Protein AF-A0A238BNJ1-F1 (afdb_monomer_lite)

Foldseek 3Di:
DDLPVQPVCVSQVALAQEEEEEAAPLPPDPVSVVVVCVVPPDDDSQDHHHDYDYDPPPAAQDDDDDDDDDDDDPQADDAWDVVSVCRRPHDHQEYEYEDQDDLPDPCLVVSLLVLLVVLVVVCVRNDPDNYYYAYEHEDADDPDPDVSVVVSLVVSCVSNVHDSVRYHYDDPDDPPLVVVLVVLVVVLVVLLVDDDDLLCLQVSLLVNLVSLLSNLSSCLVVVNNVSNVVSVVVSCVRNVPDQLGQPPHSLLSLLSSLQSLLVSLLSSLVSQVVSVVVPDDAALVGHSLVSLVSSLVSLVVSQVSLVVLVPDPPLVDDDQDPPHLQDAPGTHRRSNRRNQHQDPVRDGHDPVSSVNNVSNSSVPRHRDLVSSLVSLVVSLVGCVVNVVVVVNLVSLQVNLVSCLVVVVLVSNLVSLLVSLQVCLQVVNLVCNLVSLLSNLQSCLLQVVPQSNVQSLQQLCPCVSPVVSVVQNVLSVVQLVCVLQLARRARSDPPPPDDPVSRVVSRVNSNVVLPAQAEEEAEQVRGPGPDDDDDDDPDPDPDADQKDWDWRHDPPTSYIYIYIYGLVNQQDPDPRHPCPDPPPPNARNDPDDDDDDDDFQKDKDWDLDQEDAAFDWGKTKIKIWHADQAFFFKKKKKKAWPDDPPCQPQKFWQDPVRDTHRIDMDMDGDPDTDGDGDMDIDITIMHGQAFDWTWMWMWMWTDDPPDIDIDIDTRIHGYDYQKDKDKFKAAVVRHGDQAPVVDDGIDMDMDIGGNDPWDWDDWDWDWDWDWDADPVRDIWTWGFIFIFTFTFDDDDDDDPDGRGHGYGNDTDTRPDDQKDKDKAWPDPDDDAFDKIKIKIKIAGNDQAKDWDKAAADDDPQKAWDDDRIDTDIHHRDMDMDITIIHGD

InterPro domains:
  IPR021773 Trafficking protein particle complex subunit 11 [PF11817] (202-461)

Structure (mmCIF, N/CA/C/O backbone):
data_AF-A0A238BNJ1-F1
#
_entry.id   AF-A0A238BNJ1-F1
#
loop_
_atom_site.group_PDB
_atom_site.id
_atom_site.type_symbol
_atom_site.label_atom_id
_atom_site.label_alt_id
_atom_site.label_comp_id
_atom_site.label_asym_id
_atom_site.label_entity_id
_atom_site.label_seq_id
_atom_site.pdbx_PDB_ins_code
_atom_site.Cartn_x
_atom_site.Cartn_y
_atom_site.Cartn_z
_atom_site.occupancy
_atom_site.B_iso_or_equiv
_atom_site.auth_seq_id
_atom_site.auth_comp_id
_atom_site.auth_asym_id
_atom_site.auth_atom_id
_atom_site.pdbx_PDB_model_num
ATOM 1 N N . MET A 1 1 ? 0.649 -11.875 25.381 1.00 30.00 1 MET A N 1
ATOM 2 C CA . MET A 1 1 ? -0.726 -11.994 25.890 1.00 30.00 1 MET A CA 1
ATOM 3 C C . MET A 1 1 ? -1.647 -12.290 24.721 1.00 30.00 1 MET A C 1
ATOM 5 O O . MET A 1 1 ? -1.929 -11.384 23.934 1.00 30.00 1 MET A O 1
ATOM 9 N N . ASP A 1 2 ? -1.996 -13.563 24.559 1.00 27.64 2 ASP A N 1
ATOM 10 C CA . ASP A 1 2 ? -2.770 -14.106 23.437 1.00 27.64 2 ASP A CA 1
ATOM 11 C C . ASP A 1 2 ? -4.283 -14.035 23.713 1.00 27.64 2 ASP A C 1
ATOM 13 O O . ASP A 1 2 ? -4.724 -13.479 24.722 1.00 27.64 2 ASP A O 1
ATOM 17 N N . SER A 1 3 ? -5.108 -14.564 22.802 1.00 28.84 3 SER A N 1
ATOM 18 C CA . SER A 1 3 ? -6.561 -14.736 22.997 1.00 28.84 3 SER A CA 1
ATOM 19 C C . SER A 1 3 ? -6.929 -15.484 24.279 1.00 28.84 3 SER A C 1
ATOM 21 O O . SER A 1 3 ? -8.071 -15.385 24.721 1.00 28.84 3 SER A O 1
ATOM 23 N N . ASP A 1 4 ? -5.961 -16.179 24.867 1.00 35.66 4 ASP A N 1
ATOM 24 C CA . ASP A 1 4 ? -6.136 -17.134 25.954 1.00 35.66 4 ASP A CA 1
ATOM 25 C C . ASP A 1 4 ? -6.047 -16.479 27.347 1.00 35.66 4 ASP A C 1
ATOM 27 O O . ASP A 1 4 ? -6.434 -17.089 28.339 1.00 35.66 4 ASP A O 1
ATOM 31 N N . ASP A 1 5 ? -5.632 -15.206 27.440 1.00 44.94 5 ASP A N 1
ATOM 32 C CA . ASP A 1 5 ? -5.598 -14.444 28.709 1.00 44.94 5 ASP A CA 1
ATOM 33 C C . ASP A 1 5 ? -6.963 -13.861 29.111 1.00 44.94 5 ASP A C 1
ATOM 35 O O . ASP A 1 5 ? -7.119 -13.164 30.116 1.00 44.94 5 ASP A O 1
ATOM 39 N N . ILE A 1 6 ? -7.975 -14.110 28.291 1.00 45.34 6 ILE A N 1
ATOM 40 C CA . ILE A 1 6 ? -9.358 -13.789 28.580 1.00 45.34 6 ILE A CA 1
ATOM 41 C C . ILE A 1 6 ? -9.998 -15.136 28.988 1.00 45.34 6 ILE A C 1
ATOM 43 O O . ILE A 1 6 ? -9.874 -16.106 28.249 1.00 45.34 6 ILE A O 1
ATOM 47 N N . PRO A 1 7 ? -10.650 -15.269 30.160 1.00 48.81 7 PRO A N 1
ATOM 48 C CA . PRO A 1 7 ? -11.364 -16.497 30.520 1.00 48.81 7 PRO A CA 1
ATOM 49 C C . PRO A 1 7 ? -12.311 -16.932 29.399 1.00 48.81 7 PRO A C 1
ATOM 51 O O . PRO A 1 7 ? -12.913 -16.077 28.767 1.00 48.81 7 PRO A O 1
ATOM 54 N N . GLU A 1 8 ? -12.516 -18.225 29.154 1.00 47.09 8 GLU A N 1
ATOM 55 C CA . GLU A 1 8 ? -13.351 -18.701 28.032 1.00 47.09 8 GLU A CA 1
ATOM 56 C C . GLU A 1 8 ? -14.793 -18.145 28.078 1.00 47.09 8 GLU A C 1
ATOM 58 O O . GLU A 1 8 ? -15.398 -17.864 27.051 1.00 47.09 8 GLU A O 1
ATOM 63 N N . VAL A 1 9 ? -15.301 -17.853 29.283 1.00 48.78 9 VAL A N 1
ATOM 64 C CA . VAL A 1 9 ? -16.575 -17.149 29.555 1.00 48.78 9 VAL A CA 1
ATOM 65 C C . VAL A 1 9 ? -16.575 -15.688 29.040 1.00 48.78 9 VAL A C 1
ATOM 67 O O . VAL A 1 9 ? -17.630 -15.105 28.798 1.00 48.78 9 VAL A O 1
ATOM 70 N N . LEU A 1 10 ? -15.392 -15.087 28.904 1.00 46.81 10 LEU A N 1
ATOM 71 C CA . LEU A 1 10 ? -15.093 -13.760 28.350 1.00 46.81 10 LEU A CA 1
ATOM 72 C C . LEU A 1 10 ? -14.572 -13.806 26.886 1.00 46.81 10 LEU A C 1
ATOM 74 O O . LEU A 1 10 ? -14.737 -12.806 26.184 1.00 46.81 10 LEU A O 1
ATOM 78 N N . VAL A 1 11 ? -13.943 -14.910 26.432 1.00 40.19 11 VAL A N 1
ATOM 79 C CA . VAL A 1 11 ? -13.449 -15.146 25.043 1.00 40.19 11 VAL A CA 1
ATOM 80 C C . VAL A 1 11 ? -14.581 -15.556 24.125 1.00 40.19 11 VAL A C 1
ATOM 82 O O . VAL A 1 11 ? -14.759 -14.965 23.055 1.00 40.19 11 VAL A O 1
ATOM 85 N N . ALA A 1 12 ? -15.400 -16.518 24.564 1.00 43.16 12 ALA A N 1
ATOM 86 C CA . ALA A 1 12 ? -16.763 -16.601 24.084 1.00 43.16 12 ALA A CA 1
ATOM 87 C C . ALA A 1 12 ? -17.345 -15.223 24.365 1.00 43.16 12 ALA A C 1
ATOM 89 O O . ALA A 1 12 ? -17.290 -14.737 25.490 1.00 43.16 12 ALA A O 1
ATOM 90 N N . SER A 1 13 ? -17.817 -14.541 23.331 1.00 39.59 13 SER A N 1
ATOM 91 C CA . SER A 1 13 ? -18.052 -13.094 23.323 1.00 39.59 13 SER A CA 1
ATOM 92 C C . SER A 1 13 ? -19.169 -12.624 24.281 1.00 39.59 13 SER A C 1
ATOM 94 O O . SER A 1 13 ? -19.743 -11.552 24.075 1.00 39.59 13 SER A O 1
ATOM 96 N N . ARG A 1 14 ? -19.564 -13.447 25.268 1.00 44.62 14 ARG A N 1
ATOM 97 C CA . ARG A 1 14 ? -20.784 -13.350 26.057 1.00 44.62 14 ARG A CA 1
ATOM 98 C C . ARG A 1 14 ? -20.706 -14.036 27.456 1.00 44.62 14 ARG A C 1
ATOM 100 O O . ARG A 1 14 ? -21.090 -15.190 27.597 1.00 44.62 14 ARG A O 1
ATOM 107 N N . GLN A 1 15 ? -20.354 -13.299 28.519 1.00 46.91 15 GLN A N 1
ATOM 108 C CA . GLN A 1 15 ? -20.574 -13.686 29.937 1.00 46.91 15 GLN A CA 1
ATOM 109 C C . GLN A 1 15 ? -22.048 -13.611 30.396 1.00 46.91 15 GLN A C 1
ATOM 111 O O . GLN A 1 15 ? -22.489 -12.570 30.869 1.00 46.91 15 GLN A O 1
ATOM 116 N N . ASN A 1 16 ? -22.854 -14.663 30.263 1.00 54.81 16 ASN A N 1
ATOM 117 C CA . ASN A 1 16 ? -24.308 -14.505 30.413 1.00 54.81 16 ASN A CA 1
ATOM 118 C C . ASN A 1 16 ? -24.803 -14.235 31.855 1.00 54.81 16 ASN A C 1
ATOM 120 O O . ASN A 1 16 ? -24.974 -15.183 32.596 1.00 54.81 16 ASN A O 1
ATOM 124 N N . GLN A 1 17 ? -25.133 -13.001 32.262 1.00 59.91 17 GLN A N 1
ATOM 125 C CA . GLN A 1 17 ? -25.796 -12.743 33.554 1.00 59.91 17 GLN A CA 1
ATOM 126 C C . GLN A 1 17 ? -27.138 -13.474 33.632 1.00 59.91 17 GLN A C 1
ATOM 128 O O . GLN A 1 17 ? -28.005 -13.263 32.783 1.00 59.91 17 GLN A O 1
ATOM 133 N N . LEU A 1 18 ? -27.328 -14.309 34.651 1.00 71.12 18 LEU A N 1
ATOM 134 C CA . LEU A 1 18 ? -28.558 -15.073 34.804 1.00 71.12 18 LEU A CA 1
ATOM 135 C C . LEU A 1 18 ? -29.703 -14.169 35.273 1.00 71.12 18 LEU A C 1
ATOM 137 O O . LEU A 1 18 ? -29.643 -13.569 36.353 1.00 71.12 18 LEU A O 1
ATOM 141 N N . ILE A 1 19 ? -30.753 -14.083 34.458 1.00 77.38 19 ILE A N 1
ATOM 142 C CA . ILE A 1 19 ? -32.007 -13.411 34.791 1.00 77.38 19 ILE A CA 1
ATOM 143 C C . ILE A 1 19 ? -33.136 -14.409 34.615 1.00 77.38 19 ILE A C 1
ATOM 145 O O . ILE A 1 19 ? -33.314 -15.003 33.551 1.00 77.38 19 ILE A O 1
ATOM 149 N N . PHE A 1 20 ? -33.942 -14.550 35.656 1.00 84.75 20 PHE A N 1
ATOM 150 C CA . PHE A 1 20 ? -35.149 -15.351 35.565 1.00 84.75 20 PHE A CA 1
ATOM 151 C C . PHE A 1 20 ? -36.344 -14.487 35.203 1.00 84.75 20 PHE A C 1
ATOM 153 O O . PHE A 1 20 ? -36.556 -13.423 35.786 1.00 84.75 20 PHE A O 1
ATOM 160 N N . LEU A 1 21 ? -37.122 -14.962 34.236 1.00 85.12 21 LEU A N 1
ATOM 161 C CA . LEU A 1 21 ? -38.371 -14.350 33.811 1.00 85.12 21 LEU A CA 1
ATOM 162 C C . LEU A 1 21 ? -39.532 -15.220 34.295 1.00 85.12 21 LEU A C 1
ATOM 164 O O . LEU A 1 21 ? -39.517 -16.440 34.131 1.00 85.12 21 LEU A O 1
ATOM 168 N N . THR A 1 22 ? -40.546 -14.594 34.879 1.00 86.69 22 THR A N 1
ATOM 169 C CA . THR A 1 22 ? -41.775 -15.265 35.314 1.00 86.69 22 THR A CA 1
ATOM 170 C C . THR A 1 22 ? -42.993 -14.376 35.061 1.00 86.69 22 THR A C 1
ATOM 172 O O . THR A 1 22 ? -42.856 -13.165 34.896 1.00 86.69 22 THR A O 1
ATOM 175 N N . GLY A 1 23 ? -44.186 -14.969 34.989 1.00 83.56 23 GLY A N 1
ATOM 176 C CA . GLY A 1 23 ? -45.446 -14.251 34.748 1.00 83.56 23 GLY A CA 1
ATOM 177 C C . GLY A 1 23 ? -45.818 -14.021 33.276 1.00 83.56 23 GLY A C 1
ATOM 178 O O . GLY A 1 23 ? -46.834 -13.388 33.011 1.00 83.56 23 GLY A O 1
ATOM 179 N N . LEU A 1 24 ? -45.048 -14.555 32.320 1.00 83.94 24 LEU A N 1
ATOM 180 C CA . LEU A 1 24 ? -45.369 -14.518 30.886 1.00 83.94 24 LEU A CA 1
ATOM 181 C C . LEU A 1 24 ? -46.006 -15.838 30.427 1.00 83.94 24 LEU A C 1
ATOM 183 O O . LEU A 1 24 ? -45.387 -16.893 30.534 1.00 83.94 24 LEU A O 1
ATOM 187 N N . ASP A 1 25 ? -47.201 -15.771 29.840 1.00 82.44 25 ASP A N 1
ATOM 188 C CA . ASP A 1 25 ? -47.822 -16.891 29.111 1.00 82.44 25 ASP A CA 1
ATOM 189 C C . ASP A 1 25 ? -47.384 -16.894 27.639 1.00 82.44 25 ASP A C 1
ATOM 191 O O . ASP A 1 25 ? -48.041 -16.326 26.766 1.00 82.44 25 ASP A O 1
ATOM 195 N N . VAL A 1 26 ? -46.237 -17.518 27.374 1.00 81.06 26 VAL A N 1
ATOM 196 C CA . VAL A 1 26 ? -45.624 -17.595 26.037 1.00 81.06 26 VAL A CA 1
ATOM 197 C C . VAL A 1 26 ? -46.416 -18.498 25.077 1.00 81.06 26 VAL A C 1
ATOM 199 O O . VAL A 1 26 ? -46.276 -18.358 23.865 1.00 81.06 26 VAL A O 1
ATOM 202 N N . ILE A 1 27 ? -47.244 -19.416 25.590 1.00 80.50 27 ILE A N 1
ATOM 203 C CA . ILE A 1 27 ? -47.954 -20.414 24.775 1.00 80.50 27 ILE A CA 1
ATOM 204 C C . ILE A 1 27 ? -49.224 -19.805 24.182 1.00 80.50 27 ILE A C 1
ATOM 206 O O . ILE A 1 27 ? -49.471 -19.946 22.984 1.00 80.50 27 ILE A O 1
ATOM 210 N N . ASN A 1 28 ? -50.013 -19.101 24.999 1.00 78.38 28 ASN A N 1
ATOM 211 C CA . ASN A 1 28 ? -51.334 -18.628 24.577 1.00 78.38 28 ASN A CA 1
ATOM 212 C C . ASN A 1 28 ? -51.369 -17.137 24.215 1.00 78.38 28 ASN A C 1
ATOM 214 O O . ASN A 1 28 ? -52.238 -16.721 23.448 1.00 78.38 28 ASN A O 1
ATOM 218 N N . ASN A 1 29 ? -50.443 -16.315 24.729 1.00 78.06 29 ASN A N 1
ATOM 219 C CA . ASN A 1 29 ? -50.466 -14.870 24.509 1.00 78.06 29 ASN A CA 1
ATOM 220 C C . ASN A 1 29 ? -49.339 -14.411 23.565 1.00 78.06 29 ASN A C 1
ATOM 222 O O . ASN A 1 29 ? -48.156 -14.415 23.906 1.00 78.06 29 ASN A O 1
ATOM 226 N N . ARG A 1 30 ? -49.715 -13.936 22.368 1.00 71.94 30 ARG A N 1
ATOM 227 C CA . ARG A 1 30 ? -48.767 -13.452 21.348 1.00 71.94 30 ARG A CA 1
ATOM 228 C C . ARG A 1 30 ? -47.950 -12.243 21.803 1.00 71.94 30 ARG A C 1
ATOM 230 O O . ARG A 1 30 ? -46.804 -12.127 21.380 1.00 71.94 30 ARG A O 1
ATOM 237 N N . SER A 1 31 ? -48.487 -11.354 22.644 1.00 66.50 31 SER A N 1
ATOM 238 C CA . SER A 1 31 ? -47.714 -10.218 23.166 1.00 66.50 31 SER A CA 1
ATOM 239 C C . SER A 1 31 ? -46.674 -10.685 24.184 1.00 66.50 31 SER A C 1
ATOM 241 O O . SER A 1 31 ? -45.546 -10.209 24.156 1.00 66.50 31 SER A O 1
ATOM 243 N N . HIS A 1 32 ? -46.998 -11.678 25.015 1.00 79.44 32 HIS A N 1
ATOM 244 C CA . HIS A 1 32 ? -46.046 -12.319 25.925 1.00 79.44 32 HIS A CA 1
ATOM 245 C C . HIS A 1 32 ? -44.985 -13.114 25.185 1.00 79.44 32 HIS A C 1
ATOM 247 O O . HIS A 1 32 ? -43.811 -13.022 25.533 1.00 79.44 32 HIS A O 1
ATOM 253 N N . ALA A 1 33 ? -45.371 -13.833 24.131 1.00 72.88 33 ALA A N 1
ATOM 254 C CA . ALA A 1 33 ? -44.431 -14.478 23.231 1.00 72.88 33 ALA A CA 1
ATOM 255 C C . ALA A 1 33 ? -43.531 -13.447 22.541 1.00 72.88 33 ALA A C 1
ATOM 257 O O . ALA A 1 33 ? -42.330 -13.667 22.455 1.00 72.88 33 ALA A O 1
ATOM 258 N N . ALA A 1 34 ? -44.068 -12.290 22.134 1.00 63.72 34 ALA A N 1
ATOM 259 C CA . ALA A 1 34 ? -43.290 -11.188 21.576 1.00 63.72 34 ALA A CA 1
ATOM 260 C C . ALA A 1 34 ? -42.325 -10.577 22.607 1.00 63.72 34 ALA A C 1
ATOM 262 O O . ALA A 1 34 ? -41.153 -10.403 22.296 1.00 63.72 34 ALA A O 1
ATOM 263 N N . VAL A 1 35 ? -42.768 -10.321 23.842 1.00 66.81 35 VAL A N 1
ATOM 264 C CA . VAL A 1 35 ? -41.931 -9.827 24.950 1.00 66.81 35 VAL A CA 1
ATOM 265 C C . VAL A 1 35 ? -40.832 -10.837 25.276 1.00 66.81 35 VAL A C 1
ATOM 267 O O . VAL A 1 35 ? -39.659 -10.474 25.286 1.00 66.81 35 VAL A O 1
ATOM 270 N N . PHE A 1 36 ? -41.183 -12.111 25.458 1.00 74.62 36 PHE A N 1
ATOM 271 C CA . PHE A 1 36 ? -40.223 -13.185 25.692 1.00 74.62 36 PHE A CA 1
ATOM 272 C C . PHE A 1 36 ? -39.252 -13.307 24.519 1.00 74.62 36 PHE A C 1
ATOM 274 O O . PHE A 1 36 ? -38.053 -13.278 24.747 1.00 74.62 36 PHE A O 1
ATOM 281 N N . SER A 1 37 ? -39.732 -13.311 23.272 1.00 62.00 37 SER A N 1
ATOM 282 C CA . SER A 1 37 ? -38.894 -13.327 22.066 1.00 62.00 37 SER A CA 1
ATOM 283 C C . SER A 1 37 ? -38.015 -12.080 21.916 1.00 62.00 37 SER A C 1
ATOM 285 O O . SER A 1 37 ? -36.895 -12.180 21.436 1.00 62.00 37 SER A O 1
ATOM 287 N N . ALA A 1 38 ? -38.436 -10.906 22.388 1.00 59.03 38 ALA A N 1
ATOM 288 C CA . ALA A 1 38 ? -37.589 -9.713 22.430 1.00 59.03 38 ALA A CA 1
ATOM 289 C C . ALA A 1 38 ? -36.451 -9.857 23.463 1.00 59.03 38 ALA A C 1
ATOM 291 O O . ALA A 1 38 ? -35.378 -9.252 23.328 1.00 59.03 38 ALA A O 1
ATOM 292 N N . PHE A 1 39 ? -36.657 -10.689 24.486 1.00 65.06 39 PHE A N 1
ATOM 293 C CA . PHE A 1 39 ? -35.609 -11.128 25.401 1.00 65.06 39 PHE A CA 1
ATOM 294 C C . PHE A 1 39 ? -34.806 -12.340 24.866 1.00 65.06 39 PHE A C 1
ATOM 296 O O . PHE A 1 39 ? -33.608 -12.383 25.144 1.00 65.06 39 PHE A O 1
ATOM 303 N N . THR A 1 40 ? -35.389 -13.254 24.064 1.00 61.75 40 THR A N 1
ATOM 304 C CA . THR A 1 40 ? -34.815 -14.587 23.739 1.00 61.75 40 THR A CA 1
ATOM 305 C C . THR A 1 40 ? -34.550 -14.933 22.260 1.00 61.75 40 THR A C 1
ATOM 307 O O . THR A 1 40 ? -33.692 -15.775 22.007 1.00 61.75 40 THR A O 1
ATOM 310 N N . VAL A 1 41 ? -35.216 -14.333 21.264 1.00 50.88 41 VAL A N 1
ATOM 311 C CA . VAL A 1 41 ? -35.030 -14.665 19.833 1.00 50.88 41 VAL A CA 1
ATOM 312 C C . VAL A 1 41 ? -33.737 -14.063 19.274 1.00 50.88 41 VAL A C 1
ATOM 314 O O . VAL A 1 41 ? -33.458 -12.872 19.425 1.00 50.88 41 VAL A O 1
ATOM 317 N N . ASN A 1 42 ? -32.972 -14.930 18.597 1.00 44.31 42 ASN A N 1
ATOM 318 C CA . ASN A 1 42 ? -31.686 -14.704 17.934 1.00 44.31 42 ASN A CA 1
ATOM 319 C C . ASN A 1 42 ? -31.508 -13.300 17.331 1.00 44.31 42 ASN A C 1
ATOM 321 O O . ASN A 1 42 ? -32.060 -12.971 16.282 1.00 44.31 42 ASN A O 1
ATOM 325 N N . ARG A 1 43 ? -30.626 -12.517 17.958 1.00 44.78 43 ARG A N 1
ATOM 326 C CA . ARG A 1 43 ? -29.911 -11.392 17.348 1.00 44.78 43 ARG A CA 1
ATOM 327 C C . ARG A 1 43 ? -28.422 -11.558 17.679 1.00 44.78 43 ARG A C 1
ATOM 329 O O . ARG A 1 43 ? -28.056 -11.819 18.831 1.00 44.78 43 ARG A O 1
ATOM 336 N N . GLU A 1 44 ? -27.599 -11.518 16.634 1.00 44.53 44 GLU A N 1
ATOM 337 C CA . GLU A 1 44 ? -26.167 -11.856 16.588 1.00 44.53 44 GLU A CA 1
ATOM 338 C C . GLU A 1 44 ? -25.294 -11.117 17.621 1.00 44.53 44 GLU A C 1
ATOM 340 O O . GLU A 1 44 ? -25.792 -10.268 18.350 1.00 44.53 44 GLU A O 1
ATOM 345 N N . LEU A 1 45 ? -24.010 -11.514 17.703 1.00 39.88 45 LEU A N 1
ATOM 346 C CA . LEU A 1 45 ? -22.818 -11.171 18.530 1.00 39.88 45 LEU A CA 1
ATOM 347 C C . LEU A 1 45 ? -22.724 -9.861 19.375 1.00 39.88 45 LEU A C 1
ATOM 349 O O . LEU A 1 45 ? -21.710 -9.650 20.033 1.00 39.88 45 LEU A O 1
ATOM 353 N N . ASP A 1 46 ? -23.759 -9.031 19.455 1.00 36.12 46 ASP A N 1
ATOM 354 C CA . ASP A 1 46 ? -23.689 -7.607 19.790 1.00 36.12 46 ASP A CA 1
ATOM 355 C C . ASP A 1 46 ? -24.561 -7.150 20.993 1.00 36.12 46 ASP A C 1
ATOM 357 O O . ASP A 1 46 ? -24.607 -5.962 21.312 1.00 36.12 46 ASP A O 1
ATOM 361 N N . ARG A 1 47 ? -25.209 -8.061 21.742 1.00 43.28 47 ARG A N 1
ATOM 362 C CA . ARG A 1 47 ? -25.930 -7.736 23.003 1.00 43.28 47 ARG A CA 1
ATOM 363 C C . ARG A 1 47 ? -25.063 -8.002 24.253 1.00 43.28 47 ARG A C 1
ATOM 365 O O . ARG A 1 47 ? -24.222 -8.904 24.212 1.00 43.28 47 ARG A O 1
ATOM 372 N N . PRO A 1 48 ? -25.251 -7.274 25.383 1.00 42.94 48 PRO A N 1
ATOM 373 C CA . PRO A 1 48 ? -24.763 -7.714 26.685 1.00 42.94 48 PRO A CA 1
ATOM 374 C C . PRO A 1 48 ? -25.222 -9.149 26.969 1.00 42.94 48 PRO A C 1
ATOM 376 O O . PRO A 1 48 ? -26.377 -9.492 26.709 1.00 42.94 48 PRO A O 1
ATOM 379 N N . PRO A 1 49 ? -24.321 -9.989 27.469 1.00 50.50 49 PRO A N 1
ATOM 380 C CA . PRO A 1 49 ? -24.602 -11.392 27.673 1.00 50.50 49 PRO A CA 1
ATOM 381 C C . PRO A 1 49 ? -25.509 -11.566 28.883 1.00 50.50 49 PRO A C 1
ATOM 383 O O . PRO A 1 49 ? -25.102 -11.355 30.020 1.00 50.50 49 PRO A O 1
ATOM 386 N N . ILE A 1 50 ? -26.769 -11.895 28.630 1.00 59.84 50 ILE A N 1
ATOM 387 C CA . ILE A 1 50 ? -27.787 -12.111 29.653 1.00 59.84 50 ILE A CA 1
ATOM 388 C C . ILE A 1 50 ? -28.471 -13.432 29.314 1.00 59.84 50 ILE A C 1
ATOM 390 O O . ILE A 1 50 ? -28.982 -13.597 28.207 1.00 59.84 50 ILE A O 1
ATOM 394 N N . ASN A 1 51 ? -28.449 -14.374 30.252 1.00 66.56 51 ASN A N 1
ATOM 395 C CA . ASN A 1 51 ? -29.150 -15.643 30.142 1.00 66.56 51 ASN A CA 1
ATOM 396 C C . ASN A 1 51 ? -30.564 -15.448 30.691 1.00 66.56 51 ASN A C 1
ATOM 398 O O . ASN A 1 51 ? -30.755 -15.423 31.907 1.00 66.56 51 ASN A O 1
ATOM 402 N N . PHE A 1 52 ? -31.539 -15.263 29.803 1.00 75.12 52 PHE A N 1
ATOM 403 C CA . PHE A 1 52 ? -32.944 -15.208 30.187 1.00 75.12 52 PHE A CA 1
ATOM 404 C C . PHE A 1 52 ? -33.508 -16.622 30.258 1.00 75.12 52 PHE A C 1
ATOM 406 O O . PHE A 1 52 ? -33.673 -17.281 29.233 1.00 75.12 52 PHE A O 1
ATOM 413 N N . VAL A 1 53 ? -33.839 -17.072 31.465 1.00 77.88 53 VAL A N 1
ATOM 414 C CA . VAL A 1 53 ? -34.444 -18.389 31.690 1.00 77.88 53 VAL A CA 1
ATOM 415 C C . VAL A 1 53 ? -35.864 -18.197 32.206 1.00 77.88 53 VAL A C 1
ATOM 417 O O . VAL A 1 53 ? -36.097 -17.413 33.126 1.00 77.88 53 VAL A O 1
ATOM 420 N N . MET A 1 54 ? -36.830 -18.892 31.604 1.00 80.00 54 MET A N 1
ATOM 421 C CA . MET A 1 54 ? -38.197 -18.922 32.122 1.00 80.00 54 MET A CA 1
ATOM 422 C C . MET A 1 54 ? -38.241 -19.822 33.368 1.00 80.00 54 MET A C 1
ATOM 424 O O . MET A 1 54 ? -37.688 -20.923 33.359 1.00 80.00 54 MET A O 1
ATOM 428 N N . LEU A 1 55 ? -38.836 -19.335 34.457 1.00 79.81 55 LEU A N 1
ATOM 429 C CA . LEU A 1 55 ? -39.009 -20.103 35.694 1.00 79.81 55 LEU A CA 1
ATOM 430 C C . LEU A 1 55 ? -40.171 -21.095 35.543 1.00 79.81 55 LEU A C 1
ATOM 432 O O . LEU A 1 55 ? -41.329 -20.688 35.531 1.00 79.81 55 LEU A O 1
ATOM 436 N N . ASN A 1 56 ? -39.861 -22.396 35.511 1.00 67.12 56 ASN A N 1
ATOM 437 C CA . ASN A 1 56 ? -40.848 -23.469 35.297 1.00 67.12 56 ASN A CA 1
ATOM 438 C C . ASN A 1 56 ? -41.193 -24.257 36.584 1.00 67.12 56 ASN A C 1
ATOM 440 O O . ASN A 1 56 ? -41.814 -25.312 36.513 1.00 67.12 56 ASN A O 1
ATOM 444 N N . GLY A 1 57 ? -40.761 -23.785 37.762 1.00 60.47 57 GLY A N 1
ATOM 445 C CA . GLY A 1 57 ? -41.057 -24.409 39.065 1.00 60.47 57 GLY A CA 1
ATOM 446 C C . GLY A 1 57 ? -40.166 -25.593 39.478 1.00 60.47 57 GLY A C 1
ATOM 447 O O . GLY A 1 57 ? -40.321 -26.100 40.581 1.00 60.47 57 GLY A O 1
ATOM 448 N N . THR A 1 58 ? -39.209 -26.017 38.645 1.00 54.72 58 THR A N 1
ATOM 449 C CA . THR A 1 58 ? -38.304 -27.161 38.905 1.00 54.72 58 THR A CA 1
ATOM 450 C C . THR A 1 58 ? -36.908 -26.775 39.420 1.00 54.72 58 THR A C 1
ATOM 452 O O . THR A 1 58 ? -36.082 -27.650 39.665 1.00 54.72 58 THR A O 1
ATOM 455 N N . GLN A 1 59 ? -36.611 -25.481 39.573 1.00 61.53 59 GLN A N 1
ATOM 456 C CA . GLN A 1 59 ? -35.281 -24.972 39.939 1.00 61.53 59 GLN A CA 1
ATOM 457 C C . GLN A 1 59 ? -35.163 -24.767 41.460 1.00 61.53 59 GLN A C 1
ATOM 459 O O . GLN A 1 59 ? -35.920 -23.991 42.038 1.00 61.53 59 GLN A O 1
ATOM 464 N N . THR A 1 60 ? -34.199 -25.428 42.108 1.00 56.91 60 THR A N 1
ATOM 465 C CA . THR A 1 60 ? -33.885 -25.256 43.540 1.00 56.91 60 THR A CA 1
ATOM 466 C C . THR A 1 60 ? -32.761 -24.234 43.740 1.00 56.91 60 THR A C 1
ATOM 468 O O . THR A 1 60 ? -31.673 -24.402 43.187 1.00 56.91 60 THR A O 1
ATOM 471 N N . PHE A 1 61 ? -32.988 -23.195 44.549 1.00 61.12 61 PHE A N 1
ATOM 472 C CA . PHE A 1 61 ? -31.959 -22.213 44.914 1.00 61.12 61 PHE A CA 1
ATOM 473 C C . PHE A 1 61 ? -31.011 -22.817 45.970 1.00 61.12 61 PHE A C 1
ATOM 475 O O . PHE A 1 61 ? -31.458 -23.307 47.001 1.00 61.12 61 PHE A O 1
ATOM 482 N N . CYS A 1 62 ? -29.703 -22.824 45.700 1.00 51.41 62 CYS A N 1
ATOM 483 C CA . CYS A 1 62 ? -28.692 -23.523 46.510 1.00 51.41 62 CYS A CA 1
ATOM 484 C C . CYS A 1 62 ? -28.633 -23.009 47.969 1.00 51.41 62 CYS A C 1
ATOM 486 O O . CYS A 1 62 ? -28.625 -21.799 48.188 1.00 51.41 62 CYS A O 1
ATOM 488 N N . GLU A 1 63 ? -28.552 -23.890 48.973 1.00 45.97 63 GLU A N 1
ATOM 489 C CA . GLU A 1 63 ? -28.474 -23.510 50.395 1.00 45.97 63 GLU A CA 1
ATOM 490 C C . GLU A 1 63 ? -27.163 -22.759 50.717 1.00 45.97 63 GLU A C 1
ATOM 492 O O . GLU A 1 63 ? -26.053 -23.231 50.463 1.00 45.97 63 GLU A O 1
ATOM 497 N N . SER A 1 64 ? -27.263 -21.551 51.279 1.00 43.06 64 SER A N 1
ATOM 498 C CA . SER A 1 64 ? -26.103 -20.716 51.614 1.00 43.06 64 SER A CA 1
ATOM 499 C C . SER A 1 64 ? -25.347 -21.236 52.847 1.00 43.06 64 SER A C 1
ATOM 501 O O . SER A 1 64 ? -25.867 -21.154 53.959 1.00 43.06 64 SER A O 1
ATOM 503 N N . LYS A 1 65 ? -24.087 -21.671 52.691 1.00 41.88 65 LYS A N 1
ATOM 504 C CA . LYS A 1 65 ? -23.153 -21.861 53.822 1.00 41.88 65 LYS A CA 1
ATOM 505 C C . LYS A 1 65 ? -22.824 -20.498 54.468 1.00 41.88 65 LYS A C 1
ATOM 507 O O . LYS A 1 65 ? -22.508 -19.541 53.759 1.00 41.88 65 LYS A O 1
ATOM 512 N N . LEU A 1 66 ? -22.918 -20.407 55.800 1.00 34.53 66 LEU A N 1
ATOM 513 C CA . LEU A 1 66 ? -22.668 -19.204 56.617 1.00 34.53 66 LEU A CA 1
ATOM 514 C C . LEU A 1 66 ? -21.293 -18.564 56.316 1.00 34.53 66 LEU A C 1
ATOM 516 O O . LEU A 1 66 ? -20.276 -19.248 56.344 1.00 34.53 66 LEU A O 1
ATOM 520 N N . ARG A 1 67 ? -21.253 -17.247 56.051 1.00 38.28 67 ARG A N 1
ATOM 521 C CA . ARG A 1 67 ? -20.016 -16.454 55.867 1.00 38.28 67 ARG A CA 1
ATOM 522 C C . ARG A 1 67 ? -19.740 -15.582 57.098 1.00 38.28 67 ARG A C 1
ATOM 524 O O . ARG A 1 67 ? -20.556 -14.722 57.429 1.00 38.28 67 ARG A O 1
ATOM 531 N N . GLU A 1 68 ? -18.575 -15.754 57.720 1.00 34.09 68 GLU A N 1
ATOM 532 C CA . GLU A 1 68 ? -18.042 -14.856 58.754 1.00 34.09 68 GLU A CA 1
ATOM 533 C C . GLU A 1 68 ? -17.657 -13.482 58.169 1.00 34.09 68 GLU A C 1
ATOM 535 O O . GLU A 1 68 ? -17.144 -13.370 57.053 1.00 34.09 68 GLU A O 1
ATOM 540 N N . LYS A 1 69 ? -17.936 -12.407 58.917 1.00 36.31 69 LYS A N 1
ATOM 541 C CA . LYS A 1 69 ? -17.694 -11.013 58.512 1.00 36.31 69 LYS A CA 1
ATOM 542 C C . LYS A 1 69 ? -16.263 -10.579 58.857 1.00 36.31 69 LYS A C 1
ATOM 544 O O . LYS A 1 69 ? -15.988 -10.276 60.014 1.00 36.31 69 LYS A O 1
ATOM 549 N N . THR A 1 70 ? -15.386 -10.422 57.865 1.00 34.03 70 THR A N 1
ATOM 550 C CA . THR A 1 70 ? -14.108 -9.695 58.018 1.00 34.03 70 THR A CA 1
ATOM 551 C C . THR A 1 70 ? -14.243 -8.227 57.585 1.00 34.03 70 THR A C 1
ATOM 553 O O . THR A 1 70 ? -14.749 -7.929 56.502 1.00 34.03 70 THR A O 1
ATOM 556 N N . LYS A 1 71 ? -13.805 -7.304 58.458 1.00 34.50 71 LYS A N 1
ATOM 557 C CA . LYS A 1 71 ? -13.772 -5.840 58.254 1.00 34.50 71 LYS A CA 1
ATOM 558 C C . LYS A 1 71 ? -12.822 -5.463 57.104 1.00 34.50 71 LYS A C 1
ATOM 560 O O . LYS A 1 71 ? -11.728 -6.009 57.010 1.00 34.50 71 LYS A O 1
ATOM 565 N N . SER A 1 72 ? -13.235 -4.532 56.241 1.00 32.66 72 SER A N 1
ATOM 566 C CA . SER A 1 72 ? -12.522 -4.135 55.018 1.00 32.66 72 SER A CA 1
ATOM 567 C C . SER A 1 72 ? -11.596 -2.930 55.229 1.00 32.66 72 SER A C 1
ATOM 569 O O . SER A 1 72 ? -12.071 -1.808 55.394 1.00 32.66 72 SER A O 1
ATOM 571 N N . SER A 1 73 ? -10.288 -3.168 55.150 1.00 36.69 73 SER A N 1
ATOM 572 C CA . SER A 1 73 ? -9.302 -2.198 54.657 1.00 36.69 73 SER A CA 1
ATOM 573 C C . SER A 1 73 ? -9.147 -2.442 53.148 1.00 36.69 73 SER A C 1
ATOM 575 O O . SER A 1 73 ? -9.142 -3.600 52.722 1.00 36.69 73 SER A O 1
ATOM 577 N N . PHE A 1 74 ? -9.134 -1.388 52.330 1.00 41.00 74 PHE A N 1
ATOM 578 C CA . PHE A 1 74 ? -9.081 -1.486 50.868 1.00 41.00 74 PHE A CA 1
ATOM 579 C C . PHE A 1 74 ? -7.735 -2.070 50.408 1.00 41.00 74 PHE A C 1
ATOM 581 O O . PHE A 1 74 ? -6.733 -1.370 50.344 1.00 41.00 74 PHE A O 1
ATOM 588 N N . SER A 1 75 ? -7.731 -3.364 50.084 1.00 39.75 75 SER A N 1
ATOM 589 C CA . SER A 1 75 ? -6.664 -4.040 49.330 1.00 39.75 75 SER A CA 1
ATOM 590 C C . SER A 1 75 ? -7.198 -5.109 48.367 1.00 39.75 75 SER A C 1
ATOM 592 O O . SER A 1 75 ? -6.452 -5.984 47.939 1.00 39.75 75 SER A O 1
ATOM 594 N N . ARG A 1 76 ? -8.495 -5.073 48.026 1.00 49.47 76 ARG A N 1
ATOM 595 C CA . ARG A 1 76 ? -9.194 -6.076 47.201 1.00 49.47 76 ARG A CA 1
ATOM 596 C C . ARG A 1 76 ? -9.563 -5.429 45.856 1.00 49.47 76 ARG A C 1
ATOM 598 O O . ARG A 1 76 ? -10.247 -4.415 45.891 1.00 49.47 76 ARG A O 1
ATOM 605 N N . GLY A 1 77 ? -9.093 -5.973 44.726 1.00 47.12 77 GLY A N 1
ATOM 606 C CA . GLY A 1 77 ? -9.335 -5.460 43.359 1.00 47.12 77 GLY A CA 1
ATOM 607 C C . GLY A 1 77 ? -10.815 -5.358 42.916 1.00 47.12 77 GLY A C 1
ATOM 608 O O . GLY A 1 77 ? -11.732 -5.442 43.731 1.00 47.12 77 GLY A O 1
ATOM 609 N N . PHE A 1 78 ? -11.066 -5.159 41.611 1.00 53.97 78 PHE A N 1
ATOM 610 C CA . PHE A 1 78 ? -12.366 -4.708 41.076 1.00 53.97 78 PHE A CA 1
ATOM 611 C C . PHE A 1 78 ? -13.434 -5.804 40.755 1.00 53.97 78 PHE A C 1
ATOM 613 O O . PHE A 1 78 ? -14.477 -5.810 41.412 1.00 53.97 78 PHE A O 1
ATOM 620 N N . ILE A 1 79 ? -13.250 -6.751 39.794 1.00 55.12 79 ILE A N 1
ATOM 621 C CA . ILE A 1 79 ? -14.222 -7.878 39.503 1.00 55.12 79 ILE A CA 1
ATOM 622 C C . ILE A 1 79 ? -13.696 -9.361 39.562 1.00 55.12 79 ILE A C 1
ATOM 624 O O . ILE A 1 79 ? -13.071 -9.786 38.599 1.00 55.12 79 ILE A O 1
ATOM 628 N N . ARG A 1 80 ? -14.014 -10.183 40.596 1.00 55.75 80 ARG A N 1
ATOM 629 C CA . ARG A 1 80 ? -13.514 -11.584 40.814 1.00 55.75 80 ARG A CA 1
ATOM 630 C C . ARG A 1 80 ? -13.749 -12.549 39.620 1.00 55.75 80 ARG A C 1
ATOM 632 O O . ARG A 1 80 ? -14.806 -12.473 39.010 1.00 55.75 80 ARG A O 1
ATOM 639 N N . VAL A 1 81 ? -12.870 -13.530 39.347 1.00 53.88 81 VAL A N 1
ATOM 640 C CA . VAL A 1 81 ? -13.037 -14.505 38.228 1.00 53.88 81 VAL A CA 1
ATOM 641 C C . VAL A 1 81 ? -14.147 -15.537 38.464 1.00 53.88 81 VAL A C 1
ATOM 643 O O . VAL A 1 81 ? -15.027 -15.687 37.615 1.00 53.88 81 VAL A O 1
ATOM 646 N N . ASP A 1 82 ? -14.190 -16.212 39.619 1.00 54.47 82 ASP A N 1
ATOM 647 C CA . ASP A 1 82 ? -15.214 -17.249 39.883 1.00 54.47 82 ASP A CA 1
ATOM 648 C C . ASP A 1 82 ? -16.605 -16.655 40.134 1.00 54.47 82 ASP A C 1
ATOM 650 O O . ASP A 1 82 ? -17.629 -17.345 40.075 1.00 54.47 82 ASP A O 1
ATOM 654 N N . TRP A 1 83 ? -16.654 -15.337 40.362 1.00 60.09 83 TRP A N 1
ATOM 655 C CA . TRP A 1 83 ? -17.881 -14.546 40.350 1.00 60.09 83 TRP A CA 1
ATOM 656 C C . TRP A 1 83 ? -18.678 -14.828 39.075 1.00 60.09 83 TRP A C 1
ATOM 658 O O . TRP A 1 83 ? -19.878 -15.083 39.140 1.00 60.09 83 TRP A O 1
ATOM 668 N N . PHE A 1 84 ? -18.016 -14.887 37.920 1.00 60.09 84 PHE A N 1
ATOM 669 C CA . PHE A 1 84 ? -18.717 -15.062 36.659 1.00 60.09 84 PHE A CA 1
ATOM 670 C C . PHE A 1 84 ? -19.429 -16.412 36.579 1.00 60.09 84 PHE A C 1
ATOM 672 O O . PHE A 1 84 ? -20.624 -16.430 36.318 1.00 60.09 84 PHE A O 1
ATOM 679 N N . LYS A 1 85 ? -18.781 -17.537 36.904 1.00 61.53 85 LYS A N 1
ATOM 680 C CA . LYS A 1 85 ? -19.424 -18.865 36.833 1.00 61.53 85 LYS A CA 1
ATOM 681 C C . LYS A 1 85 ? -20.674 -18.962 37.723 1.00 61.53 85 LYS A C 1
ATOM 683 O O . LYS A 1 85 ? -21.711 -19.452 37.273 1.00 61.53 85 LYS A O 1
ATOM 688 N N . LYS A 1 86 ? -20.602 -18.422 38.945 1.00 63.56 86 LYS A N 1
ATOM 689 C CA . LYS A 1 86 ? -21.720 -18.393 39.903 1.00 63.56 86 LYS A CA 1
ATOM 690 C C . LYS A 1 86 ? -22.905 -17.547 39.413 1.00 63.56 86 LYS A C 1
ATOM 692 O O . LYS A 1 86 ? -24.046 -17.997 39.485 1.00 63.56 86 LYS A O 1
ATOM 697 N N . TYR A 1 87 ? -22.649 -16.334 38.920 1.00 64.19 87 TYR A N 1
ATOM 698 C CA . TYR A 1 87 ? -23.698 -15.400 38.472 1.00 64.19 87 TYR A CA 1
ATOM 699 C C . TYR A 1 87 ? -24.149 -15.621 37.017 1.00 64.19 87 TYR A C 1
ATOM 701 O O . TYR A 1 87 ? -25.086 -14.961 36.558 1.00 64.19 87 TYR A O 1
ATOM 709 N N . VAL A 1 88 ? -23.507 -16.552 36.301 1.00 64.25 88 VAL A N 1
ATOM 710 C CA . VAL A 1 88 ? -23.873 -16.937 34.932 1.00 64.25 88 VAL A CA 1
ATOM 711 C C . VAL A 1 88 ? -24.818 -18.142 34.886 1.00 64.25 88 VAL A C 1
ATOM 713 O O . VAL A 1 88 ? -25.721 -18.170 34.049 1.00 64.25 88 VAL A O 1
ATOM 716 N N . ASN A 1 89 ? -24.659 -19.110 35.798 1.00 65.88 89 ASN A N 1
ATOM 717 C CA . ASN A 1 89 ? -25.378 -20.390 35.719 1.00 65.88 89 ASN A CA 1
ATOM 718 C C . ASN A 1 89 ? -26.244 -20.735 36.937 1.00 65.88 89 ASN A C 1
ATOM 720 O O . ASN A 1 89 ? -27.211 -21.474 36.785 1.00 65.88 89 ASN A O 1
ATOM 724 N N . GLU A 1 90 ? -25.917 -20.235 38.132 1.00 68.50 90 GLU A N 1
ATOM 725 C CA . GLU A 1 90 ? -26.486 -20.773 39.378 1.00 68.50 90 GLU A CA 1
ATOM 726 C C . GLU A 1 90 ? -27.332 -19.756 40.150 1.00 68.50 90 GLU A C 1
ATOM 728 O O . GLU A 1 90 ? -28.416 -20.092 40.623 1.00 68.50 90 GLU A O 1
ATOM 733 N N . LEU A 1 91 ? -26.860 -18.512 40.291 1.00 71.75 91 LEU A N 1
ATOM 734 C CA . LEU A 1 91 ? -27.534 -17.494 41.097 1.00 71.75 91 LEU A CA 1
ATOM 735 C C . LEU A 1 91 ? -28.059 -16.350 40.216 1.00 71.75 91 LEU A C 1
ATOM 737 O O . LEU A 1 91 ? -27.248 -15.578 39.690 1.00 71.75 91 LEU A O 1
ATOM 741 N N . PRO A 1 92 ? -29.387 -16.184 40.060 1.00 75.75 92 PRO A N 1
ATOM 742 C CA . PRO A 1 92 ? -29.920 -15.087 39.270 1.00 75.75 92 PRO A CA 1
ATOM 743 C C . PRO A 1 92 ? -29.619 -13.751 39.949 1.00 75.75 92 PRO A C 1
ATOM 745 O O . PRO A 1 92 ? -29.820 -13.572 41.154 1.00 75.75 92 PRO A O 1
ATOM 748 N N . SER A 1 93 ? -29.161 -12.789 39.152 1.00 69.94 93 SER A N 1
ATOM 749 C CA . SER A 1 93 ? -28.931 -11.416 39.620 1.00 69.94 93 SER A CA 1
ATOM 750 C C . SER A 1 93 ? -30.256 -10.693 39.861 1.00 69.94 93 SER A C 1
ATOM 752 O O . SER A 1 93 ? -30.394 -9.891 40.790 1.00 69.94 93 SER A O 1
ATOM 754 N N . VAL A 1 94 ? -31.244 -11.001 39.016 1.00 78.38 94 VAL A N 1
ATOM 755 C CA . VAL A 1 94 ? -32.593 -10.444 39.067 1.00 78.38 94 VAL A CA 1
ATOM 756 C C . VAL A 1 94 ? -33.609 -11.523 38.706 1.00 78.38 94 VAL A C 1
ATOM 758 O O . VAL A 1 94 ? -33.404 -12.289 37.763 1.00 78.38 94 VAL A O 1
ATOM 761 N N . ILE A 1 95 ? -34.723 -11.544 39.430 1.00 85.44 95 ILE A N 1
ATOM 762 C CA . ILE A 1 95 ? -35.946 -12.233 39.021 1.00 85.44 95 ILE A CA 1
ATOM 763 C C . ILE A 1 95 ? -36.947 -11.161 38.606 1.00 85.44 95 ILE A C 1
ATOM 765 O O . ILE A 1 95 ? -37.271 -10.263 39.384 1.00 85.44 95 ILE A O 1
ATOM 769 N N . VAL A 1 96 ? -37.404 -11.237 37.362 1.00 86.69 96 VAL A N 1
ATOM 770 C CA . VAL A 1 96 ? -38.350 -10.292 36.776 1.00 86.69 96 VAL A CA 1
ATOM 771 C C . VAL A 1 96 ? -39.721 -10.950 36.713 1.00 86.69 96 VAL A C 1
ATOM 773 O O . VAL A 1 96 ? -39.925 -11.908 35.966 1.00 86.69 96 VAL A O 1
ATOM 776 N N . LEU A 1 97 ? -40.656 -10.418 37.495 1.00 88.69 97 LEU A N 1
ATOM 777 C CA . LEU A 1 97 ? -42.068 -10.761 37.422 1.00 88.69 97 LEU A CA 1
ATOM 778 C C . LEU A 1 97 ? -42.749 -9.819 36.428 1.00 88.69 97 LEU A C 1
ATOM 780 O O . LEU A 1 97 ? -42.880 -8.623 36.692 1.00 88.69 97 LEU A O 1
ATOM 784 N N . PHE A 1 98 ? -43.187 -10.355 35.294 1.00 86.88 98 PHE A N 1
ATOM 785 C CA . PHE A 1 98 ? -44.054 -9.634 34.372 1.00 86.88 98 PHE A CA 1
ATOM 786 C C . PHE A 1 98 ? -45.504 -9.740 34.828 1.00 86.88 98 PHE A C 1
ATOM 788 O O . PHE A 1 98 ? -45.976 -10.821 35.180 1.00 86.88 98 PHE A O 1
ATOM 795 N N . ALA A 1 99 ? -46.205 -8.610 34.810 1.00 86.31 99 ALA A N 1
ATOM 796 C CA . ALA A 1 99 ? -47.624 -8.543 35.118 1.00 86.31 99 ALA A CA 1
ATOM 797 C C . ALA A 1 99 ? -48.367 -7.738 34.043 1.00 86.31 99 ALA A C 1
ATOM 799 O O . ALA A 1 99 ? -48.034 -6.578 33.780 1.00 86.31 99 ALA A O 1
ATOM 800 N N . ASP A 1 100 ? -49.404 -8.348 33.464 1.00 81.25 100 ASP A N 1
ATOM 801 C CA . ASP A 1 100 ? -50.388 -7.682 32.604 1.00 81.25 100 ASP A CA 1
ATOM 802 C C . ASP A 1 100 ? -51.292 -6.785 33.454 1.00 81.25 100 ASP A C 1
ATOM 804 O O . ASP A 1 100 ? -52.400 -7.162 33.861 1.00 81.25 100 ASP A O 1
ATOM 808 N N . LEU A 1 101 ? -50.794 -5.596 33.780 1.00 82.75 101 LEU A N 1
ATOM 809 C CA . LEU A 1 101 ? -51.459 -4.688 34.700 1.00 82.75 101 LEU A CA 1
ATOM 810 C C . LEU A 1 101 ? -51.281 -3.234 34.243 1.00 82.75 101 LEU A C 1
ATOM 812 O O . LEU A 1 101 ? -50.262 -2.581 34.477 1.00 82.75 101 LEU A O 1
ATOM 816 N N . SER A 1 102 ? -52.326 -2.733 33.584 1.00 79.75 102 SER A N 1
ATOM 817 C CA . SER A 1 102 ? -52.442 -1.328 33.187 1.00 79.75 102 SER A CA 1
ATOM 818 C C . SER A 1 102 ? -52.927 -0.473 34.360 1.00 79.75 102 SER A C 1
ATOM 820 O O . SER A 1 102 ? -53.670 -0.945 35.226 1.00 79.75 102 SER A O 1
ATOM 822 N N . TRP A 1 103 ? -52.498 0.792 34.406 1.00 80.19 103 TRP A N 1
ATOM 823 C CA . TRP A 1 103 ? -52.813 1.706 35.512 1.00 80.19 103 TRP A CA 1
ATOM 824 C C . TRP A 1 103 ? -54.302 2.002 35.670 1.00 80.19 103 TRP A C 1
ATOM 826 O O . TRP A 1 103 ? -54.687 2.500 36.715 1.00 80.19 103 TRP A O 1
ATOM 836 N N . ASP A 1 104 ? -55.131 1.673 34.691 1.00 74.06 104 ASP A N 1
ATOM 837 C CA . ASP A 1 104 ? -56.582 1.854 34.611 1.00 74.06 104 ASP A CA 1
ATOM 838 C C . ASP A 1 104 ? -57.360 0.523 34.673 1.00 74.06 104 ASP A C 1
ATOM 840 O O . ASP A 1 104 ? -58.580 0.508 34.535 1.00 74.06 104 ASP A O 1
ATOM 844 N N . HIS A 1 105 ? -56.682 -0.602 34.937 1.00 80.12 105 HIS A N 1
ATOM 845 C CA . HIS A 1 105 ? -57.307 -1.927 34.929 1.00 80.12 105 HIS A CA 1
ATOM 846 C C . HIS A 1 105 ? -58.479 -2.025 35.941 1.00 80.12 105 HIS A C 1
ATOM 848 O O . HIS A 1 105 ? -58.287 -1.661 37.110 1.00 80.12 105 HIS A O 1
ATOM 854 N N . PRO A 1 106 ? -59.662 -2.558 35.551 1.00 79.25 106 PRO A N 1
ATOM 855 C CA . PRO A 1 106 ? -60.864 -2.588 36.397 1.00 79.25 106 PRO A CA 1
ATOM 856 C C . PRO A 1 106 ? -60.676 -3.420 37.676 1.00 79.25 106 PRO A C 1
ATOM 858 O O . PRO A 1 106 ? -61.064 -2.991 38.758 1.00 79.25 106 PRO A O 1
ATOM 861 N N . SER A 1 107 ? -59.976 -4.555 37.586 1.00 84.00 107 SER A N 1
ATOM 862 C CA . SER A 1 107 ? -59.642 -5.416 38.737 1.00 84.00 107 SER A CA 1
ATOM 863 C C . SER A 1 107 ? -58.261 -5.120 39.348 1.00 84.00 107 SER A C 1
ATOM 865 O O . SER A 1 107 ? -57.509 -6.038 39.668 1.00 84.00 107 SER A O 1
ATOM 867 N N . TRP A 1 108 ? -57.869 -3.844 39.472 1.00 84.81 108 TRP A N 1
ATOM 868 C CA . TRP A 1 108 ? -56.524 -3.462 39.945 1.00 84.81 108 TRP A CA 1
ATOM 869 C C . TRP A 1 108 ? -56.149 -4.073 41.302 1.00 84.81 108 TRP A C 1
ATOM 871 O O . TRP A 1 108 ? -55.049 -4.597 41.455 1.00 84.81 108 TRP A O 1
ATOM 881 N N . ASN A 1 109 ? -57.047 -4.004 42.292 1.00 83.56 109 ASN A N 1
ATOM 882 C CA . ASN A 1 109 ? -56.743 -4.468 43.650 1.00 83.56 109 ASN A CA 1
ATOM 883 C C . ASN A 1 109 ? -56.490 -5.985 43.696 1.00 83.56 109 ASN A C 1
ATOM 885 O O . ASN A 1 109 ? -55.571 -6.412 44.383 1.00 83.56 109 ASN A O 1
ATOM 889 N N . GLU A 1 110 ? -57.247 -6.769 42.924 1.00 85.31 110 GLU A N 1
ATOM 890 C CA . GLU A 1 110 ? -57.091 -8.225 42.818 1.00 85.31 110 GLU A CA 1
ATOM 891 C C . GLU A 1 110 ? -55.752 -8.606 42.163 1.00 85.31 110 GLU A C 1
ATOM 893 O O . GLU A 1 110 ? -54.976 -9.389 42.713 1.00 85.31 110 GLU A O 1
ATOM 898 N N . LYS A 1 111 ? -55.406 -7.966 41.039 1.00 83.75 111 LYS A N 1
ATOM 899 C CA . LYS A 1 111 ? -54.110 -8.187 40.375 1.00 83.75 111 LYS A CA 1
ATOM 900 C C . LYS A 1 111 ? -52.917 -7.705 41.205 1.00 83.75 111 LYS A C 1
ATOM 902 O O . LYS A 1 111 ? -51.847 -8.308 41.153 1.00 83.75 111 LYS A O 1
ATOM 907 N N . ALA A 1 112 ? -53.082 -6.641 41.992 1.00 85.38 112 ALA A N 1
ATOM 908 C CA . ALA A 1 112 ? -52.057 -6.191 42.931 1.00 85.38 112 ALA A CA 1
ATOM 909 C C . ALA A 1 112 ? -51.826 -7.217 44.056 1.00 85.38 112 ALA A C 1
ATOM 911 O O . ALA A 1 112 ? -50.675 -7.481 44.400 1.00 85.38 112 ALA A O 1
ATOM 912 N N . THR A 1 113 ? -52.891 -7.835 44.586 1.00 85.81 113 THR A N 1
ATOM 913 C CA . THR A 1 113 ? -52.775 -8.922 45.578 1.00 85.81 113 THR A CA 1
ATOM 914 C C . THR A 1 113 ? -52.169 -10.196 44.982 1.00 85.81 113 THR A C 1
ATOM 916 O O . THR A 1 113 ? -51.372 -10.861 45.636 1.00 85.81 113 THR A O 1
ATOM 919 N N . GLU A 1 114 ? -52.449 -10.501 43.711 1.00 86.25 114 GLU A N 1
ATOM 920 C CA . GLU A 1 114 ? -51.807 -11.607 42.989 1.00 86.25 114 GLU A CA 1
ATOM 921 C C . GLU A 1 114 ? -50.288 -11.391 42.834 1.00 86.25 114 GLU A C 1
ATOM 923 O O . GLU A 1 114 ? -49.497 -12.318 43.028 1.00 86.25 114 GLU A O 1
ATOM 928 N N . CYS A 1 115 ? -49.864 -10.159 42.523 1.00 86.50 115 CYS A N 1
ATOM 929 C CA . CYS A 1 115 ? -48.444 -9.804 42.435 1.00 86.50 115 CYS A CA 1
ATOM 930 C C . CYS A 1 115 ? -47.733 -9.952 43.787 1.00 86.50 115 CYS A C 1
ATOM 932 O O . CYS A 1 115 ? -46.623 -10.483 43.835 1.00 86.50 115 CYS A O 1
ATOM 934 N N . GLU A 1 116 ? -48.371 -9.514 44.876 1.00 90.62 116 GLU A N 1
ATOM 935 C CA . GLU A 1 116 ? -47.838 -9.643 46.238 1.00 90.62 116 GLU A CA 1
ATOM 936 C C . GLU A 1 116 ? -47.628 -11.115 46.615 1.00 90.62 116 GLU A C 1
ATOM 938 O O . GLU A 1 116 ? -46.518 -11.493 46.997 1.00 90.62 116 GLU A O 1
ATOM 943 N N . SER A 1 117 ? -48.633 -11.963 46.379 1.00 87.81 117 SER A N 1
ATOM 944 C CA . SER A 1 117 ? -48.557 -13.398 46.668 1.00 87.81 117 SER A CA 1
ATOM 945 C C . SER A 1 117 ? -47.416 -14.083 45.902 1.00 87.81 117 SER A C 1
ATOM 947 O O . SER A 1 117 ? -46.614 -14.821 46.487 1.00 87.81 117 SER A O 1
ATOM 949 N N . LYS A 1 118 ? -47.265 -13.775 44.604 1.00 86.06 118 LYS A N 1
ATOM 950 C CA . LYS A 1 118 ? -46.168 -14.292 43.764 1.00 86.06 118 LYS A CA 1
ATOM 951 C C . LYS A 1 118 ? -44.795 -13.840 44.265 1.00 86.06 118 LYS A C 1
ATOM 953 O O . LYS A 1 118 ? -43.853 -14.629 44.273 1.00 86.06 118 LYS A O 1
ATOM 958 N N . ILE A 1 119 ? -44.666 -12.593 44.715 1.00 87.19 119 ILE A N 1
ATOM 959 C CA . ILE A 1 119 ? -43.403 -12.064 45.252 1.00 87.19 119 ILE A CA 1
ATOM 960 C C . ILE A 1 119 ? -43.062 -12.685 46.598 1.00 87.19 119 ILE A C 1
ATOM 962 O O . ILE A 1 119 ? -41.900 -13.021 46.823 1.00 87.19 119 ILE A O 1
ATOM 966 N N . SER A 1 120 ? -44.051 -12.860 47.471 1.00 85.69 120 SER A N 1
ATOM 967 C CA . SER A 1 120 ? -43.872 -13.523 48.761 1.00 85.69 120 SER A CA 1
ATOM 968 C C . SER A 1 120 ? -43.340 -14.948 48.564 1.00 85.69 120 SER A C 1
ATOM 970 O O . SER A 1 120 ? -42.301 -15.302 49.120 1.00 85.69 120 SER A O 1
ATOM 972 N N . SER A 1 121 ? -43.936 -15.709 47.637 1.00 85.44 121 SER A N 1
ATOM 973 C CA . SER A 1 121 ? -43.470 -17.052 47.255 1.00 85.44 121 SER A CA 1
ATOM 974 C C . SER A 1 121 ? -42.036 -17.067 46.695 1.00 85.44 121 SER A C 1
ATOM 976 O O . SER A 1 121 ? -41.220 -17.915 47.079 1.00 85.44 121 SER A O 1
ATOM 978 N N . LEU A 1 122 ? -41.686 -16.100 45.837 1.00 84.00 122 LEU A N 1
ATOM 979 C CA . LEU A 1 122 ? -40.324 -15.960 45.312 1.00 84.00 122 LEU A CA 1
ATOM 980 C C . LEU A 1 122 ? -39.317 -15.649 46.427 1.00 84.00 122 LEU A C 1
ATOM 982 O O . LEU A 1 122 ? -38.256 -16.265 46.471 1.00 84.00 122 LEU A O 1
ATOM 986 N N . ARG A 1 123 ? -39.646 -14.751 47.364 1.00 84.31 123 ARG A N 1
ATOM 987 C CA . ARG A 1 123 ? -38.773 -14.421 48.505 1.00 84.31 123 ARG A CA 1
ATOM 988 C C . ARG A 1 123 ? -38.511 -15.630 49.395 1.00 84.31 123 ARG A C 1
ATOM 990 O O . ARG A 1 123 ? -37.364 -15.854 49.774 1.00 84.31 123 ARG A O 1
ATOM 997 N N . THR A 1 124 ? -39.539 -16.427 49.683 1.00 81.44 124 THR A N 1
ATOM 998 C CA . THR A 1 124 ? -39.385 -17.662 50.464 1.00 81.44 124 THR A CA 1
ATOM 999 C C . THR A 1 124 ? -38.474 -18.666 49.757 1.00 81.44 124 THR A C 1
ATOM 1001 O O . THR A 1 124 ? -37.656 -19.305 50.410 1.00 81.44 124 THR A O 1
ATOM 1004 N N . SER A 1 125 ? -38.562 -18.763 48.427 1.00 77.75 125 SER A N 1
ATOM 1005 C CA . SER A 1 125 ? -37.763 -19.705 47.629 1.00 77.75 125 SER A CA 1
ATOM 1006 C C . SER A 1 125 ? -36.287 -19.298 47.499 1.00 77.75 125 SER A C 1
ATOM 1008 O O . SER A 1 125 ? -35.414 -20.157 47.451 1.00 77.75 125 SER A O 1
ATOM 1010 N N . ILE A 1 126 ? -35.993 -17.994 47.450 1.00 74.38 126 ILE A N 1
ATOM 1011 C CA . ILE A 1 126 ? -34.631 -17.442 47.308 1.00 74.38 126 ILE A CA 1
ATOM 1012 C C . ILE A 1 126 ? -33.862 -17.461 48.640 1.00 74.38 126 ILE A C 1
ATOM 1014 O O . ILE A 1 126 ? -32.634 -17.521 48.645 1.00 74.38 126 ILE A O 1
ATOM 1018 N N . GLY A 1 127 ? -34.546 -17.374 49.783 1.00 70.44 127 GLY A N 1
ATOM 1019 C CA . GLY A 1 127 ? -33.892 -17.295 51.092 1.00 70.44 127 GLY A CA 1
ATOM 1020 C C . GLY A 1 127 ? -33.031 -16.031 51.255 1.00 70.44 127 GLY A C 1
ATOM 1021 O O . GLY A 1 127 ? -33.459 -14.930 50.919 1.00 70.44 127 GLY A O 1
ATOM 1022 N N . ASN A 1 128 ? -31.805 -16.177 51.773 1.00 63.38 128 ASN A N 1
ATOM 1023 C CA . ASN A 1 128 ? -30.901 -15.058 52.104 1.00 63.38 128 ASN A CA 1
ATOM 1024 C C . ASN A 1 128 ? -30.007 -14.580 50.938 1.00 63.38 128 ASN A C 1
ATOM 1026 O O . ASN A 1 128 ? -29.049 -13.831 51.156 1.00 63.38 128 ASN A O 1
ATOM 1030 N N . HIS A 1 129 ? -30.264 -15.017 49.704 1.00 65.69 129 HIS A N 1
ATOM 1031 C CA . HIS A 1 129 ? -29.451 -14.612 48.554 1.00 65.69 129 HIS A CA 1
ATOM 1032 C C . HIS A 1 129 ? -29.739 -13.169 48.131 1.00 65.69 129 HIS A C 1
ATOM 1034 O O . HIS A 1 129 ? -30.869 -12.694 48.184 1.00 65.69 129 HIS A O 1
ATOM 1040 N N . ALA A 1 130 ? -28.713 -12.465 47.646 1.00 64.44 130 ALA A N 1
ATOM 1041 C CA . ALA A 1 130 ? -28.814 -11.078 47.179 1.00 64.44 130 ALA A CA 1
ATOM 1042 C C . ALA A 1 130 ? -29.473 -10.943 45.785 1.00 64.44 130 ALA A C 1
ATOM 1044 O O . ALA A 1 130 ? -29.057 -10.114 44.974 1.00 64.44 130 ALA A O 1
ATOM 1045 N N . THR A 1 131 ? -30.482 -11.761 45.486 1.00 75.19 131 THR A N 1
ATOM 1046 C CA . THR A 1 131 ? -31.246 -11.705 44.235 1.00 75.19 131 THR A CA 1
ATOM 1047 C C . THR A 1 131 ? -32.316 -10.627 44.350 1.00 75.19 131 THR A C 1
ATOM 1049 O O . THR A 1 131 ? -33.154 -10.649 45.251 1.00 75.19 131 THR A O 1
ATOM 1052 N N . ARG A 1 132 ? -32.299 -9.655 43.434 1.00 81.00 132 ARG A N 1
ATOM 1053 C CA . ARG A 1 132 ? -33.322 -8.602 43.408 1.00 81.00 132 ARG A CA 1
ATOM 1054 C C . ARG A 1 132 ? -34.570 -9.111 42.700 1.00 81.00 132 ARG A C 1
ATOM 1056 O O . ARG A 1 132 ? -34.469 -9.754 41.661 1.00 81.00 132 ARG A O 1
ATOM 1063 N N . ILE A 1 133 ? -35.737 -8.778 43.233 1.00 85.31 133 ILE A N 1
ATOM 1064 C CA . ILE A 1 133 ? -37.012 -9.022 42.561 1.00 85.31 133 ILE A CA 1
ATOM 1065 C C . ILE A 1 133 ? -37.460 -7.700 41.951 1.00 85.31 133 ILE A C 1
ATOM 1067 O O . ILE A 1 133 ? -37.483 -6.681 42.636 1.00 85.31 133 ILE A O 1
ATOM 1071 N N . CYS A 1 134 ? -37.790 -7.715 40.666 1.00 85.44 134 CYS A N 1
ATOM 1072 C CA . CYS A 1 134 ? -38.338 -6.564 39.966 1.00 85.44 134 CYS A CA 1
ATOM 1073 C C . CYS A 1 134 ? -39.712 -6.917 39.403 1.00 85.44 134 CYS A C 1
ATOM 1075 O O . CYS A 1 134 ? -39.910 -8.019 38.893 1.00 85.44 134 CYS A O 1
ATOM 1077 N N . ILE A 1 135 ? -40.636 -5.961 39.450 1.00 87.06 135 ILE A N 1
ATOM 1078 C CA . ILE A 1 135 ? -41.920 -6.058 38.754 1.00 87.06 135 ILE A CA 1
ATOM 1079 C C . ILE A 1 135 ? -41.810 -5.259 37.462 1.00 87.06 135 ILE A C 1
ATOM 1081 O O . ILE A 1 135 ? -41.417 -4.092 37.489 1.00 87.06 135 ILE A O 1
ATOM 1085 N N . VAL A 1 136 ? -42.188 -5.871 36.343 1.00 85.31 136 VAL A N 1
ATOM 1086 C CA . VAL A 1 136 ? -42.373 -5.180 35.067 1.00 85.31 136 VAL A CA 1
ATOM 1087 C C . VAL A 1 136 ? -43.854 -5.195 34.710 1.00 85.31 136 VAL A C 1
ATOM 1089 O O . VAL A 1 136 ? -44.431 -6.249 34.444 1.00 85.31 136 VAL A O 1
ATOM 1092 N N . LEU A 1 137 ? -44.466 -4.014 34.692 1.00 84.88 137 LEU A N 1
ATOM 1093 C CA . LEU A 1 137 ? -45.836 -3.821 34.234 1.00 84.88 137 LEU A CA 1
ATOM 1094 C C . LEU A 1 137 ? -45.844 -3.714 32.710 1.00 84.88 137 LEU A C 1
ATOM 1096 O O . LEU A 1 137 ? -45.209 -2.816 32.145 1.00 84.88 137 LEU A O 1
ATOM 1100 N N . LEU A 1 138 ? -46.557 -4.628 32.053 1.00 79.31 138 LEU A N 1
ATOM 1101 C CA . LEU A 1 138 ? -46.783 -4.591 30.612 1.00 79.31 138 LEU A CA 1
ATOM 1102 C C . LEU A 1 138 ? -47.968 -3.668 30.320 1.00 79.31 138 LEU A C 1
ATOM 1104 O O . LEU A 1 138 ? -49.081 -3.906 30.791 1.00 79.31 138 LEU A O 1
ATOM 1108 N N . GLN A 1 139 ? -47.720 -2.592 29.569 1.00 76.06 139 GLN A N 1
ATOM 1109 C CA . GLN A 1 139 ? -48.734 -1.582 29.248 1.00 76.06 139 GLN A CA 1
ATOM 1110 C C . GLN A 1 139 ? -48.879 -1.416 27.737 1.00 76.06 139 GLN A C 1
ATOM 1112 O O . GLN A 1 139 ? -47.885 -1.300 27.017 1.00 76.06 139 GLN A O 1
ATOM 1117 N N . GLN A 1 140 ? -50.129 -1.411 27.267 1.00 60.88 140 GLN A N 1
ATOM 1118 C CA . GLN A 1 140 ? -50.477 -1.241 25.850 1.00 60.88 140 GLN A CA 1
ATOM 1119 C C . GLN A 1 140 ? -50.601 0.239 25.440 1.00 60.88 140 GLN A C 1
ATOM 1121 O O . GLN A 1 140 ? -50.471 0.559 24.262 1.00 60.88 140 GLN A O 1
ATOM 1126 N N . THR A 1 141 ? -50.796 1.149 26.398 1.00 56.94 141 THR A N 1
ATOM 1127 C CA . THR A 1 141 ? -51.008 2.593 26.189 1.00 56.94 141 THR A CA 1
ATOM 1128 C C . THR A 1 141 ? -50.096 3.419 27.100 1.00 56.94 141 THR A C 1
ATOM 1130 O O . THR A 1 141 ? -49.706 2.966 28.176 1.00 56.94 141 THR A O 1
ATOM 1133 N N . GLN A 1 142 ? -49.713 4.626 26.657 1.00 50.56 142 GLN A N 1
ATOM 1134 C CA . GLN A 1 142 ? -48.859 5.536 27.434 1.00 50.56 142 GLN A CA 1
ATOM 1135 C C . GLN A 1 142 ? -49.461 5.834 28.818 1.00 50.56 142 GLN A C 1
ATOM 1137 O O . GLN A 1 142 ? -50.672 6.048 28.916 1.00 50.56 142 GLN A O 1
ATOM 1142 N N . PRO A 1 143 ? -48.636 5.965 29.872 1.00 54.50 143 PRO A N 1
ATOM 1143 C CA . PRO A 1 143 ? -49.064 6.670 31.066 1.00 54.50 143 PRO A CA 1
ATOM 1144 C C . PRO A 1 143 ? -49.217 8.150 30.696 1.00 54.50 143 PRO A C 1
ATOM 1146 O O . PRO A 1 143 ? -48.231 8.859 30.516 1.00 54.50 143 PRO A O 1
ATOM 1149 N N . MET A 1 144 ? -50.458 8.610 30.538 1.00 52.03 144 MET A N 1
ATOM 1150 C CA . MET A 1 144 ? -50.767 10.038 30.640 1.00 52.03 144 MET A CA 1
ATOM 1151 C C . MET A 1 144 ? -50.265 10.522 32.008 1.00 52.03 144 MET A C 1
ATOM 1153 O O . MET A 1 144 ? -50.37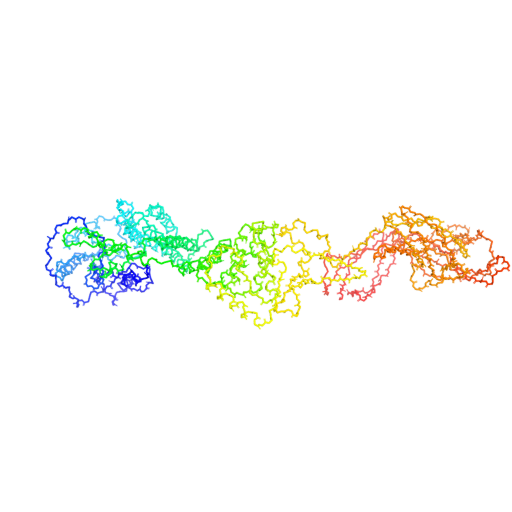6 9.765 32.976 1.00 52.03 144 MET A O 1
ATOM 1157 N N . ASP A 1 145 ? -49.722 11.740 32.105 1.00 48.56 145 ASP A N 1
ATOM 1158 C CA . ASP A 1 145 ? -49.348 12.367 33.383 1.00 48.56 145 ASP A CA 1
ATOM 1159 C C . ASP A 1 145 ? -50.599 12.511 34.261 1.00 48.56 145 ASP A C 1
ATOM 1161 O O . ASP A 1 145 ? -51.326 13.501 34.216 1.00 48.56 145 ASP A O 1
ATOM 1165 N N . ASN A 1 146 ? -50.897 11.456 35.012 1.00 60.16 146 ASN A N 1
ATOM 1166 C CA . ASN A 1 146 ? -52.111 11.298 35.789 1.00 60.16 146 ASN A CA 1
ATOM 1167 C C . ASN A 1 146 ? -51.685 11.019 37.237 1.00 60.16 146 ASN A C 1
ATOM 1169 O O . ASN A 1 146 ? -50.922 10.072 37.464 1.00 60.16 146 ASN A O 1
ATOM 1173 N N . PRO A 1 147 ? -52.176 11.769 38.242 1.00 70.19 147 PRO A N 1
ATOM 1174 C CA . PRO A 1 147 ? -51.827 11.551 39.655 1.00 70.19 147 PRO A CA 1
ATOM 1175 C C . PRO A 1 147 ? -52.134 10.120 40.139 1.00 70.19 147 PRO A C 1
ATOM 1177 O O . PRO A 1 147 ? -51.502 9.617 41.068 1.00 70.19 147 PRO A O 1
ATOM 1180 N N . LEU A 1 148 ? -53.039 9.434 39.436 1.00 74.56 148 LEU A N 1
ATOM 1181 C CA . LEU A 1 148 ? -53.407 8.034 39.626 1.00 74.56 148 LEU A CA 1
ATOM 1182 C C . LEU A 1 148 ? -52.225 7.054 39.464 1.00 74.56 148 LEU A C 1
ATOM 1184 O O . LEU A 1 148 ? -52.177 6.031 40.147 1.00 74.56 148 LEU A O 1
ATOM 1188 N N . VAL A 1 149 ? -51.251 7.360 38.597 1.00 75.56 149 VAL A N 1
ATOM 1189 C CA . VAL A 1 149 ? -50.060 6.521 38.363 1.00 75.56 149 VAL A CA 1
ATOM 1190 C C . VAL A 1 149 ? -49.148 6.526 39.588 1.00 75.56 149 VAL A C 1
ATOM 1192 O O . VAL A 1 149 ? -48.678 5.472 40.020 1.00 75.56 149 VAL A O 1
ATOM 1195 N N . THR A 1 150 ? -48.939 7.696 40.192 1.00 77.69 150 THR A N 1
ATOM 1196 C CA . THR A 1 150 ? -48.088 7.869 41.378 1.00 77.69 150 THR A CA 1
ATOM 1197 C C . THR A 1 150 ? -48.697 7.187 42.602 1.00 77.69 150 THR A C 1
ATOM 1199 O O . THR A 1 150 ? -47.996 6.490 43.342 1.00 77.69 150 THR A O 1
ATOM 1202 N N . GLU A 1 151 ? -50.014 7.316 42.789 1.00 81.50 151 GLU A N 1
ATOM 1203 C CA . GLU A 1 151 ? -50.743 6.658 43.878 1.00 81.50 151 GLU A CA 1
ATOM 1204 C C . GLU A 1 151 ? -50.686 5.128 43.746 1.00 81.50 151 GLU A C 1
ATOM 1206 O O . GLU A 1 151 ? -50.285 4.429 44.682 1.00 81.50 151 GLU A O 1
ATOM 1211 N N . ARG A 1 152 ? -51.010 4.592 42.560 1.00 83.69 152 ARG A N 1
ATOM 1212 C CA . ARG A 1 152 ? -51.000 3.144 42.305 1.00 83.69 152 ARG A CA 1
ATOM 1213 C C . ARG A 1 152 ? -49.591 2.550 42.344 1.00 83.69 152 ARG A C 1
ATOM 1215 O O . ARG A 1 152 ? -49.432 1.439 42.846 1.00 83.69 152 ARG A O 1
ATOM 1222 N N . THR A 1 153 ? -48.573 3.290 41.898 1.00 80.88 153 THR A N 1
ATOM 1223 C CA . THR A 1 153 ? -47.155 2.915 42.053 1.00 80.88 153 THR A CA 1
ATOM 1224 C C . THR A 1 153 ? -46.797 2.769 43.527 1.00 80.88 153 THR A C 1
ATOM 1226 O O . THR A 1 153 ? -46.278 1.733 43.939 1.00 80.88 153 THR A O 1
ATOM 1229 N N . THR A 1 154 ? -47.130 3.775 44.340 1.00 82.56 154 THR A N 1
ATOM 1230 C CA . THR A 1 154 ? -46.822 3.775 45.776 1.00 82.56 154 THR A CA 1
ATOM 1231 C C . THR A 1 154 ? -47.541 2.632 46.491 1.00 82.56 154 THR A C 1
ATOM 1233 O O . THR A 1 154 ? -46.916 1.905 47.263 1.00 82.56 154 THR A O 1
ATOM 1236 N N . LYS A 1 155 ? -48.821 2.407 46.169 1.00 84.44 155 LYS A N 1
ATOM 1237 C CA . LYS A 1 155 ? -49.631 1.317 46.729 1.00 84.44 155 LYS A CA 1
ATOM 1238 C C . LYS A 1 155 ? -49.081 -0.065 46.363 1.00 84.44 155 LYS A C 1
ATOM 1240 O O . LYS A 1 155 ? -48.954 -0.916 47.237 1.00 84.44 155 LYS A O 1
ATOM 1245 N N . LEU A 1 156 ? -48.722 -0.294 45.097 1.00 85.88 156 LEU A N 1
ATOM 1246 C CA . LEU A 1 156 ? -48.172 -1.577 44.643 1.00 85.88 156 LEU A CA 1
ATOM 1247 C C . LEU A 1 156 ? -46.793 -1.853 45.259 1.00 85.88 156 LEU A C 1
ATOM 1249 O O . LEU A 1 156 ? -46.541 -2.962 45.727 1.00 85.88 156 LEU A O 1
ATOM 1253 N N . CYS A 1 157 ? -45.924 -0.840 45.320 1.00 85.31 157 CYS A N 1
ATOM 1254 C CA . CYS A 1 157 ? -44.619 -0.932 45.975 1.00 85.31 157 CYS A CA 1
ATOM 1255 C C . CYS A 1 157 ? -44.736 -1.228 47.476 1.00 85.31 157 CYS A C 1
ATOM 1257 O O . CYS A 1 157 ? -43.979 -2.053 47.984 1.00 85.31 157 CYS A O 1
ATOM 1259 N N . GLN A 1 158 ? -45.688 -0.601 48.176 1.00 85.81 158 GLN A N 1
ATOM 1260 C CA . GLN A 1 158 ? -45.954 -0.877 49.591 1.00 85.81 158 GLN A CA 1
ATOM 1261 C C . GLN A 1 158 ? -46.465 -2.305 49.809 1.00 85.81 158 GLN A C 1
ATOM 1263 O O . GLN A 1 158 ? -45.921 -3.006 50.658 1.00 85.81 158 GLN A O 1
ATOM 1268 N N . LEU A 1 159 ? -47.444 -2.756 49.013 1.00 86.31 159 LEU A N 1
ATOM 1269 C CA . LEU A 1 159 ? -47.985 -4.119 49.092 1.00 86.31 159 LEU A CA 1
ATOM 1270 C C . LEU A 1 159 ? -46.902 -5.173 48.843 1.00 86.31 159 LEU A C 1
ATOM 1272 O O . LEU A 1 159 ? -46.750 -6.103 49.623 1.00 86.31 159 LEU A O 1
ATOM 1276 N N . CYS A 1 160 ? -46.093 -4.988 47.800 1.00 85.69 160 CYS A N 1
ATOM 1277 C CA . CYS A 1 160 ? -45.040 -5.932 47.430 1.00 85.69 160 CYS A CA 1
ATOM 1278 C C . CYS A 1 160 ? -43.745 -5.764 48.249 1.00 85.69 160 CYS A C 1
ATOM 1280 O O . CYS A 1 160 ? -42.778 -6.496 48.027 1.00 85.69 160 CYS A O 1
ATOM 1282 N N . GLN A 1 161 ? -43.688 -4.779 49.158 1.00 84.38 161 GLN A N 1
ATOM 1283 C CA . GLN A 1 161 ? -42.490 -4.376 49.904 1.00 84.38 161 GLN A CA 1
ATOM 1284 C C . GLN A 1 161 ? -41.267 -4.149 48.992 1.00 84.38 161 GLN A C 1
ATOM 1286 O O . GLN A 1 161 ? -40.153 -4.574 49.314 1.00 84.38 161 GLN A O 1
ATOM 1291 N N . LEU A 1 162 ? -41.470 -3.540 47.822 1.00 83.19 162 LEU A N 1
ATOM 1292 C CA . LEU A 1 162 ? -40.418 -3.260 46.844 1.00 83.19 162 LEU A CA 1
ATOM 1293 C C . LEU A 1 162 ? -40.129 -1.753 46.788 1.00 83.19 162 LEU A C 1
ATOM 1295 O O . LEU A 1 162 ? -41.064 -0.952 46.755 1.00 83.19 162 LEU A O 1
ATOM 1299 N N . PRO A 1 163 ? -38.856 -1.326 46.724 1.00 80.69 163 PRO A N 1
ATOM 1300 C CA . PRO A 1 163 ? -38.522 0.062 46.446 1.00 80.69 163 PRO A CA 1
ATOM 1301 C C . PRO A 1 163 ? -39.029 0.461 45.056 1.00 80.69 163 PRO A C 1
ATOM 1303 O O . PRO A 1 163 ? -38.969 -0.329 44.115 1.00 80.69 163 PRO A O 1
ATOM 1306 N N . ALA A 1 164 ? -39.423 1.726 44.888 1.00 74.19 164 ALA A N 1
ATOM 1307 C CA . ALA A 1 164 ? -39.911 2.249 43.605 1.00 74.19 164 ALA A CA 1
ATOM 1308 C C . ALA A 1 164 ? -38.931 2.026 42.430 1.00 74.19 164 ALA A C 1
ATOM 1310 O O . ALA A 1 164 ? -39.352 1.887 41.290 1.00 74.19 164 ALA A O 1
ATOM 1311 N N . LYS A 1 165 ? -37.622 1.906 42.705 1.00 72.75 165 LYS A N 1
ATOM 1312 C CA . LYS A 1 165 ? -36.573 1.586 41.714 1.00 72.75 165 LYS A CA 1
ATOM 1313 C C . LYS A 1 165 ? -36.629 0.149 41.156 1.00 72.75 165 LYS A C 1
ATOM 1315 O O . LYS A 1 165 ? -35.864 -0.159 40.249 1.00 72.75 165 LYS A O 1
ATOM 1320 N N . GLN A 1 166 ? -37.448 -0.733 41.731 1.00 80.38 166 GLN A N 1
ATOM 1321 C CA . GLN A 1 166 ? -37.641 -2.128 41.303 1.00 80.38 166 GLN A CA 1
ATOM 1322 C C . GLN A 1 166 ? -38.988 -2.350 40.598 1.00 80.38 166 GLN A C 1
ATOM 1324 O O . GLN A 1 166 ? -39.292 -3.473 40.198 1.00 80.38 166 GLN A O 1
ATOM 1329 N N . LEU A 1 167 ? -39.781 -1.290 40.424 1.00 82.50 167 LEU A N 1
ATOM 1330 C CA . LEU A 1 167 ? -40.973 -1.296 39.590 1.00 82.50 167 LEU A CA 1
ATOM 1331 C C . LEU A 1 167 ? -40.642 -0.618 38.262 1.00 82.50 167 LEU A C 1
ATOM 1333 O O . LEU A 1 167 ? -40.240 0.544 38.227 1.00 82.50 167 LEU A O 1
ATOM 1337 N N . PHE A 1 168 ? -40.828 -1.341 37.168 1.00 75.88 168 PHE A N 1
ATOM 1338 C CA . PHE A 1 168 ? -40.618 -0.836 35.822 1.00 75.88 168 PHE A CA 1
ATOM 1339 C C . PHE A 1 168 ? -41.928 -0.890 35.056 1.00 75.88 168 PHE A C 1
ATOM 1341 O O . PHE A 1 168 ? -42.670 -1.866 35.124 1.00 75.88 168 PHE A O 1
ATOM 1348 N N . VAL A 1 169 ? -42.190 0.155 34.285 1.00 72.00 169 VAL A N 1
ATOM 1349 C CA . VAL A 1 169 ? -43.229 0.134 33.261 1.00 72.00 169 VAL A CA 1
ATOM 1350 C C . VAL A 1 169 ? -42.517 -0.118 31.947 1.00 72.00 169 VAL A C 1
ATOM 1352 O O . VAL A 1 169 ? -41.644 0.664 31.564 1.00 72.00 169 VAL A O 1
ATOM 1355 N N . LEU A 1 170 ? -42.847 -1.219 31.279 1.00 63.41 170 LEU A N 1
ATOM 1356 C CA . LEU A 1 170 ? -42.345 -1.492 29.941 1.00 63.41 170 LEU A CA 1
ATOM 1357 C C . LEU A 1 170 ? -43.423 -1.061 28.940 1.00 63.41 170 LEU A C 1
ATOM 1359 O O . LEU A 1 170 ? -44.363 -1.825 28.705 1.00 63.41 170 LEU A O 1
ATOM 1363 N N . PRO A 1 171 ? -43.314 0.142 28.342 1.00 59.53 171 PRO A N 1
ATOM 1364 C CA . PRO A 1 171 ? -44.062 0.430 27.134 1.00 59.53 171 PRO A CA 1
ATOM 1365 C C . PRO A 1 171 ? -43.496 -0.482 26.049 1.00 59.53 171 PRO A C 1
ATOM 1367 O O . PRO A 1 171 ? -42.287 -0.515 25.809 1.00 59.53 171 PRO A O 1
ATOM 1370 N N . ILE A 1 172 ? -44.351 -1.265 25.415 1.00 55.50 172 ILE A N 1
ATOM 1371 C CA . ILE A 1 172 ? -43.938 -2.176 24.351 1.00 55.50 172 ILE A CA 1
ATOM 1372 C C . ILE A 1 172 ? -43.485 -1.302 23.145 1.00 55.50 172 ILE A C 1
ATOM 1374 O O . ILE A 1 172 ? -44.337 -0.754 22.454 1.00 55.50 172 ILE A O 1
ATOM 1378 N N . GLY A 1 173 ? -42.163 -1.079 22.931 1.00 55.66 173 GLY A N 1
ATOM 1379 C CA . GLY A 1 173 ? -41.625 -0.217 21.841 1.00 55.66 173 GLY A CA 1
ATOM 1380 C C . GLY A 1 173 ? -40.116 0.181 21.869 1.00 55.66 173 GLY A C 1
ATOM 1381 O O . GLY A 1 173 ? -39.341 -0.290 22.698 1.00 55.66 173 GLY A O 1
ATOM 1382 N N . GLU A 1 174 ? -39.690 1.079 20.958 1.00 48.41 174 GLU A N 1
ATOM 1383 C CA . GLU A 1 174 ? -38.291 1.418 20.553 1.00 48.41 174 GLU A CA 1
ATOM 1384 C C . GLU A 1 174 ? -37.330 2.029 21.615 1.00 48.41 174 GLU A C 1
ATOM 1386 O O . GLU A 1 174 ? -36.135 2.174 21.356 1.00 48.41 174 GLU A O 1
ATOM 1391 N N . ARG A 1 175 ? -37.777 2.394 22.827 1.00 52.81 175 ARG A N 1
ATOM 1392 C CA . ARG A 1 175 ? -36.990 3.233 23.775 1.00 52.81 175 ARG A CA 1
ATOM 1393 C C . ARG A 1 175 ? -36.074 2.487 24.772 1.00 52.81 175 ARG A C 1
ATOM 1395 O O . ARG A 1 175 ? -35.469 3.120 25.637 1.00 52.81 175 ARG A O 1
ATOM 1402 N N . MET A 1 176 ? -35.922 1.164 24.671 1.00 56.59 176 MET A N 1
ATOM 1403 C CA . MET A 1 176 ? -35.097 0.350 25.594 1.00 56.59 176 MET A CA 1
ATOM 1404 C C . MET A 1 176 ? -33.587 0.672 25.521 1.00 56.59 176 MET A C 1
ATOM 1406 O O . MET A 1 176 ? -32.876 0.612 26.526 1.00 56.59 176 MET A O 1
ATOM 1410 N N . PHE A 1 177 ? -33.093 1.049 24.341 1.00 61.50 177 PHE A N 1
ATOM 1411 C CA . PHE A 1 177 ? -31.670 1.273 24.070 1.00 61.50 177 PHE A CA 1
ATOM 1412 C C . PHE A 1 177 ? -31.057 2.444 24.854 1.00 61.50 177 PHE A C 1
ATOM 1414 O O . PHE A 1 177 ? -29.982 2.318 25.447 1.00 61.50 177 PHE A O 1
ATOM 1421 N N . THR A 1 178 ? -31.760 3.578 24.894 1.00 62.94 178 THR A N 1
ATOM 1422 C CA . THR A 1 178 ? -31.260 4.831 25.478 1.00 62.94 178 THR A CA 1
ATOM 1423 C C . THR A 1 178 ? -30.931 4.684 26.967 1.00 62.94 178 THR A C 1
ATOM 1425 O O . THR A 1 178 ? -29.986 5.299 27.463 1.00 62.94 178 THR A O 1
ATOM 1428 N N . SER A 1 179 ? -31.667 3.826 27.681 1.00 65.75 179 SER A N 1
ATOM 1429 C CA . SER A 1 179 ? -31.430 3.549 29.102 1.00 65.75 179 SER A CA 1
ATOM 1430 C C . SER A 1 179 ? -30.132 2.764 29.334 1.00 65.75 179 SER A C 1
ATOM 1432 O O . SER A 1 179 ? -29.341 3.121 30.207 1.00 65.75 179 SER A O 1
ATOM 1434 N N . ILE A 1 180 ? -29.851 1.738 28.523 1.00 70.06 180 ILE A N 1
ATOM 1435 C CA . ILE A 1 180 ? -28.650 0.893 28.666 1.00 70.06 180 ILE A CA 1
ATOM 1436 C C . ILE A 1 180 ? -27.379 1.705 28.389 1.00 70.06 180 ILE A C 1
ATOM 1438 O O . ILE A 1 180 ? -26.434 1.676 29.180 1.00 70.06 180 ILE A O 1
ATOM 1442 N N . LEU A 1 181 ? -27.371 2.487 27.305 1.00 74.38 181 LEU A N 1
ATOM 1443 C CA . LEU A 1 181 ? -26.226 3.321 26.926 1.00 74.38 181 LEU A CA 1
ATOM 1444 C C . LEU A 1 181 ? -25.855 4.335 28.022 1.00 74.38 181 LEU A C 1
ATOM 1446 O O . LEU A 1 181 ? -24.673 4.584 28.262 1.00 74.38 181 LEU A O 1
ATOM 1450 N N . ARG A 1 182 ? -26.854 4.892 28.723 1.00 78.44 182 ARG A N 1
ATOM 1451 C CA . ARG A 1 182 ? -26.643 5.849 29.820 1.00 78.44 182 ARG A CA 1
ATOM 1452 C C . ARG A 1 182 ? -25.842 5.247 30.977 1.00 78.44 182 ARG A C 1
ATOM 1454 O O . ARG A 1 182 ? -24.968 5.923 31.508 1.00 78.44 182 ARG A O 1
ATOM 1461 N N . HIS A 1 183 ? -26.101 3.992 31.344 1.00 75.94 183 HIS A N 1
ATOM 1462 C CA . HIS A 1 183 ? -25.397 3.334 32.450 1.00 75.94 183 HIS A CA 1
ATOM 1463 C C . HIS A 1 183 ? -23.925 3.064 32.114 1.00 75.94 183 HIS A C 1
ATOM 1465 O O . HIS A 1 183 ? -23.058 3.318 32.946 1.00 75.94 183 HIS A O 1
ATOM 1471 N N . TYR A 1 184 ? -23.622 2.631 30.883 1.00 80.56 184 TYR A N 1
ATOM 1472 C CA . TYR A 1 184 ? -22.233 2.468 30.440 1.00 80.56 184 TYR A CA 1
ATOM 1473 C C . TYR A 1 184 ? -21.481 3.801 30.387 1.00 80.56 184 TYR A C 1
ATOM 1475 O O . TYR A 1 184 ? -20.342 3.870 30.843 1.00 80.56 184 TYR A O 1
ATOM 1483 N N . LYS A 1 185 ? -22.124 4.866 29.884 1.00 84.81 185 LYS A N 1
ATOM 1484 C CA . LYS A 1 185 ? -21.544 6.219 29.879 1.00 84.81 185 LYS A CA 1
ATOM 1485 C C . LYS A 1 185 ? -21.242 6.708 31.306 1.00 84.81 185 LYS A C 1
ATOM 1487 O O . LYS A 1 185 ? -20.173 7.266 31.522 1.00 84.81 185 LYS A O 1
ATOM 1492 N N . LEU A 1 186 ? -22.123 6.438 32.276 1.00 83.06 186 LEU A N 1
ATOM 1493 C CA . LEU A 1 186 ? -21.900 6.789 33.685 1.00 83.06 186 LEU A CA 1
ATOM 1494 C C . LEU A 1 186 ? -20.737 6.000 34.310 1.00 83.06 186 LEU A C 1
ATOM 1496 O O . LEU A 1 186 ? -19.870 6.588 34.946 1.00 83.06 186 LEU A O 1
ATOM 1500 N N . ALA A 1 187 ? -20.675 4.682 34.095 1.00 78.00 187 ALA A N 1
ATOM 1501 C CA . ALA A 1 187 ? -19.559 3.865 34.580 1.00 78.00 187 ALA A CA 1
ATOM 1502 C C . ALA A 1 187 ? -18.216 4.327 33.989 1.00 78.00 187 ALA A C 1
ATOM 1504 O O . ALA A 1 187 ? -17.221 4.418 34.702 1.00 78.00 187 ALA A O 1
ATOM 1505 N N . TYR A 1 188 ? -18.200 4.672 32.697 1.00 89.69 188 TYR A N 1
ATOM 1506 C CA . TYR A 1 188 ? -17.016 5.210 32.030 1.00 89.69 188 TYR A CA 1
ATOM 1507 C C . TYR A 1 188 ? -16.579 6.555 32.625 1.00 89.69 188 TYR A C 1
ATOM 1509 O O . TYR A 1 188 ? -15.386 6.777 32.819 1.00 89.69 188 TYR A O 1
ATOM 1517 N N . GLN A 1 189 ? -17.536 7.430 32.943 1.00 89.94 189 GLN A N 1
ATOM 1518 C CA . GLN A 1 189 ? -17.263 8.712 33.588 1.00 89.94 189 GLN A CA 1
ATOM 1519 C C . GLN A 1 189 ? -16.603 8.527 34.963 1.00 89.94 189 GLN A C 1
ATOM 1521 O O . GLN A 1 189 ? -15.618 9.198 35.259 1.00 89.94 189 GLN A O 1
ATOM 1526 N N . HIS A 1 190 ? -17.061 7.559 35.761 1.00 87.06 190 HIS A N 1
ATOM 1527 C CA . HIS A 1 190 ? -16.400 7.247 37.028 1.00 87.06 190 HIS A CA 1
ATOM 1528 C C . HIS A 1 190 ? -14.943 6.813 36.829 1.00 87.06 190 HIS A C 1
ATOM 1530 O O . HIS A 1 190 ? -14.079 7.300 37.545 1.00 87.06 190 HIS A O 1
ATOM 1536 N N . CYS A 1 191 ? -14.632 5.998 35.813 1.00 87.75 191 CYS A N 1
ATOM 1537 C CA . CYS A 1 191 ? -13.239 5.642 35.511 1.00 87.75 191 CYS A CA 1
ATOM 1538 C C . CYS A 1 191 ? -12.369 6.855 35.146 1.00 87.75 191 CYS A C 1
ATOM 1540 O O . CYS A 1 191 ? -11.177 6.843 35.431 1.00 87.75 191 CYS A O 1
ATOM 1542 N N . THR A 1 192 ? -12.932 7.882 34.500 1.00 88.62 192 THR A N 1
ATOM 1543 C CA . THR A 1 192 ? -12.187 9.110 34.168 1.00 88.62 192 THR A CA 1
ATOM 1544 C C . THR A 1 192 ? -11.988 10.047 35.358 1.00 88.62 192 THR A C 1
ATOM 1546 O O . THR A 1 192 ? -11.096 10.886 35.316 1.00 88.62 192 THR A O 1
ATOM 1549 N N . GLU A 1 193 ? -12.817 9.917 36.394 1.00 87.31 193 GLU A N 1
ATOM 1550 C CA . GLU A 1 193 ? -12.773 10.731 37.616 1.00 87.31 193 GLU A CA 1
ATOM 1551 C C . GLU A 1 193 ? -12.003 10.041 38.758 1.00 87.31 193 GLU A C 1
ATOM 1553 O O . GLU A 1 193 ? -11.713 10.678 39.768 1.00 87.31 193 GLU A O 1
ATOM 1558 N N . CYS A 1 194 ? -11.669 8.752 38.618 1.00 82.50 194 CYS A N 1
ATOM 1559 C CA . CYS A 1 194 ? -10.879 8.009 39.600 1.00 82.50 194 CYS A CA 1
ATOM 1560 C C . CYS A 1 194 ? -9.466 8.593 39.764 1.00 82.50 194 CYS A C 1
ATOM 1562 O O . CYS A 1 194 ? -8.804 8.944 38.785 1.00 82.50 194 CYS A O 1
ATOM 1564 N N . GLU A 1 195 ? -8.976 8.618 41.006 1.00 80.94 195 GLU A N 1
ATOM 1565 C CA . GLU A 1 195 ? -7.575 8.927 41.296 1.00 80.94 195 GLU A CA 1
ATOM 1566 C C . GLU A 1 195 ? -6.653 7.881 40.659 1.00 80.94 195 GLU A C 1
ATOM 1568 O O . GLU A 1 195 ? -6.911 6.677 40.704 1.00 80.94 195 GLU A O 1
ATOM 1573 N N . ILE A 1 196 ? -5.572 8.350 40.035 1.00 79.25 196 ILE A N 1
ATOM 1574 C CA . ILE A 1 196 ? -4.647 7.489 39.301 1.00 79.25 196 ILE A CA 1
ATOM 1575 C C . ILE A 1 196 ? -3.578 6.970 40.260 1.00 79.25 196 ILE A C 1
ATOM 1577 O O . ILE A 1 196 ? -2.682 7.711 40.661 1.00 79.25 196 ILE A O 1
ATOM 1581 N N . ILE A 1 197 ? -3.644 5.677 40.571 1.00 83.38 197 ILE A N 1
ATOM 1582 C CA . ILE A 1 197 ? -2.613 4.958 41.321 1.00 83.38 197 ILE A CA 1
ATOM 1583 C C . ILE A 1 197 ? -1.810 4.107 40.332 1.00 83.38 197 ILE A C 1
ATOM 1585 O O . ILE A 1 197 ? -2.369 3.268 39.624 1.00 83.38 197 ILE A O 1
ATOM 1589 N N . ASP A 1 198 ? -0.493 4.314 40.269 1.00 82.81 198 ASP A N 1
ATOM 1590 C CA . ASP A 1 198 ? 0.375 3.712 39.243 1.00 82.81 198 ASP A CA 1
ATOM 1591 C C . ASP A 1 198 ? 0.319 2.172 39.223 1.00 82.81 198 ASP A C 1
ATOM 1593 O O . ASP A 1 198 ? 0.236 1.549 38.165 1.00 82.81 198 ASP A O 1
ATOM 1597 N N . SER A 1 199 ? 0.240 1.551 40.403 1.00 79.75 199 SER A N 1
ATOM 1598 C CA . SER A 1 199 ? 0.097 0.101 40.579 1.00 79.75 199 SER A CA 1
ATOM 1599 C C . SER A 1 199 ? -1.180 -0.497 39.984 1.00 79.75 199 SER A C 1
ATOM 1601 O O . SER A 1 199 ? -1.199 -1.687 39.666 1.00 79.75 199 SER A O 1
ATOM 1603 N N . GLU A 1 200 ? -2.236 0.304 39.863 1.00 83.12 200 GLU A N 1
ATOM 1604 C CA . GLU A 1 200 ? -3.585 -0.104 39.446 1.00 83.12 200 GLU A CA 1
ATOM 1605 C C . GLU A 1 200 ? -3.925 0.400 38.037 1.00 83.12 200 GLU A C 1
ATOM 1607 O O . GLU A 1 200 ? -4.941 0.027 37.450 1.00 83.12 200 GLU A O 1
ATOM 1612 N N . LEU A 1 201 ? -3.053 1.222 37.449 1.00 86.56 201 LEU A N 1
ATOM 1613 C CA . LEU A 1 201 ? -3.280 1.881 36.169 1.00 86.56 201 LEU A CA 1
ATOM 1614 C C . LEU A 1 201 ? -3.523 0.887 35.020 1.00 86.56 201 LEU A C 1
ATOM 1616 O O . LEU A 1 201 ? -4.315 1.159 34.114 1.00 86.56 201 LEU A O 1
ATOM 1620 N N . PHE A 1 202 ? -2.870 -0.278 35.061 1.00 86.00 202 PHE A N 1
ATOM 1621 C CA . PHE A 1 202 ? -3.100 -1.366 34.106 1.00 86.00 202 PHE A CA 1
ATOM 1622 C C . PHE A 1 202 ? -4.548 -1.889 34.173 1.00 86.00 202 PHE A C 1
ATOM 1624 O O . PHE A 1 202 ? -5.206 -2.026 33.138 1.00 86.00 202 PHE A O 1
ATOM 1631 N N . GLU A 1 203 ? -5.071 -2.098 35.383 1.00 86.00 203 GLU A N 1
ATOM 1632 C CA . GLU A 1 203 ? -6.442 -2.562 35.620 1.00 86.00 203 GLU A CA 1
ATOM 1633 C C . GLU A 1 203 ? -7.466 -1.491 35.223 1.00 86.00 203 GLU A C 1
ATOM 1635 O O . GLU A 1 203 ? -8.399 -1.771 34.464 1.00 86.00 203 GLU A O 1
ATOM 1640 N N . LEU A 1 204 ? -7.240 -0.235 35.625 1.00 87.31 204 LEU A N 1
ATOM 1641 C CA . LEU A 1 204 ? -8.099 0.895 35.263 1.00 87.31 204 LEU A CA 1
ATOM 1642 C C . LEU A 1 204 ? -8.239 1.039 33.739 1.00 87.31 204 LEU A C 1
ATOM 1644 O O . LEU A 1 204 ? -9.349 1.202 33.228 1.00 87.31 204 LEU A O 1
ATOM 1648 N N . ARG A 1 205 ? -7.134 0.925 32.988 1.00 88.81 205 ARG A N 1
ATOM 1649 C CA . ARG A 1 205 ? -7.145 0.950 31.514 1.00 88.81 205 ARG A CA 1
ATOM 1650 C C . ARG A 1 205 ? -7.909 -0.225 30.914 1.00 88.81 205 ARG A C 1
ATOM 1652 O O . ARG A 1 205 ? -8.622 -0.047 29.922 1.00 88.81 205 ARG A O 1
ATOM 1659 N N . ALA A 1 206 ? -7.774 -1.421 31.484 1.00 83.31 206 ALA A N 1
ATOM 1660 C CA . ALA A 1 206 ? -8.510 -2.594 31.024 1.00 83.31 206 ALA A CA 1
ATOM 1661 C C . ALA A 1 206 ? -10.028 -2.391 31.178 1.00 83.31 206 ALA A C 1
ATOM 1663 O O . ALA A 1 206 ? -10.781 -2.626 30.226 1.00 83.31 206 ALA A O 1
ATOM 1664 N N . VAL A 1 207 ? -10.470 -1.884 32.334 1.00 83.88 207 VAL A N 1
ATOM 1665 C CA . VAL A 1 207 ? -11.882 -1.586 32.622 1.00 83.88 207 VAL A CA 1
ATOM 1666 C C . VAL A 1 207 ? -12.401 -0.440 31.746 1.00 83.88 207 VAL A C 1
ATOM 1668 O O . VAL A 1 207 ? -13.433 -0.583 31.086 1.00 83.88 207 VAL A O 1
ATOM 1671 N N . ALA A 1 208 ? -11.673 0.676 31.664 1.00 87.69 208 ALA A N 1
ATOM 1672 C CA . ALA A 1 208 ? -12.067 1.828 30.853 1.00 87.69 208 ALA A CA 1
ATOM 1673 C C . ALA A 1 208 ? -12.152 1.485 29.356 1.00 87.69 208 ALA A C 1
ATOM 1675 O O . ALA A 1 208 ? -13.088 1.911 28.674 1.00 87.69 208 ALA A O 1
ATOM 1676 N N . GLY A 1 209 ? -11.213 0.681 28.846 1.00 85.31 209 GLY A N 1
ATOM 1677 C CA . GLY A 1 209 ? -11.232 0.183 27.470 1.00 85.31 209 GLY A CA 1
ATOM 1678 C C . GLY A 1 209 ? -12.448 -0.705 27.181 1.00 85.31 209 GLY A C 1
ATOM 1679 O O . GLY A 1 209 ? -13.098 -0.547 26.148 1.00 85.31 209 GLY A O 1
ATOM 1680 N N . LEU A 1 210 ? -12.821 -1.590 28.115 1.00 84.31 210 LEU A N 1
ATOM 1681 C CA . LEU A 1 210 ? -14.027 -2.421 28.001 1.00 84.31 210 LEU A CA 1
ATOM 1682 C C . LEU A 1 210 ? -15.305 -1.570 27.942 1.00 84.31 210 LEU A C 1
ATOM 1684 O O . LEU A 1 210 ? -16.174 -1.799 27.096 1.00 84.31 210 LEU A O 1
ATOM 1688 N N . LEU A 1 211 ? -15.419 -0.576 28.825 1.00 81.62 211 LEU A N 1
ATOM 1689 C CA . LEU A 1 211 ? -16.561 0.337 28.855 1.00 81.62 211 LEU A CA 1
ATOM 1690 C C . LEU A 1 211 ? -16.648 1.157 27.563 1.00 81.62 211 LEU A C 1
ATOM 1692 O O . LEU A 1 211 ? -17.721 1.246 26.966 1.00 81.62 211 LEU A O 1
ATOM 1696 N N . ASN A 1 212 ? -15.519 1.689 27.085 1.00 90.62 212 ASN A N 1
ATOM 1697 C CA . ASN A 1 212 ? -15.448 2.407 25.816 1.00 90.62 212 ASN A CA 1
ATOM 1698 C C . ASN A 1 212 ? -15.895 1.530 24.636 1.00 90.62 212 ASN A C 1
ATOM 1700 O O . ASN A 1 212 ? -16.740 1.949 23.844 1.00 90.62 212 ASN A O 1
ATOM 1704 N N . TYR A 1 213 ? -15.395 0.293 24.559 1.00 87.31 213 TYR A N 1
ATOM 1705 C CA . TYR A 1 213 ? -15.814 -0.680 23.551 1.00 87.31 213 TYR A CA 1
ATOM 1706 C C . TYR A 1 213 ? -17.334 -0.882 23.558 1.00 87.31 213 TYR A C 1
ATOM 1708 O O . TYR A 1 213 ? -17.966 -0.808 22.504 1.00 87.31 213 TYR A O 1
ATOM 1716 N N . LYS A 1 214 ? -17.941 -1.073 24.740 1.00 82.44 214 LYS A N 1
ATOM 1717 C CA . LYS A 1 214 ? -19.393 -1.266 24.870 1.00 82.44 214 LYS A CA 1
ATOM 1718 C C . LYS A 1 214 ? -20.194 -0.038 24.452 1.00 82.44 214 LYS A C 1
ATOM 1720 O O . LYS A 1 214 ? -21.198 -0.197 23.763 1.00 82.44 214 LYS A O 1
ATOM 1725 N N . ILE A 1 215 ? -19.750 1.168 24.807 1.00 82.69 215 ILE A N 1
ATOM 1726 C CA . ILE A 1 215 ? -20.407 2.411 24.375 1.00 82.69 215 ILE A CA 1
ATOM 1727 C C . ILE A 1 215 ? -20.361 2.524 22.845 1.00 82.69 215 ILE A C 1
ATOM 1729 O O . ILE A 1 215 ? -21.394 2.756 22.224 1.00 82.69 215 ILE A O 1
ATOM 1733 N N . CYS A 1 216 ? -19.197 2.309 22.227 1.00 86.69 216 CYS A N 1
ATOM 1734 C CA . CYS A 1 216 ? -19.034 2.388 20.774 1.00 86.69 216 CYS A CA 1
ATOM 1735 C C . CYS A 1 216 ? -19.840 1.311 20.028 1.00 86.69 216 CYS A C 1
ATOM 1737 O O . CYS A 1 216 ? -20.511 1.632 19.050 1.00 86.69 216 CYS A O 1
ATOM 1739 N N . GLN A 1 217 ? -19.818 0.060 20.502 1.00 85.00 217 GLN A N 1
ATOM 1740 C CA . GLN A 1 217 ? -20.598 -1.058 19.951 1.00 85.00 217 GLN A CA 1
ATOM 1741 C C . GLN A 1 217 ? -22.095 -0.729 19.940 1.00 85.00 217 GLN A C 1
ATOM 1743 O O . GLN A 1 217 ? -22.755 -0.814 18.906 1.00 85.00 217 GLN A O 1
ATOM 1748 N N . LEU A 1 218 ? -22.615 -0.285 21.086 1.00 79.56 218 LEU A N 1
ATOM 1749 C CA . LEU A 1 218 ? -24.012 0.104 21.246 1.00 79.56 218 LEU A CA 1
ATOM 1750 C C . LEU A 1 218 ? -24.401 1.257 20.316 1.00 79.56 218 LEU A C 1
ATOM 1752 O O . LEU A 1 218 ? -25.455 1.193 19.682 1.00 79.56 218 LEU A O 1
ATOM 1756 N N . SER A 1 219 ? -23.551 2.277 20.196 1.00 84.94 219 SER A N 1
ATOM 1757 C CA . SER A 1 219 ? -23.773 3.398 19.279 1.00 84.94 219 SER A CA 1
ATOM 1758 C C . SER A 1 219 ? -23.820 2.952 17.812 1.00 84.94 219 SER A C 1
ATOM 1760 O O . SER A 1 219 ? -24.717 3.370 17.083 1.00 84.94 219 SER A O 1
ATOM 1762 N N . PHE A 1 220 ? -22.915 2.070 17.372 1.00 82.81 220 PHE A N 1
ATOM 1763 C CA . PHE A 1 220 ? -22.921 1.558 15.997 1.00 82.81 220 PHE A CA 1
ATOM 1764 C C . PHE A 1 220 ? -24.169 0.729 15.673 1.00 82.81 220 PHE A C 1
ATOM 1766 O O . PHE A 1 220 ? -24.773 0.941 14.624 1.00 82.81 220 PHE A O 1
ATOM 1773 N N . LEU A 1 221 ? -24.602 -0.143 16.588 1.00 80.06 221 LEU A N 1
ATOM 1774 C CA . LEU A 1 221 ? -25.816 -0.957 16.429 1.00 80.06 221 LEU A CA 1
ATOM 1775 C C . LEU A 1 221 ? -27.085 -0.143 16.180 1.00 80.06 221 LEU A C 1
ATOM 1777 O O . LEU A 1 221 ? -28.013 -0.621 15.536 1.00 80.06 221 LEU A O 1
ATOM 1781 N N . HIS A 1 222 ? -27.128 1.081 16.697 1.00 78.31 222 HIS A N 1
ATOM 1782 C CA . HIS A 1 222 ? -28.291 1.960 16.595 1.00 78.31 222 HIS A CA 1
ATOM 1783 C C . HIS A 1 222 ? -28.074 3.054 15.552 1.00 78.31 222 HIS A C 1
ATOM 1785 O O . HIS A 1 222 ? -28.685 4.115 15.623 1.00 78.31 222 HIS A O 1
ATOM 1791 N N . SER A 1 223 ? -27.184 2.800 14.586 1.00 79.88 223 SER A N 1
ATOM 1792 C CA . SER A 1 223 ? -26.850 3.720 13.494 1.00 79.88 223 SER A CA 1
ATOM 1793 C C . SER A 1 223 ? -26.345 5.098 13.958 1.00 79.88 223 SER A C 1
ATOM 1795 O O . SER A 1 223 ? -26.294 6.045 13.177 1.00 79.88 223 SER A O 1
ATOM 1797 N N . ALA A 1 224 ? -25.894 5.224 15.211 1.00 85.06 224 ALA A N 1
ATOM 1798 C CA . ALA A 1 224 ? -25.351 6.449 15.794 1.00 85.06 224 ALA A CA 1
ATOM 1799 C C . ALA A 1 224 ? -23.819 6.509 15.636 1.00 85.06 224 ALA A C 1
ATOM 1801 O O . ALA A 1 224 ? -23.066 6.661 16.601 1.00 85.06 224 ALA A O 1
ATOM 1802 N N . ALA A 1 225 ? -23.332 6.384 14.397 1.00 88.31 225 ALA A N 1
ATOM 1803 C CA . ALA A 1 225 ? -21.898 6.298 14.101 1.00 88.31 225 ALA A CA 1
ATOM 1804 C C . ALA A 1 225 ? -21.094 7.522 14.585 1.00 88.31 225 ALA A C 1
ATOM 1806 O O . ALA A 1 225 ? -19.981 7.374 15.090 1.00 88.31 225 ALA A O 1
ATOM 1807 N N . LEU A 1 226 ? -21.666 8.729 14.499 1.00 90.19 226 LEU A N 1
ATOM 1808 C CA . LEU A 1 226 ? -21.020 9.954 14.984 1.00 90.19 226 LEU A CA 1
ATOM 1809 C C . LEU A 1 226 ? -20.799 9.935 16.503 1.00 90.19 226 LEU A C 1
ATOM 1811 O O . LEU A 1 226 ? -19.764 10.411 16.970 1.00 90.19 226 LEU A O 1
ATOM 1815 N N . GLU A 1 227 ? -21.720 9.344 17.274 1.00 90.62 227 GLU A N 1
ATOM 1816 C CA . GLU A 1 227 ? -21.533 9.175 18.718 1.00 90.62 227 GLU A CA 1
ATOM 1817 C C . GLU A 1 227 ? -20.403 8.194 19.027 1.00 90.62 227 GLU A C 1
ATOM 1819 O O . GLU A 1 227 ? -19.603 8.461 19.923 1.00 90.62 227 GLU A O 1
ATOM 1824 N N . ALA A 1 228 ? -20.306 7.088 18.281 1.00 91.75 228 ALA A N 1
ATOM 1825 C CA . ALA A 1 228 ? -19.217 6.124 18.438 1.00 91.75 228 ALA A CA 1
ATOM 1826 C C . ALA A 1 228 ? -17.850 6.772 18.149 1.00 91.75 228 ALA A C 1
ATOM 1828 O O . ALA A 1 228 ? -16.911 6.640 18.934 1.00 91.75 228 ALA A O 1
ATOM 1829 N N . LEU A 1 229 ? -17.749 7.541 17.060 1.00 94.25 229 LEU A N 1
ATOM 1830 C CA . LEU A 1 229 ? -16.528 8.264 16.693 1.00 94.25 229 LEU A CA 1
ATOM 1831 C C . LEU A 1 229 ? -16.159 9.337 17.728 1.00 94.25 229 LEU A C 1
ATOM 1833 O O . LEU A 1 229 ? -14.990 9.461 18.101 1.00 94.25 229 LEU A O 1
ATOM 1837 N N . ALA A 1 230 ? -17.140 10.102 18.217 1.00 95.50 230 ALA A N 1
ATOM 1838 C CA . ALA A 1 230 ? -16.923 11.105 19.257 1.00 95.50 230 ALA A CA 1
ATOM 1839 C C . ALA A 1 230 ? -16.467 10.462 20.575 1.00 95.50 230 ALA A C 1
ATOM 1841 O O . ALA A 1 230 ? -15.538 10.962 21.211 1.00 95.50 230 ALA A O 1
ATOM 1842 N N . GLN A 1 231 ? -17.072 9.335 20.957 1.00 95.06 231 GLN A N 1
ATOM 1843 C CA . GLN A 1 231 ? -16.675 8.575 22.137 1.00 95.06 231 GLN A CA 1
ATOM 1844 C C . GLN A 1 231 ? -15.234 8.063 22.015 1.00 95.06 231 GLN A C 1
ATOM 1846 O O . GLN A 1 231 ? -14.442 8.269 22.932 1.00 95.06 231 GLN A O 1
ATOM 1851 N N . GLN A 1 232 ? -14.853 7.491 20.870 1.00 96.00 232 GLN A N 1
ATOM 1852 C CA . GLN A 1 232 ? -13.488 7.007 20.649 1.00 96.00 232 GLN A CA 1
ATOM 1853 C C . GLN A 1 232 ? -12.443 8.129 20.722 1.00 96.00 232 GLN A C 1
ATOM 1855 O O . GLN A 1 232 ? -11.354 7.937 21.270 1.00 96.00 232 GLN A O 1
ATOM 1860 N N . ARG A 1 233 ? -12.768 9.321 20.202 1.00 95.75 233 ARG A N 1
ATOM 1861 C CA . ARG A 1 233 ? -11.902 10.504 20.332 1.00 95.75 233 ARG A CA 1
ATOM 1862 C C . ARG A 1 233 ? -11.728 10.899 21.796 1.00 95.75 233 ARG A C 1
ATOM 1864 O O . ARG A 1 233 ? -10.593 11.050 22.232 1.00 95.75 233 ARG A O 1
ATOM 1871 N N . ARG A 1 234 ? -12.820 10.978 22.570 1.00 95.75 234 ARG A N 1
ATOM 1872 C CA . ARG A 1 234 ? -12.756 11.261 24.018 1.00 95.75 234 ARG A CA 1
ATOM 1873 C C . ARG A 1 234 ? -11.926 10.225 24.768 1.00 95.75 234 ARG A C 1
ATOM 1875 O O . ARG A 1 234 ? -11.139 10.600 25.627 1.00 95.75 234 ARG A O 1
ATOM 1882 N N . HIS A 1 235 ? -12.070 8.945 24.433 1.00 96.00 235 HIS A N 1
ATOM 1883 C CA . HIS A 1 235 ? -11.285 7.881 25.052 1.00 96.00 235 HIS A CA 1
ATOM 1884 C C . HIS A 1 235 ? -9.792 7.999 24.760 1.00 96.00 235 HIS A C 1
ATOM 1886 O O . HIS A 1 235 ? -8.971 7.869 25.668 1.00 96.00 235 HIS A O 1
ATOM 1892 N N . SER A 1 236 ? -9.445 8.336 23.519 1.00 95.06 236 SER A N 1
ATOM 1893 C CA . SER A 1 236 ? -8.059 8.612 23.141 1.00 95.06 236 SER A CA 1
ATOM 1894 C C . SER A 1 236 ? -7.514 9.806 23.934 1.00 95.06 236 SER A C 1
ATOM 1896 O O . SER A 1 236 ? -6.449 9.706 24.536 1.00 95.06 236 SER A O 1
ATOM 1898 N N . THR A 1 237 ? -8.275 10.903 24.027 1.00 94.69 237 THR A N 1
ATOM 1899 C CA . THR A 1 237 ? -7.889 12.083 24.818 1.00 94.69 237 THR A CA 1
ATOM 1900 C C . THR A 1 237 ? -7.680 11.754 26.299 1.00 94.69 237 THR A C 1
ATOM 1902 O O . THR A 1 237 ? -6.682 12.172 26.875 1.00 94.69 237 THR A O 1
ATOM 1905 N N . ALA A 1 238 ? -8.591 10.987 26.898 1.00 93.19 238 ALA A N 1
ATOM 1906 C CA . ALA A 1 238 ? -8.580 10.698 28.328 1.00 93.19 238 ALA A CA 1
ATOM 1907 C C . ALA A 1 238 ? -7.526 9.663 28.740 1.00 93.19 238 ALA A C 1
ATOM 1909 O O . ALA A 1 238 ? -6.934 9.819 29.797 1.00 93.19 238 ALA A O 1
ATOM 1910 N N . PHE A 1 239 ? -7.289 8.618 27.936 1.00 93.94 239 PHE A N 1
ATOM 1911 C CA . PHE A 1 239 ? -6.446 7.489 28.351 1.00 93.94 239 PHE A CA 1
ATOM 1912 C C . PHE A 1 239 ? -5.202 7.260 27.492 1.00 93.94 239 PHE A C 1
ATOM 1914 O O . PHE A 1 239 ? -4.202 6.783 28.024 1.00 93.94 239 PHE A O 1
ATOM 1921 N N . PHE A 1 240 ? -5.203 7.591 26.193 1.00 95.06 240 PHE A N 1
ATOM 1922 C CA . PHE A 1 240 ? -4.022 7.327 25.355 1.00 95.06 240 PHE A CA 1
ATOM 1923 C C . PHE A 1 240 ? -2.892 8.320 25.634 1.00 95.06 240 PHE A C 1
ATOM 1925 O O . PHE A 1 240 ? -1.722 7.960 25.498 1.00 95.06 240 PHE A O 1
ATOM 1932 N N . TYR A 1 241 ? -3.219 9.558 26.002 1.00 90.19 241 TYR A N 1
ATOM 1933 C CA . TYR A 1 241 ? -2.217 10.575 26.333 1.00 90.19 241 TYR A CA 1
ATOM 1934 C C . TYR A 1 241 ? -1.760 10.532 27.795 1.00 90.19 241 TYR A C 1
ATOM 1936 O O . TYR A 1 241 ? -0.825 11.246 28.145 1.00 90.19 241 TYR A O 1
ATOM 1944 N N . LEU A 1 242 ? -2.364 9.684 28.639 1.00 90.25 242 LEU A N 1
ATOM 1945 C CA . LEU A 1 242 ? -1.843 9.444 29.985 1.00 90.25 242 LEU A CA 1
ATOM 1946 C C . LEU A 1 242 ? -0.460 8.778 29.911 1.00 90.25 242 LEU A C 1
ATOM 1948 O O . LEU A 1 242 ? -0.236 7.941 29.030 1.00 90.25 242 LEU A O 1
ATOM 1952 N N . PRO A 1 243 ? 0.464 9.096 30.835 1.00 90.62 243 PRO A N 1
ATOM 1953 C CA . PRO A 1 243 ? 1.769 8.446 30.884 1.00 90.62 243 PRO A CA 1
ATOM 1954 C C . PRO A 1 243 ? 1.604 6.933 31.107 1.00 90.62 243 PRO A C 1
ATOM 1956 O O . PRO A 1 243 ? 0.674 6.524 31.801 1.00 90.62 243 PRO A O 1
ATOM 1959 N N . PRO A 1 244 ? 2.472 6.077 30.535 1.00 90.81 244 PRO A N 1
ATOM 1960 C CA . PRO A 1 244 ? 2.351 4.620 30.649 1.00 90.81 244 PRO A CA 1
ATOM 1961 C C . PRO A 1 244 ? 2.361 4.110 32.097 1.00 90.81 244 PRO A C 1
ATOM 1963 O O . PRO A 1 244 ? 1.731 3.090 32.363 1.00 90.81 244 PRO A O 1
ATOM 1966 N N . GLY A 1 245 ? 2.974 4.860 33.011 1.00 89.62 245 GLY A N 1
ATOM 1967 C CA . GLY A 1 245 ? 3.216 4.467 34.395 1.00 89.62 245 GLY A CA 1
ATOM 1968 C C . GLY A 1 245 ? 4.636 3.938 34.589 1.00 89.62 245 GLY A C 1
ATOM 1969 O O . GLY A 1 245 ? 5.396 3.845 33.620 1.00 89.62 245 GLY A O 1
ATOM 1970 N N . SER A 1 246 ? 5.011 3.625 35.828 1.00 90.50 246 SER A N 1
ATOM 1971 C CA . SER A 1 246 ? 6.317 3.036 36.163 1.00 90.50 246 SER A CA 1
ATOM 1972 C C . SER A 1 246 ? 6.229 1.599 36.677 1.00 90.50 246 SER A C 1
ATOM 1974 O O . SER A 1 246 ? 7.257 0.927 36.755 1.00 90.50 246 SER A O 1
ATOM 1976 N N . TYR A 1 247 ? 5.028 1.104 36.975 1.00 87.06 247 TYR A N 1
ATOM 1977 C CA . TYR A 1 247 ? 4.787 -0.236 37.499 1.00 87.06 247 TYR A CA 1
ATOM 1978 C C . TYR A 1 247 ? 4.369 -1.257 36.415 1.00 87.06 247 TYR A C 1
ATOM 1980 O O . TYR A 1 247 ? 3.449 -0.979 35.639 1.00 87.06 247 TYR A O 1
ATOM 1988 N N . PRO A 1 248 ? 4.940 -2.486 36.387 1.00 83.44 248 PRO A N 1
ATOM 1989 C CA . PRO A 1 248 ? 5.908 -3.063 37.334 1.00 83.44 248 PRO A CA 1
ATOM 1990 C C . PRO A 1 248 ? 7.348 -2.596 37.099 1.00 83.44 248 PRO A C 1
ATOM 1992 O O . PRO A 1 248 ? 8.129 -2.513 38.039 1.00 83.44 248 PRO A O 1
ATOM 1995 N N . SER A 1 249 ? 7.678 -2.239 35.861 1.00 89.69 249 SER A N 1
ATOM 1996 C CA . SER A 1 249 ? 8.878 -1.494 35.494 1.00 89.69 249 SER A CA 1
ATOM 1997 C C . SER A 1 249 ? 8.503 -0.482 34.414 1.00 89.69 249 SER A C 1
ATOM 1999 O O . SER A 1 249 ? 7.554 -0.703 33.659 1.00 89.69 249 SER A O 1
ATOM 2001 N N . ALA A 1 250 ? 9.245 0.622 34.303 1.00 90.94 250 ALA A N 1
ATOM 2002 C CA . ALA A 1 250 ? 8.942 1.662 33.315 1.00 90.94 250 ALA A CA 1
ATOM 2003 C C . ALA A 1 250 ? 8.960 1.128 31.867 1.00 90.94 250 ALA A C 1
ATOM 2005 O O . ALA A 1 250 ? 8.158 1.557 31.036 1.00 90.94 250 ALA A O 1
ATOM 2006 N N . ALA A 1 251 ? 9.838 0.162 31.571 1.00 91.19 251 ALA A N 1
ATOM 2007 C CA . ALA A 1 251 ? 9.918 -0.473 30.258 1.00 91.19 251 ALA A CA 1
ATOM 2008 C C . ALA A 1 251 ? 8.682 -1.339 29.965 1.00 91.19 251 ALA A C 1
ATOM 2010 O O . ALA A 1 251 ? 8.024 -1.139 28.942 1.00 91.19 251 ALA A O 1
ATOM 2011 N N . ILE A 1 252 ? 8.318 -2.244 30.882 1.00 91.38 252 ILE A N 1
ATOM 2012 C CA . ILE A 1 252 ? 7.152 -3.124 30.716 1.00 91.38 252 ILE A CA 1
ATOM 2013 C C . ILE A 1 252 ? 5.851 -2.321 30.694 1.00 91.38 252 ILE A C 1
ATOM 2015 O O . ILE A 1 252 ? 5.022 -2.544 29.814 1.00 91.38 252 ILE A O 1
ATOM 2019 N N . ALA A 1 253 ? 5.699 -1.330 31.575 1.00 91.88 253 ALA A N 1
ATOM 2020 C CA . ALA A 1 253 ? 4.532 -0.450 31.589 1.00 91.88 253 ALA A CA 1
ATOM 2021 C C . ALA A 1 253 ? 4.358 0.290 30.249 1.00 91.88 253 ALA A C 1
ATOM 2023 O O . ALA A 1 253 ? 3.242 0.425 29.741 1.00 91.88 253 ALA A O 1
ATOM 2024 N N . SER A 1 254 ? 5.463 0.735 29.636 1.00 94.81 254 SER A N 1
ATOM 2025 C CA . SER A 1 254 ? 5.455 1.361 28.309 1.00 94.81 254 SER A CA 1
ATOM 2026 C C . SER A 1 254 ? 5.011 0.388 27.210 1.00 94.81 254 SER A C 1
ATOM 2028 O O . SER A 1 254 ? 4.118 0.716 26.421 1.00 94.81 254 SER A O 1
ATOM 2030 N N . ILE A 1 255 ? 5.568 -0.829 27.194 1.00 94.38 255 ILE A N 1
ATOM 2031 C CA . ILE A 1 255 ? 5.214 -1.884 26.232 1.00 94.38 255 ILE A CA 1
ATOM 2032 C C . ILE A 1 255 ? 3.735 -2.268 26.367 1.00 94.38 255 ILE A C 1
ATOM 2034 O O . ILE A 1 255 ? 2.994 -2.238 25.383 1.00 94.38 255 ILE A O 1
ATOM 2038 N N . GLU A 1 256 ? 3.270 -2.572 27.579 1.00 92.62 256 GLU A N 1
ATOM 2039 C CA . GLU A 1 256 ? 1.874 -2.925 27.857 1.00 92.62 256 GLU A CA 1
ATOM 2040 C C . GLU A 1 256 ? 0.914 -1.800 27.448 1.00 92.62 256 GLU A C 1
ATOM 2042 O O . GLU A 1 256 ? -0.144 -2.063 26.870 1.00 92.62 256 GLU A O 1
ATOM 2047 N N . HIS A 1 257 ? 1.285 -0.538 27.683 1.00 94.81 257 HIS A N 1
ATOM 2048 C CA . HIS A 1 257 ? 0.482 0.608 27.269 1.00 94.81 257 HIS A CA 1
ATOM 2049 C C . HIS A 1 257 ? 0.370 0.716 25.741 1.00 94.81 257 HIS A C 1
ATOM 2051 O O . HIS A 1 257 ? -0.727 0.947 25.226 1.00 94.81 257 HIS A O 1
ATOM 2057 N N . LEU A 1 258 ? 1.468 0.518 25.003 1.00 96.38 258 LEU A N 1
ATOM 2058 C CA . LEU A 1 258 ? 1.460 0.493 23.535 1.00 96.38 258 LEU A CA 1
ATOM 2059 C C . LEU A 1 258 ? 0.589 -0.652 23.002 1.00 96.38 258 LEU A C 1
ATOM 2061 O O . LEU A 1 258 ? -0.282 -0.422 22.159 1.00 96.38 258 LEU A O 1
ATOM 2065 N N . LEU A 1 259 ? 0.752 -1.862 23.543 1.00 94.44 259 LEU A N 1
ATOM 2066 C CA . LEU A 1 259 ? -0.061 -3.025 23.176 1.00 94.44 259 LEU A CA 1
ATOM 2067 C C . LEU A 1 259 ? -1.549 -2.790 23.467 1.00 94.44 259 LEU A C 1
ATOM 2069 O O . LEU A 1 259 ? -2.404 -3.108 22.636 1.00 94.44 259 LEU A O 1
ATOM 2073 N N . TRP A 1 260 ? -1.873 -2.176 24.607 1.00 94.44 260 TRP A N 1
ATOM 2074 C CA . TRP A 1 260 ? -3.245 -1.823 24.963 1.00 94.44 260 TRP A CA 1
ATOM 2075 C C . TRP A 1 260 ? -3.846 -0.804 23.985 1.00 94.44 260 TRP A C 1
ATOM 2077 O O . TRP A 1 260 ? -4.949 -1.039 23.485 1.00 94.44 260 TRP A O 1
ATOM 2087 N N . LYS A 1 261 ? -3.125 0.270 23.623 1.00 96.69 261 LYS A N 1
ATOM 2088 C CA . LYS A 1 261 ? -3.579 1.234 22.598 1.00 96.69 261 LYS A CA 1
ATOM 2089 C C . LYS A 1 261 ? -3.832 0.551 21.258 1.00 96.69 261 LYS A C 1
ATOM 2091 O O . LYS A 1 261 ? -4.881 0.757 20.644 1.00 96.69 261 LYS A O 1
ATOM 2096 N N . GLY A 1 262 ? -2.893 -0.294 20.824 1.00 95.06 262 GLY A N 1
ATOM 2097 C CA . GLY A 1 262 ? -3.014 -1.081 19.599 1.00 95.06 262 GLY A CA 1
ATOM 2098 C C . GLY A 1 262 ? -4.271 -1.953 19.601 1.00 95.06 262 GLY A C 1
ATOM 2099 O O . GLY A 1 262 ? -5.053 -1.932 18.644 1.00 95.06 262 GLY A O 1
ATOM 2100 N N . LYS A 1 263 ? -4.523 -2.648 20.716 1.00 92.81 263 LYS A N 1
ATOM 2101 C CA . LYS A 1 263 ? -5.714 -3.481 20.923 1.00 92.81 263 LYS A CA 1
ATOM 2102 C C . LYS A 1 263 ? -7.007 -2.662 20.879 1.00 92.81 263 LYS A C 1
ATOM 2104 O O . LYS A 1 263 ? -7.932 -3.053 20.171 1.00 92.81 263 LYS A O 1
ATOM 2109 N N . GLN A 1 264 ? -7.072 -1.517 21.563 1.00 94.19 264 GLN A N 1
ATOM 2110 C CA . GLN A 1 264 ? -8.249 -0.636 21.547 1.00 94.19 264 GLN A CA 1
ATOM 2111 C C . GLN A 1 264 ? -8.572 -0.133 20.130 1.00 94.19 264 GLN A C 1
ATOM 2113 O O . GLN A 1 264 ? -9.723 -0.203 19.697 1.00 94.19 264 GLN A O 1
ATOM 2118 N N . CYS A 1 265 ? -7.560 0.311 19.375 1.00 96.81 265 CYS A N 1
ATOM 2119 C CA . CYS A 1 265 ? -7.729 0.735 17.983 1.00 96.81 265 CYS A CA 1
ATOM 2120 C C . CYS A 1 265 ? -8.220 -0.405 17.080 1.00 96.81 265 CYS A C 1
ATOM 2122 O O . CYS A 1 265 ? -9.146 -0.209 16.295 1.00 96.81 265 CYS A O 1
ATOM 2124 N N . SER A 1 266 ? -7.641 -1.604 17.212 1.00 94.69 266 SER A N 1
ATOM 2125 C CA . SER A 1 266 ? -8.037 -2.779 16.426 1.00 94.69 266 SER A CA 1
ATOM 2126 C C . SER A 1 266 ? -9.483 -3.199 16.716 1.00 94.69 266 SER A C 1
ATOM 2128 O O . SER A 1 266 ? -10.248 -3.447 15.785 1.00 94.69 266 SER A O 1
ATOM 2130 N N . LEU A 1 267 ? -9.892 -3.220 17.989 1.00 91.50 267 LEU A N 1
ATOM 2131 C CA . LEU A 1 267 ? -11.265 -3.548 18.381 1.00 91.50 267 LEU A CA 1
ATOM 2132 C C . LEU A 1 267 ? -12.276 -2.525 17.852 1.00 91.50 267 LEU A C 1
ATOM 2134 O O . LEU A 1 267 ? -13.327 -2.914 17.340 1.00 91.50 267 LEU A O 1
ATOM 2138 N N . PHE A 1 268 ? -11.956 -1.231 17.936 1.00 95.50 268 PHE A N 1
ATOM 2139 C CA . PHE A 1 268 ? -12.809 -0.181 17.383 1.00 95.50 268 PHE A CA 1
ATOM 2140 C C . PHE A 1 268 ? -12.923 -0.283 15.856 1.00 95.50 268 PHE A C 1
ATOM 2142 O O . PHE A 1 268 ? -14.020 -0.151 15.316 1.00 95.50 268 PHE A O 1
ATOM 2149 N N . ALA A 1 269 ? -11.818 -0.571 15.159 1.00 95.44 269 ALA A N 1
ATOM 2150 C CA . ALA A 1 269 ? -11.829 -0.776 13.714 1.00 95.44 269 ALA A CA 1
ATOM 2151 C C . ALA A 1 269 ? -12.771 -1.917 13.304 1.00 95.44 269 ALA A C 1
ATOM 2153 O O . ALA A 1 269 ? -13.565 -1.744 12.384 1.00 95.44 269 ALA A O 1
ATOM 2154 N N . ASN A 1 270 ? -12.740 -3.039 14.031 1.00 91.25 270 ASN A N 1
ATOM 2155 C CA . ASN A 1 270 ? -13.620 -4.181 13.780 1.00 91.25 270 ASN A CA 1
ATOM 2156 C C . ASN A 1 270 ? -15.101 -3.831 14.005 1.00 91.25 270 ASN A C 1
ATOM 2158 O O . ASN A 1 270 ? -15.955 -4.252 13.227 1.00 91.25 270 ASN A O 1
ATOM 2162 N N . LEU A 1 271 ? -15.422 -3.047 15.045 1.00 89.38 271 LEU A N 1
ATOM 2163 C CA . LEU A 1 271 ? -16.788 -2.549 15.263 1.00 89.38 271 LEU A CA 1
ATOM 2164 C C . LEU A 1 271 ? -17.247 -1.647 14.113 1.00 89.38 271 LEU A C 1
ATOM 2166 O O . LEU A 1 271 ? -18.360 -1.796 13.614 1.00 89.38 271 LEU A O 1
ATOM 2170 N N . PHE A 1 272 ? -16.379 -0.737 13.671 1.00 94.44 272 PHE A N 1
ATOM 2171 C CA . PHE A 1 272 ? -16.688 0.166 12.569 1.00 94.44 272 PHE A CA 1
ATOM 2172 C C . PHE A 1 272 ? -16.861 -0.611 11.252 1.00 94.44 272 PHE A C 1
ATOM 2174 O O . PHE A 1 272 ? -17.795 -0.357 10.500 1.00 94.44 272 PHE A O 1
ATOM 2181 N N . GLU A 1 273 ? -16.027 -1.615 10.984 1.00 92.31 273 GLU A N 1
ATOM 2182 C CA . GLU A 1 273 ? -16.174 -2.468 9.803 1.00 92.31 273 GLU A CA 1
ATOM 2183 C C . GLU A 1 273 ? -17.490 -3.254 9.810 1.00 92.31 273 GLU A C 1
ATOM 2185 O O . GLU A 1 273 ? -18.187 -3.274 8.795 1.00 92.31 273 GLU A O 1
ATOM 2190 N N . ARG A 1 274 ? -17.889 -3.820 10.957 1.00 90.00 274 ARG A N 1
ATOM 2191 C CA . ARG A 1 274 ? -19.209 -4.457 11.116 1.00 90.00 274 ARG A CA 1
ATOM 2192 C C . ARG A 1 274 ? -20.350 -3.484 10.847 1.00 90.00 274 ARG A C 1
ATOM 2194 O O . ARG A 1 274 ? -21.286 -3.844 10.143 1.00 90.00 274 ARG A O 1
ATOM 2201 N N . ALA A 1 275 ? -20.253 -2.250 11.339 1.00 88.75 275 ALA A N 1
ATOM 2202 C CA . ALA A 1 275 ? -21.254 -1.222 11.066 1.00 88.75 275 ALA A CA 1
ATOM 2203 C C . ALA A 1 275 ? -21.348 -0.898 9.565 1.00 88.75 275 ALA A C 1
ATOM 2205 O O . ALA A 1 275 ? -22.447 -0.762 9.033 1.00 88.75 275 ALA A O 1
ATOM 2206 N N . VAL A 1 276 ? -20.207 -0.827 8.866 1.00 91.12 276 VAL A N 1
ATOM 2207 C CA . VAL A 1 276 ? -20.162 -0.618 7.409 1.00 91.12 276 VAL A CA 1
ATOM 2208 C C . VAL A 1 276 ? -20.793 -1.788 6.655 1.00 91.12 276 VAL A C 1
ATOM 2210 O O . VAL A 1 276 ? -21.577 -1.567 5.736 1.00 91.12 276 VAL A O 1
ATOM 2213 N N . MET A 1 277 ? -20.508 -3.030 7.057 1.00 87.75 277 MET A N 1
ATOM 2214 C CA . MET A 1 277 ? -21.183 -4.211 6.498 1.00 87.75 277 MET A CA 1
ATOM 2215 C C . MET A 1 277 ? -22.693 -4.202 6.780 1.00 87.75 277 MET A C 1
ATOM 2217 O O . MET A 1 277 ? -23.470 -4.638 5.939 1.00 87.75 277 MET A O 1
ATOM 2221 N N . GLY A 1 278 ? -23.106 -3.648 7.923 1.00 82.69 278 GLY A N 1
ATOM 2222 C CA . GLY A 1 278 ? -24.503 -3.442 8.312 1.00 82.69 278 GLY A CA 1
ATOM 2223 C C . GLY A 1 278 ? -25.213 -2.265 7.630 1.00 82.69 278 GLY A C 1
ATOM 2224 O O . GLY A 1 278 ? -26.336 -1.949 8.013 1.00 82.69 278 GLY A O 1
ATOM 2225 N N . GLY A 1 279 ? -24.593 -1.608 6.642 1.00 85.25 279 GLY A N 1
ATOM 2226 C CA . GLY A 1 279 ? -25.217 -0.548 5.838 1.00 85.25 279 GLY A CA 1
ATOM 2227 C C . GLY A 1 279 ? -24.757 0.880 6.151 1.00 85.25 279 GLY A C 1
ATOM 2228 O O . GLY A 1 279 ? -25.220 1.819 5.505 1.00 85.25 279 GLY A O 1
ATOM 2229 N N . LEU A 1 280 ? -23.829 1.079 7.096 1.00 89.06 280 LEU A N 1
ATOM 2230 C CA . LEU A 1 280 ? -23.231 2.394 7.336 1.00 89.06 280 LEU A CA 1
ATOM 2231 C C . LEU A 1 280 ? -22.326 2.807 6.162 1.00 89.06 280 LEU A C 1
ATOM 2233 O O . LEU A 1 280 ? -21.389 2.099 5.795 1.00 89.06 280 LEU A O 1
ATOM 2237 N N . VAL A 1 281 ? -22.544 4.004 5.615 1.00 87.56 281 VAL A N 1
ATOM 2238 C CA . VAL A 1 281 ? -21.691 4.557 4.554 1.00 87.56 281 VAL A CA 1
ATOM 2239 C C . VAL A 1 281 ? -20.457 5.216 5.173 1.00 87.56 281 VAL A C 1
ATOM 2241 O O . VAL A 1 281 ? -20.550 6.269 5.801 1.00 87.56 281 VAL A O 1
ATOM 2244 N N . ALA A 1 282 ? -19.290 4.600 4.988 1.00 88.31 282 ALA A N 1
ATOM 2245 C CA . ALA A 1 282 ? -18.003 5.196 5.343 1.00 88.31 282 ALA A CA 1
ATOM 2246 C C . ALA A 1 282 ? -17.430 6.036 4.189 1.00 88.31 282 ALA A C 1
ATOM 2248 O O . ALA A 1 282 ? -17.700 5.778 3.015 1.00 88.31 282 ALA A O 1
ATOM 2249 N N . VAL A 1 283 ? -16.603 7.026 4.532 1.00 87.75 283 VAL A N 1
ATOM 2250 C CA . VAL A 1 283 ? -15.972 7.959 3.582 1.00 87.75 283 VAL A CA 1
ATOM 2251 C C . VAL A 1 283 ? -14.450 7.875 3.665 1.00 87.75 283 VAL A C 1
ATOM 2253 O O . VAL A 1 283 ? -13.898 7.376 4.644 1.00 87.75 283 VAL A O 1
ATOM 2256 N N . SER A 1 284 ? -13.747 8.409 2.665 1.00 85.94 284 SER A N 1
ATOM 2257 C CA . SER A 1 284 ? -12.277 8.368 2.579 1.00 85.94 284 SER A CA 1
ATOM 2258 C C . SER A 1 284 ? -11.547 8.989 3.778 1.00 85.94 284 SER A C 1
ATOM 2260 O O . SER A 1 284 ? -10.420 8.607 4.069 1.00 85.94 284 SER A O 1
ATOM 2262 N N . THR A 1 285 ? -12.180 9.909 4.509 1.00 86.25 285 THR A N 1
ATOM 2263 C CA . THR A 1 285 ? -11.612 10.543 5.712 1.00 86.25 285 THR A CA 1
ATOM 2264 C C . THR A 1 285 ? -12.010 9.854 7.019 1.00 86.25 285 THR A C 1
ATOM 2266 O O . THR A 1 285 ? -11.427 10.138 8.065 1.00 86.25 285 THR A O 1
ATOM 2269 N N . GLN A 1 286 ? -13.008 8.965 6.991 1.00 89.69 286 GLN A N 1
ATOM 2270 C CA . GLN A 1 286 ? -13.556 8.285 8.164 1.00 89.69 286 GLN A CA 1
ATOM 2271 C C . GLN A 1 286 ? -13.982 6.868 7.782 1.00 89.69 286 GLN A C 1
ATOM 2273 O O . GLN A 1 286 ? -15.116 6.624 7.367 1.00 89.69 286 GLN A O 1
ATOM 2278 N N . HIS A 1 287 ? -13.050 5.933 7.936 1.00 93.25 287 HIS A N 1
ATOM 2279 C CA . HIS A 1 287 ? -13.260 4.522 7.639 1.00 93.25 287 HIS A CA 1
ATOM 2280 C C . HIS A 1 287 ? -12.415 3.622 8.563 1.00 93.25 287 HIS A C 1
ATOM 2282 O O . HIS A 1 287 ? -11.452 4.103 9.173 1.00 93.25 287 HIS A O 1
ATOM 2288 N N . PRO A 1 288 ? -12.704 2.305 8.643 1.00 95.62 288 PRO A N 1
ATOM 2289 C CA . PRO A 1 288 ? -12.005 1.379 9.545 1.00 95.62 288 PRO A CA 1
ATOM 2290 C C . PRO A 1 288 ? -10.479 1.346 9.367 1.00 95.62 288 PRO A C 1
ATOM 2292 O O . PRO A 1 288 ? -9.742 1.304 10.349 1.00 95.62 288 PRO A O 1
ATOM 2295 N N . GLY A 1 289 ? -9.997 1.441 8.121 1.00 95.44 289 GLY A N 1
ATOM 2296 C CA . GLY A 1 289 ? -8.561 1.474 7.791 1.00 95.44 289 GLY A CA 1
ATOM 2297 C C . GLY A 1 289 ? -7.717 2.487 8.582 1.00 95.44 289 GLY A C 1
ATOM 2298 O O . GLY A 1 289 ? -6.589 2.162 8.938 1.00 95.44 289 GLY A O 1
ATOM 2299 N N . MET A 1 290 ? -8.268 3.653 8.947 1.00 95.12 290 MET A N 1
ATOM 2300 C CA . MET A 1 290 ? -7.567 4.652 9.775 1.00 95.12 290 MET A CA 1
ATOM 2301 C C . MET A 1 290 ? -7.207 4.098 11.164 1.00 95.12 290 MET A C 1
ATOM 2303 O O . MET A 1 290 ? -6.121 4.337 11.690 1.00 95.12 290 MET A O 1
ATOM 2307 N N . TYR A 1 291 ? -8.114 3.318 11.752 1.00 97.00 291 TYR A N 1
ATOM 2308 C CA . TYR A 1 291 ? -7.939 2.720 13.074 1.00 97.00 291 TYR A CA 1
ATOM 2309 C C . TYR A 1 291 ? -7.093 1.444 13.020 1.00 97.00 291 TYR A C 1
ATOM 2311 O O . TYR A 1 291 ? -6.332 1.185 13.948 1.00 97.00 291 TYR A O 1
ATOM 2319 N N . LEU A 1 292 ? -7.152 0.687 11.917 1.00 97.88 292 LEU A N 1
ATOM 2320 C CA . LEU A 1 292 ? -6.233 -0.433 11.669 1.00 97.88 292 LEU A CA 1
ATOM 2321 C C . LEU A 1 292 ? -4.787 0.048 11.512 1.00 97.88 292 LEU A C 1
ATOM 2323 O O . LEU A 1 292 ? -3.883 -0.546 12.095 1.00 97.88 292 LEU A O 1
ATOM 2327 N N . GLN A 1 293 ? -4.573 1.154 10.794 1.00 97.12 293 GLN A N 1
ATOM 2328 C CA . GLN A 1 293 ? -3.264 1.798 10.701 1.00 97.12 293 GLN A CA 1
ATOM 2329 C C . GLN A 1 293 ? -2.762 2.229 12.084 1.00 97.12 293 GLN A C 1
ATOM 2331 O O . GLN A 1 293 ? -1.625 1.930 12.439 1.00 97.12 293 GLN A O 1
ATOM 2336 N N . ALA A 1 294 ? -3.600 2.910 12.873 1.00 96.94 294 ALA A N 1
ATOM 2337 C CA . ALA A 1 294 ? -3.232 3.319 14.227 1.00 96.94 294 ALA A CA 1
ATOM 2338 C C . ALA A 1 294 ? -2.905 2.110 15.121 1.00 96.94 294 ALA A C 1
ATOM 2340 O O . ALA A 1 294 ? -1.949 2.153 15.892 1.00 96.94 294 ALA A O 1
ATOM 2341 N N . ALA A 1 295 ? -3.657 1.012 14.990 1.00 97.62 295 ALA A N 1
ATOM 2342 C CA . ALA A 1 295 ? -3.364 -0.230 15.693 1.00 97.62 295 ALA A CA 1
ATOM 2343 C C . ALA A 1 295 ? -1.979 -0.772 15.314 1.00 97.62 295 ALA A C 1
ATOM 2345 O O . ALA A 1 295 ? -1.154 -0.993 16.199 1.00 97.62 295 ALA A O 1
ATOM 2346 N N . ALA A 1 296 ? -1.704 -0.923 14.015 1.00 97.88 296 ALA A N 1
ATOM 2347 C CA . ALA A 1 296 ? -0.409 -1.384 13.519 1.00 97.88 296 ALA A CA 1
ATOM 2348 C C . ALA A 1 296 ? 0.745 -0.487 13.996 1.00 97.88 296 ALA A C 1
ATOM 2350 O O . ALA A 1 296 ? 1.771 -0.996 14.432 1.00 97.88 296 ALA A O 1
ATOM 2351 N N . TYR A 1 297 ? 0.561 0.836 13.989 1.00 97.56 297 TYR A N 1
ATOM 2352 C CA . TYR A 1 297 ? 1.553 1.796 14.479 1.00 97.56 297 TYR A CA 1
ATOM 2353 C C . TYR A 1 297 ? 1.942 1.556 15.947 1.00 97.56 297 TYR A C 1
ATOM 2355 O O . TYR A 1 297 ? 3.125 1.596 16.289 1.00 97.56 297 TYR A O 1
ATOM 2363 N N . TYR A 1 298 ? 0.972 1.282 16.823 1.00 97.69 298 TYR A N 1
ATOM 2364 C CA . TYR A 1 298 ? 1.264 0.996 18.230 1.00 97.69 298 TYR A CA 1
ATOM 2365 C C . TYR A 1 298 ? 1.894 -0.383 18.443 1.00 97.69 298 TYR A C 1
ATOM 2367 O O . TYR A 1 298 ? 2.820 -0.493 19.241 1.00 97.69 298 TYR A O 1
ATOM 2375 N N . TYR A 1 299 ? 1.456 -1.414 17.712 1.00 97.00 299 TYR A N 1
ATOM 2376 C CA . TYR A 1 299 ? 2.097 -2.733 17.779 1.00 97.00 299 TYR A CA 1
ATOM 2377 C C . TYR A 1 299 ? 3.549 -2.698 17.279 1.00 97.00 299 TYR A C 1
ATOM 2379 O O . TYR A 1 299 ? 4.409 -3.331 17.880 1.00 97.00 299 TYR A O 1
ATOM 2387 N N . ARG A 1 300 ? 3.853 -1.904 16.245 1.00 97.00 300 ARG A N 1
ATOM 2388 C CA . ARG A 1 300 ? 5.231 -1.707 15.766 1.00 97.00 300 ARG A CA 1
ATOM 2389 C C . ARG A 1 300 ? 6.130 -1.051 16.807 1.00 97.00 300 ARG A C 1
ATOM 2391 O O . ARG A 1 300 ? 7.194 -1.581 17.093 1.00 97.00 300 ARG A O 1
ATOM 2398 N N . GLN A 1 301 ? 5.677 0.037 17.428 1.00 96.75 301 GLN A N 1
ATOM 2399 C CA . GLN A 1 301 ? 6.421 0.657 18.533 1.00 96.75 301 GLN A CA 1
ATOM 2400 C C . GLN A 1 301 ? 6.589 -0.296 19.720 1.00 96.75 301 GLN A C 1
ATOM 2402 O O . GLN A 1 301 ? 7.627 -0.278 20.373 1.00 96.75 301 GLN A O 1
ATOM 2407 N N . ALA A 1 302 ? 5.587 -1.136 20.010 1.00 96.06 302 ALA A N 1
ATOM 2408 C CA . ALA A 1 302 ? 5.721 -2.159 21.041 1.00 96.06 302 ALA A CA 1
ATOM 2409 C C . ALA A 1 302 ? 6.810 -3.176 20.667 1.00 96.06 302 ALA A C 1
ATOM 2411 O O . ALA A 1 302 ? 7.648 -3.483 21.504 1.00 96.06 302 ALA A O 1
ATOM 2412 N N . ASN A 1 303 ? 6.854 -3.640 19.413 1.00 95.50 303 ASN A N 1
ATOM 2413 C CA . ASN A 1 303 ? 7.905 -4.538 18.927 1.00 95.50 303 ASN A CA 1
ATOM 2414 C C . ASN A 1 303 ? 9.299 -3.895 19.020 1.00 95.50 303 ASN A C 1
ATOM 2416 O O . ASN A 1 303 ? 10.234 -4.555 19.461 1.00 95.50 303 ASN A O 1
ATOM 2420 N N . GLU A 1 304 ? 9.436 -2.614 18.666 1.00 94.12 304 GLU A N 1
ATOM 2421 C CA . GLU A 1 304 ? 10.689 -1.856 18.815 1.00 94.12 304 GLU A CA 1
ATOM 2422 C C . GLU A 1 304 ? 11.115 -1.744 20.289 1.00 94.12 304 GLU A C 1
ATOM 2424 O O . GLU A 1 304 ? 12.275 -1.987 20.620 1.00 94.12 304 GLU A O 1
ATOM 2429 N N . ALA A 1 305 ? 10.176 -1.444 21.192 1.00 93.44 305 ALA A N 1
ATOM 2430 C CA . ALA A 1 305 ? 10.439 -1.370 22.628 1.00 93.44 305 ALA A CA 1
ATOM 2431 C C . ALA A 1 305 ? 10.800 -2.738 23.238 1.00 93.44 305 ALA A C 1
ATOM 2433 O O . ALA A 1 305 ? 11.700 -2.814 24.072 1.00 93.44 305 ALA A O 1
ATOM 2434 N N . ILE A 1 306 ? 10.151 -3.822 22.798 1.00 93.31 306 ILE A N 1
ATOM 2435 C CA . ILE A 1 306 ? 10.478 -5.197 23.209 1.00 93.31 306 ILE A CA 1
ATOM 2436 C C . ILE A 1 306 ? 11.869 -5.589 22.696 1.00 93.31 306 ILE A C 1
ATOM 2438 O O . ILE A 1 306 ? 12.668 -6.141 23.446 1.00 93.31 306 ILE A O 1
ATOM 2442 N N . ALA A 1 307 ? 12.194 -5.273 21.440 1.00 90.88 307 ALA A N 1
ATOM 2443 C CA . ALA A 1 307 ? 13.519 -5.536 20.886 1.00 90.88 307 ALA A CA 1
ATOM 2444 C C . ALA A 1 307 ? 14.614 -4.787 21.665 1.00 90.88 307 ALA A C 1
ATOM 2446 O O . ALA A 1 307 ? 15.647 -5.373 21.979 1.00 90.88 307 ALA A O 1
ATOM 2447 N N . ALA A 1 308 ? 14.371 -3.526 22.042 1.00 90.06 308 ALA A N 1
ATOM 2448 C CA . ALA A 1 308 ? 15.288 -2.753 22.879 1.00 90.06 308 ALA A CA 1
ATOM 2449 C C . ALA A 1 308 ? 15.456 -3.353 24.289 1.00 90.06 308 ALA A C 1
ATOM 2451 O O . ALA A 1 308 ? 16.567 -3.359 24.819 1.00 90.06 308 ALA A O 1
ATOM 2452 N N . LEU A 1 309 ? 14.381 -3.890 24.879 1.00 87.75 309 LEU A N 1
ATOM 2453 C CA . LEU A 1 309 ? 14.424 -4.576 26.173 1.00 87.75 309 LEU A CA 1
ATOM 2454 C C . LEU A 1 309 ? 15.253 -5.869 26.107 1.00 87.75 309 LEU A C 1
ATOM 2456 O O . LEU A 1 309 ? 16.083 -6.102 26.982 1.00 87.75 309 LEU A O 1
ATOM 2460 N N . ASN A 1 310 ? 15.096 -6.661 25.043 1.00 83.75 310 ASN A N 1
ATOM 2461 C CA . ASN A 1 310 ? 15.791 -7.942 24.866 1.00 83.75 310 ASN A CA 1
ATOM 2462 C C . ASN A 1 310 ? 17.312 -7.806 24.665 1.00 83.75 310 ASN A C 1
ATOM 2464 O O . ASN A 1 310 ? 18.049 -8.758 24.906 1.00 83.75 310 ASN A O 1
ATOM 2468 N N . VAL A 1 311 ? 17.795 -6.635 24.237 1.00 78.19 311 VAL A N 1
ATOM 2469 C CA . VAL A 1 311 ? 19.235 -6.338 24.100 1.00 78.19 311 VAL A CA 1
ATOM 2470 C C . VAL A 1 311 ? 19.864 -5.935 25.449 1.00 78.19 311 VAL A C 1
ATOM 2472 O O . VAL A 1 311 ? 21.089 -5.901 25.578 1.00 78.19 311 VAL A O 1
ATOM 2475 N N . SER A 1 312 ? 19.057 -5.661 26.482 1.00 71.25 312 SER A N 1
ATOM 2476 C CA . SER A 1 312 ? 19.552 -5.278 27.807 1.00 71.25 312 SER A CA 1
ATOM 2477 C C . SER A 1 312 ? 20.233 -6.459 28.525 1.00 71.25 312 SER A C 1
ATOM 2479 O O . SER A 1 312 ? 19.629 -7.525 28.663 1.00 71.25 312 SER A O 1
ATOM 2481 N N . PRO A 1 313 ? 21.455 -6.290 29.075 1.00 57.09 313 PRO A N 1
ATOM 2482 C CA . PRO A 1 313 ? 22.222 -7.365 29.721 1.00 57.09 313 PRO A CA 1
ATOM 2483 C C . PRO A 1 313 ? 21.605 -7.905 31.026 1.00 57.09 313 PRO A C 1
ATOM 2485 O O . PRO A 1 313 ? 22.145 -8.838 31.612 1.00 57.09 313 PRO A O 1
ATOM 2488 N N . GLN A 1 314 ? 20.488 -7.338 31.491 1.00 56.94 314 GLN A N 1
ATOM 2489 C CA . GLN A 1 314 ? 19.811 -7.728 32.735 1.00 56.94 314 GLN A CA 1
ATOM 2490 C C . GLN A 1 314 ? 19.106 -9.097 32.655 1.00 56.94 314 GLN A C 1
ATOM 2492 O O . GLN A 1 314 ? 18.876 -9.715 33.692 1.00 56.94 314 GLN A O 1
ATOM 2497 N N . LEU A 1 315 ? 18.799 -9.592 31.450 1.00 54.91 315 LEU A N 1
ATOM 2498 C CA . LEU A 1 315 ? 18.072 -10.856 31.234 1.00 54.91 315 LEU A CA 1
ATOM 2499 C C . LEU A 1 315 ? 18.984 -12.091 31.140 1.00 54.91 315 LEU A C 1
ATOM 2501 O O . LEU A 1 315 ? 18.520 -13.224 31.290 1.00 54.91 315 LEU A O 1
ATOM 2505 N N . SER A 1 316 ? 20.285 -11.886 30.925 1.00 47.28 316 SER A N 1
ATOM 2506 C CA . SER A 1 316 ? 21.285 -12.939 30.728 1.00 47.28 316 SER A CA 1
ATOM 2507 C C . SER A 1 316 ? 21.626 -13.648 32.047 1.00 47.28 316 SER A C 1
ATOM 2509 O O . SER A 1 316 ? 22.675 -13.406 32.638 1.00 47.28 316 SER A O 1
ATOM 2511 N N . GLY A 1 317 ? 20.729 -14.512 32.529 1.00 53.00 317 GLY A N 1
ATOM 2512 C CA . GLY A 1 317 ? 20.944 -15.349 33.719 1.00 53.00 317 GLY A CA 1
ATOM 2513 C C . GLY A 1 317 ? 19.767 -15.447 34.695 1.00 53.00 317 GLY A C 1
ATOM 2514 O O . GLY A 1 317 ? 19.906 -16.094 35.731 1.00 53.00 317 GLY A O 1
ATOM 2515 N N . SER A 1 318 ? 18.619 -14.829 34.396 1.00 61.88 318 SER A N 1
ATOM 2516 C CA . SER A 1 318 ? 17.436 -14.915 35.261 1.00 61.88 318 SER A CA 1
ATOM 2517 C C . SER A 1 318 ? 16.705 -16.247 35.062 1.00 61.88 318 SER A C 1
ATOM 2519 O O . SER A 1 318 ? 16.302 -16.587 33.950 1.00 61.88 318 SER A O 1
ATOM 2521 N N . ILE A 1 319 ? 16.559 -17.029 36.134 1.00 64.69 319 ILE A N 1
ATOM 2522 C CA . ILE A 1 319 ? 15.883 -18.333 36.109 1.00 64.69 319 ILE A CA 1
ATOM 2523 C C . ILE A 1 319 ? 14.369 -18.101 36.163 1.00 64.69 319 ILE A C 1
ATOM 2525 O O . ILE A 1 319 ? 13.885 -17.417 37.063 1.00 64.69 319 ILE A O 1
ATOM 2529 N N . TYR A 1 320 ? 13.623 -18.690 35.222 1.00 73.12 320 TYR A N 1
ATOM 2530 C CA . TYR A 1 320 ? 12.158 -18.646 35.233 1.00 73.12 320 TYR A CA 1
ATOM 2531 C C . TYR A 1 320 ? 11.623 -19.320 36.502 1.00 73.12 320 TYR A C 1
ATOM 2533 O O . TYR A 1 320 ? 11.876 -20.503 36.744 1.00 73.12 320 TYR A O 1
ATOM 2541 N N . SER A 1 321 ? 10.899 -18.561 37.320 1.00 68.25 321 SER A N 1
ATOM 2542 C CA . SER A 1 321 ? 10.365 -19.031 38.597 1.00 68.25 321 SER A CA 1
ATOM 2543 C C . SER A 1 321 ? 9.279 -20.092 38.379 1.00 68.25 321 SER A C 1
ATOM 2545 O O . SER A 1 321 ? 8.408 -19.939 37.524 1.00 68.25 321 SER A O 1
ATOM 2547 N N . ASN A 1 322 ? 9.315 -21.167 39.168 1.00 70.38 322 ASN A N 1
ATOM 2548 C CA . ASN A 1 322 ? 8.286 -22.207 39.193 1.00 70.38 322 ASN A CA 1
ATOM 2549 C C . ASN A 1 322 ? 7.790 -22.362 40.644 1.00 70.38 322 ASN A C 1
ATOM 2551 O O . ASN A 1 322 ? 8.624 -22.642 41.510 1.00 70.38 322 ASN A O 1
ATOM 2555 N N . PRO A 1 323 ? 6.489 -22.194 40.955 1.00 72.44 323 PRO A N 1
ATOM 2556 C CA . PRO A 1 323 ? 5.351 -21.987 40.052 1.00 72.44 323 PRO A CA 1
ATOM 2557 C C . PRO A 1 323 ? 5.339 -20.612 39.369 1.00 72.44 323 PRO A C 1
ATOM 2559 O O . PRO A 1 323 ? 5.882 -19.641 39.890 1.00 72.44 323 PRO A O 1
ATOM 2562 N N . ASP A 1 324 ? 4.714 -20.551 38.193 1.00 79.19 324 ASP A N 1
ATOM 2563 C CA . ASP A 1 324 ? 4.628 -19.342 37.374 1.00 79.19 324 ASP A CA 1
ATOM 2564 C C . ASP A 1 324 ? 3.765 -18.252 38.048 1.00 79.19 324 ASP A C 1
ATOM 2566 O O . ASP A 1 324 ? 2.557 -18.453 38.210 1.00 79.19 324 ASP A O 1
ATOM 2570 N N . PRO A 1 325 ? 4.334 -17.083 38.403 1.00 78.31 325 PRO A N 1
ATOM 2571 C CA . PRO A 1 325 ? 3.620 -16.016 39.114 1.00 78.31 325 PRO A CA 1
ATOM 2572 C C . PRO A 1 325 ? 2.532 -15.335 38.267 1.00 78.31 325 PRO A C 1
ATOM 2574 O O . PRO A 1 325 ? 1.728 -14.561 38.790 1.00 78.31 325 PRO A O 1
ATOM 2577 N N . LEU A 1 326 ? 2.499 -15.592 36.955 1.00 80.81 326 LEU A N 1
ATOM 2578 C CA . LEU A 1 326 ? 1.475 -15.070 36.050 1.00 80.81 326 LEU A CA 1
ATOM 2579 C C . LEU A 1 326 ? 0.198 -15.921 36.037 1.00 80.81 326 LEU A C 1
ATOM 2581 O O . LEU A 1 326 ? -0.813 -15.477 35.494 1.00 80.81 326 LEU A O 1
ATOM 2585 N N . ILE A 1 327 ? 0.213 -17.115 36.636 1.00 79.00 327 ILE A N 1
ATOM 2586 C CA . ILE A 1 327 ? -0.977 -17.957 36.764 1.00 79.00 327 ILE A CA 1
ATOM 2587 C C . ILE A 1 327 ? -1.726 -17.555 38.042 1.00 79.00 327 ILE A C 1
ATOM 2589 O O . ILE A 1 327 ? -1.136 -17.567 39.125 1.00 79.00 327 ILE A O 1
ATOM 2593 N N . PRO A 1 328 ? -3.024 -17.213 37.962 1.00 69.25 328 PRO A N 1
ATOM 2594 C CA . PRO A 1 328 ? -3.796 -16.870 39.146 1.00 69.25 328 PRO A CA 1
ATOM 2595 C C . PRO A 1 328 ? -3.917 -18.061 40.102 1.00 69.25 328 PRO A C 1
ATOM 2597 O O . PRO A 1 328 ? -4.432 -19.116 39.738 1.00 69.25 328 PRO A O 1
ATOM 2600 N N . THR A 1 329 ? -3.479 -17.871 41.347 1.00 66.75 329 THR A N 1
ATOM 2601 C CA . THR A 1 329 ? -3.590 -18.858 42.438 1.00 66.75 329 THR A CA 1
ATOM 2602 C C . THR A 1 329 ? -4.855 -18.674 43.285 1.00 66.75 329 THR A C 1
ATOM 2604 O O . THR A 1 329 ? -5.186 -19.536 44.097 1.00 66.75 329 THR A O 1
ATOM 2607 N N . ALA A 1 330 ? -5.583 -17.570 43.082 1.00 66.88 330 ALA A N 1
ATOM 2608 C CA . ALA A 1 330 ? -6.830 -17.233 43.761 1.00 66.88 330 ALA A CA 1
ATOM 2609 C C . ALA A 1 330 ? -7.789 -16.469 42.826 1.00 66.88 330 ALA A C 1
ATOM 2611 O O . ALA A 1 330 ? -7.466 -16.149 41.683 1.00 66.88 330 ALA A O 1
ATOM 2612 N N . ASP A 1 331 ? -8.979 -16.146 43.334 1.00 66.56 331 ASP A N 1
ATOM 2613 C CA . ASP A 1 331 ? -9.949 -15.270 42.680 1.00 66.56 331 ASP A CA 1
ATOM 2614 C C . ASP A 1 331 ? -9.364 -13.872 42.365 1.00 66.56 331 ASP A C 1
ATOM 2616 O O . ASP A 1 331 ? -9.318 -13.006 43.243 1.00 66.56 331 ASP A O 1
ATOM 2620 N N . ILE A 1 332 ? -8.973 -13.622 41.110 1.00 72.44 332 ILE A N 1
ATOM 2621 C CA . ILE A 1 332 ? -8.459 -12.314 40.651 1.00 72.44 332 ILE A CA 1
ATOM 2622 C C . ILE A 1 332 ? -9.558 -11.415 40.098 1.00 72.44 332 ILE A C 1
ATOM 2624 O O . ILE A 1 332 ? -10.611 -11.886 39.676 1.00 72.44 332 ILE A O 1
ATOM 2628 N N . PHE A 1 333 ? -9.314 -10.111 40.084 1.00 71.94 333 PHE A N 1
ATOM 2629 C CA . PHE A 1 333 ? -10.245 -9.134 39.554 1.00 71.94 333 PHE A CA 1
ATOM 2630 C C . PHE A 1 333 ? -9.989 -8.820 38.045 1.00 71.94 333 PHE A C 1
ATOM 2632 O O . PHE A 1 333 ? -8.878 -9.021 37.559 1.00 71.94 333 PHE A O 1
ATOM 2639 N N . TYR A 1 334 ? -10.985 -8.398 37.240 1.00 75.06 334 TYR A N 1
ATOM 2640 C CA . TYR A 1 334 ? -10.782 -8.174 35.787 1.00 75.06 334 TYR A CA 1
ATOM 2641 C C . TYR A 1 334 ? -9.762 -7.066 35.504 1.00 75.06 334 TYR A C 1
ATOM 2643 O O . TYR A 1 334 ? -10.000 -5.907 35.826 1.00 75.06 334 TYR A O 1
ATOM 2651 N N . GLY A 1 335 ? -8.677 -7.418 34.810 1.00 73.19 335 GLY A N 1
ATOM 2652 C CA . GLY A 1 335 ? -7.559 -6.512 34.550 1.00 73.19 335 GLY A CA 1
ATOM 2653 C C . GLY A 1 335 ? -6.564 -6.427 35.710 1.00 73.19 335 GLY A C 1
ATOM 2654 O O . GLY A 1 335 ? -5.513 -5.816 35.545 1.00 73.19 335 GLY A O 1
ATOM 2655 N N . GLN A 1 336 ? -6.852 -7.058 36.850 1.00 80.25 336 GLN A N 1
ATOM 2656 C CA . GLN A 1 336 ? -5.917 -7.163 37.959 1.00 80.25 336 GLN A CA 1
ATOM 2657 C C . GLN A 1 336 ? -4.756 -8.086 37.586 1.00 80.25 336 GLN A C 1
ATOM 2659 O O . GLN A 1 336 ? -4.934 -9.131 36.956 1.00 80.25 336 GLN A O 1
ATOM 2664 N N . ARG A 1 337 ? -3.552 -7.712 38.015 1.00 82.06 337 ARG A N 1
ATOM 2665 C CA . ARG A 1 337 ? -2.355 -8.534 37.827 1.00 82.06 337 ARG A CA 1
ATOM 2666 C C . ARG A 1 337 ? -2.444 -9.812 38.684 1.00 82.06 337 ARG A C 1
ATOM 2668 O O . ARG A 1 337 ? -2.676 -9.685 39.889 1.00 82.06 337 ARG A O 1
ATOM 2675 N N . PRO A 1 338 ? -2.223 -11.013 38.112 1.00 81.25 338 PRO A N 1
ATOM 2676 C CA . PRO A 1 338 ? -2.405 -12.293 38.807 1.00 81.25 338 PRO A CA 1
ATOM 2677 C C . PRO A 1 338 ? -1.633 -12.450 40.120 1.00 81.25 338 PRO A C 1
ATOM 2679 O O . PRO A 1 338 ? -2.150 -13.020 41.074 1.00 81.25 338 PRO A O 1
ATOM 2682 N N . TRP A 1 339 ? -0.429 -11.885 40.197 1.00 81.12 339 TRP A N 1
ATOM 2683 C CA . TRP A 1 339 ? 0.421 -11.944 41.386 1.00 81.12 339 TRP A CA 1
ATOM 2684 C C . TRP A 1 339 ? 0.029 -10.954 42.485 1.00 81.12 339 TRP A C 1
ATOM 2686 O O . TRP A 1 339 ? 0.650 -10.986 43.538 1.00 81.12 339 TRP A O 1
ATOM 2696 N N . ARG A 1 340 ? -0.965 -10.074 42.280 1.00 76.50 340 ARG A N 1
ATOM 2697 C CA . ARG A 1 340 ? -1.410 -9.040 43.239 1.00 76.50 340 ARG A CA 1
ATOM 2698 C C . ARG A 1 340 ? -2.751 -9.348 43.919 1.00 76.50 340 ARG A C 1
ATOM 2700 O O . ARG A 1 340 ? -3.533 -8.448 44.226 1.00 76.50 340 ARG A O 1
ATOM 2707 N N . THR A 1 341 ? -3.030 -10.621 44.186 1.00 68.62 341 THR A N 1
ATOM 2708 C CA . THR A 1 341 ? -4.177 -11.038 45.008 1.00 68.62 341 THR A CA 1
ATOM 2709 C C . THR A 1 341 ? -3.955 -10.678 46.477 1.00 68.62 341 THR A C 1
ATOM 2711 O O . THR A 1 341 ? -2.871 -10.914 47.004 1.00 68.62 341 THR A O 1
ATOM 2714 N N . SER A 1 342 ? -4.971 -10.153 47.171 1.00 58.97 342 SER A N 1
ATOM 2715 C CA . SER A 1 342 ? -4.870 -9.900 48.615 1.00 58.97 342 SER A CA 1
ATOM 2716 C C . SER A 1 342 ? -4.623 -11.218 49.352 1.00 58.97 342 SER A C 1
ATOM 2718 O O . SER A 1 342 ? -5.453 -12.125 49.285 1.00 58.97 342 SER A O 1
ATOM 2720 N N . THR A 1 343 ? -3.515 -11.319 50.085 1.00 56.09 343 THR A N 1
ATOM 2721 C CA . THR A 1 343 ? -3.308 -12.418 51.040 1.00 56.09 343 THR A CA 1
ATOM 2722 C C . THR A 1 343 ? -4.296 -12.293 52.211 1.00 56.09 343 THR A C 1
ATOM 2724 O O . THR A 1 343 ? -4.844 -11.213 52.454 1.00 56.09 343 THR A O 1
ATOM 2727 N N . GLU A 1 344 ? -4.551 -13.376 52.958 1.00 47.72 344 GLU A N 1
ATOM 2728 C CA . GLU A 1 344 ? -5.514 -13.401 54.084 1.00 47.72 344 GLU A CA 1
ATOM 2729 C C . GLU A 1 344 ? -5.244 -12.324 55.158 1.00 47.72 344 GLU A C 1
ATOM 2731 O O . GLU A 1 344 ? -6.167 -11.890 55.847 1.00 47.72 344 GLU A O 1
ATOM 2736 N N . ASN A 1 345 ? -4.011 -11.807 55.221 1.00 45.97 345 ASN A N 1
ATOM 2737 C CA . ASN A 1 345 ? -3.576 -10.752 56.141 1.00 45.97 345 ASN A CA 1
ATOM 2738 C C . ASN A 1 345 ? -3.729 -9.321 55.586 1.00 45.97 345 ASN A C 1
ATOM 2740 O O . ASN A 1 345 ? -3.372 -8.356 56.259 1.00 45.97 345 ASN A O 1
ATOM 2744 N N . GLY A 1 346 ? -4.246 -9.152 54.364 1.00 50.31 346 GLY A N 1
ATOM 2745 C CA . GLY A 1 346 ? -4.465 -7.846 53.738 1.00 50.31 346 GLY A CA 1
ATOM 2746 C C . GLY A 1 346 ? -3.202 -7.141 53.228 1.00 50.31 346 GLY A C 1
ATOM 2747 O O . GLY A 1 346 ? -3.333 -6.029 52.714 1.00 50.31 346 GLY A O 1
ATOM 2748 N N . SER A 1 347 ? -2.016 -7.760 53.328 1.00 51.53 347 SER A N 1
ATOM 2749 C CA . SER A 1 347 ? -0.776 -7.229 52.753 1.00 51.53 347 SER A CA 1
ATOM 2750 C C . SER A 1 347 ? -0.726 -7.459 51.242 1.00 51.53 347 SER A C 1
ATOM 2752 O O . SER A 1 347 ? -1.118 -8.523 50.747 1.00 51.53 347 SER A O 1
ATOM 2754 N N . LEU A 1 348 ? -0.220 -6.452 50.524 1.00 61.62 348 LEU A N 1
ATOM 2755 C CA . LEU A 1 348 ? 0.206 -6.585 49.130 1.00 61.62 348 LEU A CA 1
ATOM 2756 C C . LEU A 1 348 ? 1.309 -7.656 49.036 1.00 61.62 348 LEU A C 1
ATOM 2758 O O . LEU A 1 348 ? 1.968 -7.954 50.036 1.00 61.62 348 LEU A O 1
ATOM 2762 N N . SER A 1 349 ? 1.440 -8.263 47.860 1.00 63.59 349 SER A N 1
ATOM 2763 C CA . SER A 1 349 ? 2.341 -9.382 47.564 1.00 63.59 349 SER A CA 1
ATOM 2764 C C . SER A 1 349 ? 3.765 -9.138 48.050 1.00 63.59 349 SER A C 1
ATOM 2766 O O . SER A 1 349 ? 4.243 -8.004 48.079 1.00 63.59 349 SER A O 1
ATOM 2768 N N . ASP A 1 350 ? 4.449 -10.209 48.442 1.00 72.88 350 ASP A N 1
ATOM 2769 C CA . ASP A 1 350 ? 5.832 -10.131 48.888 1.00 72.88 350 ASP A CA 1
ATOM 2770 C C . ASP A 1 350 ? 6.754 -9.613 47.759 1.00 72.88 350 ASP A C 1
ATOM 2772 O O . ASP A 1 350 ? 6.519 -9.910 46.582 1.00 72.88 350 ASP A O 1
ATOM 2776 N N . PRO A 1 351 ? 7.815 -8.845 48.086 1.00 79.38 351 PRO A N 1
ATOM 2777 C CA . PRO A 1 351 ? 8.726 -8.285 47.083 1.00 79.38 351 PRO A CA 1
ATOM 2778 C C . PRO A 1 351 ? 9.363 -9.328 46.152 1.00 79.38 351 PRO A C 1
ATOM 2780 O O . PRO A 1 351 ? 9.697 -9.007 45.011 1.00 79.38 351 PRO A O 1
ATOM 2783 N N . GLU A 1 352 ? 9.518 -10.571 46.616 1.00 81.50 352 GLU A N 1
ATOM 2784 C CA . GLU A 1 352 ? 10.082 -11.666 45.824 1.00 81.50 352 GLU A CA 1
ATOM 2785 C C . GLU A 1 352 ? 9.100 -12.121 44.735 1.00 81.50 352 GLU A C 1
ATOM 2787 O O . GLU A 1 352 ? 9.479 -12.234 43.570 1.00 81.50 352 GLU A O 1
ATOM 2792 N N . THR A 1 353 ? 7.818 -12.294 45.069 1.00 81.81 353 THR A N 1
ATOM 2793 C CA . THR A 1 353 ? 6.755 -12.562 44.088 1.00 81.81 353 THR A CA 1
ATOM 2794 C C . THR A 1 353 ? 6.631 -11.446 43.047 1.00 81.81 353 THR A C 1
ATOM 2796 O O . THR A 1 353 ? 6.467 -11.739 41.862 1.00 81.81 353 THR A O 1
ATOM 2799 N N . GLU A 1 354 ? 6.762 -10.172 43.437 1.00 84.25 354 GLU A N 1
ATOM 2800 C CA . GLU A 1 354 ? 6.744 -9.062 42.470 1.00 84.25 354 GLU A CA 1
ATOM 2801 C C . GLU A 1 354 ? 7.941 -9.093 41.512 1.00 84.25 354 GLU A C 1
ATOM 2803 O O . GLU A 1 354 ? 7.778 -8.894 40.306 1.00 84.25 354 GLU A O 1
ATOM 2808 N N . LYS A 1 355 ? 9.134 -9.395 42.032 1.00 84.50 355 LYS A N 1
ATOM 2809 C CA . LYS A 1 355 ? 10.348 -9.563 41.227 1.00 84.50 355 LYS A CA 1
ATOM 2810 C C . LYS A 1 355 ? 10.226 -10.749 40.266 1.00 84.50 355 LYS A C 1
ATOM 2812 O O . LYS A 1 355 ? 10.544 -10.615 39.086 1.00 84.50 355 LYS A O 1
ATOM 2817 N N . ASN A 1 356 ? 9.723 -11.884 40.746 1.00 84.50 356 ASN A N 1
ATOM 2818 C CA . ASN A 1 356 ? 9.486 -13.078 39.935 1.00 84.50 356 ASN A CA 1
ATOM 2819 C C . ASN A 1 356 ? 8.460 -12.811 38.824 1.00 84.50 356 ASN A C 1
ATOM 2821 O O . ASN A 1 356 ? 8.654 -13.240 37.688 1.00 84.50 356 ASN A O 1
ATOM 2825 N N . ALA A 1 357 ? 7.393 -12.062 39.118 1.00 84.44 357 ALA A N 1
ATOM 2826 C CA . ALA A 1 357 ? 6.405 -11.670 38.119 1.00 84.44 357 ALA A CA 1
ATOM 2827 C C . ALA A 1 357 ? 6.996 -10.763 37.036 1.00 84.44 357 ALA A C 1
ATOM 2829 O O . ALA A 1 357 ? 6.705 -10.959 35.858 1.00 84.44 357 ALA A O 1
ATOM 2830 N N . LEU A 1 358 ? 7.856 -9.809 37.408 1.00 87.12 358 LEU A N 1
ATOM 2831 C CA . LEU A 1 358 ? 8.558 -8.968 36.439 1.00 87.12 358 LEU A CA 1
ATOM 2832 C C . LEU A 1 358 ? 9.436 -9.811 35.499 1.00 87.12 358 LEU A C 1
ATOM 2834 O O . LEU A 1 358 ? 9.320 -9.673 34.285 1.00 87.12 358 LEU A O 1
ATOM 2838 N N . ILE A 1 359 ? 10.224 -10.745 36.044 1.00 84.88 359 ILE A N 1
ATOM 2839 C CA . ILE A 1 359 ? 11.045 -11.681 35.255 1.00 84.88 359 ILE A CA 1
ATOM 2840 C C . ILE A 1 359 ? 10.170 -12.519 34.307 1.00 84.88 359 ILE A C 1
ATOM 2842 O O . ILE A 1 359 ? 10.512 -12.722 33.139 1.00 84.88 359 ILE A O 1
ATOM 2846 N N . ALA A 1 360 ? 9.017 -12.996 34.782 1.00 85.81 360 ALA A N 1
ATOM 2847 C CA . ALA A 1 360 ? 8.081 -13.764 33.967 1.00 85.81 360 ALA A CA 1
ATOM 2848 C C . ALA A 1 360 ? 7.461 -12.921 32.831 1.00 85.81 360 ALA A C 1
ATOM 2850 O O . ALA A 1 360 ? 7.301 -13.414 31.715 1.00 85.81 360 ALA A O 1
ATOM 2851 N N . LEU A 1 361 ? 7.146 -11.641 33.070 1.00 86.94 361 LEU A N 1
ATOM 2852 C CA . LEU A 1 361 ? 6.665 -10.730 32.022 1.00 86.94 361 LEU A CA 1
ATOM 2853 C C . LEU A 1 361 ? 7.745 -10.446 30.980 1.00 86.94 361 LEU A C 1
ATOM 2855 O O . LEU A 1 361 ? 7.463 -10.514 29.785 1.00 86.94 361 LEU A O 1
ATOM 2859 N N . GLU A 1 362 ? 8.964 -10.136 31.421 1.00 86.94 362 GLU A N 1
ATOM 2860 C CA . GLU A 1 362 ? 10.087 -9.830 30.533 1.00 86.94 362 GLU A CA 1
ATOM 2861 C C . GLU A 1 362 ? 10.449 -11.043 29.668 1.00 86.94 362 GLU A C 1
ATOM 2863 O O . GLU A 1 362 ? 10.586 -10.910 28.456 1.00 86.94 362 GLU A O 1
ATOM 2868 N N . SER A 1 363 ? 10.485 -12.246 30.250 1.00 82.62 363 SER A N 1
ATOM 2869 C CA . SER A 1 363 ? 10.757 -13.487 29.507 1.00 82.62 363 SER A CA 1
ATOM 2870 C C . SER A 1 363 ? 9.660 -13.876 28.505 1.00 82.62 363 SER A C 1
ATOM 2872 O O . SER A 1 363 ? 9.959 -14.509 27.494 1.00 82.62 363 SER A O 1
ATOM 2874 N N . ARG A 1 364 ? 8.397 -13.485 28.735 1.00 84.06 364 ARG A N 1
ATOM 2875 C CA . ARG A 1 364 ? 7.288 -13.699 27.782 1.00 84.06 364 ARG A CA 1
ATOM 2876 C C . ARG A 1 364 ? 7.163 -12.608 26.719 1.00 84.06 364 ARG A C 1
ATOM 2878 O O . ARG A 1 364 ? 6.408 -12.784 25.759 1.00 84.06 364 ARG A O 1
ATOM 2885 N N . CYS A 1 365 ? 7.853 -11.479 26.873 1.00 85.25 365 CYS A N 1
ATOM 2886 C CA . CYS A 1 365 ? 7.799 -10.387 25.909 1.00 85.25 365 CYS A CA 1
ATOM 2887 C C . CYS A 1 365 ? 8.583 -10.747 24.643 1.00 85.25 365 CYS A C 1
ATOM 2889 O O . CYS A 1 365 ? 9.807 -10.664 24.589 1.00 85.25 365 CYS A O 1
ATOM 2891 N N . SER A 1 366 ? 7.857 -11.098 23.584 1.00 87.69 366 SER A N 1
ATOM 2892 C CA . SER A 1 366 ? 8.415 -11.308 22.248 1.00 87.69 366 SER A CA 1
ATOM 2893 C C . SER A 1 366 ? 7.750 -10.371 21.232 1.00 87.69 366 SER A C 1
ATOM 2895 O O . SER A 1 366 ? 6.545 -10.111 21.334 1.00 87.69 366 SER A O 1
ATOM 2897 N N . PRO A 1 367 ? 8.508 -9.823 20.261 1.00 92.12 367 PRO A N 1
ATOM 2898 C CA . PRO A 1 367 ? 7.929 -9.028 19.184 1.00 92.12 367 PRO A CA 1
ATOM 2899 C C . PRO A 1 367 ? 6.913 -9.850 18.381 1.00 92.12 367 PRO A C 1
ATOM 2901 O O . PRO A 1 367 ? 7.210 -10.956 17.936 1.00 92.12 367 PRO A O 1
ATOM 2904 N N . ASN A 1 368 ? 5.720 -9.300 18.150 1.00 92.50 368 ASN A N 1
ATOM 2905 C CA . ASN A 1 368 ? 4.665 -9.965 17.386 1.00 92.50 368 ASN A CA 1
ATOM 2906 C C . ASN A 1 368 ? 4.540 -9.338 15.991 1.00 92.50 368 ASN A C 1
ATOM 2908 O O . ASN A 1 368 ? 3.697 -8.470 15.739 1.00 92.50 368 ASN A O 1
ATOM 2912 N N . HIS A 1 369 ? 5.425 -9.747 15.083 1.00 93.94 369 HIS A N 1
ATOM 2913 C CA . HIS A 1 369 ? 5.453 -9.236 13.710 1.00 93.94 369 HIS A CA 1
ATOM 2914 C C . HIS A 1 369 ? 4.274 -9.735 12.864 1.00 93.94 369 HIS A C 1
ATOM 2916 O O . HIS A 1 369 ? 3.738 -8.976 12.056 1.00 93.94 369 HIS A O 1
ATOM 2922 N N . ASP A 1 370 ? 3.789 -10.957 13.097 1.00 93.88 370 ASP A N 1
ATOM 2923 C CA . ASP A 1 370 ? 2.645 -11.515 12.364 1.00 93.88 370 ASP A CA 1
ATOM 2924 C C . ASP A 1 370 ? 1.370 -10.698 12.586 1.00 93.88 370 ASP A C 1
ATOM 2926 O O . ASP A 1 370 ? 0.620 -10.414 11.644 1.00 93.88 370 ASP A O 1
ATOM 2930 N N . ARG A 1 371 ? 1.145 -10.228 13.821 1.00 93.50 371 ARG A N 1
ATOM 2931 C CA . ARG A 1 371 ? 0.026 -9.332 14.127 1.00 93.50 371 ARG A CA 1
ATOM 2932 C C . ARG A 1 371 ? 0.153 -7.999 13.391 1.00 93.50 371 ARG A C 1
ATOM 2934 O O . ARG A 1 371 ? -0.852 -7.511 12.868 1.00 93.50 371 ARG A O 1
ATOM 2941 N N . CYS A 1 372 ? 1.355 -7.422 13.318 1.00 95.75 372 CYS A N 1
ATOM 2942 C CA . CYS A 1 372 ? 1.613 -6.206 12.541 1.00 95.75 372 CYS A CA 1
ATOM 2943 C C . CYS A 1 372 ? 1.316 -6.421 11.053 1.00 95.75 372 CYS A C 1
ATOM 2945 O O . CYS A 1 372 ? 0.587 -5.624 10.462 1.00 95.75 372 CYS A O 1
ATOM 2947 N N . ILE A 1 373 ? 1.803 -7.518 10.467 1.00 96.62 373 ILE A N 1
ATOM 2948 C CA . ILE A 1 373 ? 1.564 -7.873 9.061 1.00 96.62 373 ILE A CA 1
ATOM 2949 C C . ILE A 1 373 ? 0.065 -8.015 8.785 1.00 96.62 373 ILE A C 1
ATOM 2951 O O . ILE A 1 373 ? -0.439 -7.442 7.814 1.00 96.62 373 ILE A O 1
ATOM 2955 N N . ALA A 1 374 ? -0.676 -8.717 9.646 1.00 96.62 374 ALA A N 1
ATOM 2956 C CA . ALA A 1 374 ? -2.120 -8.887 9.500 1.00 96.62 374 ALA A CA 1
ATOM 2957 C C . ALA A 1 374 ? -2.877 -7.546 9.560 1.00 96.62 374 ALA A C 1
ATOM 2959 O O . ALA A 1 374 ? -3.751 -7.277 8.727 1.00 96.62 374 ALA A O 1
ATOM 2960 N N . LEU A 1 375 ? -2.521 -6.674 10.512 1.00 96.81 375 LEU A N 1
ATOM 2961 C CA . LEU A 1 375 ? -3.138 -5.353 10.666 1.00 96.81 375 LEU A CA 1
ATOM 2962 C C . LEU A 1 375 ? -2.817 -4.425 9.489 1.00 96.81 375 LEU A C 1
ATOM 2964 O O . LEU A 1 375 ? -3.728 -3.792 8.956 1.00 96.81 375 LEU A O 1
ATOM 2968 N N . LEU A 1 376 ? -1.556 -4.368 9.051 1.00 98.00 376 LEU A N 1
ATOM 2969 C CA . LEU A 1 376 ? -1.134 -3.552 7.910 1.00 98.00 376 LEU A CA 1
ATOM 2970 C C . LEU A 1 376 ? -1.769 -4.033 6.602 1.00 98.00 376 LEU A C 1
ATOM 2972 O O . LEU A 1 376 ? -2.227 -3.213 5.808 1.00 98.00 376 LEU A O 1
ATOM 2976 N N . SER A 1 377 ? -1.862 -5.349 6.395 1.00 97.56 377 SER A N 1
ATOM 2977 C CA . SER A 1 377 ? -2.528 -5.935 5.222 1.00 97.56 377 SER A CA 1
ATOM 2978 C C . SER A 1 377 ? -4.013 -5.567 5.186 1.00 97.56 377 SER A C 1
ATOM 2980 O O . SER A 1 377 ? -4.540 -5.158 4.148 1.00 97.56 377 SER A O 1
ATOM 2982 N N . SER A 1 378 ? -4.675 -5.632 6.343 1.00 96.50 378 SER A N 1
ATOM 2983 C CA . SER A 1 378 ? -6.076 -5.229 6.491 1.00 96.50 378 SER A CA 1
ATOM 2984 C C . SER A 1 378 ? -6.254 -3.722 6.255 1.00 96.50 378 SER A C 1
ATOM 2986 O O . SER A 1 378 ? -7.143 -3.314 5.507 1.00 96.50 378 SER A O 1
ATOM 2988 N N . ALA A 1 379 ? -5.373 -2.882 6.811 1.00 97.56 379 ALA A N 1
ATOM 2989 C CA . ALA A 1 379 ? -5.381 -1.435 6.592 1.00 97.56 379 ALA A CA 1
ATOM 2990 C C . ALA A 1 379 ? -5.169 -1.077 5.111 1.00 97.56 379 ALA A C 1
ATOM 2992 O O . ALA A 1 379 ? -5.929 -0.283 4.556 1.00 97.56 379 ALA A O 1
ATOM 2993 N N . MET A 1 380 ? -4.194 -1.707 4.447 1.00 97.06 380 MET A N 1
ATOM 2994 C CA . MET A 1 380 ? -3.916 -1.545 3.016 1.00 97.06 380 MET A CA 1
ATOM 2995 C C . MET A 1 380 ? -5.152 -1.860 2.163 1.00 97.06 380 MET A C 1
ATOM 2997 O O . MET A 1 380 ? -5.494 -1.082 1.271 1.00 97.06 380 MET A O 1
ATOM 3001 N N . SER A 1 381 ? -5.845 -2.968 2.455 1.00 96.12 381 SER A N 1
ATOM 3002 C CA . SER A 1 381 ? -7.080 -3.357 1.762 1.00 96.12 381 SER A CA 1
ATOM 3003 C C . SER A 1 381 ? -8.180 -2.299 1.916 1.00 96.12 381 SER A C 1
ATOM 3005 O O . SER A 1 381 ? -8.802 -1.895 0.931 1.00 96.12 381 SER A O 1
ATOM 3007 N N . GLN A 1 382 ? -8.362 -1.760 3.128 1.00 95.25 382 GLN A N 1
ATOM 3008 C CA . GLN A 1 382 ? -9.320 -0.677 3.371 1.00 95.25 382 GLN A CA 1
ATOM 3009 C C . GLN A 1 382 ? -8.936 0.600 2.607 1.00 95.25 382 GLN A C 1
ATOM 3011 O O . GLN A 1 382 ? -9.783 1.180 1.932 1.00 95.25 382 GLN A O 1
ATOM 3016 N N . PHE A 1 383 ? -7.671 1.032 2.634 1.00 96.25 383 PHE A N 1
ATOM 3017 C CA . PHE A 1 383 ? -7.246 2.223 1.884 1.00 96.25 383 PHE A CA 1
ATOM 3018 C C . PHE A 1 383 ? -7.412 2.060 0.372 1.00 96.25 383 PHE A C 1
ATOM 3020 O O . PHE A 1 383 ? -7.819 3.011 -0.297 1.00 96.25 383 PHE A O 1
ATOM 3027 N N . LYS A 1 384 ? -7.183 0.853 -0.159 1.00 95.31 384 LYS A N 1
ATOM 3028 C CA . LYS A 1 384 ? -7.488 0.522 -1.555 1.00 95.31 384 LYS A CA 1
ATOM 3029 C C . LYS A 1 384 ? -8.991 0.651 -1.838 1.00 95.31 384 LYS A C 1
ATOM 3031 O O . LYS A 1 384 ? -9.368 1.294 -2.816 1.00 95.31 384 LYS A O 1
ATOM 3036 N N . LYS A 1 385 ? -9.849 0.109 -0.961 1.00 94.06 385 LYS A N 1
ATOM 3037 C CA . LYS A 1 385 ? -11.321 0.186 -1.072 1.00 94.06 385 LYS A CA 1
ATOM 3038 C C . LYS A 1 385 ? -11.832 1.631 -1.123 1.00 94.06 385 LYS A C 1
ATOM 3040 O O . LYS A 1 385 ? -12.711 1.928 -1.926 1.00 94.06 385 LYS A O 1
ATOM 3045 N N . TYR A 1 386 ? -11.261 2.532 -0.322 1.00 93.75 386 TYR A N 1
ATOM 3046 C CA . TYR A 1 386 ? -11.662 3.948 -0.266 1.00 93.75 386 TYR A CA 1
ATOM 3047 C C . TYR A 1 386 ? -10.835 4.884 -1.167 1.00 93.75 386 TYR A C 1
ATOM 3049 O O . TYR A 1 386 ? -10.958 6.102 -1.049 1.00 93.75 386 TYR A O 1
ATOM 3057 N N . LYS A 1 387 ? -10.028 4.340 -2.092 1.00 93.69 387 LYS A N 1
ATOM 3058 C CA . LYS A 1 387 ? -9.210 5.095 -3.067 1.00 93.69 387 LYS A CA 1
ATOM 3059 C C . LYS A 1 387 ? -8.175 6.047 -2.438 1.00 93.69 387 LYS A C 1
ATOM 3061 O O . LYS A 1 387 ? -7.763 7.030 -3.050 1.00 93.69 387 LYS A O 1
ATOM 3066 N N . CYS A 1 388 ? -7.694 5.732 -1.240 1.00 93.31 388 CYS A N 1
ATOM 3067 C CA . CYS A 1 388 ? -6.655 6.486 -0.536 1.00 93.31 388 CYS A CA 1
ATOM 3068 C C . CYS A 1 388 ? -5.251 5.986 -0.937 1.00 93.31 388 CYS A C 1
ATOM 3070 O O . CYS A 1 388 ? -4.530 5.414 -0.117 1.00 93.31 388 CYS A O 1
ATOM 3072 N N . LEU A 1 389 ? -4.856 6.190 -2.201 1.00 90.81 389 LEU A N 1
ATOM 3073 C CA . LEU A 1 389 ? -3.656 5.573 -2.803 1.00 90.81 389 LEU A CA 1
ATOM 3074 C C . LEU A 1 389 ? -2.349 5.890 -2.057 1.00 90.81 389 LEU A C 1
ATOM 3076 O O . LEU A 1 389 ? -1.531 4.999 -1.836 1.00 90.81 389 LEU A O 1
ATOM 3080 N N . ARG A 1 390 ? -2.166 7.131 -1.586 1.00 90.81 390 ARG A N 1
ATOM 3081 C CA . ARG A 1 390 ? -0.965 7.517 -0.823 1.00 90.81 390 ARG A CA 1
ATOM 3082 C C . ARG A 1 390 ? -0.830 6.728 0.483 1.00 90.81 390 ARG A C 1
ATOM 3084 O O . ARG A 1 390 ? 0.262 6.276 0.815 1.00 90.81 390 ARG A O 1
ATOM 3091 N N . MET A 1 391 ? -1.939 6.528 1.197 1.00 93.44 391 MET A N 1
ATOM 3092 C CA . MET A 1 391 ? -1.950 5.737 2.432 1.00 93.44 391 MET A CA 1
ATOM 3093 C C . MET A 1 391 ? -1.806 4.244 2.147 1.00 93.44 391 MET A C 1
ATOM 3095 O O . MET A 1 391 ? -1.100 3.558 2.877 1.00 93.44 391 MET A O 1
ATOM 3099 N N . GLN A 1 392 ? -2.385 3.746 1.049 1.00 94.44 392 GLN A N 1
ATOM 3100 C CA . GLN A 1 392 ? -2.159 2.374 0.593 1.00 94.44 392 GLN A CA 1
ATOM 3101 C C . GLN A 1 392 ? -0.662 2.103 0.366 1.00 94.44 392 GLN A C 1
ATOM 3103 O O . GLN A 1 392 ? -0.137 1.133 0.906 1.00 94.44 392 GLN A O 1
ATOM 3108 N N . ARG A 1 393 ? 0.043 2.979 -0.363 1.00 91.88 393 ARG A N 1
ATOM 3109 C CA . ARG A 1 393 ? 1.495 2.854 -0.592 1.00 91.88 393 ARG A CA 1
ATOM 3110 C C . ARG A 1 393 ? 2.299 2.974 0.699 1.00 91.88 393 ARG A C 1
ATOM 3112 O O . ARG A 1 393 ? 3.260 2.237 0.891 1.00 91.88 393 ARG A O 1
ATOM 3119 N N . TYR A 1 394 ? 1.884 3.848 1.614 1.00 93.25 394 TYR A N 1
ATOM 3120 C CA . TYR A 1 394 ? 2.501 3.920 2.936 1.00 93.25 394 TYR A CA 1
ATOM 3121 C C . TYR A 1 394 ? 2.341 2.602 3.716 1.00 93.25 394 TYR A C 1
ATOM 3123 O O . TYR A 1 394 ? 3.305 2.133 4.312 1.00 93.25 394 TYR A O 1
ATOM 3131 N N . MET A 1 395 ? 1.180 1.937 3.652 1.00 96.69 395 MET A N 1
ATOM 3132 C CA . MET A 1 395 ? 1.012 0.606 4.260 1.00 96.69 395 MET A CA 1
ATOM 3133 C C . MET A 1 395 ? 1.890 -0.454 3.585 1.00 96.69 395 MET A C 1
ATOM 3135 O O . MET A 1 395 ? 2.452 -1.294 4.280 1.00 96.69 395 MET A O 1
ATOM 3139 N N . MET A 1 396 ? 2.051 -0.401 2.259 1.00 95.38 396 MET A N 1
ATOM 3140 C CA . MET A 1 396 ? 2.963 -1.289 1.521 1.00 95.38 396 MET A CA 1
ATOM 3141 C C . MET A 1 396 ? 4.419 -1.106 1.965 1.00 95.38 396 MET A C 1
ATOM 3143 O O . MET A 1 396 ? 5.134 -2.092 2.118 1.00 95.38 396 MET A O 1
ATOM 3147 N N . LEU A 1 397 ? 4.841 0.137 2.222 1.00 94.31 397 LEU A N 1
ATOM 3148 C CA . LEU A 1 397 ? 6.177 0.439 2.737 1.00 94.31 397 LEU A CA 1
ATOM 3149 C C . LEU A 1 397 ? 6.383 -0.197 4.115 1.00 94.31 397 LEU A C 1
ATOM 3151 O O . LEU A 1 397 ? 7.369 -0.888 4.341 1.00 94.31 397 LEU A O 1
ATOM 3155 N N . LEU A 1 398 ? 5.417 -0.021 5.019 1.00 95.50 398 LEU A N 1
ATOM 3156 C CA . LEU A 1 398 ? 5.476 -0.619 6.351 1.00 95.50 398 LEU A CA 1
ATOM 3157 C C . LEU A 1 398 ? 5.442 -2.157 6.297 1.00 95.50 398 LEU A C 1
ATOM 3159 O O . LEU A 1 398 ? 6.168 -2.796 7.054 1.00 95.50 398 LEU A O 1
ATOM 3163 N N . LEU A 1 399 ? 4.651 -2.753 5.397 1.00 96.38 399 LEU A N 1
ATOM 3164 C CA . LEU A 1 399 ? 4.628 -4.204 5.169 1.00 96.38 399 LEU A CA 1
ATOM 3165 C C . LEU A 1 399 ? 5.977 -4.723 4.684 1.00 96.38 399 LEU A C 1
ATOM 3167 O O . LEU A 1 399 ? 6.441 -5.744 5.184 1.00 96.38 399 LEU A O 1
ATOM 3171 N N . SER A 1 400 ? 6.609 -4.017 3.742 1.00 94.94 400 SER A N 1
ATOM 3172 C CA . SER A 1 400 ? 7.958 -4.343 3.276 1.00 94.94 400 SER A CA 1
ATOM 3173 C C . SER A 1 400 ? 8.940 -4.442 4.445 1.00 94.94 400 SER A C 1
ATOM 3175 O O . SER A 1 400 ? 9.770 -5.348 4.467 1.00 94.94 400 SER A O 1
ATOM 3177 N N . ASP A 1 401 ? 8.816 -3.555 5.434 1.00 92.44 401 ASP A N 1
ATOM 3178 C CA . ASP A 1 401 ? 9.693 -3.533 6.607 1.00 92.44 401 ASP A CA 1
ATOM 3179 C C . ASP A 1 401 ? 9.442 -4.716 7.541 1.00 92.44 401 ASP A C 1
ATOM 3181 O O . ASP A 1 401 ? 10.394 -5.368 7.963 1.00 92.44 401 ASP A O 1
ATOM 3185 N N . GLU A 1 402 ? 8.178 -5.049 7.819 1.00 94.69 402 GLU A N 1
ATOM 3186 C CA . GLU A 1 402 ? 7.858 -6.233 8.632 1.00 94.69 402 GLU A CA 1
ATOM 3187 C C . GLU A 1 402 ? 8.316 -7.529 7.953 1.00 94.69 402 GLU A C 1
ATOM 3189 O O . GLU A 1 402 ? 8.846 -8.428 8.608 1.00 94.69 402 GLU A O 1
ATOM 3194 N N . TYR A 1 403 ? 8.144 -7.639 6.632 1.00 95.62 403 TYR A N 1
ATOM 3195 C CA . TYR A 1 403 ? 8.605 -8.809 5.886 1.00 95.62 403 TYR A CA 1
ATOM 3196 C C . TYR A 1 403 ? 10.129 -8.930 5.873 1.00 95.62 403 TYR A C 1
ATOM 3198 O O . TYR A 1 403 ? 10.647 -10.044 5.911 1.00 95.62 403 TYR A O 1
ATOM 3206 N N . LEU A 1 404 ? 10.850 -7.807 5.866 1.00 91.69 404 LEU A N 1
ATOM 3207 C CA . LEU A 1 404 ? 12.306 -7.804 5.968 1.00 91.69 404 LEU A CA 1
ATOM 3208 C C . LEU A 1 404 ? 12.763 -8.301 7.347 1.00 91.69 404 LEU A C 1
ATOM 3210 O O . LEU A 1 404 ? 13.650 -9.150 7.413 1.00 91.69 404 LEU A O 1
ATOM 3214 N N . VAL A 1 405 ? 12.134 -7.825 8.428 1.00 90.38 405 VAL A N 1
ATOM 3215 C CA . VAL A 1 405 ? 12.465 -8.236 9.806 1.00 90.38 405 VAL A CA 1
ATOM 3216 C C . VAL A 1 405 ? 12.129 -9.710 10.062 1.00 90.38 405 VAL A C 1
ATOM 3218 O O . VAL A 1 405 ? 12.898 -10.408 10.712 1.00 90.38 405 VAL A O 1
ATOM 3221 N N . THR A 1 406 ? 11.022 -10.214 9.509 1.00 92.31 406 THR A N 1
ATOM 3222 C CA . THR A 1 406 ? 10.603 -11.626 9.649 1.00 92.31 406 THR A CA 1
ATOM 3223 C C . THR A 1 406 ? 11.325 -12.598 8.711 1.00 92.31 406 THR A C 1
ATOM 3225 O O . THR A 1 406 ? 11.031 -13.791 8.721 1.00 92.31 406 THR A O 1
ATOM 3228 N N . GLY A 1 407 ? 12.248 -12.117 7.872 1.00 91.44 407 GLY A N 1
ATOM 3229 C CA . GLY A 1 407 ? 12.998 -12.953 6.931 1.00 91.44 407 GLY A CA 1
ATOM 3230 C C . GLY A 1 407 ? 12.222 -13.391 5.682 1.00 91.44 407 GLY A C 1
ATOM 3231 O O . GLY A 1 407 ? 12.712 -14.199 4.895 1.00 91.44 407 GLY A O 1
ATOM 3232 N N . GLN A 1 408 ? 11.025 -12.850 5.438 1.00 95.00 408 GLN A N 1
ATOM 3233 C CA . GLN A 1 408 ? 10.227 -13.119 4.235 1.00 95.00 408 GLN A CA 1
ATOM 3234 C C . GLN A 1 408 ? 10.683 -12.236 3.055 1.00 95.00 408 GLN A C 1
ATOM 3236 O O . GLN A 1 408 ? 9.918 -11.433 2.509 1.00 95.00 408 GLN A O 1
ATOM 3241 N N . TYR A 1 409 ? 11.944 -12.395 2.641 1.00 94.81 409 TYR A N 1
ATOM 3242 C CA . TYR A 1 409 ? 12.626 -11.496 1.698 1.00 94.81 409 TYR A CA 1
ATOM 3243 C C . TYR A 1 409 ? 11.970 -11.399 0.316 1.00 94.81 409 TYR A C 1
ATOM 3245 O O . TYR A 1 409 ? 11.964 -10.321 -0.270 1.00 94.81 409 TYR A O 1
ATOM 3253 N N . VAL A 1 410 ? 11.354 -12.477 -0.182 1.00 96.00 410 VAL A N 1
ATOM 3254 C CA . VAL A 1 410 ? 10.642 -12.473 -1.475 1.00 96.00 410 VAL A CA 1
ATOM 3255 C C . VAL A 1 410 ? 9.482 -11.472 -1.463 1.00 96.00 410 VAL A C 1
ATOM 3257 O O . VAL A 1 410 ? 9.337 -10.669 -2.382 1.00 96.00 410 VAL A O 1
ATOM 3260 N N . LYS A 1 411 ? 8.666 -11.475 -0.400 1.00 95.88 411 LYS A N 1
ATOM 3261 C CA . LYS A 1 411 ? 7.528 -10.550 -0.270 1.00 95.88 411 LYS A CA 1
ATOM 3262 C C . LYS A 1 411 ? 8.003 -9.118 -0.046 1.00 95.88 411 LYS A C 1
ATOM 3264 O O . LYS A 1 411 ? 7.445 -8.198 -0.639 1.00 95.88 411 LYS A O 1
ATOM 3269 N N . ALA A 1 412 ? 9.039 -8.932 0.777 1.00 96.00 412 ALA A N 1
ATOM 3270 C CA . ALA A 1 412 ? 9.648 -7.622 0.994 1.00 96.00 412 ALA A CA 1
ATOM 3271 C C . ALA A 1 412 ? 10.149 -7.014 -0.329 1.00 96.00 412 ALA A C 1
ATOM 3273 O O . ALA A 1 412 ? 9.806 -5.877 -0.647 1.00 96.00 412 ALA A O 1
ATOM 3274 N N . LEU A 1 413 ? 10.867 -7.800 -1.141 1.00 95.88 413 LEU A N 1
ATOM 3275 C CA . LEU A 1 413 ? 11.359 -7.381 -2.453 1.00 95.88 413 LEU A CA 1
ATOM 3276 C C . LEU A 1 413 ? 10.215 -6.971 -3.389 1.00 95.88 413 LEU A C 1
ATOM 3278 O O . LEU A 1 413 ? 10.274 -5.903 -3.987 1.00 95.88 413 LEU A O 1
ATOM 3282 N N . GLN A 1 414 ? 9.136 -7.757 -3.458 1.00 95.25 414 GLN A N 1
ATOM 3283 C CA . GLN A 1 414 ? 7.971 -7.433 -4.293 1.00 95.25 414 GLN A CA 1
ATOM 3284 C C . GLN A 1 414 ? 7.340 -6.078 -3.932 1.00 95.25 414 GLN A C 1
ATOM 3286 O O . GLN A 1 414 ? 7.041 -5.280 -4.825 1.00 95.25 414 GLN A O 1
ATOM 3291 N N . PHE A 1 415 ? 7.151 -5.795 -2.637 1.00 95.12 415 PHE A N 1
ATOM 3292 C CA . PHE A 1 415 ? 6.634 -4.498 -2.192 1.00 95.12 415 PHE A CA 1
ATOM 3293 C C . PHE A 1 415 ? 7.622 -3.364 -2.484 1.00 95.12 415 PHE A C 1
ATOM 3295 O O . PHE A 1 415 ? 7.208 -2.327 -3.005 1.00 95.12 415 PHE A O 1
ATOM 3302 N N . ALA A 1 416 ? 8.911 -3.559 -2.192 1.00 94.56 416 ALA A N 1
ATOM 3303 C CA . ALA A 1 416 ? 9.941 -2.549 -2.406 1.00 94.56 416 ALA A CA 1
ATOM 3304 C C . ALA A 1 416 ? 10.106 -2.190 -3.894 1.00 94.56 416 ALA A C 1
ATOM 3306 O O . ALA A 1 416 ? 10.013 -1.010 -4.235 1.00 94.56 416 ALA A O 1
ATOM 3307 N N . SER A 1 417 ? 10.253 -3.176 -4.788 1.00 92.44 417 SER A N 1
ATOM 3308 C CA . SER A 1 417 ? 10.383 -2.953 -6.238 1.00 92.44 417 SER A CA 1
ATOM 3309 C C . SER A 1 417 ? 9.149 -2.253 -6.822 1.00 92.44 417 SER A C 1
ATOM 3311 O O . SER A 1 417 ? 9.280 -1.326 -7.625 1.00 92.44 417 SER A O 1
ATOM 3313 N N . HIS A 1 418 ? 7.940 -2.614 -6.372 1.00 92.56 418 HIS A N 1
ATOM 3314 C CA . HIS A 1 418 ? 6.718 -1.924 -6.793 1.00 92.56 418 HIS A CA 1
ATOM 3315 C C . HIS A 1 418 ? 6.678 -0.460 -6.326 1.00 92.56 418 HIS A C 1
ATOM 3317 O O . HIS A 1 418 ? 6.323 0.427 -7.103 1.00 92.56 418 HIS A O 1
ATOM 3323 N N . LEU A 1 419 ? 7.061 -0.189 -5.074 1.00 93.81 419 LEU A N 1
ATOM 3324 C CA . LEU A 1 419 ? 7.089 1.168 -4.521 1.00 93.81 419 LEU A CA 1
ATOM 3325 C C . LEU A 1 419 ? 8.146 2.054 -5.182 1.00 93.81 419 LEU A C 1
ATOM 3327 O O . LEU A 1 419 ? 7.863 3.225 -5.419 1.00 93.81 419 LEU A O 1
ATOM 3331 N N . ILE A 1 420 ? 9.322 1.512 -5.518 1.00 91.25 420 ILE A N 1
ATOM 3332 C CA . ILE A 1 420 ? 10.361 2.233 -6.273 1.00 91.25 420 ILE A CA 1
ATOM 3333 C C . ILE A 1 420 ? 9.786 2.740 -7.601 1.00 91.25 420 ILE A C 1
ATOM 3335 O O . ILE A 1 420 ? 9.926 3.920 -7.926 1.00 91.25 420 ILE A O 1
ATOM 3339 N N . TRP A 1 421 ? 9.089 1.873 -8.341 1.00 86.81 421 TRP A N 1
ATOM 3340 C CA . TRP A 1 421 ? 8.476 2.242 -9.617 1.00 86.81 421 TRP A CA 1
ATOM 3341 C C . TRP A 1 421 ? 7.341 3.267 -9.461 1.00 86.81 421 TRP A C 1
ATOM 3343 O O . TRP A 1 421 ? 7.306 4.266 -10.180 1.00 86.81 421 TRP A O 1
ATOM 3353 N N . GLU A 1 422 ? 6.434 3.061 -8.502 1.00 86.75 422 GLU A N 1
ATOM 3354 C CA . GLU A 1 422 ? 5.319 3.983 -8.241 1.00 86.75 422 GLU A CA 1
ATOM 3355 C C . GLU A 1 422 ? 5.803 5.373 -7.805 1.00 86.75 422 GLU A C 1
ATOM 3357 O O . GLU A 1 422 ? 5.299 6.378 -8.303 1.00 86.75 422 GLU A O 1
ATOM 3362 N N . PHE A 1 423 ? 6.784 5.445 -6.900 1.00 86.62 423 PHE A N 1
ATOM 3363 C CA . PHE A 1 423 ? 7.332 6.717 -6.430 1.00 86.62 423 PHE A CA 1
ATOM 3364 C C . PHE A 1 423 ? 8.095 7.460 -7.521 1.00 86.62 423 PHE A C 1
ATOM 3366 O O . PHE A 1 423 ? 7.976 8.683 -7.596 1.00 86.62 423 PHE A O 1
ATOM 3373 N N . ARG A 1 424 ? 8.798 6.748 -8.413 1.00 79.06 424 ARG A N 1
ATOM 3374 C CA . ARG A 1 424 ? 9.396 7.366 -9.602 1.00 79.06 424 ARG A CA 1
ATOM 3375 C C . ARG A 1 424 ? 8.336 8.010 -10.481 1.00 79.06 424 ARG A C 1
ATOM 3377 O O . ARG A 1 424 ? 8.489 9.169 -10.844 1.00 79.06 424 ARG A O 1
ATOM 3384 N N . ARG A 1 425 ? 7.265 7.276 -10.801 1.00 77.00 425 ARG A N 1
ATOM 3385 C CA . ARG A 1 425 ? 6.191 7.774 -11.675 1.00 77.00 425 ARG A CA 1
ATOM 3386 C C . ARG A 1 425 ? 5.543 9.055 -11.134 1.00 77.00 425 ARG A C 1
ATOM 3388 O O . ARG A 1 425 ? 5.003 9.830 -11.906 1.00 77.00 425 ARG A O 1
ATOM 3395 N N . GLU A 1 426 ? 5.587 9.273 -9.822 1.00 77.56 426 GLU A N 1
ATOM 3396 C CA . GLU A 1 426 ? 5.054 10.473 -9.162 1.00 77.56 426 GLU A CA 1
ATOM 3397 C C . GLU A 1 426 ? 6.112 11.554 -8.880 1.00 77.56 426 GLU A C 1
ATOM 3399 O O . GLU A 1 426 ? 5.804 12.555 -8.235 1.00 77.56 426 GLU A O 1
ATOM 3404 N N . GLY A 1 427 ? 7.368 11.352 -9.294 1.00 76.38 427 GLY A N 1
ATOM 3405 C CA . GLY A 1 427 ? 8.479 12.264 -9.006 1.00 76.38 427 GLY A CA 1
ATOM 3406 C C . GLY A 1 427 ? 8.897 12.309 -7.529 1.00 76.38 427 GLY A C 1
ATOM 3407 O O . GLY A 1 427 ? 9.644 13.198 -7.117 1.00 76.38 427 GLY A O 1
ATOM 3408 N N . PHE A 1 428 ? 8.443 11.366 -6.697 1.00 82.19 428 PHE A N 1
ATOM 3409 C CA . PHE A 1 428 ? 8.734 11.339 -5.263 1.00 82.19 428 PHE A CA 1
ATOM 3410 C C . PHE A 1 428 ? 10.030 10.570 -4.963 1.00 82.19 428 PHE A C 1
ATOM 3412 O O . PHE A 1 428 ? 10.016 9.428 -4.514 1.00 82.19 428 PHE A O 1
ATOM 3419 N N . ILE A 1 429 ? 11.176 11.212 -5.202 1.00 80.25 429 ILE A N 1
ATOM 3420 C CA . ILE A 1 429 ? 12.499 10.557 -5.172 1.00 80.25 429 ILE A CA 1
ATOM 3421 C C . ILE A 1 429 ? 13.023 10.253 -3.755 1.00 80.25 429 ILE A C 1
ATOM 3423 O O . ILE A 1 429 ? 13.767 9.294 -3.557 1.00 80.25 429 ILE A O 1
ATOM 3427 N N . GLN A 1 430 ? 12.626 11.031 -2.744 1.00 83.12 430 GLN A N 1
ATOM 3428 C CA . GLN A 1 430 ? 13.207 10.970 -1.394 1.00 83.12 430 GLN A CA 1
ATOM 3429 C C . GLN A 1 430 ? 13.230 9.563 -0.739 1.00 83.12 430 GLN A C 1
ATOM 3431 O O . GLN A 1 430 ? 14.282 9.182 -0.225 1.00 83.12 430 GLN A O 1
ATOM 3436 N N . PRO A 1 431 ? 12.147 8.755 -0.741 1.00 87.31 431 PRO A N 1
ATOM 3437 C CA . PRO A 1 431 ? 12.173 7.409 -0.153 1.00 87.31 431 PRO A CA 1
ATOM 3438 C C . PRO A 1 431 ? 12.884 6.360 -1.023 1.00 87.31 431 PRO A C 1
ATOM 3440 O O . PRO A 1 431 ? 13.182 5.273 -0.525 1.00 87.31 431 PRO A O 1
ATOM 3443 N N . ILE A 1 432 ? 13.146 6.651 -2.305 1.00 89.75 432 ILE A N 1
ATOM 3444 C CA . ILE A 1 432 ? 13.659 5.665 -3.267 1.00 89.75 432 ILE A CA 1
ATOM 3445 C C . ILE A 1 432 ? 15.056 5.188 -2.869 1.00 89.75 432 ILE A C 1
ATOM 3447 O O . ILE A 1 432 ? 15.314 3.992 -2.932 1.00 89.75 432 ILE A O 1
ATOM 3451 N N . ALA A 1 433 ? 15.931 6.068 -2.374 1.00 89.81 433 ALA A N 1
ATOM 3452 C CA . ALA A 1 433 ? 17.276 5.668 -1.952 1.00 89.81 433 ALA A CA 1
ATOM 3453 C C . ALA A 1 433 ? 17.245 4.600 -0.837 1.00 89.81 433 ALA A C 1
ATOM 3455 O O . ALA A 1 433 ? 17.917 3.572 -0.903 1.00 89.81 433 ALA A O 1
ATOM 3456 N N . MET A 1 434 ? 16.405 4.802 0.178 1.00 90.44 434 MET A N 1
ATOM 3457 C CA . MET A 1 434 ? 16.253 3.827 1.257 1.00 90.44 434 MET A CA 1
ATOM 3458 C C . MET A 1 434 ? 15.650 2.507 0.742 1.00 90.44 434 MET A C 1
ATOM 3460 O O . MET A 1 434 ? 16.123 1.430 1.111 1.00 90.44 434 MET A O 1
ATOM 3464 N N . LEU A 1 435 ? 14.655 2.581 -0.146 1.00 92.88 435 LEU A N 1
ATOM 3465 C CA . LEU A 1 435 ? 14.034 1.403 -0.751 1.00 92.88 435 LEU A CA 1
ATOM 3466 C C . LEU A 1 435 ? 14.996 0.616 -1.646 1.00 92.88 435 LEU A C 1
ATOM 3468 O O . LEU A 1 435 ? 14.970 -0.609 -1.601 1.00 92.88 435 LEU A O 1
ATOM 3472 N N . LEU A 1 436 ? 15.858 1.291 -2.412 1.00 93.19 436 LEU A N 1
ATOM 3473 C CA . LEU A 1 436 ? 16.870 0.659 -3.261 1.00 93.19 436 LEU A CA 1
ATOM 3474 C C . LEU A 1 436 ? 17.840 -0.188 -2.431 1.00 93.19 436 LEU A C 1
ATOM 3476 O O . LEU A 1 436 ? 18.089 -1.336 -2.787 1.00 93.19 436 LEU A O 1
ATOM 3480 N N . LEU A 1 437 ? 18.329 0.323 -1.294 1.00 92.06 437 LEU A N 1
ATOM 3481 C CA . LEU A 1 437 ? 19.196 -0.451 -0.395 1.00 92.06 437 LEU A CA 1
ATOM 3482 C C . LEU A 1 437 ? 18.480 -1.671 0.189 1.00 92.06 437 LEU A C 1
ATOM 3484 O O . LEU A 1 437 ? 19.040 -2.765 0.209 1.00 92.06 437 LEU A O 1
ATOM 3488 N N . ARG A 1 438 ? 17.236 -1.495 0.655 1.00 90.81 438 ARG A N 1
ATOM 3489 C CA . ARG A 1 438 ? 16.435 -2.594 1.220 1.00 90.81 438 ARG A CA 1
ATOM 3490 C C . ARG A 1 438 ? 16.160 -3.670 0.175 1.00 90.81 438 ARG A C 1
ATOM 3492 O O . ARG A 1 438 ? 16.412 -4.844 0.433 1.00 90.81 438 ARG A O 1
ATOM 3499 N N . ALA A 1 439 ? 15.707 -3.266 -1.010 1.00 94.88 439 ALA A N 1
ATOM 3500 C CA . ALA A 1 439 ? 15.460 -4.164 -2.128 1.00 94.88 439 ALA A CA 1
ATOM 3501 C C . ALA A 1 439 ? 16.743 -4.896 -2.546 1.00 94.88 439 ALA A C 1
ATOM 3503 O O . ALA A 1 439 ? 16.696 -6.098 -2.781 1.00 94.88 439 ALA A O 1
ATOM 3504 N N . LEU A 1 440 ? 17.898 -4.218 -2.562 1.00 94.88 440 LEU A N 1
ATOM 3505 C CA . LEU A 1 440 ? 19.173 -4.838 -2.927 1.00 94.88 440 LEU A CA 1
ATOM 3506 C C . LEU A 1 440 ? 19.584 -5.929 -1.927 1.00 94.88 440 LEU A C 1
ATOM 3508 O O . LEU A 1 440 ? 20.017 -7.006 -2.334 1.00 94.88 440 LEU A O 1
ATOM 3512 N N . ILE A 1 441 ? 19.398 -5.687 -0.624 1.00 92.88 441 ILE A N 1
ATOM 3513 C CA . ILE A 1 441 ? 19.632 -6.697 0.422 1.00 92.88 441 ILE A CA 1
ATOM 3514 C C . ILE A 1 441 ? 18.658 -7.874 0.266 1.00 92.88 441 ILE A C 1
ATOM 3516 O O . ILE A 1 441 ? 19.069 -9.027 0.387 1.00 92.88 441 ILE A O 1
ATOM 3520 N N . CYS A 1 442 ? 17.379 -7.621 -0.024 1.00 94.69 442 CYS A N 1
ATOM 3521 C CA . CYS A 1 442 ? 16.412 -8.695 -0.256 1.00 94.69 442 CYS A CA 1
ATOM 3522 C C . CYS A 1 442 ? 16.751 -9.518 -1.508 1.00 94.69 442 CYS A C 1
ATOM 3524 O O . CYS A 1 442 ? 16.731 -10.744 -1.439 1.00 94.69 442 CYS A O 1
ATOM 3526 N N . ALA A 1 443 ? 17.117 -8.870 -2.618 1.00 95.81 443 ALA A N 1
ATOM 3527 C CA . ALA A 1 443 ? 17.541 -9.538 -3.847 1.00 95.81 443 ALA A CA 1
ATOM 3528 C C . ALA A 1 443 ? 18.800 -10.389 -3.621 1.00 95.81 443 ALA A C 1
ATOM 3530 O O . ALA A 1 443 ? 18.868 -11.520 -4.097 1.00 95.81 443 ALA A O 1
ATOM 3531 N N . PHE A 1 444 ? 19.749 -9.897 -2.813 1.00 95.19 444 PHE A N 1
ATOM 3532 C CA . PHE A 1 444 ? 20.913 -10.669 -2.378 1.00 95.19 444 PHE A CA 1
ATOM 3533 C C . PHE A 1 444 ? 20.523 -11.930 -1.602 1.00 95.19 444 PHE A C 1
ATOM 3535 O O . PHE A 1 444 ? 21.007 -13.012 -1.920 1.00 95.19 444 PHE A O 1
ATOM 3542 N N . ARG A 1 445 ? 19.630 -11.818 -0.612 1.00 93.12 445 ARG A N 1
ATOM 3543 C CA . ARG A 1 445 ? 19.232 -12.956 0.235 1.00 93.12 445 ARG A CA 1
ATOM 3544 C C . ARG A 1 445 ? 18.383 -14.006 -0.491 1.00 93.12 445 ARG A C 1
ATOM 3546 O O . ARG A 1 445 ? 18.354 -15.153 -0.063 1.00 93.12 445 ARG A O 1
ATOM 3553 N N . VAL A 1 446 ? 17.690 -13.623 -1.564 1.00 94.94 446 VAL A N 1
ATOM 3554 C CA . VAL A 1 446 ? 16.872 -14.528 -2.398 1.00 94.94 446 VAL A CA 1
ATOM 3555 C C . VAL A 1 446 ? 17.655 -15.077 -3.601 1.00 94.94 446 VAL A C 1
ATOM 3557 O O . VAL A 1 446 ? 17.194 -16.016 -4.239 1.00 94.94 446 VAL A O 1
ATOM 3560 N N . ALA A 1 447 ? 18.840 -14.529 -3.892 1.00 94.81 447 ALA A N 1
ATOM 3561 C CA . ALA A 1 447 ? 19.611 -14.797 -5.108 1.00 94.81 447 ALA A CA 1
ATOM 3562 C C . ALA A 1 447 ? 18.854 -14.467 -6.415 1.00 94.81 447 ALA A C 1
ATOM 3564 O O . ALA A 1 447 ? 18.980 -15.164 -7.422 1.00 94.81 447 ALA A O 1
ATOM 3565 N N . ASP A 1 448 ? 18.072 -13.378 -6.417 1.00 94.81 448 ASP A N 1
ATOM 3566 C CA . ASP A 1 448 ? 17.401 -12.884 -7.627 1.00 94.81 448 ASP A CA 1
ATOM 3567 C C . ASP A 1 448 ? 18.375 -12.048 -8.471 1.00 94.81 448 ASP A C 1
ATOM 3569 O O . ASP A 1 448 ? 18.584 -10.855 -8.227 1.00 94.81 448 ASP A O 1
ATOM 3573 N N . VAL A 1 449 ? 18.980 -12.690 -9.474 1.00 93.00 449 VAL A N 1
ATOM 3574 C CA . VAL A 1 449 ? 19.987 -12.080 -10.358 1.00 93.00 449 VAL A CA 1
ATOM 3575 C C . VAL A 1 449 ? 19.431 -10.854 -11.088 1.00 93.00 449 VAL A C 1
ATOM 3577 O O . VAL A 1 449 ? 20.101 -9.823 -11.164 1.00 93.00 449 VAL A O 1
ATOM 3580 N N . LYS A 1 450 ? 18.201 -10.934 -11.610 1.00 92.94 450 LYS A N 1
ATOM 3581 C CA . LYS A 1 450 ? 17.600 -9.867 -12.420 1.00 92.94 450 LYS A CA 1
ATOM 3582 C C . LYS A 1 450 ? 17.339 -8.625 -11.576 1.00 92.94 450 LYS A C 1
ATOM 3584 O O . LYS A 1 450 ? 17.735 -7.523 -11.968 1.00 92.94 450 LYS A O 1
ATOM 3589 N N . GLU A 1 451 ? 16.673 -8.793 -10.435 1.00 94.38 451 GLU A N 1
ATOM 3590 C CA . GLU A 1 451 ? 16.369 -7.672 -9.546 1.00 94.38 451 GLU A CA 1
ATOM 3591 C C . GLU A 1 451 ? 17.655 -7.092 -8.951 1.00 94.38 451 GLU A C 1
ATOM 3593 O O . GLU A 1 451 ? 17.820 -5.873 -8.948 1.00 94.38 451 GLU A O 1
ATOM 3598 N N . PHE A 1 452 ? 18.620 -7.927 -8.546 1.00 94.81 452 PHE A N 1
ATOM 3599 C CA . PHE A 1 452 ? 19.901 -7.449 -8.019 1.00 94.81 452 PHE A CA 1
ATOM 3600 C C . PHE A 1 452 ? 20.647 -6.571 -9.035 1.00 94.81 452 PHE A C 1
ATOM 3602 O O . PHE A 1 452 ? 21.113 -5.481 -8.690 1.00 94.81 452 PHE A O 1
ATOM 3609 N N . MET A 1 453 ? 20.722 -7.001 -10.299 1.00 91.69 453 MET A N 1
ATOM 3610 C CA . MET A 1 453 ? 21.368 -6.237 -11.373 1.00 91.69 453 MET A CA 1
ATOM 3611 C C . MET A 1 453 ? 20.615 -4.934 -11.678 1.00 91.69 453 MET A C 1
ATOM 3613 O O . MET A 1 453 ? 21.233 -3.872 -11.778 1.00 91.69 453 MET A O 1
ATOM 3617 N N . SER A 1 454 ? 19.282 -4.991 -11.754 1.00 91.62 454 SER A N 1
ATOM 3618 C CA . SER A 1 454 ? 18.414 -3.824 -11.964 1.00 91.62 454 SER A CA 1
ATOM 3619 C C . SER A 1 454 ? 18.577 -2.768 -10.865 1.00 91.62 454 SER A C 1
ATOM 3621 O O . SER A 1 454 ? 18.715 -1.576 -11.150 1.00 91.62 454 SER A O 1
ATOM 3623 N N . LEU A 1 455 ? 18.598 -3.186 -9.599 1.00 93.75 455 LEU A N 1
ATOM 3624 C CA . LEU A 1 455 ? 18.775 -2.302 -8.445 1.00 93.75 455 LEU A CA 1
ATOM 3625 C C . LEU A 1 455 ? 20.195 -1.730 -8.386 1.00 93.75 455 LEU A C 1
ATOM 3627 O O . LEU A 1 455 ? 20.365 -0.543 -8.115 1.00 93.75 455 LEU A O 1
ATOM 3631 N N . SER A 1 456 ? 21.206 -2.543 -8.707 1.00 92.38 456 SER A N 1
ATOM 3632 C CA . SER A 1 456 ? 22.607 -2.114 -8.761 1.00 92.38 456 SER A CA 1
ATOM 3633 C C . SER A 1 456 ? 22.821 -0.994 -9.782 1.00 92.38 456 SER A C 1
ATOM 3635 O O . SER A 1 456 ? 23.410 0.030 -9.449 1.00 92.38 456 SER A O 1
ATOM 3637 N N . ILE A 1 457 ? 22.277 -1.123 -11.000 1.00 87.94 457 ILE A N 1
ATOM 3638 C CA . ILE A 1 457 ? 22.366 -0.073 -12.032 1.00 87.94 457 ILE A CA 1
ATOM 3639 C C . ILE A 1 457 ? 21.719 1.239 -11.562 1.00 87.94 457 ILE A C 1
ATOM 3641 O O . ILE A 1 457 ? 22.246 2.317 -11.836 1.00 87.94 457 ILE A O 1
ATOM 3645 N N . GLN A 1 458 ? 20.595 1.155 -10.848 1.00 89.44 458 GLN A N 1
ATOM 3646 C CA . GLN A 1 458 ? 19.897 2.329 -10.316 1.00 89.44 458 GLN A CA 1
ATOM 3647 C C . GLN A 1 458 ? 20.687 3.016 -9.196 1.00 89.44 458 GLN A C 1
ATOM 3649 O O . GLN A 1 458 ? 20.760 4.240 -9.152 1.00 89.44 458 GLN A O 1
ATOM 3654 N N . ILE A 1 459 ? 21.320 2.238 -8.316 1.00 90.19 459 ILE A N 1
ATOM 3655 C CA . ILE A 1 459 ? 22.188 2.749 -7.245 1.00 90.19 459 ILE A CA 1
ATOM 3656 C C . ILE A 1 459 ? 23.419 3.466 -7.816 1.00 90.19 459 ILE A C 1
ATOM 3658 O O . ILE A 1 459 ? 23.838 4.488 -7.278 1.00 90.19 459 ILE A O 1
ATOM 3662 N N . LEU A 1 460 ? 23.957 2.987 -8.941 1.00 88.44 460 LEU A N 1
ATOM 3663 C CA . LEU A 1 460 ? 25.078 3.622 -9.643 1.00 88.44 460 LEU A CA 1
ATOM 3664 C C . LEU A 1 460 ? 24.708 4.960 -10.317 1.00 88.44 460 LEU A C 1
ATOM 3666 O O . LEU A 1 460 ? 25.590 5.667 -10.807 1.00 88.44 460 LEU A O 1
ATOM 3670 N N . ASN A 1 461 ? 23.433 5.359 -10.323 1.00 85.81 461 ASN A N 1
ATOM 3671 C CA . ASN A 1 461 ? 23.013 6.684 -10.772 1.00 85.81 461 ASN A CA 1
ATOM 3672 C C . ASN A 1 461 ? 23.248 7.752 -9.691 1.00 85.81 461 ASN A C 1
ATOM 3674 O O . ASN A 1 461 ? 22.321 8.281 -9.073 1.00 85.81 461 ASN A O 1
ATOM 3678 N N . LEU A 1 462 ? 24.520 8.107 -9.498 1.00 83.56 462 LEU A N 1
ATOM 3679 C CA . LEU A 1 462 ? 24.961 9.078 -8.490 1.00 83.56 462 LEU A CA 1
ATOM 3680 C C . LEU A 1 462 ? 24.434 10.502 -8.725 1.00 83.56 462 LEU A C 1
ATOM 3682 O O . LEU A 1 462 ? 24.450 11.317 -7.805 1.00 83.56 462 LEU A O 1
ATOM 3686 N N . ARG A 1 463 ? 23.941 10.811 -9.933 1.00 81.31 463 ARG A N 1
ATOM 3687 C CA . ARG A 1 463 ? 23.287 12.096 -10.218 1.00 81.31 463 ARG A CA 1
ATOM 3688 C C . ARG A 1 463 ? 21.965 12.214 -9.463 1.00 81.31 463 ARG A C 1
ATOM 3690 O O . ARG A 1 463 ? 21.689 13.262 -8.889 1.00 81.31 463 ARG A O 1
ATOM 3697 N N . THR A 1 464 ? 21.164 11.152 -9.479 1.00 78.94 464 THR A N 1
ATOM 3698 C CA . THR A 1 464 ? 19.869 11.107 -8.787 1.00 78.94 464 THR A CA 1
ATOM 3699 C C . THR A 1 464 ? 20.042 10.737 -7.314 1.00 78.94 464 THR A C 1
ATOM 3701 O O . THR A 1 464 ? 19.348 11.282 -6.457 1.00 78.94 464 THR A O 1
ATOM 3704 N N . PHE A 1 465 ? 20.996 9.852 -7.003 1.00 85.88 465 PHE A N 1
ATOM 3705 C CA . PHE A 1 465 ? 21.219 9.318 -5.658 1.00 85.88 465 PHE A CA 1
ATOM 3706 C C . PHE A 1 465 ? 22.683 9.477 -5.204 1.00 85.88 465 PHE A C 1
ATOM 3708 O O . PHE A 1 465 ? 23.410 8.489 -5.069 1.00 85.88 465 PHE A O 1
ATOM 3715 N N . PRO A 1 466 ? 23.141 10.709 -4.910 1.00 86.81 466 PRO A N 1
ATOM 3716 C CA . PRO A 1 466 ? 24.529 10.965 -4.509 1.00 86.81 466 PRO A CA 1
ATOM 3717 C C . PRO A 1 466 ? 24.917 10.273 -3.192 1.00 86.81 466 PRO A C 1
ATOM 3719 O O . PRO A 1 466 ? 26.094 10.029 -2.938 1.00 86.81 466 PRO A O 1
ATOM 3722 N N . THR A 1 467 ? 23.934 9.900 -2.365 1.00 88.44 467 THR A N 1
ATOM 3723 C CA . THR A 1 467 ? 24.132 9.174 -1.100 1.00 88.44 467 THR A CA 1
ATOM 3724 C C . THR A 1 467 ? 24.820 7.819 -1.261 1.00 88.44 467 THR A C 1
ATOM 3726 O O . THR A 1 467 ? 25.326 7.288 -0.278 1.00 88.44 467 THR A O 1
ATOM 3729 N N . PHE A 1 468 ? 24.849 7.250 -2.469 1.00 90.88 468 PHE A N 1
ATOM 3730 C CA . PHE A 1 468 ? 25.465 5.949 -2.734 1.00 90.88 468 PHE A CA 1
ATOM 3731 C C . PHE A 1 468 ? 26.937 5.997 -3.135 1.00 90.88 468 PHE A C 1
ATOM 3733 O O . PHE A 1 468 ? 27.528 4.940 -3.348 1.00 90.88 468 PHE A O 1
ATOM 3740 N N . ALA A 1 469 ? 27.556 7.181 -3.184 1.00 89.94 469 ALA A N 1
ATOM 3741 C CA . ALA A 1 469 ? 28.950 7.328 -3.599 1.00 89.94 469 ALA A CA 1
ATOM 3742 C C . ALA A 1 469 ? 29.900 6.353 -2.869 1.00 89.94 469 ALA A C 1
ATOM 3744 O O . ALA A 1 469 ? 30.743 5.736 -3.517 1.00 89.94 469 ALA A O 1
ATOM 3745 N N . SER A 1 470 ? 29.699 6.133 -1.563 1.00 90.25 470 SER A N 1
ATOM 3746 C CA . SER A 1 470 ? 30.534 5.258 -0.724 1.00 90.25 470 SER A CA 1
ATOM 3747 C C . SER A 1 470 ? 30.424 3.758 -1.019 1.00 90.25 470 SER A C 1
ATOM 3749 O O . SER A 1 470 ? 31.343 3.022 -0.678 1.00 90.25 470 SER A O 1
ATOM 3751 N N . ILE A 1 471 ? 29.333 3.289 -1.633 1.00 90.31 471 ILE A N 1
ATOM 3752 C CA . ILE A 1 471 ? 29.120 1.863 -1.946 1.00 90.31 471 ILE A CA 1
ATOM 3753 C C . ILE A 1 471 ? 29.350 1.537 -3.428 1.00 90.31 471 ILE A C 1
ATOM 3755 O O . ILE A 1 471 ? 29.332 0.372 -3.811 1.00 90.31 471 ILE A O 1
ATOM 3759 N N . THR A 1 472 ? 29.598 2.548 -4.267 1.00 90.31 472 THR A N 1
ATOM 3760 C CA . THR A 1 472 ? 29.741 2.421 -5.730 1.00 90.31 472 THR A CA 1
ATOM 3761 C C . THR A 1 472 ? 30.750 1.349 -6.140 1.00 90.31 472 THR A C 1
ATOM 3763 O O . THR A 1 472 ? 30.421 0.473 -6.936 1.00 90.31 472 THR A O 1
ATOM 3766 N N . GLU A 1 473 ? 31.963 1.383 -5.580 1.00 90.94 473 GLU A N 1
ATOM 3767 C CA . GLU A 1 473 ? 33.034 0.437 -5.926 1.00 90.94 473 GLU A CA 1
ATOM 3768 C C . GLU A 1 473 ? 32.639 -1.010 -5.614 1.00 90.94 473 GLU A C 1
ATOM 3770 O O . GLU A 1 473 ? 32.853 -1.911 -6.425 1.00 90.94 473 GLU A O 1
ATOM 3775 N N . GLN A 1 474 ? 31.979 -1.222 -4.474 1.00 92.81 474 GLN A N 1
ATOM 3776 C CA . GLN A 1 474 ? 31.494 -2.532 -4.052 1.00 92.81 474 GLN A CA 1
ATOM 3777 C C . GLN A 1 474 ? 30.384 -3.057 -4.970 1.00 92.81 474 GLN A C 1
ATOM 3779 O O . GLN A 1 474 ? 30.389 -4.230 -5.342 1.00 92.81 474 GLN A O 1
ATOM 3784 N N . ILE A 1 475 ? 29.456 -2.191 -5.386 1.00 93.81 475 ILE A N 1
ATOM 3785 C CA . ILE A 1 475 ? 28.399 -2.555 -6.338 1.00 93.81 475 ILE A CA 1
ATOM 3786 C C . ILE A 1 475 ? 28.993 -2.921 -7.704 1.00 93.81 475 ILE A C 1
ATOM 3788 O O . ILE A 1 475 ? 28.602 -3.931 -8.288 1.00 93.81 475 ILE A O 1
ATOM 3792 N N . VAL A 1 476 ? 29.973 -2.158 -8.199 1.00 92.12 476 VAL A N 1
ATOM 3793 C CA . VAL A 1 476 ? 30.668 -2.462 -9.463 1.00 92.12 476 VAL A CA 1
ATOM 3794 C C . VAL A 1 476 ? 31.421 -3.794 -9.378 1.00 92.12 476 VAL A C 1
ATOM 3796 O O . VAL A 1 476 ? 31.330 -4.604 -10.304 1.00 92.12 476 VAL A O 1
ATOM 3799 N N . ALA A 1 477 ? 32.109 -4.063 -8.264 1.00 93.31 477 ALA A N 1
ATOM 3800 C CA . ALA A 1 477 ? 32.780 -5.341 -8.031 1.00 93.31 477 ALA A CA 1
ATOM 3801 C C . ALA A 1 477 ? 31.785 -6.516 -8.020 1.00 93.31 477 ALA A C 1
ATOM 3803 O O . ALA A 1 477 ? 32.016 -7.529 -8.678 1.00 93.31 477 ALA A O 1
ATOM 3804 N N . ASN A 1 478 ? 30.636 -6.358 -7.359 1.00 94.44 478 ASN A N 1
ATOM 3805 C CA . ASN A 1 478 ? 29.579 -7.370 -7.337 1.00 94.44 478 ASN A CA 1
ATOM 3806 C C . ASN A 1 478 ? 28.982 -7.639 -8.724 1.00 94.44 478 ASN A C 1
ATOM 3808 O O . ASN A 1 478 ? 28.768 -8.797 -9.079 1.00 94.44 478 ASN A O 1
ATOM 3812 N N . ILE A 1 479 ? 28.765 -6.600 -9.538 1.00 91.25 479 ILE A N 1
ATOM 3813 C CA . ILE A 1 479 ? 28.343 -6.761 -10.938 1.00 91.25 479 ILE A CA 1
ATOM 3814 C C . ILE A 1 479 ? 29.376 -7.592 -11.716 1.00 91.25 479 ILE A C 1
ATOM 3816 O O . ILE A 1 479 ? 29.004 -8.465 -12.500 1.00 91.25 479 ILE A O 1
ATOM 3820 N N . ALA A 1 480 ? 30.673 -7.344 -11.508 1.00 90.12 480 ALA A N 1
ATOM 3821 C CA . ALA A 1 480 ? 31.734 -8.103 -12.165 1.00 90.12 480 ALA A CA 1
ATOM 3822 C C . ALA A 1 480 ? 31.767 -9.577 -11.723 1.00 90.12 480 ALA A C 1
ATOM 3824 O O . ALA A 1 480 ? 31.913 -10.448 -12.580 1.00 90.12 480 ALA A O 1
ATOM 3825 N N . LEU A 1 481 ? 31.574 -9.863 -10.429 1.00 92.12 481 LEU A N 1
ATOM 3826 C CA . LEU A 1 481 ? 31.485 -11.232 -9.905 1.00 92.12 481 LEU A CA 1
ATOM 3827 C C . LEU A 1 481 ? 30.304 -11.992 -10.515 1.00 92.12 481 LEU A C 1
ATOM 3829 O O . LEU A 1 481 ? 30.492 -13.085 -11.046 1.00 92.12 481 LEU A O 1
ATOM 3833 N N . ILE A 1 482 ? 29.116 -11.381 -10.542 1.00 91.31 482 ILE A N 1
ATOM 3834 C CA . ILE A 1 482 ? 27.915 -11.993 -11.130 1.00 91.31 482 ILE A CA 1
ATOM 3835 C C . ILE A 1 482 ? 28.139 -12.310 -12.613 1.00 91.31 482 ILE A C 1
ATOM 3837 O O . ILE A 1 482 ? 27.799 -13.397 -13.072 1.00 91.31 482 ILE A O 1
ATOM 3841 N N . ARG A 1 483 ? 28.781 -11.408 -13.370 1.00 85.31 483 ARG A N 1
ATOM 3842 C CA . ARG A 1 483 ? 29.135 -11.652 -14.783 1.00 85.31 483 ARG A CA 1
ATOM 3843 C C . ARG A 1 483 ? 30.091 -12.832 -14.981 1.00 85.31 483 ARG A C 1
ATOM 3845 O O . ARG A 1 483 ? 30.109 -13.413 -16.062 1.00 85.31 483 ARG A O 1
ATOM 3852 N N . GLN A 1 484 ? 30.885 -13.166 -13.968 1.00 86.69 484 GLN A N 1
ATOM 3853 C CA . GLN A 1 484 ? 31.794 -14.313 -13.967 1.00 86.69 484 GLN A CA 1
ATOM 3854 C C . GLN A 1 484 ? 31.122 -15.597 -13.445 1.00 86.69 484 GLN A C 1
ATOM 3856 O O . GLN A 1 484 ? 31.762 -16.644 -13.420 1.00 86.69 484 GLN A O 1
ATOM 3861 N N . GLY A 1 485 ? 29.842 -15.547 -13.054 1.00 86.56 485 GLY A N 1
ATOM 3862 C CA . GLY A 1 485 ? 29.140 -16.665 -12.415 1.00 86.56 485 GLY A CA 1
ATOM 3863 C C . GLY A 1 485 ? 29.551 -16.896 -10.959 1.00 86.56 485 GLY A C 1
ATOM 3864 O O . GLY A 1 485 ? 29.340 -17.984 -10.433 1.00 86.56 485 GLY A O 1
ATOM 3865 N N . CYS A 1 486 ? 30.153 -15.894 -10.316 1.00 90.44 486 CYS A N 1
ATOM 3866 C CA . CYS A 1 486 ? 30.550 -15.940 -8.915 1.00 90.44 486 CYS A CA 1
ATOM 3867 C C . CYS A 1 486 ? 29.497 -15.239 -8.038 1.00 90.44 486 CYS A C 1
ATOM 3869 O O . CYS A 1 486 ? 28.976 -14.190 -8.437 1.00 90.44 486 CYS A O 1
ATOM 3871 N N . PRO A 1 487 ? 29.193 -15.759 -6.832 1.00 92.31 487 PRO A N 1
ATOM 3872 C CA . PRO A 1 487 ? 28.317 -15.082 -5.882 1.00 92.31 487 PRO A CA 1
ATOM 3873 C C . PRO A 1 487 ? 28.822 -13.666 -5.560 1.00 92.31 487 PRO A C 1
ATOM 3875 O O . PRO A 1 487 ? 30.025 -13.484 -5.351 1.00 92.31 487 PRO A O 1
ATOM 3878 N N . PRO A 1 488 ? 27.938 -12.655 -5.512 1.00 93.81 488 PRO A N 1
ATOM 3879 C CA . PRO A 1 488 ? 28.319 -11.314 -5.086 1.00 93.81 488 PRO A CA 1
ATOM 3880 C C . PRO A 1 488 ? 28.673 -11.297 -3.594 1.00 93.81 488 PRO A C 1
ATOM 3882 O O . PRO A 1 488 ? 28.150 -12.083 -2.808 1.00 93.81 488 PRO A O 1
ATOM 3885 N N . HIS A 1 489 ? 29.509 -10.349 -3.176 1.00 91.69 489 HIS A N 1
ATOM 3886 C CA . HIS A 1 489 ? 29.699 -10.052 -1.759 1.00 91.69 489 HIS A CA 1
ATOM 3887 C C . HIS A 1 489 ? 28.486 -9.314 -1.184 1.00 91.69 489 HIS A C 1
ATOM 3889 O O . HIS A 1 489 ? 27.693 -8.718 -1.919 1.00 91.69 489 HIS A O 1
ATOM 3895 N N . VAL A 1 490 ? 28.374 -9.289 0.150 1.00 90.69 490 VAL A N 1
ATOM 3896 C CA . VAL A 1 490 ? 27.318 -8.549 0.859 1.00 90.69 490 VAL A CA 1
ATOM 3897 C C . VAL A 1 490 ? 27.263 -7.110 0.330 1.00 90.69 490 VAL A C 1
ATOM 3899 O O . VAL A 1 490 ? 28.263 -6.407 0.426 1.00 90.69 490 VAL A O 1
ATOM 3902 N N . PRO A 1 491 ? 26.136 -6.650 -0.241 1.00 84.19 491 PRO A N 1
ATOM 3903 C CA . PRO A 1 491 ? 26.101 -5.422 -1.039 1.00 84.19 491 PRO A CA 1
ATOM 3904 C C . PRO A 1 491 ? 26.200 -4.124 -0.230 1.00 84.19 491 PRO A C 1
ATOM 3906 O O . PRO A 1 491 ? 26.439 -3.065 -0.803 1.00 84.19 491 PRO A O 1
ATOM 3909 N N . VAL A 1 492 ? 25.970 -4.185 1.084 1.00 81.69 492 VAL A N 1
ATOM 3910 C CA . VAL A 1 492 ? 25.968 -3.017 1.970 1.00 81.69 492 VAL A CA 1
ATOM 3911 C C . VAL A 1 492 ? 26.857 -3.316 3.186 1.00 81.69 492 VAL A C 1
ATOM 3913 O O . VAL A 1 492 ? 26.572 -4.285 3.893 1.00 81.69 492 VAL A O 1
ATOM 3916 N N . PRO A 1 493 ? 27.884 -2.494 3.491 1.00 62.66 493 PRO A N 1
ATOM 3917 C CA . PRO A 1 493 ? 28.876 -2.781 4.540 1.00 62.66 493 PRO A CA 1
ATOM 3918 C C . PRO A 1 493 ? 28.310 -2.969 5.960 1.00 62.66 493 PRO A C 1
ATOM 3920 O O . PRO A 1 493 ? 28.971 -3.549 6.812 1.00 62.66 493 PRO A O 1
ATOM 3923 N N . HIS A 1 494 ? 27.085 -2.496 6.218 1.00 62.72 494 HIS A N 1
ATOM 3924 C CA . HIS A 1 494 ? 26.428 -2.504 7.533 1.00 62.72 494 HIS A CA 1
ATOM 3925 C C . HIS A 1 494 ? 25.150 -3.361 7.555 1.00 62.72 494 HIS A C 1
ATOM 3927 O O . HIS A 1 494 ? 24.233 -3.092 8.324 1.00 62.72 494 HIS A O 1
ATOM 3933 N N . ALA A 1 495 ? 25.040 -4.377 6.692 1.00 64.50 495 ALA A N 1
ATOM 3934 C CA . ALA A 1 495 ? 23.825 -5.190 6.575 1.00 64.50 495 ALA A CA 1
ATOM 3935 C C . ALA A 1 495 ? 23.524 -6.105 7.789 1.00 64.50 495 ALA A C 1
ATOM 3937 O O . ALA A 1 495 ? 22.578 -6.887 7.712 1.00 64.50 495 ALA A O 1
ATOM 3938 N N . ASN A 1 496 ? 24.300 -6.024 8.884 1.00 69.25 496 ASN A N 1
ATOM 3939 C CA . ASN A 1 496 ? 24.172 -6.846 10.097 1.00 69.25 496 ASN A CA 1
ATOM 3940 C C . ASN A 1 496 ? 23.900 -8.330 9.780 1.00 69.25 496 ASN A C 1
ATOM 3942 O O . ASN A 1 496 ? 22.957 -8.920 10.298 1.00 69.25 496 ASN A O 1
ATOM 3946 N N . MET A 1 497 ? 24.701 -8.914 8.882 1.00 82.56 497 MET A N 1
ATOM 3947 C CA . MET A 1 497 ? 24.602 -10.327 8.505 1.00 82.56 497 MET A CA 1
ATOM 3948 C C . MET A 1 497 ? 25.659 -11.143 9.242 1.00 82.56 497 MET A C 1
ATOM 3950 O O . MET A 1 497 ? 26.834 -10.777 9.254 1.00 82.56 497 MET A O 1
ATOM 3954 N N . SER A 1 498 ? 25.249 -12.260 9.838 1.00 85.88 498 SER A N 1
ATOM 3955 C CA . SER A 1 498 ? 26.172 -13.239 10.411 1.00 85.88 498 SER A CA 1
ATOM 3956 C C . SER A 1 498 ? 26.917 -14.006 9.312 1.00 85.88 498 SER A C 1
ATOM 3958 O O . SER A 1 498 ? 26.412 -14.175 8.203 1.00 85.88 498 SER A O 1
ATOM 3960 N N . SER A 1 499 ? 28.110 -14.522 9.626 1.00 85.94 499 SER A N 1
ATOM 3961 C CA . SER A 1 499 ? 28.910 -15.315 8.674 1.00 85.94 499 SER A CA 1
ATOM 3962 C C . SER A 1 499 ? 28.131 -16.518 8.111 1.00 85.94 499 SER A C 1
ATOM 3964 O O . SER A 1 499 ? 28.169 -16.785 6.913 1.00 85.94 499 SER A O 1
ATOM 3966 N N . ALA A 1 500 ? 27.330 -17.183 8.952 1.00 88.38 500 ALA A N 1
ATOM 3967 C CA . ALA A 1 500 ? 26.495 -18.311 8.542 1.00 88.38 500 ALA A CA 1
ATOM 3968 C C . ALA A 1 500 ? 25.382 -17.913 7.554 1.00 88.38 500 ALA A C 1
ATOM 3970 O O . ALA A 1 500 ? 25.100 -18.653 6.614 1.00 88.38 500 ALA A O 1
ATOM 3971 N N . GLU A 1 501 ? 24.758 -16.742 7.732 1.00 88.75 501 GLU A N 1
ATOM 3972 C CA . GLU A 1 501 ? 23.746 -16.242 6.791 1.00 88.75 501 GLU A CA 1
ATOM 3973 C C . GLU A 1 501 ? 24.352 -15.889 5.432 1.00 88.75 501 GLU A C 1
ATOM 3975 O O . GLU A 1 501 ? 23.719 -16.129 4.404 1.00 88.75 501 GLU A O 1
ATOM 3980 N N . VAL A 1 502 ? 25.561 -15.319 5.417 1.00 90.69 502 VAL A N 1
ATOM 3981 C CA . VAL A 1 502 ? 26.270 -14.998 4.171 1.00 90.69 502 VAL A CA 1
ATOM 3982 C C . VAL A 1 502 ? 26.587 -16.276 3.398 1.00 90.69 502 VAL A C 1
ATOM 3984 O O . VAL A 1 502 ? 26.298 -16.340 2.205 1.00 90.69 502 VAL A O 1
ATOM 3987 N N . GLU A 1 503 ? 27.080 -17.314 4.076 1.00 91.50 503 GLU A N 1
ATOM 3988 C CA . GLU A 1 503 ? 27.373 -18.607 3.448 1.00 91.50 503 GLU A CA 1
ATOM 3989 C C . GLU A 1 503 ? 26.105 -19.276 2.891 1.00 91.50 503 GLU A C 1
ATOM 3991 O O . GLU A 1 503 ? 26.088 -19.758 1.759 1.00 91.50 503 GLU A O 1
ATOM 3996 N N . ALA A 1 504 ? 24.994 -19.227 3.634 1.00 92.81 504 ALA A N 1
ATOM 3997 C CA . ALA A 1 504 ? 23.705 -19.719 3.149 1.00 92.81 504 ALA A CA 1
ATOM 3998 C C . ALA A 1 504 ? 23.236 -18.968 1.889 1.00 92.81 504 ALA A C 1
ATOM 4000 O O . ALA A 1 504 ? 22.758 -19.590 0.939 1.00 92.81 504 ALA A O 1
ATOM 4001 N N . CYS A 1 505 ? 23.413 -17.642 1.843 1.00 93.06 505 CYS A N 1
ATOM 4002 C CA . CYS A 1 505 ? 23.113 -16.855 0.646 1.00 93.06 505 CYS A CA 1
ATOM 4003 C C . CYS A 1 505 ? 24.027 -17.259 -0.518 1.00 93.06 505 CYS A C 1
ATOM 4005 O O . CYS A 1 505 ? 23.539 -17.467 -1.625 1.00 93.06 505 CYS A O 1
ATOM 4007 N N . HIS A 1 506 ? 25.332 -17.422 -0.288 1.00 93.62 506 HIS A N 1
ATOM 4008 C CA . HIS A 1 506 ? 26.267 -17.866 -1.324 1.00 93.62 506 HIS A CA 1
ATOM 4009 C C . HIS A 1 506 ? 25.873 -19.226 -1.911 1.00 93.62 506 HIS A C 1
ATOM 4011 O O . HIS A 1 506 ? 25.898 -19.383 -3.131 1.00 93.62 506 HIS A O 1
ATOM 4017 N N . HIS A 1 507 ? 25.422 -20.178 -1.090 1.00 94.25 507 HIS A N 1
ATOM 4018 C CA . HIS A 1 507 ? 24.880 -21.447 -1.582 1.00 94.25 507 HIS A CA 1
ATOM 4019 C C . HIS A 1 507 ? 23.647 -21.265 -2.483 1.00 94.25 507 HIS A C 1
ATOM 4021 O O . HIS A 1 507 ? 23.542 -21.936 -3.515 1.00 94.25 507 HIS A O 1
ATOM 4027 N N . LEU A 1 508 ? 22.738 -20.342 -2.148 1.00 94.56 508 LEU A N 1
ATOM 4028 C CA . LEU A 1 508 ? 21.592 -20.012 -3.005 1.00 94.56 508 LEU A CA 1
ATOM 4029 C C . LEU A 1 508 ? 22.040 -19.408 -4.342 1.00 94.56 508 LEU A C 1
ATOM 4031 O O . LEU A 1 508 ? 21.552 -19.830 -5.387 1.00 94.56 508 LEU A O 1
ATOM 4035 N N . TRP A 1 509 ? 23.009 -18.490 -4.331 1.00 94.88 509 TRP A N 1
ATOM 4036 C CA . TRP A 1 509 ? 23.586 -17.910 -5.550 1.00 94.88 509 TRP A CA 1
ATOM 4037 C C . TRP A 1 509 ? 24.277 -18.957 -6.427 1.00 94.88 509 TRP A C 1
ATOM 4039 O O . TRP A 1 509 ? 24.057 -18.984 -7.633 1.00 94.88 509 TRP A O 1
ATOM 4049 N N . MET A 1 510 ? 25.049 -19.868 -5.831 1.00 92.19 510 MET A N 1
ATOM 4050 C CA . MET A 1 510 ? 25.661 -20.982 -6.565 1.00 92.19 510 MET A CA 1
ATOM 4051 C C . MET A 1 510 ? 24.608 -21.903 -7.187 1.00 92.19 510 MET A C 1
ATOM 4053 O O . MET A 1 510 ? 24.796 -22.383 -8.301 1.00 92.19 510 MET A O 1
ATOM 4057 N N . THR A 1 511 ? 23.484 -22.116 -6.498 1.00 92.62 511 THR A N 1
ATOM 4058 C CA . THR A 1 511 ? 22.349 -22.875 -7.041 1.00 92.62 511 THR A CA 1
ATOM 4059 C C . THR A 1 511 ? 21.689 -22.124 -8.200 1.00 92.62 511 THR A C 1
ATOM 4061 O O . THR A 1 511 ? 21.389 -22.730 -9.224 1.00 92.62 511 THR A O 1
ATOM 4064 N N . ALA A 1 512 ? 21.516 -20.804 -8.084 1.00 90.38 512 ALA A N 1
ATOM 4065 C CA . ALA A 1 512 ? 20.967 -19.964 -9.149 1.00 90.38 512 ALA A CA 1
ATOM 4066 C C . ALA A 1 512 ? 21.861 -19.937 -10.403 1.00 90.38 512 ALA A C 1
ATOM 4068 O O . ALA A 1 512 ? 21.349 -19.839 -11.514 1.00 90.38 512 ALA A O 1
ATOM 4069 N N . PHE A 1 513 ? 23.181 -20.067 -10.237 1.00 90.25 513 PHE A N 1
ATOM 4070 C CA . PHE A 1 513 ? 24.156 -20.146 -11.331 1.00 90.25 513 PHE A CA 1
ATOM 4071 C C . PHE A 1 513 ? 24.427 -21.566 -11.845 1.00 90.25 513 PHE A C 1
ATOM 4073 O O . PHE A 1 513 ? 25.254 -21.733 -12.743 1.00 90.25 513 PHE A O 1
ATOM 4080 N N . ALA A 1 514 ? 23.759 -22.592 -11.304 1.00 86.50 514 ALA A N 1
ATOM 4081 C CA . ALA A 1 514 ? 23.908 -23.964 -11.791 1.00 86.50 514 ALA A CA 1
ATOM 4082 C C . ALA A 1 514 ? 23.462 -24.101 -13.259 1.00 86.50 514 ALA A C 1
ATOM 4084 O O . ALA A 1 514 ? 24.020 -24.899 -14.012 1.00 86.50 514 ALA A O 1
ATOM 4085 N N . GLU A 1 515 ? 22.489 -23.287 -13.670 1.00 83.38 515 GLU A N 1
ATOM 4086 C CA . GLU A 1 515 ? 22.046 -23.142 -15.053 1.00 83.38 515 GLU A CA 1
ATOM 4087 C C . GLU A 1 515 ? 22.430 -21.762 -15.603 1.00 83.38 515 GLU A C 1
ATOM 4089 O O . GLU A 1 515 ? 22.702 -20.820 -14.855 1.00 83.38 515 GLU A O 1
ATOM 4094 N N . ARG A 1 516 ? 22.455 -21.623 -16.936 1.00 84.81 516 ARG A N 1
ATOM 4095 C CA . ARG A 1 516 ? 22.694 -20.315 -17.559 1.00 84.81 516 ARG A CA 1
ATOM 4096 C C . ARG A 1 516 ? 21.538 -19.368 -17.249 1.00 84.81 516 ARG A C 1
ATOM 4098 O O . ARG A 1 516 ? 20.388 -19.672 -17.559 1.00 84.81 516 ARG A O 1
ATOM 4105 N N . VAL A 1 517 ? 21.858 -18.195 -16.712 1.00 87.81 517 VAL A N 1
ATOM 4106 C CA . VAL A 1 517 ? 20.872 -17.182 -16.332 1.00 87.81 517 VAL A CA 1
ATOM 4107 C C . VAL A 1 517 ? 20.750 -16.137 -17.434 1.00 87.81 517 VAL A C 1
ATOM 4109 O O . VAL A 1 517 ? 21.698 -15.400 -17.709 1.00 87.81 517 VAL A O 1
ATOM 4112 N N . PHE A 1 518 ? 19.557 -16.041 -18.021 1.00 89.75 518 PHE A N 1
ATOM 4113 C CA . PHE A 1 518 ? 19.191 -15.010 -18.990 1.00 89.75 518 PHE A CA 1
ATOM 4114 C C . PHE A 1 518 ? 18.155 -14.065 -18.377 1.00 89.75 518 PHE A C 1
ATOM 4116 O O . PHE A 1 518 ? 17.128 -14.518 -17.870 1.00 89.75 518 PHE A O 1
ATOM 4123 N N . PHE A 1 519 ? 18.391 -12.753 -18.431 1.00 89.94 519 PHE A N 1
ATOM 4124 C CA . PHE A 1 519 ? 17.421 -11.763 -17.956 1.00 89.94 519 PHE A CA 1
ATOM 4125 C C . PHE A 1 519 ? 17.342 -10.536 -18.869 1.00 89.94 519 PHE A C 1
ATOM 4127 O O . PHE A 1 519 ? 18.307 -10.165 -19.521 1.00 89.94 519 PHE A O 1
ATOM 4134 N N . SER A 1 520 ? 16.184 -9.879 -18.882 1.00 89.69 520 SER A N 1
ATOM 4135 C CA . SER A 1 520 ? 15.954 -8.619 -19.599 1.00 89.69 520 SER A CA 1
ATOM 4136 C C . SER A 1 520 ? 15.407 -7.568 -18.632 1.00 89.69 520 SER A C 1
ATOM 4138 O O . SER A 1 520 ? 14.510 -7.852 -17.818 1.00 89.69 520 SER A O 1
ATOM 4140 N N . ILE A 1 521 ? 15.970 -6.362 -18.698 1.00 86.94 521 ILE A N 1
ATOM 4141 C CA . ILE A 1 521 ? 15.590 -5.193 -17.910 1.00 86.94 521 ILE A CA 1
ATOM 4142 C C . ILE A 1 521 ? 14.973 -4.156 -18.847 1.00 86.94 521 ILE A C 1
ATOM 4144 O O . ILE A 1 521 ? 15.613 -3.667 -19.768 1.00 86.94 521 ILE A O 1
ATOM 4148 N N . SER A 1 522 ? 13.731 -3.767 -18.573 1.00 83.06 522 SER A N 1
ATOM 4149 C CA . SER A 1 522 ? 13.068 -2.688 -19.308 1.00 83.06 522 SER A CA 1
ATOM 4150 C C . SER A 1 522 ? 13.649 -1.341 -18.869 1.00 83.06 522 SER A C 1
ATOM 4152 O O . SER A 1 522 ? 13.438 -0.919 -17.729 1.00 83.06 522 SER A O 1
ATOM 4154 N N . ALA A 1 523 ? 14.367 -0.662 -19.764 1.00 76.25 523 ALA A N 1
ATOM 4155 C CA . ALA A 1 523 ? 15.047 0.598 -19.471 1.00 76.25 523 ALA A CA 1
ATOM 4156 C C . ALA A 1 523 ? 14.122 1.710 -18.928 1.00 76.25 523 ALA A C 1
ATOM 4158 O O . ALA A 1 523 ? 14.504 2.367 -17.961 1.00 76.25 523 ALA A O 1
ATOM 4159 N N . PRO A 1 524 ? 12.876 1.888 -19.422 1.00 71.19 524 PRO A N 1
ATOM 4160 C CA . PRO A 1 524 ? 11.937 2.886 -18.885 1.00 71.19 524 PRO A CA 1
ATOM 4161 C C . PRO A 1 524 ? 11.532 2.635 -17.428 1.00 71.19 524 PRO A C 1
ATOM 4163 O O . PRO A 1 524 ? 10.969 3.506 -16.765 1.00 71.19 524 PRO A O 1
ATOM 4166 N N . ARG A 1 525 ? 11.781 1.423 -16.916 1.00 71.25 525 ARG A N 1
ATOM 4167 C CA . ARG A 1 525 ? 11.465 1.024 -15.542 1.00 71.25 525 ARG A CA 1
ATOM 4168 C C . ARG A 1 525 ? 12.643 1.179 -14.583 1.00 71.25 525 ARG A C 1
ATOM 4170 O O . ARG A 1 525 ? 12.479 0.828 -13.414 1.00 71.25 525 ARG A O 1
ATOM 4177 N N . ILE A 1 526 ? 13.779 1.747 -15.000 1.00 72.12 526 ILE A N 1
ATOM 4178 C CA . ILE A 1 526 ? 14.954 1.986 -14.141 1.00 72.12 526 ILE A CA 1
ATOM 4179 C C . ILE A 1 526 ? 15.502 3.419 -14.284 1.00 72.12 526 ILE A C 1
ATOM 4181 O O . ILE A 1 526 ? 15.509 3.982 -15.370 1.00 72.12 526 ILE A O 1
ATOM 4185 N N . ASP A 1 527 ? 16.003 4.005 -13.191 1.00 67.56 527 ASP A N 1
ATOM 4186 C CA . ASP A 1 527 ? 16.796 5.248 -13.211 1.00 67.56 527 ASP A CA 1
ATOM 4187 C C . ASP A 1 527 ? 18.266 4.903 -13.467 1.00 67.56 527 ASP A C 1
ATOM 4189 O O . ASP A 1 527 ? 19.086 4.905 -12.549 1.00 67.56 527 ASP A O 1
ATOM 4193 N N . ALA A 1 528 ? 18.612 4.552 -14.703 1.00 62.16 528 ALA A N 1
ATOM 4194 C CA . ALA A 1 528 ? 19.984 4.196 -15.054 1.00 62.16 528 ALA A CA 1
ATOM 4195 C C . ALA A 1 528 ? 20.881 5.430 -15.270 1.00 62.16 528 ALA A C 1
ATOM 4197 O O . ALA A 1 528 ? 20.447 6.480 -15.741 1.00 62.16 528 ALA A O 1
ATOM 4198 N N . PHE A 1 529 ? 22.183 5.282 -15.026 1.00 62.75 529 PHE A N 1
ATOM 4199 C CA . PHE A 1 529 ? 23.196 6.247 -15.486 1.00 62.75 529 PHE A CA 1
ATOM 4200 C C . PHE A 1 529 ? 23.507 6.114 -16.994 1.00 62.75 529 PHE A C 1
ATOM 4202 O O . PHE A 1 529 ? 24.293 6.885 -17.544 1.00 62.75 529 PHE A O 1
ATOM 4209 N N . ILE A 1 530 ? 22.913 5.120 -17.664 1.00 56.50 530 ILE A N 1
ATOM 4210 C CA . ILE A 1 530 ? 23.194 4.766 -19.055 1.00 56.50 530 ILE A CA 1
ATOM 4211 C C . ILE A 1 530 ? 22.407 5.692 -19.981 1.00 56.50 530 ILE A C 1
ATOM 4213 O O . ILE A 1 530 ? 21.178 5.681 -20.003 1.00 56.50 530 ILE A O 1
ATOM 4217 N N . ARG A 1 531 ? 23.135 6.476 -20.777 1.00 53.75 531 ARG A N 1
ATOM 4218 C CA . ARG A 1 531 ? 22.578 7.283 -21.864 1.00 53.75 531 ARG A CA 1
ATOM 4219 C C . ARG A 1 531 ? 22.861 6.580 -23.186 1.00 53.75 531 ARG A C 1
ATOM 4221 O O . ARG A 1 531 ? 24.007 6.546 -23.624 1.00 53.75 531 ARG A O 1
ATOM 4228 N N . ALA A 1 532 ? 21.821 6.064 -23.828 1.00 49.47 532 ALA A N 1
ATOM 4229 C CA . ALA A 1 532 ? 21.914 5.579 -25.196 1.00 49.47 532 ALA A CA 1
ATOM 4230 C C . ALA A 1 532 ? 21.803 6.747 -26.186 1.00 49.47 532 ALA A C 1
ATOM 4232 O O . ALA A 1 532 ? 20.919 7.594 -26.061 1.00 49.47 532 ALA A O 1
ATOM 4233 N N . ARG A 1 533 ? 22.707 6.794 -27.167 1.00 47.81 533 ARG A N 1
ATOM 4234 C CA . ARG A 1 533 ? 22.631 7.688 -28.327 1.00 47.81 533 ARG A CA 1
ATOM 4235 C C . ARG A 1 533 ? 22.725 6.826 -29.574 1.00 47.81 533 ARG A C 1
ATOM 4237 O O . ARG A 1 533 ? 23.687 6.078 -29.713 1.00 47.81 533 ARG A O 1
ATOM 4244 N N . VAL A 1 534 ? 21.732 6.925 -30.448 1.00 48.47 534 VAL A N 1
ATOM 4245 C CA . VAL A 1 534 ? 21.736 6.245 -31.745 1.00 48.47 534 VAL A CA 1
ATOM 4246 C C . VAL A 1 534 ? 22.106 7.277 -32.802 1.00 48.47 534 VAL A C 1
ATOM 4248 O O . VAL A 1 534 ? 21.525 8.360 -32.831 1.00 48.47 534 VAL A O 1
ATOM 4251 N N . ALA A 1 535 ? 23.095 6.956 -33.632 1.00 42.72 535 ALA A N 1
ATOM 4252 C CA . ALA A 1 535 ? 23.501 7.754 -34.782 1.00 42.72 535 ALA A CA 1
ATOM 4253 C C . ALA A 1 535 ? 23.645 6.820 -35.988 1.00 42.72 535 ALA A C 1
ATOM 4255 O O . ALA A 1 535 ? 24.228 5.743 -35.863 1.00 42.72 535 ALA A O 1
ATOM 4256 N N . PHE A 1 536 ? 23.099 7.217 -37.135 1.00 46.72 536 PHE A N 1
ATOM 4257 C CA . PHE A 1 536 ? 23.181 6.438 -38.369 1.00 46.72 536 PHE A CA 1
ATOM 4258 C C . PHE A 1 536 ? 24.402 6.877 -39.176 1.00 46.72 536 PHE A C 1
ATOM 4260 O O . PHE A 1 536 ? 24.660 8.071 -39.313 1.00 46.72 536 PHE A O 1
ATOM 4267 N N . LEU A 1 537 ? 25.154 5.906 -39.696 1.00 39.00 537 LEU A N 1
ATOM 4268 C CA . LEU A 1 537 ? 26.380 6.153 -40.465 1.00 39.00 537 LEU A CA 1
ATOM 4269 C C . LEU A 1 537 ? 26.117 6.354 -41.969 1.00 39.00 537 LEU A C 1
ATOM 4271 O O . LEU A 1 537 ? 26.970 6.906 -42.652 1.00 39.00 537 LEU A O 1
ATOM 4275 N N . ASN A 1 538 ? 24.947 5.939 -42.475 1.00 39.75 538 ASN A N 1
ATOM 4276 C CA . ASN A 1 538 ? 24.598 5.944 -43.898 1.00 39.75 538 ASN A CA 1
ATOM 4277 C C . ASN A 1 538 ? 23.197 6.526 -44.153 1.00 39.75 538 ASN A C 1
ATOM 4279 O O . ASN A 1 538 ? 22.309 6.452 -43.304 1.00 39.75 538 ASN A O 1
ATOM 4283 N N . ASN A 1 539 ? 22.988 7.040 -45.368 1.00 39.69 539 ASN A N 1
ATOM 4284 C CA . ASN A 1 539 ? 21.706 7.563 -45.843 1.00 39.69 539 ASN A CA 1
ATOM 4285 C C . ASN A 1 539 ? 20.734 6.421 -46.195 1.00 39.69 539 ASN A C 1
ATOM 4287 O O . ASN A 1 539 ? 20.590 6.060 -47.362 1.00 39.69 539 ASN A O 1
ATOM 4291 N N . ALA A 1 540 ? 20.058 5.860 -45.194 1.00 42.12 540 ALA A N 1
ATOM 4292 C CA . ALA A 1 540 ? 18.928 4.954 -45.378 1.00 42.12 540 ALA A CA 1
ATOM 4293 C C . ALA A 1 540 ? 17.767 5.368 -44.464 1.00 42.12 540 ALA A C 1
ATOM 4295 O O . ALA A 1 540 ? 17.971 5.844 -43.347 1.00 42.12 540 ALA A O 1
ATOM 4296 N N . THR A 1 541 ? 16.532 5.205 -44.942 1.00 45.28 541 THR A N 1
ATOM 4297 C CA . THR A 1 541 ? 15.327 5.374 -44.122 1.00 45.28 541 THR A CA 1
ATOM 4298 C C . THR A 1 541 ? 15.178 4.156 -43.220 1.00 45.28 541 THR A C 1
ATOM 4300 O O . THR A 1 541 ? 14.541 3.173 -43.597 1.00 45.28 541 THR A O 1
ATOM 4303 N N . GLU A 1 542 ? 15.799 4.202 -42.048 1.00 46.47 542 GLU A N 1
ATOM 4304 C CA . GLU A 1 542 ? 15.735 3.126 -41.064 1.00 46.47 542 GLU A CA 1
ATOM 4305 C C . GLU A 1 542 ? 14.868 3.527 -39.868 1.00 46.47 542 GLU A C 1
ATOM 4307 O O . GLU A 1 542 ? 15.017 4.599 -39.281 1.00 46.47 542 GLU A O 1
ATOM 4312 N N . THR A 1 543 ? 13.940 2.649 -39.496 1.00 51.44 543 THR A N 1
ATOM 4313 C CA . THR A 1 543 ? 13.107 2.798 -38.300 1.00 51.44 543 THR A CA 1
ATOM 4314 C C . THR A 1 543 ? 13.717 2.002 -37.150 1.00 51.44 543 THR A C 1
ATOM 4316 O O . THR A 1 543 ? 13.778 0.772 -37.215 1.00 51.44 543 THR A O 1
ATOM 4319 N N . VAL A 1 544 ? 14.128 2.675 -36.071 1.00 55.78 544 VAL A N 1
ATOM 4320 C CA . VAL A 1 544 ? 14.567 1.998 -34.839 1.00 55.78 544 VAL A CA 1
ATOM 4321 C C . VAL A 1 544 ? 13.337 1.638 -34.011 1.00 55.78 544 VAL A C 1
ATOM 4323 O O . VAL A 1 544 ? 12.755 2.481 -33.335 1.00 55.78 544 VAL A O 1
ATOM 4326 N N . ASN A 1 545 ? 12.940 0.367 -34.072 1.00 60.94 545 ASN A N 1
ATOM 4327 C CA . ASN A 1 545 ? 11.793 -0.168 -33.325 1.00 60.94 545 ASN A CA 1
ATOM 4328 C C . ASN A 1 545 ? 12.126 -0.513 -31.860 1.00 60.94 545 ASN A C 1
ATOM 4330 O O . ASN A 1 545 ? 11.232 -0.789 -31.060 1.00 60.94 545 ASN A O 1
ATOM 4334 N N . GLY A 1 546 ? 13.407 -0.506 -31.503 1.00 63.16 546 GLY A N 1
ATOM 4335 C CA . GLY A 1 546 ? 13.888 -0.764 -30.156 1.00 63.16 546 GLY A CA 1
ATOM 4336 C C . GLY A 1 546 ? 15.409 -0.774 -30.120 1.00 63.16 546 GLY A C 1
ATOM 4337 O O . GLY A 1 546 ? 16.065 -0.936 -31.148 1.00 63.16 546 GLY A O 1
ATOM 4338 N N . LEU A 1 547 ? 15.962 -0.590 -28.930 1.00 71.81 547 LEU A N 1
ATOM 4339 C CA . LEU A 1 547 ? 17.393 -0.682 -28.669 1.00 71.81 547 LEU A CA 1
ATOM 4340 C C . LEU A 1 547 ? 17.601 -1.693 -27.545 1.00 71.81 547 LEU A C 1
ATOM 4342 O O . LEU A 1 547 ? 16.897 -1.634 -26.542 1.00 71.81 547 LEU A O 1
ATOM 4346 N N . SER A 1 548 ? 18.571 -2.591 -27.697 1.00 77.62 548 SER A N 1
ATOM 4347 C CA . SER A 1 548 ? 18.967 -3.536 -26.655 1.00 77.62 548 SER A CA 1
ATOM 4348 C C . SER A 1 548 ? 20.451 -3.361 -26.358 1.00 7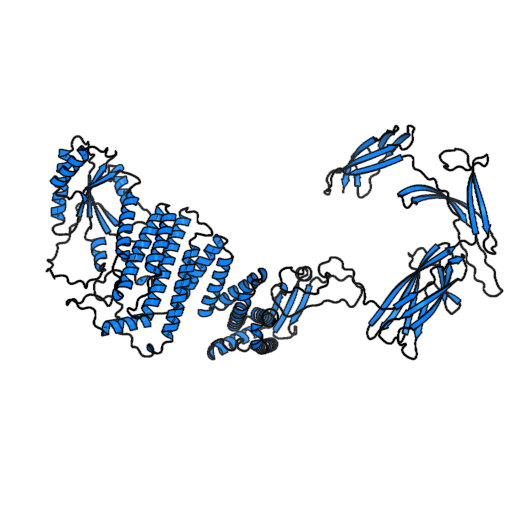7.62 548 SER A C 1
ATOM 4350 O O . SER A 1 548 ? 21.272 -3.339 -27.274 1.00 77.62 548 SER A O 1
ATOM 4352 N N . LEU A 1 549 ? 20.793 -3.187 -25.084 1.00 78.88 549 LEU A N 1
ATOM 4353 C CA . LEU A 1 549 ? 22.170 -3.171 -24.605 1.00 78.88 549 LEU A CA 1
ATOM 4354 C C . LEU A 1 549 ? 22.471 -4.495 -23.909 1.00 78.88 549 LEU A C 1
ATOM 4356 O O . LEU A 1 549 ? 21.894 -4.801 -22.866 1.00 78.88 549 LEU A O 1
ATOM 4360 N N . GLU A 1 550 ? 23.413 -5.246 -24.465 1.00 84.06 550 GLU A N 1
ATOM 4361 C CA . GLU A 1 550 ? 23.841 -6.528 -23.916 1.00 84.06 550 GLU A CA 1
ATOM 4362 C C . GLU A 1 550 ? 24.792 -6.338 -22.723 1.00 84.06 550 GLU A C 1
ATOM 4364 O O . GLU A 1 550 ? 25.752 -5.563 -22.754 1.00 84.06 550 GLU A O 1
ATOM 4369 N N . MET A 1 551 ? 24.527 -7.071 -21.648 1.00 78.56 551 MET A N 1
ATOM 4370 C CA . MET A 1 551 ? 25.320 -7.123 -20.428 1.00 78.56 551 MET A CA 1
ATOM 4371 C C . MET A 1 551 ? 25.966 -8.502 -20.306 1.00 78.56 551 MET A C 1
ATOM 4373 O O . MET A 1 551 ? 25.355 -9.454 -19.818 1.00 78.56 551 MET A O 1
ATOM 4377 N N . GLY A 1 552 ? 27.233 -8.593 -20.706 1.00 72.25 552 GLY A N 1
ATOM 4378 C CA . GLY A 1 552 ? 27.949 -9.867 -20.782 1.00 72.25 552 GLY A CA 1
ATOM 4379 C C . GLY A 1 552 ? 27.957 -10.426 -22.201 1.00 72.25 552 GLY A C 1
ATOM 4380 O O . GLY A 1 552 ? 27.618 -9.727 -23.146 1.00 72.25 552 GLY A O 1
ATOM 4381 N N . SER A 1 553 ? 28.408 -11.667 -22.355 1.00 76.38 553 SER A N 1
ATOM 4382 C CA . SER A 1 553 ? 28.401 -12.363 -23.644 1.00 76.38 553 SER A CA 1
ATOM 4383 C C . SER A 1 553 ? 27.231 -13.339 -23.665 1.00 76.38 553 SER A C 1
ATOM 4385 O O . SER A 1 553 ? 26.943 -13.961 -22.651 1.00 76.38 553 SER A O 1
ATOM 4387 N N . VAL A 1 554 ? 26.593 -13.567 -24.813 1.00 74.06 554 VAL A N 1
ATOM 4388 C CA . VAL A 1 554 ? 25.565 -14.624 -24.955 1.00 74.06 554 VAL A CA 1
ATOM 4389 C C . VAL A 1 554 ? 26.100 -16.008 -24.531 1.00 74.06 554 VAL A C 1
ATOM 4391 O O . VAL A 1 554 ? 25.344 -16.920 -24.192 1.00 74.06 554 VAL A O 1
ATOM 4394 N N . HIS A 1 555 ? 27.425 -16.174 -24.529 1.00 77.56 555 HIS A N 1
ATOM 4395 C CA . HIS A 1 555 ? 28.107 -17.395 -24.121 1.00 77.56 555 HIS A CA 1
ATOM 4396 C C . HIS A 1 555 ? 28.513 -17.440 -22.637 1.00 77.56 555 HIS A C 1
ATOM 4398 O O . HIS A 1 555 ? 28.974 -18.496 -22.198 1.00 77.56 555 HIS A O 1
ATOM 4404 N N . SER A 1 556 ? 28.363 -16.356 -21.862 1.00 79.31 556 SER A N 1
ATOM 4405 C CA . SER A 1 556 ? 28.642 -16.380 -20.419 1.00 79.31 556 SER A CA 1
ATOM 4406 C C . SER A 1 556 ? 27.550 -17.113 -19.631 1.00 79.31 556 SER A C 1
ATOM 4408 O O . SER A 1 556 ? 26.435 -17.317 -20.108 1.00 79.31 556 SER A O 1
ATOM 4410 N N . SER A 1 557 ? 27.888 -17.545 -18.412 1.00 77.38 557 SER A N 1
ATOM 4411 C CA . SER A 1 557 ? 26.949 -18.185 -17.476 1.00 77.38 557 SER A CA 1
ATOM 4412 C C . SER A 1 557 ? 25.794 -17.262 -17.085 1.00 77.38 557 SER A C 1
ATOM 4414 O O . SER A 1 557 ? 24.693 -17.736 -16.819 1.00 77.38 557 SER A O 1
ATOM 4416 N N . VAL A 1 558 ? 26.035 -15.951 -17.099 1.00 84.69 558 VAL A N 1
ATOM 4417 C CA . VAL A 1 558 ? 25.034 -14.910 -16.877 1.00 84.69 558 VAL A CA 1
ATOM 4418 C C . VAL A 1 558 ? 25.037 -13.962 -18.071 1.00 84.69 558 VAL A C 1
ATOM 4420 O O . VAL A 1 558 ? 26.089 -13.429 -18.432 1.00 84.69 558 VAL A O 1
ATOM 4423 N N . TYR A 1 559 ? 23.871 -13.744 -18.674 1.00 86.62 559 TYR A N 1
ATOM 4424 C CA . TYR A 1 559 ? 23.666 -12.807 -19.776 1.00 86.62 559 TYR A CA 1
ATOM 4425 C C . TYR A 1 559 ? 22.417 -11.960 -19.526 1.00 86.62 559 TYR A C 1
ATOM 4427 O O . TYR A 1 559 ? 21.330 -12.484 -19.275 1.00 86.62 559 TYR A O 1
ATOM 4435 N N . GLY A 1 560 ? 22.579 -10.642 -19.590 1.00 86.75 560 GLY A N 1
ATOM 4436 C CA . GLY A 1 560 ? 21.492 -9.686 -19.417 1.00 86.75 560 GLY A CA 1
ATOM 4437 C C . GLY A 1 560 ? 21.283 -8.826 -20.655 1.00 86.75 560 GLY A C 1
ATOM 4438 O O . GLY A 1 560 ? 22.241 -8.541 -21.365 1.00 86.75 560 GLY A O 1
ATOM 4439 N N . THR A 1 561 ? 20.069 -8.338 -20.878 1.00 88.56 561 THR A N 1
ATOM 4440 C CA . THR A 1 561 ? 19.807 -7.227 -21.804 1.00 88.56 561 THR A CA 1
ATOM 4441 C C . THR A 1 561 ? 19.135 -6.069 -21.078 1.00 88.56 561 THR A C 1
ATOM 4443 O O . THR A 1 561 ? 18.380 -6.268 -20.124 1.00 88.56 561 THR A O 1
ATOM 4446 N N . ILE A 1 562 ? 19.414 -4.842 -21.513 1.00 82.50 562 ILE A N 1
ATOM 4447 C CA . ILE A 1 562 ? 18.640 -3.654 -21.153 1.00 82.50 562 ILE A CA 1
ATOM 4448 C C . ILE A 1 562 ? 17.928 -3.177 -22.411 1.00 82.50 562 ILE A C 1
ATOM 4450 O O . ILE A 1 562 ? 18.583 -2.793 -23.375 1.00 82.50 562 ILE A O 1
ATOM 4454 N N . ASP A 1 563 ? 16.600 -3.194 -22.389 1.00 82.44 563 ASP A N 1
ATOM 4455 C CA . ASP A 1 563 ? 15.774 -2.999 -23.577 1.00 82.44 563 ASP A CA 1
ATOM 4456 C C . ASP A 1 563 ? 14.978 -1.689 -23.494 1.00 82.44 563 ASP A C 1
ATOM 4458 O O . ASP A 1 563 ? 14.252 -1.435 -22.524 1.00 82.44 563 ASP A O 1
ATOM 4462 N N . TRP A 1 564 ? 15.094 -0.871 -24.538 1.00 76.81 564 TRP A N 1
ATOM 4463 C CA . TRP A 1 564 ? 14.270 0.303 -24.811 1.00 76.81 564 TRP A CA 1
ATOM 4464 C C . TRP A 1 564 ? 13.276 -0.033 -25.926 1.00 76.81 564 TRP A C 1
ATOM 4466 O O . TRP A 1 564 ? 13.676 -0.466 -27.008 1.00 76.81 564 TRP A O 1
ATOM 4476 N N . ASP A 1 565 ? 11.985 0.179 -25.676 1.00 69.69 565 ASP A N 1
ATOM 4477 C CA . ASP A 1 565 ? 10.937 0.020 -26.690 1.00 69.69 565 ASP A CA 1
ATOM 4478 C C . ASP A 1 565 ? 10.792 1.280 -27.568 1.00 69.69 565 ASP A C 1
ATOM 4480 O O . ASP A 1 565 ? 11.235 2.373 -27.207 1.00 69.69 565 ASP A O 1
ATOM 4484 N N . ALA A 1 566 ? 10.142 1.145 -28.729 1.00 60.50 566 ALA A N 1
ATOM 4485 C CA . ALA A 1 566 ? 9.899 2.269 -29.637 1.00 60.50 566 ALA A CA 1
ATOM 4486 C C . ALA A 1 566 ? 9.199 3.463 -28.955 1.00 60.50 566 ALA A C 1
ATOM 4488 O O . ALA A 1 566 ? 9.491 4.610 -29.285 1.00 60.50 566 ALA A O 1
ATOM 4489 N N . GLN A 1 567 ? 8.300 3.207 -27.994 1.00 59.84 567 GLN A N 1
ATOM 4490 C CA . GLN A 1 567 ? 7.534 4.249 -27.301 1.00 59.84 567 GLN A CA 1
ATOM 4491 C C . GLN A 1 567 ? 8.385 5.055 -26.308 1.00 59.84 567 GLN A C 1
ATOM 4493 O O . GLN A 1 567 ? 8.268 6.274 -26.219 1.00 59.84 567 GLN A O 1
ATOM 4498 N N . SER A 1 568 ? 9.264 4.400 -25.557 1.00 57.81 568 SER A N 1
ATOM 4499 C CA . SER A 1 568 ? 10.180 5.069 -24.628 1.00 57.81 568 SER A CA 1
ATOM 4500 C C . SER A 1 568 ? 11.294 5.824 -25.329 1.00 57.81 568 SER A C 1
ATOM 4502 O O . SER A 1 568 ? 11.781 6.823 -24.807 1.00 57.81 568 SER A O 1
ATOM 4504 N N . LEU A 1 569 ? 11.671 5.364 -26.518 1.00 55.34 569 LEU A N 1
ATOM 4505 C CA . LEU A 1 569 ? 12.530 6.104 -27.423 1.00 55.34 569 LEU A CA 1
ATOM 4506 C C . LEU A 1 569 ? 11.782 7.327 -27.991 1.00 55.34 569 LEU A C 1
ATOM 4508 O O . LEU A 1 569 ? 12.384 8.389 -28.103 1.00 55.34 569 LEU A O 1
ATOM 4512 N N . SER A 1 570 ? 10.477 7.217 -28.288 1.00 45.50 570 SER A N 1
ATOM 4513 C CA . SER A 1 570 ? 9.678 8.283 -28.917 1.00 45.50 570 SER A CA 1
ATOM 4514 C C . SER A 1 570 ? 9.198 9.400 -27.994 1.00 45.50 570 SER A C 1
ATOM 4516 O O . SER A 1 570 ? 9.051 10.548 -28.407 1.00 45.50 570 SER A O 1
ATOM 4518 N N . TYR A 1 571 ? 8.878 9.063 -26.750 1.00 41.84 571 TYR A N 1
ATOM 4519 C CA . TYR A 1 571 ? 8.441 10.031 -25.762 1.00 41.84 571 TYR A CA 1
ATOM 4520 C C . TYR A 1 571 ? 9.642 10.373 -24.893 1.00 41.84 571 TYR A C 1
ATOM 4522 O O . TYR A 1 571 ? 10.012 9.610 -24.003 1.00 41.84 571 TYR A O 1
ATOM 4530 N N . GLY A 1 572 ? 10.210 11.564 -25.086 1.00 43.62 572 GLY A N 1
ATOM 4531 C CA . GLY A 1 572 ? 10.859 12.251 -23.976 1.00 43.62 572 GLY A CA 1
ATOM 4532 C C . GLY A 1 572 ? 9.801 12.433 -22.892 1.00 43.62 572 GLY A C 1
ATOM 4533 O O . GLY A 1 572 ? 9.031 13.387 -22.926 1.00 43.62 572 GLY A O 1
ATOM 4534 N N . THR A 1 573 ? 9.655 11.454 -22.000 1.00 34.91 573 THR A N 1
ATOM 4535 C CA . THR A 1 573 ? 8.630 11.484 -20.959 1.00 34.91 573 THR A CA 1
ATOM 4536 C C . THR A 1 573 ? 8.868 12.725 -20.110 1.00 34.91 573 THR A C 1
ATOM 4538 O O . THR A 1 573 ? 9.916 12.825 -19.472 1.00 34.91 573 THR A O 1
ATOM 4541 N N . TYR A 1 574 ? 7.897 13.639 -20.098 1.00 36.44 574 TYR A N 1
ATOM 4542 C CA . TYR A 1 574 ? 7.936 14.917 -19.379 1.00 36.44 574 TYR A CA 1
ATOM 4543 C C . TYR A 1 574 ? 8.154 14.792 -17.854 1.00 36.44 574 TYR A C 1
ATOM 4545 O O . TYR A 1 574 ? 8.399 15.805 -17.209 1.00 36.44 574 TYR A O 1
ATOM 4553 N N . ASP A 1 575 ? 8.131 13.579 -17.288 1.00 36.88 575 ASP A N 1
ATOM 4554 C CA . ASP A 1 575 ? 8.179 13.331 -15.839 1.00 36.88 575 ASP A CA 1
ATOM 4555 C C . ASP A 1 575 ? 9.413 12.564 -15.329 1.00 36.88 575 ASP A C 1
ATOM 4557 O O . ASP A 1 575 ? 9.509 12.278 -14.137 1.00 36.88 575 ASP A O 1
ATOM 4561 N N . ASN A 1 576 ? 10.400 12.257 -16.175 1.00 35.81 576 ASN A N 1
ATOM 4562 C CA . ASN A 1 576 ? 11.676 11.727 -15.686 1.00 35.81 576 ASN A CA 1
ATOM 4563 C C . ASN A 1 576 ? 12.695 12.863 -15.562 1.00 35.81 576 ASN A C 1
ATOM 4565 O O . ASN A 1 576 ? 12.819 13.695 -16.455 1.00 35.81 576 ASN A O 1
ATOM 4569 N N . SER A 1 577 ? 13.457 12.866 -14.466 1.00 36.59 577 SER A N 1
ATOM 4570 C CA . SER A 1 577 ? 14.470 13.860 -14.047 1.00 36.59 577 SER A CA 1
ATOM 4571 C C . SER A 1 577 ? 15.599 14.184 -15.056 1.00 36.59 577 SER A C 1
ATOM 4573 O O . SER A 1 577 ? 16.546 14.909 -14.744 1.00 36.59 577 SER A O 1
ATOM 4575 N N . TYR A 1 578 ? 15.485 13.730 -16.301 1.00 39.06 578 TYR A N 1
ATOM 4576 C CA . TYR A 1 578 ? 16.277 14.166 -17.441 1.00 39.06 578 TYR A CA 1
ATOM 4577 C C . TYR A 1 578 ? 15.645 15.394 -18.110 1.00 39.06 578 TYR A C 1
ATOM 4579 O O . TYR A 1 578 ? 15.354 15.385 -19.305 1.00 39.06 578 TYR A O 1
ATOM 4587 N N . MET A 1 579 ? 15.534 16.499 -17.369 1.00 32.78 579 MET A N 1
ATOM 4588 C CA . MET A 1 579 ? 15.610 17.815 -18.009 1.00 32.78 579 MET A CA 1
ATOM 4589 C C . MET A 1 579 ? 17.001 17.924 -18.644 1.00 32.78 579 MET A C 1
ATOM 4591 O O . MET A 1 579 ? 17.986 18.186 -17.962 1.00 32.78 579 MET A O 1
ATOM 4595 N N . ASN A 1 580 ? 17.078 17.635 -19.943 1.00 33.78 580 ASN A N 1
ATOM 4596 C CA . ASN A 1 580 ? 18.273 17.417 -20.769 1.00 33.78 580 ASN A CA 1
ATOM 4597 C C . ASN A 1 580 ? 18.676 15.938 -20.916 1.00 33.78 580 ASN A C 1
ATOM 4599 O O . ASN A 1 580 ? 19.849 15.559 -20.797 1.00 33.78 580 ASN A O 1
ATOM 4603 N N . SER A 1 581 ? 17.721 15.089 -21.294 1.00 32.06 581 SER A N 1
ATOM 4604 C CA . SER A 1 581 ? 18.019 14.290 -22.478 1.00 32.06 581 SER A CA 1
ATOM 4605 C C . SER A 1 581 ? 18.095 15.275 -23.646 1.00 32.06 581 SER A C 1
ATOM 4607 O O . SER A 1 581 ? 17.068 15.709 -24.150 1.00 32.06 581 SER A O 1
ATOM 4609 N N . ILE A 1 582 ? 19.303 15.680 -24.052 1.00 32.78 582 ILE A N 1
ATOM 4610 C CA . ILE A 1 582 ? 19.513 16.113 -25.442 1.00 32.78 582 ILE A CA 1
ATOM 4611 C C . ILE A 1 582 ? 19.396 14.828 -26.266 1.00 32.78 582 ILE A C 1
ATOM 4613 O O . ILE A 1 582 ? 20.387 14.209 -26.651 1.00 32.78 582 ILE A O 1
ATOM 4617 N N . LEU A 1 583 ? 18.170 14.333 -26.362 1.00 34.97 583 LEU A N 1
ATOM 4618 C CA . LEU A 1 583 ? 17.663 13.818 -27.603 1.00 34.97 583 LEU A CA 1
ATOM 4619 C C . LEU A 1 583 ? 17.093 15.080 -28.227 1.00 34.97 583 LEU A C 1
ATOM 4621 O O . LEU A 1 583 ? 16.049 15.574 -27.803 1.00 34.97 583 LEU A O 1
ATOM 4625 N N . ASP A 1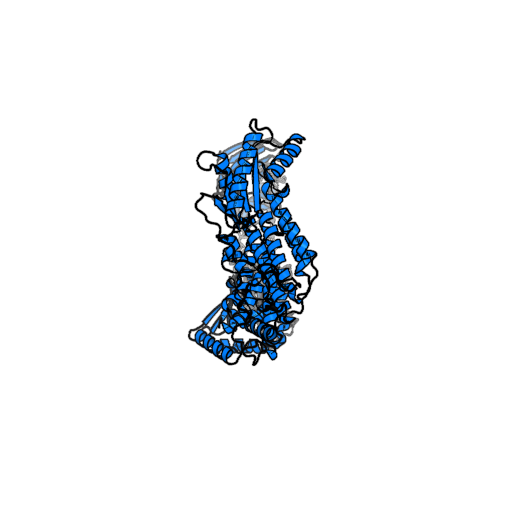 584 ? 17.854 15.652 -29.157 1.00 33.59 584 ASP A N 1
ATOM 4626 C CA . ASP A 1 584 ? 17.266 16.509 -30.180 1.00 33.59 584 ASP A CA 1
ATOM 4627 C C . ASP A 1 584 ? 15.973 15.836 -30.647 1.00 33.59 584 ASP A C 1
ATOM 4629 O O . ASP A 1 584 ? 15.945 14.604 -30.693 1.00 33.59 584 ASP A O 1
ATOM 4633 N N . ALA A 1 585 ? 14.915 16.611 -30.879 1.00 35.78 585 ALA A N 1
ATOM 4634 C CA . ALA A 1 585 ? 13.516 16.201 -31.042 1.00 35.78 585 ALA A CA 1
ATOM 4635 C C . ALA A 1 585 ? 13.252 15.220 -32.213 1.00 35.78 585 ALA A C 1
ATOM 4637 O O . ALA A 1 585 ? 12.438 15.479 -33.090 1.00 35.78 585 ALA A O 1
ATOM 4638 N N . CYS A 1 586 ? 13.931 14.080 -32.218 1.00 36.09 586 CYS A N 1
ATOM 4639 C CA . CYS A 1 586 ? 14.245 13.250 -33.369 1.00 36.09 586 CYS A CA 1
ATOM 4640 C C . CYS A 1 586 ? 14.175 11.760 -33.019 1.00 36.09 586 CYS A C 1
ATOM 4642 O O . CYS A 1 586 ? 14.749 10.914 -33.694 1.00 36.09 586 CYS A O 1
ATOM 4644 N N . VAL A 1 587 ? 13.468 11.397 -31.960 1.00 36.12 587 VAL A N 1
ATOM 4645 C CA . VAL A 1 587 ? 13.089 10.008 -31.740 1.00 36.12 587 VAL A CA 1
ATOM 4646 C C . VAL A 1 587 ? 11.605 10.039 -31.427 1.00 36.12 587 VAL A C 1
ATOM 4648 O O . VAL A 1 587 ? 11.180 10.789 -30.556 1.00 36.12 587 VAL A O 1
ATOM 4651 N N . GLY A 1 588 ? 10.808 9.326 -32.231 1.00 37.06 588 GLY A N 1
ATOM 4652 C CA . GLY A 1 588 ? 9.339 9.346 -32.175 1.00 37.06 588 GLY A CA 1
ATOM 4653 C C . GLY A 1 588 ? 8.607 9.981 -33.350 1.00 37.06 588 GLY A C 1
ATOM 4654 O O . GLY A 1 588 ? 7.380 9.959 -33.383 1.00 37.06 588 GLY A O 1
ATOM 4655 N N . TRP A 1 589 ? 9.331 10.498 -34.337 1.00 35.25 589 TRP A N 1
ATOM 4656 C CA . TRP A 1 589 ? 8.728 10.947 -35.585 1.00 35.25 589 TRP A CA 1
ATOM 4657 C C . TRP A 1 589 ? 8.664 9.770 -36.554 1.00 35.25 589 TRP A C 1
ATOM 4659 O O . TRP A 1 589 ? 9.648 9.056 -36.733 1.00 35.25 589 TRP A O 1
ATOM 4669 N N . THR A 1 590 ? 7.525 9.583 -37.220 1.00 33.97 590 THR A N 1
ATOM 4670 C CA . THR A 1 590 ? 7.370 8.591 -38.301 1.00 33.97 590 THR A CA 1
ATOM 4671 C C . THR A 1 590 ? 8.269 8.885 -39.508 1.00 33.97 590 THR A C 1
ATOM 4673 O O . THR A 1 590 ? 8.462 8.018 -40.352 1.00 33.97 590 THR A O 1
ATOM 4676 N N . THR A 1 591 ? 8.842 10.089 -39.572 1.00 30.77 591 THR A N 1
ATOM 4677 C CA . THR A 1 591 ? 9.818 10.536 -40.571 1.00 30.77 591 THR A CA 1
ATOM 4678 C C . THR A 1 591 ? 10.677 11.644 -39.973 1.00 30.77 591 THR A C 1
ATOM 4680 O O . THR A 1 591 ? 10.140 12.635 -39.481 1.00 30.77 591 THR A O 1
ATOM 4683 N N . LEU A 1 592 ? 11.998 11.496 -40.063 1.00 32.22 592 LEU A N 1
ATOM 4684 C CA . LEU A 1 592 ? 12.979 12.502 -39.667 1.00 32.22 592 LEU A CA 1
ATOM 4685 C C . LEU A 1 592 ? 13.854 12.901 -40.836 1.00 32.22 592 LEU A C 1
ATOM 4687 O O . LEU A 1 592 ? 14.388 12.050 -41.542 1.00 32.22 592 LEU A O 1
ATOM 4691 N N . LYS A 1 593 ? 14.017 14.210 -41.013 1.00 34.88 593 LYS A N 1
ATOM 4692 C CA . LYS A 1 593 ? 14.939 14.776 -41.987 1.00 34.88 593 LYS A CA 1
ATOM 4693 C C . LYS A 1 593 ? 16.255 15.067 -41.266 1.00 34.88 593 LYS A C 1
ATOM 4695 O O . LYS A 1 593 ? 16.352 16.045 -40.534 1.00 34.88 593 LYS A O 1
ATOM 4700 N N . ILE A 1 594 ? 17.219 14.165 -41.417 1.00 39.16 594 ILE A N 1
ATOM 4701 C CA . ILE A 1 594 ? 18.583 14.326 -40.901 1.00 39.16 594 ILE A CA 1
ATOM 4702 C C . ILE A 1 594 ? 19.373 15.129 -41.937 1.00 39.16 594 ILE A C 1
ATOM 4704 O O . ILE A 1 594 ? 19.355 14.787 -43.120 1.00 39.16 594 ILE A O 1
ATOM 4708 N N . GLU A 1 595 ? 20.057 16.185 -41.504 1.00 35.69 595 GLU A N 1
ATOM 4709 C CA . GLU A 1 595 ? 20.980 16.946 -42.349 1.00 35.69 595 GLU A CA 1
ATOM 4710 C C . GLU A 1 595 ? 22.431 16.524 -42.030 1.00 35.69 595 GLU A C 1
ATOM 4712 O O . GLU A 1 595 ? 22.760 16.308 -40.860 1.00 35.69 595 GLU A O 1
ATOM 4717 N N . PRO A 1 596 ? 23.289 16.304 -43.046 1.00 42.94 596 PRO A N 1
ATOM 4718 C CA . PRO A 1 596 ? 24.646 15.779 -42.861 1.00 42.94 596 PRO A CA 1
ATOM 4719 C C . PRO A 1 596 ? 25.556 16.753 -42.093 1.00 42.94 596 PRO A C 1
ATOM 4721 O O . PRO A 1 596 ? 25.259 17.945 -42.024 1.00 42.94 596 PRO A O 1
ATOM 4724 N N . ARG A 1 597 ? 26.705 16.259 -41.577 1.00 51.88 597 ARG A N 1
ATOM 4725 C CA . ARG A 1 597 ? 27.811 17.112 -41.083 1.00 51.88 597 ARG A CA 1
ATOM 4726 C C . ARG A 1 597 ? 28.054 18.188 -42.133 1.00 51.88 597 ARG A C 1
ATOM 4728 O O . ARG A 1 597 ? 28.386 17.862 -43.274 1.00 51.88 597 ARG A O 1
ATOM 4735 N N . GLU A 1 598 ? 27.824 19.439 -41.752 1.00 54.84 598 GLU A N 1
ATOM 4736 C CA . GLU A 1 598 ? 27.870 20.551 -42.684 1.00 54.84 598 GLU A CA 1
ATOM 4737 C C . GLU A 1 598 ? 29.314 20.716 -43.150 1.00 54.84 598 GLU A C 1
ATOM 4739 O O . GLU A 1 598 ? 30.174 21.191 -42.416 1.00 54.84 598 GLU A O 1
ATOM 4744 N N . ALA A 1 599 ? 29.600 20.223 -44.351 1.00 61.38 599 ALA A N 1
ATOM 4745 C CA . ALA A 1 599 ? 30.902 20.417 -44.943 1.00 61.38 599 ALA A CA 1
ATOM 4746 C C . ALA A 1 599 ? 30.992 21.875 -45.408 1.00 61.38 599 ALA A C 1
ATOM 4748 O O . ALA A 1 599 ? 30.168 22.342 -46.213 1.00 61.38 599 ALA A O 1
ATOM 4749 N N . HIS A 1 600 ? 31.970 22.601 -44.875 1.00 74.75 600 HIS A N 1
ATOM 4750 C CA . HIS A 1 600 ? 32.208 24.021 -45.102 1.00 74.75 600 HIS A CA 1
ATOM 4751 C C . HIS A 1 600 ? 32.920 24.225 -46.440 1.00 74.75 600 HIS A C 1
ATOM 4753 O O . HIS A 1 600 ? 34.019 24.762 -46.533 1.00 74.75 600 HIS A O 1
ATOM 4759 N N . PHE A 1 601 ? 32.276 23.777 -47.514 1.00 81.31 601 PHE A N 1
ATOM 4760 C CA . PHE A 1 601 ? 32.671 24.096 -48.872 1.00 81.31 601 PHE A CA 1
ATOM 4761 C C . PHE A 1 601 ? 31.463 24.511 -49.714 1.00 81.31 601 PHE A C 1
ATOM 4763 O O . PHE A 1 601 ? 30.324 24.053 -49.526 1.00 81.31 601 PHE A O 1
ATOM 4770 N N . ARG A 1 602 ? 31.720 25.417 -50.656 1.00 84.94 602 ARG A N 1
ATOM 4771 C CA . ARG A 1 602 ? 30.721 25.960 -51.579 1.00 84.94 602 ARG A CA 1
ATOM 4772 C C . ARG A 1 602 ? 31.248 25.992 -53.005 1.00 84.94 602 ARG A C 1
ATOM 4774 O O . ARG A 1 602 ? 32.453 26.037 -53.246 1.00 84.94 602 ARG A O 1
ATOM 4781 N N . LEU A 1 603 ? 30.312 25.964 -53.943 1.00 82.44 603 LEU A N 1
ATOM 4782 C CA . LEU A 1 603 ? 30.564 26.094 -55.367 1.00 82.44 603 LEU A CA 1
ATOM 4783 C C . LEU A 1 603 ? 29.915 27.399 -55.824 1.00 82.44 603 LEU A C 1
ATOM 4785 O O . LEU A 1 603 ? 28.696 27.535 -55.770 1.00 82.44 603 LEU A O 1
ATOM 4789 N N . GLU A 1 604 ? 30.729 28.367 -56.223 1.00 82.62 604 GLU A N 1
ATOM 4790 C CA . GLU A 1 604 ? 30.267 29.641 -56.772 1.00 82.62 604 GLU A CA 1
ATOM 4791 C C . GLU A 1 604 ? 30.326 29.579 -58.301 1.00 82.62 604 GLU A C 1
ATOM 4793 O O . GLU A 1 604 ? 31.361 29.237 -58.874 1.00 82.62 604 GLU A O 1
ATOM 4798 N N . GLY A 1 605 ? 29.221 29.902 -58.969 1.00 71.31 605 GLY A N 1
ATOM 4799 C CA . GLY A 1 605 ? 29.133 30.006 -60.426 1.00 71.31 605 GLY A CA 1
ATOM 4800 C C . GLY A 1 605 ? 28.529 31.345 -60.835 1.00 71.31 605 GLY A C 1
ATOM 4801 O O . GLY A 1 605 ? 27.873 32.002 -60.034 1.00 71.31 605 GLY A O 1
ATOM 4802 N N . SER A 1 606 ? 28.755 31.771 -62.077 1.00 60.28 606 SER A N 1
ATOM 4803 C CA . SER A 1 606 ? 28.066 32.943 -62.625 1.00 60.28 606 SER A CA 1
ATOM 4804 C C . SER A 1 606 ? 26.594 32.614 -62.900 1.00 60.28 606 SER A C 1
ATOM 4806 O O . SER A 1 606 ? 26.322 31.697 -63.675 1.00 60.28 606 SER A O 1
ATOM 4808 N N . ASP A 1 607 ? 25.657 33.403 -62.366 1.00 54.59 607 ASP A N 1
ATOM 4809 C CA . ASP A 1 607 ? 24.198 33.237 -62.550 1.00 54.59 607 ASP A CA 1
ATOM 4810 C C . ASP A 1 607 ? 23.705 33.390 -64.009 1.00 54.59 607 ASP A C 1
ATOM 4812 O O . ASP A 1 607 ? 22.520 33.232 -64.300 1.00 54.59 607 ASP A O 1
ATOM 4816 N N . GLN A 1 608 ? 24.606 33.693 -64.946 1.00 54.91 608 GLN A N 1
ATOM 4817 C CA . GLN A 1 608 ? 24.313 33.997 -66.347 1.00 54.91 608 GLN A CA 1
ATOM 4818 C C . GLN A 1 608 ? 25.017 33.032 -67.311 1.00 54.91 608 GLN A C 1
ATOM 4820 O O . GLN A 1 608 ? 25.733 33.457 -68.215 1.00 54.91 608 GLN A O 1
ATOM 4825 N N . SER A 1 609 ? 24.835 31.720 -67.137 1.00 61.47 609 SER A N 1
ATOM 4826 C CA . SER A 1 609 ? 25.237 30.762 -68.179 1.00 61.47 609 SER A CA 1
ATOM 4827 C C . SER A 1 609 ? 24.108 30.584 -69.200 1.00 61.47 609 SER A C 1
ATOM 4829 O O . SER A 1 609 ? 23.338 29.625 -69.167 1.00 61.47 609 SER A O 1
ATOM 4831 N N . GLU A 1 610 ? 23.969 31.575 -70.080 1.00 68.81 610 GLU A N 1
ATOM 4832 C CA . GLU A 1 610 ? 23.123 31.466 -71.268 1.00 68.81 610 GLU A CA 1
ATOM 4833 C C . GLU A 1 610 ? 23.962 30.980 -72.449 1.00 68.81 610 GLU A C 1
ATOM 4835 O O . GLU A 1 610 ? 24.959 31.604 -72.808 1.00 68.81 610 GLU A O 1
ATOM 4840 N N . ALA A 1 611 ? 23.544 29.875 -73.063 1.00 72.38 611 ALA A N 1
ATOM 4841 C CA . ALA A 1 611 ? 24.142 29.350 -74.286 1.00 72.38 611 ALA A CA 1
ATOM 4842 C C . ALA A 1 611 ? 23.145 29.449 -75.445 1.00 72.38 611 ALA A C 1
ATOM 4844 O O . ALA A 1 611 ? 21.938 29.260 -75.259 1.00 72.38 611 ALA A O 1
ATOM 4845 N N . LEU A 1 612 ? 23.624 29.723 -76.658 1.00 70.06 612 LEU A N 1
ATOM 4846 C CA . LEU A 1 612 ? 22.795 29.546 -77.848 1.00 70.06 612 LEU A CA 1
ATOM 4847 C C . LEU A 1 612 ? 22.570 28.053 -78.114 1.00 70.06 612 LEU A C 1
ATOM 4849 O O . LEU A 1 612 ? 23.423 27.205 -77.844 1.00 70.06 612 LEU A O 1
ATOM 4853 N N . LEU A 1 613 ? 21.423 27.727 -78.704 1.00 69.25 613 LEU A N 1
ATOM 4854 C CA . LEU A 1 613 ? 21.136 26.372 -79.163 1.00 69.25 613 LEU A CA 1
ATOM 4855 C C . LEU A 1 613 ? 22.234 25.842 -80.112 1.00 69.25 613 LEU A C 1
ATOM 4857 O O . LEU A 1 613 ? 22.446 26.372 -81.214 1.00 69.25 613 LEU A O 1
ATOM 4861 N N . GLY A 1 614 ? 22.899 24.760 -79.707 1.00 66.12 614 GLY A N 1
ATOM 4862 C CA . GLY A 1 614 ? 24.006 24.127 -80.429 1.00 66.12 614 GLY A CA 1
ATOM 4863 C C . GLY A 1 614 ? 25.374 24.804 -80.260 1.00 66.12 614 GLY A C 1
ATOM 4864 O O . GLY A 1 614 ? 26.309 24.438 -80.966 1.00 66.12 614 GLY A O 1
ATOM 4865 N N . GLU A 1 615 ? 25.510 25.790 -79.372 1.00 73.12 615 GLU A N 1
ATOM 4866 C CA .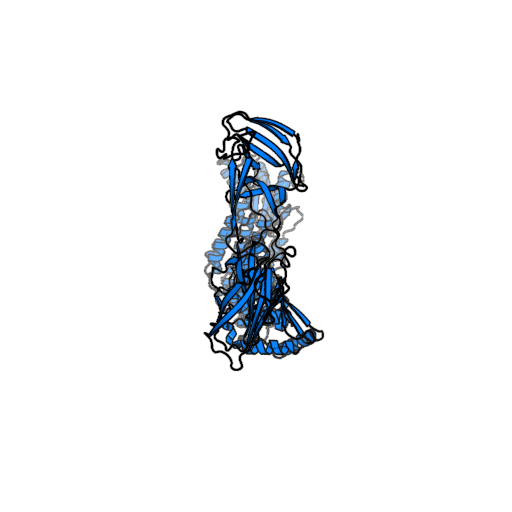 GLU A 1 615 ? 26.802 26.368 -78.980 1.00 73.12 615 GLU A CA 1
ATOM 4867 C C . GLU A 1 615 ? 27.498 25.471 -77.945 1.00 73.12 615 GLU A C 1
ATOM 4869 O O . GLU A 1 615 ? 26.838 24.906 -77.071 1.00 73.12 615 GLU A O 1
ATOM 4874 N N . ILE A 1 616 ? 28.826 25.331 -78.034 1.00 78.50 616 ILE A N 1
ATOM 4875 C CA . ILE A 1 616 ? 29.631 24.739 -76.957 1.00 78.50 616 ILE A CA 1
ATOM 4876 C C . ILE A 1 616 ? 29.972 25.864 -75.980 1.00 78.50 616 ILE A C 1
ATOM 4878 O O . ILE A 1 616 ? 30.906 26.633 -76.204 1.00 78.50 616 ILE A O 1
ATOM 4882 N N . ALA A 1 617 ? 29.201 25.963 -74.904 1.00 78.69 617 ALA A N 1
ATOM 4883 C CA . ALA A 1 617 ? 29.404 26.944 -73.851 1.00 78.69 617 ALA A CA 1
ATOM 4884 C C . ALA A 1 617 ? 30.337 26.398 -72.763 1.00 78.69 617 ALA A C 1
ATOM 4886 O O . ALA A 1 617 ? 30.410 25.193 -72.514 1.00 78.69 617 ALA A O 1
ATOM 4887 N N . THR A 1 618 ? 31.055 27.300 -72.093 1.00 83.44 618 THR A N 1
ATOM 4888 C CA . THR A 1 618 ? 31.887 26.970 -70.930 1.00 83.44 618 THR A CA 1
ATOM 4889 C C . THR A 1 618 ? 31.260 27.574 -69.683 1.00 83.44 618 THR A C 1
ATOM 4891 O O . THR A 1 618 ? 31.036 28.778 -69.631 1.00 83.44 618 THR A O 1
ATOM 4894 N N . LEU A 1 619 ? 31.001 26.740 -68.681 1.00 85.12 619 LEU A N 1
ATOM 4895 C CA . LEU A 1 619 ? 30.511 27.126 -67.367 1.00 85.12 619 LEU A CA 1
ATOM 4896 C C . LEU A 1 619 ? 31.698 27.259 -66.398 1.00 85.12 619 LEU A C 1
ATOM 4898 O O . LEU A 1 619 ? 32.246 26.233 -65.978 1.00 85.12 619 LEU A O 1
ATOM 4902 N N . PRO A 1 620 ? 32.109 28.487 -66.040 1.00 84.56 620 PRO A N 1
ATOM 4903 C CA . PRO A 1 620 ? 33.137 28.702 -65.037 1.00 84.56 620 PRO A CA 1
ATOM 4904 C C . PRO A 1 620 ? 32.543 28.556 -63.632 1.00 84.56 620 PRO A C 1
ATOM 4906 O O . PRO A 1 620 ? 31.611 29.261 -63.247 1.00 84.56 620 PRO A O 1
ATOM 4909 N N . LEU A 1 621 ? 33.122 27.655 -62.850 1.00 86.06 621 LEU A N 1
ATOM 4910 C CA . LEU A 1 621 ? 32.791 27.388 -61.459 1.00 86.06 621 LEU A CA 1
ATOM 4911 C C . LEU A 1 621 ? 34.027 27.594 -60.588 1.00 86.06 621 LEU A C 1
ATOM 4913 O O . LEU A 1 621 ? 35.161 27.338 -60.986 1.00 86.06 621 LEU A O 1
ATOM 4917 N N . SER A 1 622 ? 33.804 28.075 -59.378 1.00 83.69 622 SER A N 1
ATOM 4918 C CA . SER A 1 622 ? 34.816 28.271 -58.354 1.00 83.69 622 SER A CA 1
ATOM 4919 C C . SER A 1 622 ? 34.460 27.425 -57.146 1.00 83.69 622 SER A C 1
ATOM 4921 O O . SER A 1 622 ? 33.500 27.711 -56.437 1.00 83.69 622 SER A O 1
ATOM 4923 N N . PHE A 1 623 ? 35.242 26.383 -56.905 1.00 85.25 623 PHE A N 1
ATOM 4924 C CA . PHE A 1 623 ? 35.147 25.604 -55.683 1.00 85.25 623 PHE A CA 1
ATOM 4925 C C . PHE A 1 623 ? 35.927 26.310 -54.569 1.00 85.25 623 PHE A C 1
ATOM 4927 O O . PHE A 1 623 ? 37.091 26.659 -54.763 1.00 85.25 623 PHE A O 1
ATOM 4934 N N . ILE A 1 624 ? 35.288 26.533 -53.422 1.00 84.00 624 ILE A N 1
ATOM 4935 C CA . ILE A 1 624 ? 35.881 27.167 -52.240 1.00 84.00 624 ILE A CA 1
ATOM 4936 C C . ILE A 1 624 ? 35.735 26.201 -51.068 1.00 84.00 624 ILE A C 1
ATOM 4938 O O . ILE A 1 624 ? 34.614 25.831 -50.715 1.00 84.00 624 ILE A O 1
ATOM 4942 N N . CYS A 1 625 ? 36.861 25.811 -50.473 1.00 81.44 625 CYS A N 1
ATOM 4943 C CA . CYS A 1 625 ? 36.913 24.981 -49.272 1.00 81.44 625 CYS A CA 1
ATOM 4944 C C . CYS A 1 625 ? 37.327 25.837 -48.074 1.00 81.44 625 CYS A C 1
ATOM 4946 O O . CYS A 1 625 ? 38.354 26.506 -48.149 1.00 81.44 625 CYS A O 1
ATOM 4948 N N . GLU A 1 626 ? 36.549 25.804 -46.995 1.00 79.62 626 GLU A N 1
ATOM 4949 C CA . GLU A 1 626 ? 36.751 26.522 -45.724 1.00 79.62 626 GLU A CA 1
ATOM 4950 C C . GLU A 1 626 ? 36.835 25.539 -44.534 1.00 79.62 626 GLU A C 1
ATOM 4952 O O . GLU A 1 626 ? 36.620 25.916 -43.385 1.00 79.62 626 GLU A O 1
ATOM 4957 N N . GLU A 1 627 ? 37.144 24.265 -44.803 1.00 76.19 627 GLU A N 1
ATOM 4958 C CA . GLU A 1 627 ? 37.331 23.223 -43.783 1.00 76.19 627 GLU A CA 1
ATOM 4959 C C . GLU A 1 627 ? 38.523 23.509 -42.856 1.00 76.19 627 GLU A C 1
ATOM 4961 O O . GLU A 1 627 ? 39.470 24.193 -43.219 1.00 76.19 627 GLU A O 1
ATOM 4966 N N . SER A 1 628 ? 38.541 22.951 -41.646 1.00 66.25 628 SER A N 1
ATOM 4967 C CA . SER A 1 628 ? 39.697 23.105 -40.744 1.00 66.25 628 SER A CA 1
ATOM 4968 C C . SER A 1 628 ? 40.820 22.089 -40.997 1.00 66.25 628 SER A C 1
ATOM 4970 O O . SER A 1 628 ? 41.923 22.252 -40.479 1.00 66.25 628 SER A O 1
ATOM 4972 N N . SER A 1 629 ? 40.544 21.022 -41.752 1.00 72.44 629 SER A N 1
ATOM 4973 C CA . SER A 1 629 ? 41.454 19.895 -41.986 1.00 72.44 629 SER A CA 1
ATOM 4974 C C . SER A 1 629 ? 42.117 19.943 -43.372 1.00 72.44 629 SER A C 1
ATOM 4976 O O . SER A 1 629 ? 41.517 20.440 -44.329 1.00 72.44 629 SER A O 1
ATOM 4978 N N . PRO A 1 630 ? 43.345 19.408 -43.511 1.00 72.38 630 PRO A N 1
ATOM 4979 C CA . PRO A 1 630 ? 44.037 19.324 -44.796 1.00 72.38 630 PRO A CA 1
ATOM 4980 C C . PRO A 1 630 ? 43.272 18.462 -45.811 1.00 72.38 630 PRO A C 1
ATOM 4982 O O . PRO A 1 630 ? 42.794 17.384 -45.471 1.00 72.38 630 PRO A O 1
ATOM 4985 N N . VAL A 1 631 ? 43.201 18.911 -47.071 1.00 76.94 631 VAL A N 1
ATOM 4986 C CA . VAL A 1 631 ? 42.527 18.178 -48.162 1.00 76.94 631 VAL A CA 1
ATOM 4987 C C . VAL A 1 631 ? 43.548 17.647 -49.172 1.00 76.94 631 VAL A C 1
ATOM 4989 O O . VAL A 1 631 ? 44.308 18.418 -49.762 1.00 76.94 631 VAL A O 1
ATOM 4992 N N . GLU A 1 632 ? 43.548 16.329 -49.398 1.00 77.81 632 GLU A N 1
ATOM 4993 C CA . GLU A 1 632 ? 44.475 15.646 -50.322 1.00 77.81 632 GLU A CA 1
ATOM 4994 C C . GLU A 1 632 ? 43.928 15.508 -51.749 1.00 77.81 632 GLU A C 1
ATOM 4996 O O . GLU A 1 632 ? 44.670 15.597 -52.732 1.00 77.81 632 GLU A O 1
ATOM 5001 N N . SER A 1 633 ? 42.618 15.291 -51.887 1.00 84.44 633 SER A N 1
ATOM 5002 C CA . SER A 1 633 ? 41.975 15.183 -53.194 1.00 84.44 633 SER A CA 1
ATOM 5003 C C . SER A 1 633 ? 40.533 15.669 -53.173 1.00 84.44 633 SER A C 1
ATOM 5005 O O . SER A 1 633 ? 39.866 15.635 -52.144 1.00 84.44 633 SER A O 1
ATOM 5007 N N . ILE A 1 634 ? 40.055 16.130 -54.325 1.00 85.56 634 ILE A N 1
ATOM 5008 C CA . ILE A 1 634 ? 38.666 16.536 -54.537 1.00 85.56 634 ILE A CA 1
ATOM 5009 C C . ILE A 1 634 ? 38.160 15.797 -55.766 1.00 85.56 634 ILE A C 1
ATOM 5011 O O . ILE A 1 634 ? 38.781 15.863 -56.829 1.00 85.56 634 ILE A O 1
ATOM 5015 N N . ARG A 1 635 ? 37.022 15.118 -55.639 1.00 88.44 635 ARG A N 1
ATOM 5016 C CA . ARG A 1 635 ? 36.327 14.496 -56.766 1.00 88.44 635 ARG A CA 1
ATOM 5017 C C . ARG A 1 635 ? 35.056 15.274 -57.084 1.00 88.44 635 ARG A C 1
ATOM 5019 O O . ARG A 1 635 ? 34.248 15.535 -56.199 1.00 88.44 635 ARG A O 1
ATOM 5026 N N . LEU A 1 636 ? 34.895 15.627 -58.351 1.00 88.06 636 LEU A N 1
ATOM 5027 C CA . LEU A 1 636 ? 33.734 16.310 -58.905 1.00 88.06 636 LEU A CA 1
ATOM 5028 C C . LEU A 1 636 ? 33.094 15.399 -59.943 1.00 88.06 636 LEU A C 1
ATOM 5030 O O . LEU A 1 636 ? 33.750 15.053 -60.920 1.00 88.06 636 LEU A O 1
ATOM 5034 N N . ASP A 1 637 ? 31.835 15.040 -59.747 1.00 87.88 637 ASP A N 1
ATOM 5035 C CA . ASP A 1 637 ? 31.043 14.285 -60.716 1.00 87.88 637 ASP A CA 1
ATOM 5036 C C . ASP A 1 637 ? 29.878 15.172 -61.173 1.00 87.88 637 ASP A C 1
ATOM 5038 O O . ASP A 1 637 ? 29.186 15.750 -60.330 1.00 87.88 637 ASP A O 1
ATOM 5042 N N . TRP A 1 638 ? 29.648 15.313 -62.481 1.00 88.88 638 TRP A N 1
ATOM 5043 C CA . TRP A 1 638 ? 28.526 16.112 -62.981 1.00 88.88 638 TRP A CA 1
ATOM 5044 C C . TRP A 1 638 ? 27.678 15.404 -64.035 1.00 88.88 638 TRP A C 1
ATOM 5046 O O . TRP A 1 638 ? 28.172 14.700 -64.916 1.00 88.88 638 TRP A O 1
ATOM 5056 N N . CYS A 1 639 ? 26.366 15.611 -63.931 1.00 85.19 639 CYS A N 1
ATOM 5057 C CA . CYS A 1 639 ? 25.350 15.053 -64.818 1.00 85.19 639 CYS A CA 1
ATOM 5058 C C . CYS A 1 639 ? 24.090 15.937 -64.843 1.00 85.19 639 CYS A C 1
ATOM 5060 O O . CYS A 1 639 ? 23.932 16.851 -64.032 1.00 85.19 639 CYS A O 1
ATOM 5062 N N . LEU A 1 640 ? 23.172 15.668 -65.770 1.00 78.94 640 LEU A N 1
ATOM 5063 C CA . LEU A 1 640 ? 21.860 16.321 -65.806 1.00 78.94 640 LEU A CA 1
ATOM 5064 C C . LEU A 1 640 ? 20.890 15.691 -64.804 1.00 78.94 640 LEU A C 1
ATOM 5066 O O . LEU A 1 640 ? 20.793 14.470 -64.717 1.00 78.94 640 LEU A O 1
ATOM 5070 N N . ASP A 1 641 ? 20.129 16.528 -64.099 1.00 70.31 641 ASP A N 1
ATOM 5071 C CA . ASP A 1 641 ? 19.068 16.104 -63.179 1.00 70.31 641 ASP A CA 1
ATOM 5072 C C . ASP A 1 641 ? 17.714 16.010 -63.913 1.00 70.31 641 ASP A C 1
ATOM 5074 O O . ASP A 1 641 ? 16.833 16.850 -63.725 1.00 70.31 641 ASP A O 1
ATOM 5078 N N . LEU A 1 642 ? 17.568 15.049 -64.836 1.00 63.22 642 LEU A N 1
ATOM 5079 C CA . LEU A 1 642 ? 16.368 14.888 -65.678 1.00 63.22 642 LEU A CA 1
ATOM 5080 C C . LEU A 1 642 ? 15.751 13.483 -65.567 1.00 63.22 642 LEU A C 1
ATOM 5082 O O . LEU A 1 642 ? 16.447 12.502 -65.316 1.00 63.22 642 LEU A O 1
ATOM 5086 N N . LYS A 1 643 ? 14.431 13.392 -65.799 1.00 55.25 643 LYS A N 1
ATOM 5087 C CA . LYS A 1 643 ? 13.704 12.125 -66.015 1.00 55.25 643 LYS A CA 1
ATOM 5088 C C . LYS A 1 643 ? 14.148 11.488 -67.345 1.00 55.25 643 LYS A C 1
ATOM 5090 O O . LYS A 1 643 ? 14.481 12.211 -68.282 1.00 55.25 643 LYS A O 1
ATOM 5095 N N . GLU A 1 644 ? 14.126 10.156 -67.419 1.00 49.50 644 GLU A N 1
ATOM 5096 C CA . GLU A 1 644 ? 14.737 9.301 -68.464 1.00 49.50 644 GLU A CA 1
ATOM 5097 C C . GLU A 1 644 ? 14.397 9.645 -69.937 1.00 49.50 644 GLU A C 1
ATOM 5099 O O . GLU A 1 644 ? 15.112 9.217 -70.838 1.00 49.50 644 GLU A O 1
ATOM 5104 N N . GLU A 1 645 ? 13.373 10.457 -70.215 1.00 46.69 645 GLU A N 1
ATOM 5105 C CA . GLU A 1 645 ? 12.913 10.789 -71.578 1.00 46.69 645 GLU A CA 1
ATOM 5106 C C . GLU A 1 645 ? 13.707 11.905 -72.296 1.00 46.69 645 GLU A C 1
ATOM 5108 O O . GLU A 1 645 ? 13.489 12.137 -73.482 1.00 46.69 645 GLU A O 1
ATOM 5113 N N . LEU A 1 646 ? 14.642 12.595 -71.626 1.00 52.53 646 LEU A N 1
ATOM 5114 C CA . LEU A 1 646 ? 15.408 13.725 -72.199 1.00 52.53 646 LEU A CA 1
ATOM 5115 C C . LEU A 1 646 ? 16.909 13.435 -72.400 1.00 52.53 646 LEU A C 1
ATOM 5117 O O . LEU A 1 646 ? 17.701 14.354 -72.644 1.00 52.53 646 LEU A O 1
ATOM 5121 N N . VAL A 1 647 ? 17.328 12.172 -72.305 1.00 51.41 647 VAL A N 1
ATOM 5122 C CA . VAL A 1 647 ? 18.731 11.761 -72.477 1.00 51.41 647 VAL A CA 1
ATOM 5123 C C . VAL A 1 647 ? 19.214 12.085 -73.899 1.00 51.41 647 VAL A C 1
ATOM 5125 O O . VAL A 1 647 ? 18.611 11.664 -74.879 1.00 51.41 647 VAL A O 1
ATOM 5128 N N . GLY A 1 648 ? 20.308 12.848 -74.011 1.00 55.31 648 GLY A N 1
ATOM 5129 C CA . GLY A 1 648 ? 20.889 13.303 -75.288 1.00 55.31 648 GLY A CA 1
ATOM 5130 C C . GLY A 1 648 ? 20.632 14.778 -75.618 1.00 55.31 648 GLY A C 1
ATOM 5131 O O . GLY A 1 648 ? 21.314 15.350 -76.458 1.00 55.31 648 GLY A O 1
ATOM 5132 N N . THR A 1 649 ? 19.722 15.426 -74.894 1.00 65.69 649 THR A N 1
ATOM 5133 C CA . THR A 1 649 ? 19.309 16.817 -75.131 1.00 65.69 649 THR A CA 1
ATOM 5134 C C . THR A 1 649 ? 20.379 17.858 -74.782 1.00 65.69 649 THR A C 1
ATOM 5136 O O . THR A 1 649 ? 20.470 18.909 -75.414 1.00 65.69 649 THR A O 1
ATOM 5139 N N . LEU A 1 650 ? 21.188 17.594 -73.759 1.00 71.69 650 LEU A N 1
ATOM 5140 C CA . LEU A 1 650 ? 22.347 18.398 -73.383 1.00 71.69 650 LEU A CA 1
ATOM 5141 C C . LEU A 1 650 ? 23.502 17.430 -73.154 1.00 71.69 650 LEU A C 1
ATOM 5143 O O . LEU A 1 650 ? 23.329 16.394 -72.515 1.00 71.69 650 LEU A O 1
ATOM 5147 N N . VAL A 1 651 ? 24.657 17.744 -73.730 1.00 78.19 651 VAL A N 1
ATOM 5148 C CA . VAL A 1 651 ? 25.821 16.857 -73.720 1.00 78.19 651 VAL A CA 1
ATOM 5149 C C . VAL A 1 651 ? 27.049 17.630 -73.255 1.00 78.19 651 VAL A C 1
ATOM 5151 O O . VAL A 1 651 ? 27.240 18.786 -73.638 1.00 78.19 651 VAL A O 1
ATOM 5154 N N . PHE A 1 652 ? 27.867 17.015 -72.405 1.00 83.50 652 PHE A N 1
ATOM 5155 C CA . PHE A 1 652 ? 29.110 17.601 -71.908 1.00 83.50 652 PHE A CA 1
ATOM 5156 C C . PHE A 1 652 ? 30.257 17.298 -72.859 1.00 83.50 652 PHE A C 1
ATOM 5158 O O . PHE A 1 652 ? 30.238 16.299 -73.570 1.00 83.50 652 PHE A O 1
ATOM 5165 N N . VAL A 1 653 ? 31.261 18.167 -72.872 1.00 82.38 653 VAL A N 1
ATOM 5166 C CA . VAL A 1 653 ? 32.472 17.977 -73.670 1.00 82.38 653 VAL A CA 1
ATOM 5167 C C . VAL A 1 653 ? 33.617 17.670 -72.716 1.00 82.38 653 VAL A C 1
ATOM 5169 O O . VAL A 1 653 ? 34.098 18.574 -72.023 1.00 82.38 653 VAL A O 1
ATOM 5172 N N . ASN A 1 654 ? 34.040 16.405 -72.684 1.00 81.94 654 ASN A N 1
ATOM 5173 C CA . ASN A 1 654 ? 35.138 15.951 -71.827 1.00 81.94 654 ASN A CA 1
ATOM 5174 C C . ASN A 1 654 ? 36.491 16.546 -72.272 1.00 81.94 654 ASN A C 1
ATOM 5176 O O . ASN A 1 654 ? 36.575 17.276 -73.266 1.00 81.94 654 ASN A O 1
ATOM 5180 N N . GLU A 1 655 ? 37.576 16.271 -71.545 1.00 78.88 655 GLU A N 1
ATOM 5181 C CA . GLU A 1 655 ? 38.913 16.800 -71.882 1.00 78.88 655 GLU A CA 1
ATOM 5182 C C . GLU A 1 655 ? 39.433 16.305 -73.251 1.00 78.88 655 GLU A C 1
ATOM 5184 O O . GLU A 1 655 ? 40.201 17.010 -73.905 1.00 78.88 655 GLU A O 1
ATOM 5189 N N . GLU A 1 656 ? 38.931 15.170 -73.746 1.00 78.38 656 GLU A N 1
ATOM 5190 C CA . GLU A 1 656 ? 39.235 14.608 -75.073 1.00 78.38 656 GLU A CA 1
ATOM 5191 C C . GLU A 1 656 ? 38.377 15.206 -76.209 1.00 78.38 656 GLU A C 1
ATOM 5193 O O . GLU A 1 656 ? 38.455 14.762 -77.353 1.00 78.38 656 GLU A O 1
ATOM 5198 N N . ASN A 1 657 ? 37.569 16.233 -75.915 1.00 74.50 657 ASN A N 1
ATOM 5199 C CA . ASN A 1 657 ? 36.611 16.866 -76.830 1.00 74.50 657 ASN A CA 1
ATOM 5200 C C . ASN A 1 657 ? 35.508 15.929 -77.359 1.00 74.50 657 ASN A C 1
ATOM 5202 O O . ASN A 1 657 ? 34.933 16.182 -78.418 1.00 74.50 657 ASN A O 1
ATOM 5206 N N . GLN A 1 658 ? 35.184 14.872 -76.621 1.00 76.38 658 GLN A N 1
ATOM 5207 C CA . GLN A 1 658 ? 34.084 13.966 -76.933 1.00 76.38 658 GLN A CA 1
ATOM 5208 C C . GLN A 1 658 ? 32.815 14.384 -76.191 1.00 76.38 658 GLN A C 1
ATOM 5210 O O . GLN A 1 658 ? 32.856 14.867 -75.057 1.00 76.38 658 GLN A O 1
ATOM 5215 N N . PHE A 1 659 ? 31.678 14.167 -76.846 1.00 78.12 659 PHE A N 1
ATOM 5216 C CA . PHE A 1 659 ? 30.360 14.410 -76.279 1.00 78.12 659 PHE A CA 1
ATOM 5217 C C . PHE A 1 659 ? 29.965 13.257 -75.344 1.00 78.12 659 PHE A C 1
ATOM 5219 O O . PHE A 1 659 ? 29.760 12.133 -75.797 1.00 78.12 659 PHE A O 1
ATOM 5226 N N . VAL A 1 660 ? 29.847 13.542 -74.046 1.00 80.12 660 VAL A N 1
ATOM 5227 C CA . VAL A 1 660 ? 29.509 12.582 -72.984 1.00 80.12 660 VAL A CA 1
ATOM 5228 C C . VAL A 1 660 ? 28.282 13.026 -72.181 1.00 80.12 660 VAL A C 1
ATOM 5230 O O . VAL A 1 660 ? 28.030 14.216 -71.995 1.00 80.12 660 VAL A O 1
ATOM 5233 N N . ALA A 1 661 ? 27.493 12.068 -71.691 1.00 77.00 661 ALA A N 1
ATOM 5234 C CA . ALA A 1 661 ? 26.278 12.349 -70.915 1.00 77.00 661 ALA A CA 1
ATOM 5235 C C . ALA A 1 661 ? 26.568 12.782 -69.464 1.00 77.00 661 ALA A C 1
ATOM 5237 O O . ALA A 1 661 ? 25.761 13.467 -68.837 1.00 77.00 661 ALA A O 1
ATOM 5238 N N . ASN A 1 662 ? 27.721 12.384 -68.933 1.00 83.00 662 ASN A N 1
ATOM 5239 C CA . ASN A 1 662 ? 28.251 12.740 -67.625 1.00 83.00 662 ASN A CA 1
ATOM 5240 C C . ASN A 1 662 ? 29.782 12.764 -67.704 1.00 83.00 662 ASN A C 1
ATOM 5242 O O . ASN A 1 662 ? 30.363 12.196 -68.628 1.00 83.00 662 ASN A O 1
ATOM 5246 N N . ASP A 1 663 ? 30.431 13.442 -66.764 1.00 85.06 663 ASP A N 1
ATOM 5247 C CA . ASP A 1 663 ? 31.891 13.456 -66.691 1.00 85.06 663 ASP A CA 1
ATOM 5248 C C . ASP A 1 663 ? 32.356 13.640 -65.237 1.00 85.06 663 ASP A C 1
ATOM 5250 O O . ASP A 1 663 ? 31.594 14.077 -64.365 1.00 85.06 663 ASP A O 1
ATOM 5254 N N . THR A 1 664 ? 33.607 13.265 -64.980 1.00 85.88 664 THR A N 1
ATOM 5255 C CA . THR A 1 664 ? 34.222 13.254 -63.651 1.00 85.88 664 THR A CA 1
ATOM 5256 C C . THR A 1 664 ? 35.591 13.916 -63.705 1.00 85.88 664 THR A C 1
ATOM 5258 O O . THR A 1 664 ? 36.444 13.551 -64.510 1.00 85.88 664 THR A O 1
ATOM 5261 N N . LYS A 1 665 ? 35.867 14.816 -62.757 1.00 85.31 665 LYS A N 1
ATOM 5262 C CA . LYS A 1 665 ? 37.190 15.418 -62.563 1.00 85.31 665 LYS A CA 1
ATOM 5263 C C . LYS A 1 665 ? 37.708 15.168 -61.159 1.00 85.31 665 LYS A C 1
ATOM 5265 O O . LYS A 1 665 ? 37.065 15.520 -60.173 1.00 85.31 665 LYS A O 1
ATOM 5270 N N . VAL A 1 666 ? 38.904 14.590 -61.071 1.00 85.62 666 VAL A N 1
ATOM 5271 C CA . VAL A 1 666 ? 39.600 14.361 -59.801 1.00 85.62 666 VAL A CA 1
ATOM 5272 C C . VAL A 1 666 ? 40.818 15.269 -59.727 1.00 85.62 666 VAL A C 1
ATOM 5274 O O . VAL A 1 666 ? 41.737 15.164 -60.535 1.00 85.62 666 VAL A O 1
ATOM 5277 N N . LEU A 1 667 ? 40.833 16.151 -58.737 1.00 82.88 667 LEU A N 1
ATOM 5278 C CA . LEU A 1 667 ? 41.959 17.016 -58.417 1.00 82.88 667 LEU A CA 1
ATOM 5279 C C . LEU A 1 667 ? 42.764 16.352 -57.301 1.00 82.88 667 LEU A C 1
ATOM 5281 O O . LEU A 1 667 ? 42.251 16.183 -56.198 1.00 82.88 667 LEU A O 1
ATOM 5285 N N . LYS A 1 668 ? 44.005 15.952 -57.585 1.00 80.56 668 LYS A N 1
ATOM 5286 C CA . LYS A 1 668 ? 44.932 15.395 -56.588 1.00 80.56 668 LYS A CA 1
ATOM 5287 C C . LYS A 1 668 ? 46.012 16.419 -56.266 1.00 80.56 668 LYS A C 1
ATOM 5289 O O . LYS A 1 668 ? 46.607 16.978 -57.188 1.00 80.56 668 LYS A O 1
ATOM 5294 N N . TYR A 1 669 ? 46.281 16.640 -54.983 1.00 77.19 669 TYR A N 1
ATOM 5295 C CA . TYR A 1 669 ? 47.324 17.556 -54.534 1.00 77.19 669 TYR A CA 1
ATOM 5296 C C . TYR A 1 669 ? 48.512 16.774 -53.974 1.00 77.19 669 TYR A C 1
ATOM 5298 O O . TYR A 1 669 ? 48.358 15.947 -53.084 1.00 77.19 669 TYR A O 1
ATOM 5306 N N . ASN A 1 670 ? 49.714 17.056 -54.485 1.00 64.94 670 ASN A N 1
ATOM 5307 C CA . ASN A 1 670 ? 50.949 16.411 -54.018 1.00 64.94 670 ASN A CA 1
ATOM 5308 C C . ASN A 1 670 ? 51.343 16.833 -52.589 1.00 64.94 670 ASN A C 1
ATOM 5310 O O . ASN A 1 670 ? 52.129 16.151 -51.939 1.00 64.94 670 ASN A O 1
ATOM 5314 N N . SER A 1 671 ? 50.808 17.957 -52.110 1.00 69.88 671 SER A N 1
ATOM 5315 C CA . SER A 1 671 ? 50.896 18.426 -50.728 1.00 69.88 671 SER A CA 1
ATOM 5316 C C . SER A 1 671 ? 49.494 18.839 -50.273 1.00 69.88 671 SER A C 1
ATOM 5318 O O . SER A 1 671 ? 48.833 19.548 -51.041 1.00 69.88 671 SER A O 1
ATOM 5320 N N . PRO A 1 672 ? 49.037 18.442 -49.072 1.00 70.44 672 PRO A N 1
ATOM 5321 C CA . PRO A 1 672 ? 47.700 18.776 -48.595 1.00 70.44 672 PRO A CA 1
ATOM 5322 C C . PRO A 1 672 ? 47.470 20.289 -48.619 1.00 70.44 672 PRO A C 1
ATOM 5324 O O . PRO A 1 672 ? 48.285 21.059 -48.105 1.00 70.44 672 PRO A O 1
ATOM 5327 N N . GLN A 1 673 ? 46.368 20.720 -49.236 1.00 72.25 673 GLN A N 1
ATOM 5328 C CA . GLN A 1 673 ? 45.999 22.135 -49.257 1.00 72.25 673 GLN A CA 1
ATOM 5329 C C . GLN A 1 673 ? 45.483 22.534 -47.872 1.00 72.25 673 GLN A C 1
ATOM 5331 O O . GLN A 1 673 ? 44.621 21.853 -47.314 1.00 72.25 673 GLN A O 1
ATOM 5336 N N . ILE A 1 674 ? 46.012 23.632 -47.326 1.00 71.56 674 ILE A N 1
ATOM 5337 C CA . ILE A 1 674 ? 45.554 24.215 -46.060 1.00 71.56 674 ILE A CA 1
ATOM 5338 C C . ILE A 1 674 ? 44.400 25.171 -46.391 1.00 71.56 674 ILE A C 1
ATOM 5340 O O . ILE A 1 674 ? 44.627 26.124 -47.142 1.00 71.56 674 ILE A O 1
ATOM 5344 N N . PRO A 1 675 ? 43.175 24.946 -45.888 1.00 74.38 675 PRO A N 1
ATOM 5345 C CA . PRO A 1 675 ? 42.066 25.850 -46.164 1.00 74.38 675 PRO A CA 1
ATOM 5346 C C . PRO A 1 675 ? 42.201 27.194 -45.408 1.00 74.38 675 PRO A C 1
ATOM 5348 O O . PRO A 1 675 ? 42.857 27.252 -44.366 1.00 74.38 675 PRO A O 1
ATOM 5351 N N . PRO A 1 676 ? 41.580 28.282 -45.905 1.00 75.31 676 PRO A N 1
ATOM 5352 C CA . PRO A 1 676 ? 40.704 28.314 -47.069 1.00 75.31 676 PRO A CA 1
ATOM 5353 C C . PRO A 1 676 ? 41.463 28.360 -48.405 1.00 75.31 676 PRO A C 1
ATOM 5355 O O . PRO A 1 676 ? 42.411 29.129 -48.564 1.00 75.31 676 PRO A O 1
ATOM 5358 N N . PHE A 1 677 ? 41.015 27.581 -49.395 1.00 80.00 677 PHE A N 1
ATOM 5359 C CA . PHE A 1 677 ? 41.572 27.608 -50.756 1.00 80.00 677 PHE A CA 1
ATOM 5360 C C . PHE A 1 677 ? 40.481 27.592 -51.833 1.00 80.00 677 PHE A C 1
ATOM 5362 O O . PHE A 1 677 ? 39.363 27.121 -51.613 1.00 80.00 677 PHE A O 1
ATOM 5369 N N . LYS A 1 678 ? 40.820 28.128 -53.014 1.00 82.50 678 LYS A N 1
ATOM 5370 C CA . LYS A 1 678 ? 39.913 28.290 -54.157 1.00 82.50 678 LYS A CA 1
ATOM 5371 C C . LYS A 1 678 ? 40.456 27.577 -55.392 1.00 82.50 678 LYS A C 1
ATOM 5373 O O . LYS A 1 678 ? 41.622 27.748 -55.738 1.00 82.50 678 LYS A O 1
ATOM 5378 N N . VAL A 1 679 ? 39.595 26.838 -56.088 1.00 83.50 679 VAL A N 1
ATOM 5379 C CA . VAL A 1 679 ? 39.930 26.119 -57.323 1.00 83.50 679 VAL A CA 1
ATOM 5380 C C . VAL A 1 679 ? 38.951 26.481 -58.428 1.00 83.50 679 VAL A C 1
ATOM 5382 O O . VAL A 1 679 ? 37.739 26.412 -58.237 1.00 83.50 679 VAL A O 1
ATOM 5385 N N . GLN A 1 680 ? 39.474 26.846 -59.597 1.00 82.31 680 GLN A N 1
ATOM 5386 C CA . GLN A 1 680 ? 38.657 27.136 -60.769 1.00 82.31 680 GLN A CA 1
ATOM 5387 C C . GLN A 1 680 ? 38.398 25.867 -61.588 1.00 82.31 680 GLN A C 1
ATOM 5389 O O . GLN A 1 680 ? 39.301 25.068 -61.839 1.00 82.31 680 GLN A O 1
ATOM 5394 N N . LEU A 1 681 ? 37.153 25.700 -62.016 1.00 83.44 681 LEU A N 1
ATOM 5395 C CA . LEU A 1 681 ? 36.634 24.550 -62.738 1.00 83.44 681 LEU A CA 1
ATOM 5396 C C . LEU A 1 681 ? 35.851 25.050 -63.948 1.00 83.44 681 LEU A C 1
ATOM 5398 O O . LEU A 1 681 ? 34.998 25.914 -63.810 1.00 83.44 681 LEU A O 1
ATOM 5402 N N . ASN A 1 682 ? 36.117 24.500 -65.128 1.00 85.31 682 ASN A N 1
ATOM 5403 C CA . ASN A 1 682 ? 35.408 24.869 -66.350 1.00 85.31 682 ASN A CA 1
ATOM 5404 C C . ASN A 1 682 ? 34.697 23.631 -66.893 1.00 85.31 682 ASN A C 1
ATOM 5406 O O . ASN A 1 682 ? 35.362 22.702 -67.349 1.00 85.31 682 ASN A O 1
ATOM 5410 N N . ILE A 1 683 ? 33.365 23.619 -66.842 1.00 86.75 683 ILE A N 1
ATOM 5411 C CA . ILE A 1 683 ? 32.549 22.541 -67.415 1.00 86.75 683 ILE A CA 1
ATOM 5412 C C . ILE A 1 683 ? 32.071 22.990 -68.795 1.00 86.75 683 ILE A C 1
ATOM 5414 O O . ILE A 1 683 ? 31.405 24.014 -68.917 1.00 86.75 683 ILE A O 1
ATOM 5418 N N . ARG A 1 684 ? 32.407 22.242 -69.848 1.00 84.94 684 ARG A N 1
ATOM 5419 C CA . ARG A 1 684 ? 31.964 22.541 -71.218 1.00 84.94 684 ARG A CA 1
ATOM 5420 C C . ARG A 1 684 ? 30.718 21.737 -71.558 1.00 84.94 684 ARG A C 1
ATOM 5422 O O . ARG A 1 684 ? 30.681 20.536 -71.297 1.00 84.94 684 ARG A O 1
ATOM 5429 N N . TYR A 1 685 ? 29.718 22.380 -72.149 1.00 83.75 685 TYR A N 1
ATOM 5430 C CA . TYR A 1 685 ? 28.450 21.741 -72.492 1.00 83.75 685 TYR A CA 1
ATOM 5431 C C . TYR A 1 685 ? 27.853 22.290 -73.790 1.00 83.75 685 TYR A C 1
ATOM 5433 O O . TYR A 1 685 ? 28.157 23.406 -74.203 1.00 83.75 685 TYR A O 1
ATOM 5441 N N . CYS A 1 686 ? 26.990 21.502 -74.429 1.00 78.44 686 CYS A N 1
ATOM 5442 C CA . CYS A 1 686 ? 26.253 21.877 -75.630 1.00 78.44 686 CYS A CA 1
ATOM 5443 C C . CYS A 1 686 ? 24.787 21.446 -75.517 1.00 78.44 686 CYS A C 1
ATOM 5445 O O . CYS A 1 686 ? 24.499 20.348 -75.040 1.00 78.44 686 CYS A O 1
ATOM 5447 N N . THR A 1 687 ? 23.860 22.305 -75.951 1.00 73.81 687 THR A N 1
ATOM 5448 C CA . THR A 1 687 ? 22.408 22.058 -75.873 1.00 73.81 687 THR A CA 1
ATOM 5449 C C . THR A 1 687 ? 21.809 21.799 -77.251 1.00 73.81 687 THR A C 1
ATOM 5451 O O . THR A 1 687 ? 22.112 22.512 -78.205 1.00 73.81 687 THR A O 1
ATOM 5454 N N . GLN A 1 688 ? 20.948 20.789 -77.362 1.00 65.94 688 GLN A N 1
ATOM 5455 C CA . GLN A 1 688 ? 20.297 20.373 -78.608 1.00 65.94 688 GLN A CA 1
ATOM 5456 C C . GLN A 1 688 ? 18.840 20.844 -78.719 1.00 65.94 688 GLN A C 1
ATOM 5458 O O . GLN A 1 688 ? 18.328 20.913 -79.837 1.00 65.94 688 GLN A O 1
ATOM 5463 N N . ILE A 1 689 ? 18.199 21.230 -77.605 1.00 63.97 689 ILE A N 1
ATOM 5464 C CA . ILE A 1 689 ? 16.892 21.916 -77.576 1.00 63.97 689 ILE A CA 1
ATOM 5465 C C . ILE A 1 689 ? 16.958 23.174 -76.697 1.00 63.97 689 ILE A C 1
ATOM 5467 O O . ILE A 1 689 ? 17.837 23.310 -75.844 1.00 63.97 689 ILE A O 1
ATOM 5471 N N . VAL A 1 690 ? 16.006 24.089 -76.893 1.00 66.44 690 VAL A N 1
ATOM 5472 C CA . VAL A 1 690 ? 15.796 25.215 -75.977 1.00 66.44 690 VAL A CA 1
ATOM 5473 C C . VAL A 1 690 ? 15.165 24.672 -74.703 1.00 66.44 690 VAL A C 1
ATOM 5475 O O . VAL A 1 690 ? 14.017 24.234 -74.703 1.00 66.44 690 VAL A O 1
ATOM 5478 N N . CYS A 1 691 ? 15.932 24.668 -73.621 1.00 63.88 691 CYS A N 1
ATOM 5479 C CA . CYS A 1 691 ? 15.489 24.185 -72.324 1.00 63.88 691 CYS A CA 1
ATOM 5480 C C . CYS A 1 691 ? 16.131 24.984 -71.187 1.00 63.88 691 CYS A C 1
ATOM 5482 O O . CYS A 1 691 ? 17.240 25.512 -71.320 1.00 63.88 691 CYS A O 1
ATOM 5484 N N . SER A 1 692 ? 15.441 25.007 -70.048 1.00 70.44 692 SER A N 1
ATOM 5485 C CA . SER A 1 692 ? 16.053 25.274 -68.749 1.00 70.44 692 SER A CA 1
ATOM 5486 C C . SER A 1 692 ? 16.295 23.924 -68.087 1.00 70.44 692 SER A C 1
ATOM 5488 O O . SER A 1 692 ? 15.344 23.171 -67.886 1.00 70.44 692 SER A O 1
ATOM 5490 N N . ALA A 1 693 ? 17.548 23.594 -67.785 1.00 72.25 693 ALA A N 1
ATOM 5491 C CA . ALA A 1 693 ? 17.911 22.320 -67.170 1.00 72.25 693 ALA A CA 1
ATOM 5492 C C . ALA A 1 693 ? 18.801 22.551 -65.951 1.00 72.25 693 ALA A C 1
ATOM 5494 O O . ALA A 1 693 ? 19.580 23.502 -65.919 1.00 72.25 693 ALA A O 1
ATOM 5495 N N . ASN A 1 694 ? 18.708 21.664 -64.962 1.00 78.88 694 ASN A N 1
ATOM 5496 C CA . ASN A 1 694 ? 19.564 21.719 -63.786 1.00 78.88 694 ASN A CA 1
ATOM 5497 C C . ASN A 1 694 ? 20.738 20.750 -63.955 1.00 78.88 694 ASN A C 1
ATOM 5499 O O . ASN A 1 694 ? 20.561 19.535 -64.065 1.00 78.88 694 ASN A O 1
ATOM 5503 N N . LEU A 1 695 ? 21.945 21.307 -63.971 1.00 81.31 695 LEU A N 1
ATOM 5504 C CA . LEU A 1 695 ? 23.192 20.571 -63.847 1.00 81.31 695 LEU A CA 1
ATOM 5505 C C . LEU A 1 695 ? 23.383 20.177 -62.384 1.00 81.31 695 LEU A C 1
ATOM 5507 O O . LEU A 1 695 ? 23.450 21.036 -61.508 1.00 81.31 695 LEU A O 1
ATOM 5511 N N . SER A 1 696 ? 23.512 18.884 -62.134 1.00 84.94 696 SER A N 1
ATOM 5512 C CA . SER A 1 696 ? 23.866 18.336 -60.836 1.00 84.94 696 SER A CA 1
ATOM 5513 C C . SER A 1 696 ? 25.373 18.136 -60.763 1.00 84.94 696 SER A C 1
ATOM 5515 O O . SER A 1 696 ? 25.900 17.269 -61.453 1.00 84.94 696 SER A O 1
ATOM 5517 N N . VAL A 1 697 ? 26.052 18.890 -59.899 1.00 86.25 697 VAL A N 1
ATOM 5518 C CA . VAL A 1 697 ? 27.475 18.703 -59.582 1.00 86.25 697 VAL A CA 1
ATOM 5519 C C . VAL A 1 697 ? 27.594 18.139 -58.171 1.00 86.25 697 VAL A C 1
ATOM 5521 O O . VAL A 1 697 ? 27.210 18.791 -57.202 1.00 86.25 697 VAL A O 1
ATOM 5524 N N . VAL A 1 698 ? 28.125 16.927 -58.040 1.00 87.19 698 VAL A N 1
ATOM 5525 C CA . VAL A 1 698 ? 28.418 16.287 -56.755 1.00 87.19 698 VAL A CA 1
ATOM 5526 C C . VAL A 1 698 ? 29.898 16.465 -56.450 1.00 87.19 698 VAL A C 1
ATOM 5528 O O . VAL A 1 698 ? 30.759 16.008 -57.199 1.00 87.19 698 VAL A O 1
ATOM 5531 N N . VAL A 1 699 ? 30.194 17.133 -55.338 1.00 86.44 699 VAL A N 1
ATOM 5532 C CA . VAL A 1 699 ? 31.555 17.280 -54.816 1.00 86.44 699 VAL A CA 1
ATOM 5533 C C . VAL A 1 699 ? 31.753 16.264 -53.700 1.00 86.44 699 VAL A C 1
ATOM 5535 O O . VAL A 1 699 ? 30.966 16.254 -52.756 1.00 86.44 699 VAL A O 1
ATOM 5538 N N . SER A 1 700 ? 32.804 15.450 -53.796 1.00 84.56 700 SER A N 1
ATOM 5539 C CA . SER A 1 700 ? 33.217 14.473 -52.783 1.00 84.56 700 SER A CA 1
ATOM 5540 C C . SER A 1 700 ? 34.627 14.786 -52.277 1.00 84.56 700 SER A C 1
ATOM 5542 O O . SER A 1 700 ? 35.558 14.892 -53.082 1.00 84.56 700 SER A O 1
ATOM 5544 N N . ILE A 1 701 ? 34.791 14.905 -50.957 1.00 82.31 701 ILE A N 1
ATOM 5545 C CA . ILE A 1 701 ? 36.072 15.199 -50.297 1.00 82.31 701 ILE A CA 1
ATOM 5546 C C . ILE A 1 701 ? 36.321 14.173 -49.182 1.00 82.31 701 ILE A C 1
ATOM 5548 O O . ILE A 1 701 ? 35.478 14.050 -48.293 1.00 82.31 701 ILE A O 1
ATOM 5552 N N . PRO A 1 702 ? 37.449 13.444 -49.192 1.00 76.06 702 PRO A N 1
ATOM 5553 C CA . PRO A 1 702 ? 37.874 12.636 -48.056 1.00 76.06 702 PRO A CA 1
ATOM 5554 C C . PRO A 1 702 ? 38.412 13.548 -46.939 1.00 76.06 702 PRO A C 1
ATOM 5556 O O . PRO A 1 702 ? 39.351 14.312 -47.158 1.00 76.06 702 PRO A O 1
ATOM 5559 N N . LEU A 1 703 ? 37.795 13.483 -45.760 1.00 71.06 703 LEU A N 1
ATOM 5560 C CA . LEU A 1 703 ? 38.165 14.193 -44.534 1.00 71.06 703 LEU A CA 1
ATOM 5561 C C . LEU A 1 703 ? 38.351 13.149 -43.423 1.00 71.06 703 LEU A C 1
ATOM 5563 O O . LEU A 1 703 ? 37.376 12.541 -42.975 1.00 71.06 703 LEU A O 1
ATOM 5567 N N . ASP A 1 704 ? 39.590 12.942 -42.981 1.00 69.94 704 ASP A N 1
ATOM 5568 C CA . ASP A 1 704 ? 39.958 11.889 -42.024 1.00 69.94 704 ASP A CA 1
ATOM 5569 C C . ASP A 1 704 ? 39.456 10.496 -42.486 1.00 69.94 704 ASP A C 1
ATOM 5571 O O . ASP A 1 704 ? 39.824 10.041 -43.570 1.00 69.94 704 ASP A O 1
ATOM 5575 N N . ASP A 1 705 ? 38.583 9.842 -41.706 1.00 63.94 705 ASP A N 1
ATOM 5576 C CA . ASP A 1 705 ? 37.990 8.526 -42.001 1.00 63.94 705 ASP A CA 1
ATOM 5577 C C . ASP A 1 705 ? 36.667 8.596 -42.804 1.00 63.94 705 ASP A C 1
ATOM 5579 O O . ASP A 1 705 ? 36.032 7.568 -43.053 1.00 63.94 705 ASP A O 1
ATOM 5583 N N . ILE A 1 706 ? 36.192 9.792 -43.184 1.00 64.25 706 ILE A N 1
ATOM 5584 C CA . ILE A 1 706 ? 34.851 10.001 -43.764 1.00 64.25 706 ILE A CA 1
ATOM 5585 C C . ILE A 1 706 ? 34.946 10.748 -45.101 1.00 64.25 706 ILE A C 1
ATOM 5587 O O . ILE A 1 706 ? 35.721 11.680 -45.258 1.00 64.25 706 ILE A O 1
ATOM 5591 N N . THR A 1 707 ? 34.115 10.388 -46.086 1.00 73.94 707 THR A N 1
ATOM 5592 C CA . THR A 1 707 ? 33.969 11.178 -47.324 1.00 73.94 707 THR A CA 1
ATOM 5593 C C . THR A 1 707 ? 32.752 12.094 -47.223 1.00 73.94 707 THR A C 1
ATOM 5595 O O . THR A 1 707 ? 31.618 11.619 -47.192 1.00 73.94 707 THR A O 1
ATOM 5598 N N . ALA A 1 708 ? 32.966 13.407 -47.187 1.00 76.25 708 ALA A N 1
ATOM 5599 C CA . ALA A 1 708 ? 31.891 14.390 -47.247 1.00 76.25 708 ALA A CA 1
ATOM 5600 C C . ALA A 1 708 ? 31.432 14.589 -48.697 1.00 76.25 708 ALA A C 1
ATOM 5602 O O . ALA A 1 708 ? 32.258 14.815 -49.584 1.00 76.25 708 ALA A O 1
ATOM 5603 N N . GLN A 1 709 ? 30.119 14.529 -48.938 1.00 79.06 709 GLN A N 1
ATOM 5604 C CA . GLN A 1 709 ? 29.521 14.751 -50.255 1.00 79.06 709 GLN A CA 1
ATOM 5605 C C . GLN A 1 709 ? 28.464 15.854 -50.212 1.00 79.06 709 GLN A C 1
ATOM 5607 O O . GLN A 1 709 ? 27.601 15.858 -49.336 1.00 79.06 709 GLN A O 1
ATOM 5612 N N . LYS A 1 710 ? 28.494 16.768 -51.185 1.00 81.75 710 LYS A N 1
ATOM 5613 C CA . LYS A 1 710 ? 27.473 17.814 -51.350 1.00 81.75 710 LYS A CA 1
ATOM 5614 C C . LYS A 1 710 ? 27.081 17.935 -52.815 1.00 81.75 710 LYS A C 1
ATOM 5616 O O . LYS A 1 710 ? 27.944 17.977 -53.693 1.00 81.75 710 LYS A O 1
ATOM 5621 N N . ARG A 1 711 ? 25.773 17.989 -53.068 1.00 83.81 711 ARG A N 1
ATOM 5622 C CA . ARG A 1 711 ? 25.186 18.150 -54.402 1.00 83.81 711 ARG A CA 1
ATOM 5623 C C . ARG A 1 711 ? 24.809 19.611 -54.625 1.00 83.81 711 ARG A C 1
ATOM 5625 O O . ARG A 1 711 ? 24.065 20.181 -53.833 1.00 83.81 711 ARG A O 1
ATOM 5632 N N . PHE A 1 712 ? 25.290 20.187 -55.717 1.00 83.19 712 PHE A N 1
ATOM 5633 C CA . PHE A 1 712 ? 24.954 21.529 -56.178 1.00 83.19 712 PHE A CA 1
ATOM 5634 C C . PHE A 1 712 ? 24.099 21.430 -57.442 1.00 83.19 712 PHE A C 1
ATOM 5636 O O . PHE A 1 712 ? 24.424 20.661 -58.346 1.00 83.19 712 PHE A O 1
ATOM 5643 N N . LEU A 1 713 ? 23.013 22.202 -57.499 1.00 81.56 713 LEU A N 1
ATOM 5644 C CA . LEU A 1 713 ? 22.157 22.325 -58.678 1.00 81.56 713 LEU A CA 1
ATOM 5645 C C . LEU A 1 713 ? 22.410 23.683 -59.330 1.00 81.56 713 LEU A C 1
ATOM 5647 O O . LEU A 1 713 ? 22.199 24.717 -58.701 1.00 81.56 713 LEU A O 1
ATOM 5651 N N . ILE A 1 714 ? 22.869 23.674 -60.578 1.00 81.62 714 ILE A N 1
ATOM 5652 C CA . ILE A 1 714 ? 23.171 24.879 -61.353 1.00 81.62 714 ILE A CA 1
ATOM 5653 C C . ILE A 1 714 ? 22.196 24.959 -62.525 1.00 81.62 714 ILE A C 1
ATOM 5655 O O . ILE A 1 714 ? 22.123 24.042 -63.341 1.00 81.62 714 ILE A O 1
ATOM 5659 N N . SER A 1 715 ? 21.450 26.059 -62.617 1.00 78.50 715 SER A N 1
ATOM 5660 C CA . SER A 1 715 ? 20.507 26.286 -63.714 1.00 78.50 715 SER A CA 1
ATOM 5661 C C . SER A 1 715 ? 21.260 26.669 -64.988 1.00 78.50 715 SER A C 1
ATOM 5663 O O . SER A 1 715 ? 21.903 27.715 -65.050 1.00 78.50 715 SER A O 1
ATOM 5665 N N . LEU A 1 716 ? 21.111 25.855 -66.027 1.00 77.56 716 LEU A N 1
ATOM 5666 C CA . LEU A 1 716 ? 21.567 26.135 -67.385 1.00 77.56 716 LEU A CA 1
ATOM 5667 C C . LEU A 1 716 ? 20.377 26.593 -68.223 1.00 77.56 716 LEU A C 1
ATOM 5669 O O . LEU A 1 716 ? 19.309 25.978 -68.163 1.00 77.56 716 LEU A O 1
ATOM 5673 N N . ARG A 1 717 ? 20.553 27.652 -69.019 1.00 74.31 717 ARG A N 1
ATOM 5674 C CA . ARG A 1 717 ? 19.524 28.118 -69.957 1.00 74.31 717 ARG A CA 1
ATOM 5675 C C . ARG A 1 717 ? 20.058 28.109 -71.376 1.00 74.31 717 ARG A C 1
ATOM 5677 O O . ARG A 1 717 ? 21.098 28.695 -71.668 1.00 74.31 717 ARG A O 1
ATOM 5684 N N . SER A 1 718 ? 19.307 27.465 -72.260 1.00 74.00 718 SER A N 1
ATOM 5685 C CA . SER A 1 718 ? 19.496 27.597 -73.700 1.00 74.00 718 SER A CA 1
ATOM 5686 C C . SER A 1 718 ? 18.501 28.607 -74.252 1.00 74.00 718 SER A C 1
ATOM 5688 O O . SER A 1 718 ? 17.332 28.595 -73.864 1.00 74.00 718 SER A O 1
ATOM 5690 N N . ARG A 1 719 ? 18.953 29.469 -75.162 1.00 71.44 719 ARG A N 1
ATOM 5691 C CA . ARG A 1 719 ? 18.092 30.411 -75.888 1.00 71.44 719 ARG A CA 1
ATOM 5692 C C . ARG A 1 719 ? 18.057 30.078 -77.383 1.00 71.44 719 ARG A C 1
ATOM 5694 O O . ARG A 1 719 ? 19.063 29.614 -77.936 1.00 71.44 719 ARG A O 1
ATOM 5701 N N . PRO A 1 720 ? 16.920 30.311 -78.060 1.00 62.44 720 PRO A N 1
ATOM 5702 C CA . PRO A 1 720 ? 16.839 30.112 -79.496 1.00 62.44 720 PRO A CA 1
ATOM 5703 C C . PRO A 1 720 ? 17.788 31.084 -80.220 1.00 62.44 720 PRO A C 1
ATOM 5705 O O . PRO A 1 720 ? 17.976 32.216 -79.777 1.00 62.44 720 PRO A O 1
ATOM 5708 N N . PRO A 1 721 ? 18.369 30.685 -81.362 1.00 61.88 721 PRO A N 1
ATOM 5709 C CA . PRO A 1 721 ? 19.210 31.560 -82.176 1.00 61.88 721 PRO A CA 1
ATOM 5710 C C . PRO A 1 721 ? 18.390 32.532 -83.051 1.00 61.88 721 PRO A C 1
ATOM 5712 O O . PRO A 1 721 ? 18.943 33.168 -83.949 1.00 61.88 721 PRO A O 1
ATOM 5715 N N . PHE A 1 722 ? 17.079 32.645 -82.811 1.00 64.69 722 PHE A N 1
ATOM 5716 C CA . PHE A 1 722 ? 16.121 33.473 -83.545 1.00 64.69 722 PHE A CA 1
ATOM 5717 C C . PHE A 1 722 ? 15.150 34.142 -82.562 1.00 64.69 722 PHE A C 1
ATOM 5719 O O . PHE A 1 722 ? 14.874 33.572 -81.508 1.00 64.69 722 PHE A O 1
ATOM 5726 N N . ASP A 1 723 ? 14.592 35.291 -82.935 1.00 61.75 723 ASP A N 1
ATOM 5727 C CA . ASP A 1 723 ? 13.490 35.956 -82.234 1.00 61.75 723 ASP A CA 1
ATOM 5728 C C . ASP A 1 723 ? 12.232 35.953 -83.119 1.00 61.75 723 ASP A C 1
ATOM 5730 O O . ASP A 1 723 ? 12.318 36.099 -84.343 1.00 61.75 723 ASP A O 1
ATOM 5734 N N . ILE A 1 724 ? 11.066 35.672 -82.530 1.00 56.94 724 ILE A N 1
ATOM 5735 C CA . ILE A 1 724 ? 9.848 35.342 -83.284 1.00 56.94 724 ILE A CA 1
ATOM 5736 C C . ILE A 1 724 ? 8.636 36.038 -82.677 1.00 56.94 724 ILE A C 1
ATOM 5738 O O . ILE A 1 724 ? 8.335 35.888 -81.498 1.00 56.94 724 ILE A O 1
ATOM 5742 N N . SER A 1 725 ? 7.896 36.773 -83.509 1.00 58.06 725 SER A N 1
ATOM 5743 C CA . SER A 1 725 ? 6.687 37.492 -83.093 1.00 58.06 725 SER A CA 1
ATOM 5744 C C . SER A 1 725 ? 5.490 37.107 -83.957 1.00 58.06 725 SER A C 1
ATOM 5746 O O . SER A 1 725 ? 5.537 37.234 -85.180 1.00 58.06 725 SER A O 1
ATOM 5748 N N . SER A 1 726 ? 4.407 36.652 -83.319 1.00 59.69 726 SER A N 1
ATOM 5749 C CA . SER A 1 726 ? 3.147 36.286 -83.984 1.00 59.69 726 SER A CA 1
ATOM 5750 C C . SER A 1 726 ? 2.009 37.217 -83.566 1.00 59.69 726 SER A C 1
ATOM 5752 O O . SER A 1 726 ? 1.914 37.581 -82.396 1.00 59.69 726 SER A O 1
ATOM 5754 N N . LYS A 1 727 ? 1.133 37.597 -84.502 1.00 61.78 727 LYS A N 1
ATOM 5755 C CA . LYS A 1 727 ? -0.080 38.393 -84.241 1.00 61.78 727 LYS A CA 1
ATOM 5756 C C . LYS A 1 727 ? -1.293 37.765 -84.929 1.00 61.78 727 LYS A C 1
ATOM 5758 O O . LYS A 1 727 ? -1.177 37.361 -86.086 1.00 61.78 727 LYS A O 1
ATOM 5763 N N . ILE A 1 728 ? -2.433 37.707 -84.230 1.00 63.34 728 ILE A N 1
ATOM 5764 C CA . ILE A 1 728 ? -3.736 37.369 -84.824 1.00 63.34 728 ILE A CA 1
ATOM 5765 C C . ILE A 1 728 ? -4.319 38.644 -85.418 1.00 63.34 728 ILE A C 1
ATOM 5767 O O . ILE A 1 728 ? -4.425 39.655 -84.723 1.00 63.34 728 ILE A O 1
ATOM 5771 N N . LEU A 1 729 ? -4.670 38.586 -86.696 1.00 65.31 729 LEU A N 1
ATOM 5772 C CA . LEU A 1 729 ? -5.186 39.709 -87.452 1.00 65.31 729 LEU A CA 1
ATOM 5773 C C . LEU A 1 729 ? -6.533 39.348 -88.083 1.00 65.31 729 LEU A C 1
ATOM 5775 O O . LEU A 1 729 ? -6.718 38.232 -88.573 1.00 65.31 729 LEU A O 1
ATOM 5779 N N . THR A 1 730 ? -7.467 40.294 -88.104 1.00 71.38 730 THR A N 1
ATOM 5780 C CA . THR A 1 730 ? -8.667 40.192 -88.942 1.00 71.38 730 THR A CA 1
ATOM 5781 C C . THR A 1 730 ? -8.265 40.216 -90.416 1.00 71.38 730 THR A C 1
ATOM 5783 O O . THR A 1 730 ? -7.154 40.621 -90.769 1.00 71.38 730 THR A O 1
ATOM 5786 N N . ILE A 1 731 ? -9.194 39.870 -91.312 1.00 70.44 731 ILE A N 1
ATOM 5787 C CA . ILE A 1 731 ? -9.005 40.046 -92.767 1.00 70.44 731 ILE A CA 1
ATOM 5788 C C . ILE A 1 731 ? -8.596 41.495 -93.126 1.00 70.44 731 ILE A C 1
ATOM 5790 O O . ILE A 1 731 ? -7.920 41.709 -94.132 1.00 70.44 731 ILE A O 1
ATOM 5794 N N . ASN A 1 732 ? -8.916 42.472 -92.270 1.00 72.06 732 ASN A N 1
ATOM 5795 C CA . ASN A 1 732 ? -8.577 43.885 -92.439 1.00 72.06 732 ASN A CA 1
ATOM 5796 C C . ASN A 1 732 ? -7.254 44.308 -91.762 1.00 72.06 732 ASN A C 1
ATOM 5798 O O . ASN A 1 732 ? -6.965 45.499 -91.717 1.00 72.06 732 ASN A O 1
ATOM 5802 N N . ASN A 1 733 ? -6.422 43.364 -91.296 1.00 67.06 733 ASN A N 1
ATOM 5803 C CA . ASN A 1 733 ? -5.155 43.607 -90.582 1.00 67.06 733 ASN A CA 1
ATOM 5804 C C . ASN A 1 733 ? -5.285 44.247 -89.182 1.00 67.06 733 ASN A C 1
ATOM 5806 O O . ASN A 1 733 ? -4.283 44.720 -88.637 1.00 67.06 733 ASN A O 1
ATOM 5810 N N . ASP A 1 734 ? -6.467 44.219 -88.565 1.00 73.38 734 ASP A N 1
ATOM 5811 C CA . ASP A 1 734 ? -6.645 44.678 -87.181 1.00 73.38 734 ASP A CA 1
ATOM 5812 C C . ASP A 1 734 ? -6.288 43.569 -86.190 1.00 73.38 734 ASP A C 1
ATOM 5814 O O . ASP A 1 734 ? -6.579 42.402 -86.435 1.00 73.38 734 ASP A O 1
ATOM 5818 N N . ILE A 1 735 ? -5.655 43.914 -85.067 1.00 66.38 735 ILE A N 1
ATOM 5819 C CA . ILE A 1 735 ? -5.238 42.928 -84.060 1.00 66.38 735 ILE A CA 1
ATOM 5820 C C . ILE A 1 735 ? -6.460 42.429 -83.281 1.00 66.38 735 ILE A C 1
ATOM 5822 O O . ILE A 1 735 ? -7.228 43.235 -82.759 1.00 66.38 735 ILE A O 1
ATOM 5826 N N . VAL A 1 736 ? -6.612 41.105 -83.179 1.00 63.06 736 VAL A N 1
ATOM 5827 C CA . VAL A 1 736 ? -7.706 40.455 -82.439 1.00 63.06 736 VAL A CA 1
ATOM 5828 C C . VAL A 1 736 ? -7.187 39.868 -81.131 1.00 63.06 736 VAL A C 1
ATOM 5830 O O . VAL A 1 736 ? -6.313 39.001 -81.141 1.00 63.06 736 VAL A O 1
ATOM 5833 N N . ASP A 1 737 ? -7.775 40.295 -80.011 1.00 55.53 737 ASP A N 1
ATOM 5834 C CA . ASP A 1 737 ? -7.381 39.847 -78.667 1.00 55.53 737 ASP A CA 1
ATOM 5835 C C . ASP A 1 737 ? -8.059 38.531 -78.226 1.00 55.53 737 ASP A C 1
ATOM 5837 O O . ASP A 1 737 ? -7.562 37.855 -77.325 1.00 55.53 737 ASP A O 1
ATOM 5841 N N . ASN A 1 738 ? -9.189 38.140 -78.842 1.00 56.22 738 ASN A N 1
ATOM 5842 C CA . ASN A 1 738 ? -9.885 36.879 -78.549 1.00 56.22 738 ASN A CA 1
ATOM 5843 C C . ASN A 1 738 ? -10.379 36.170 -79.832 1.00 56.22 738 ASN A C 1
ATOM 5845 O O . ASN A 1 738 ? -11.308 36.661 -80.474 1.00 56.22 738 ASN A O 1
ATOM 5849 N N . PRO A 1 739 ? -9.836 34.988 -80.183 1.00 52.31 739 PRO A N 1
ATOM 5850 C CA . PRO A 1 739 ? -10.203 34.253 -81.395 1.00 52.31 739 PRO A CA 1
ATOM 5851 C C . PRO A 1 739 ? -11.613 33.641 -81.356 1.00 52.31 739 PRO A C 1
ATOM 5853 O O . PRO A 1 739 ? -12.103 33.215 -82.394 1.00 52.31 739 PRO A O 1
ATOM 5856 N N . LEU A 1 740 ? -12.284 33.594 -80.196 1.00 54.25 740 LEU A N 1
ATOM 5857 C CA . LEU A 1 740 ? -13.681 33.144 -80.083 1.00 54.25 740 LEU A CA 1
ATOM 5858 C C . LEU A 1 740 ? -14.698 34.273 -80.329 1.00 54.25 740 LEU A C 1
ATOM 5860 O O . LEU A 1 740 ? -15.900 34.014 -80.359 1.00 54.25 740 LEU A O 1
ATOM 5864 N N . ALA A 1 741 ? -14.234 35.518 -80.486 1.00 51.62 741 ALA A N 1
ATOM 5865 C CA . ALA A 1 741 ? -15.085 36.683 -80.722 1.00 51.62 741 ALA A CA 1
ATOM 5866 C C . ALA A 1 741 ? -15.329 36.974 -82.217 1.00 51.62 741 ALA A C 1
ATOM 5868 O O . ALA A 1 741 ? -16.313 37.632 -82.548 1.00 51.62 741 ALA A O 1
ATOM 5869 N N . GLU A 1 742 ? -14.473 36.471 -83.115 1.00 57.19 742 GLU A N 1
ATOM 5870 C CA . GLU A 1 742 ? -14.601 36.636 -84.567 1.00 57.19 742 GLU A CA 1
ATOM 5871 C C . GLU A 1 742 ? -14.457 35.309 -85.317 1.00 57.19 742 GLU A C 1
ATOM 5873 O O . GLU A 1 742 ? -13.643 34.457 -84.981 1.00 57.19 742 GLU A O 1
ATOM 5878 N N . ILE A 1 743 ? -15.237 35.160 -86.387 1.00 55.44 743 ILE A N 1
ATOM 5879 C CA . ILE A 1 743 ? -15.342 33.913 -87.158 1.00 55.44 743 ILE A CA 1
ATOM 5880 C C . ILE A 1 743 ? -14.237 33.820 -88.239 1.00 55.44 743 ILE A C 1
ATOM 5882 O O . ILE A 1 743 ? -13.958 32.731 -88.729 1.00 55.44 743 ILE A O 1
ATOM 5886 N N . ASN A 1 744 ? -13.585 34.938 -88.606 1.00 57.69 744 ASN A N 1
ATOM 5887 C CA . ASN A 1 744 ? -12.638 35.027 -89.730 1.00 57.69 744 ASN A CA 1
ATOM 5888 C C . ASN A 1 744 ? -11.356 35.821 -89.379 1.00 57.69 744 ASN A C 1
ATOM 5890 O O . ASN A 1 744 ? -11.332 37.045 -89.505 1.00 57.69 744 ASN A O 1
ATOM 5894 N N . PHE A 1 745 ? -10.267 35.129 -89.026 1.00 66.69 745 PHE A N 1
ATOM 5895 C CA . PHE A 1 745 ? -8.952 35.723 -88.721 1.00 66.69 745 PHE A CA 1
ATOM 5896 C C . PHE A 1 745 ? -7.791 34.934 -89.360 1.00 66.69 745 PHE A C 1
ATOM 5898 O O . PHE A 1 745 ? -7.957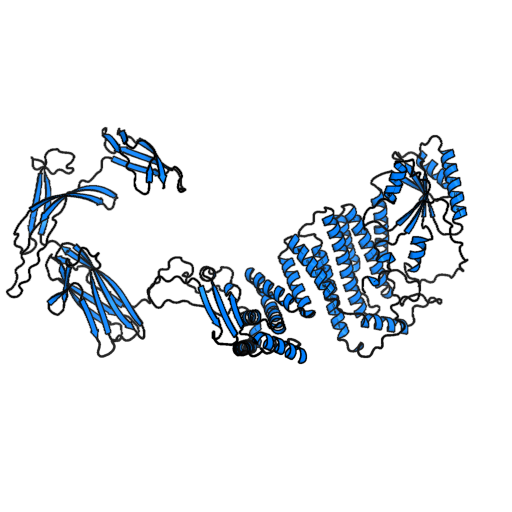 33.778 -89.748 1.00 66.69 745 PHE A O 1
ATOM 5905 N N . PHE A 1 746 ? -6.597 35.534 -89.449 1.00 59.31 746 PHE A N 1
ATOM 5906 C CA . PHE A 1 746 ? -5.350 34.861 -89.842 1.00 59.31 746 PHE A CA 1
ATOM 5907 C C . PHE A 1 746 ? -4.180 35.244 -88.922 1.00 59.31 746 PHE A C 1
ATOM 5909 O O . PHE A 1 746 ? -4.214 36.264 -88.239 1.00 59.31 746 PHE A O 1
ATOM 5916 N N . ILE A 1 747 ? -3.129 34.418 -88.880 1.00 62.16 747 ILE A N 1
ATOM 5917 C CA . ILE A 1 747 ? -1.961 34.629 -88.009 1.00 62.16 747 ILE A CA 1
ATOM 5918 C C . ILE A 1 747 ? -0.759 35.031 -88.860 1.00 62.16 747 ILE A C 1
ATOM 5920 O O . ILE A 1 747 ? -0.406 34.334 -89.810 1.00 62.16 747 ILE A O 1
ATOM 5924 N N . ARG A 1 748 ? -0.107 36.142 -88.508 1.00 63.62 748 ARG A N 1
ATOM 5925 C CA . ARG A 1 748 ? 1.153 36.578 -89.123 1.00 63.62 748 ARG A CA 1
ATOM 5926 C C . ARG A 1 748 ? 2.310 36.389 -88.148 1.00 63.62 748 ARG A C 1
ATOM 5928 O O . ARG A 1 748 ? 2.267 36.957 -87.060 1.00 63.62 748 ARG A O 1
ATOM 5935 N N . THR A 1 749 ? 3.360 35.687 -88.576 1.00 60.34 749 THR A N 1
ATOM 5936 C CA . THR A 1 749 ? 4.579 35.428 -87.788 1.00 60.34 749 THR A CA 1
ATOM 5937 C C . THR A 1 749 ? 5.811 36.016 -88.483 1.00 60.34 749 THR A C 1
ATOM 5939 O O . THR A 1 749 ? 6.059 35.713 -89.647 1.00 60.34 749 THR A O 1
ATOM 5942 N N . ASN A 1 750 ? 6.591 36.847 -87.784 1.00 60.91 750 ASN A N 1
ATOM 5943 C CA . ASN A 1 750 ? 7.876 37.380 -88.254 1.00 60.91 750 ASN A CA 1
ATOM 5944 C C . ASN A 1 750 ? 9.028 36.695 -87.499 1.00 60.91 750 ASN A C 1
ATOM 5946 O O . ASN A 1 750 ? 8.981 36.645 -86.271 1.00 60.91 750 ASN A O 1
ATOM 5950 N N . ILE A 1 751 ? 10.056 36.220 -88.213 1.00 63.44 751 ILE A N 1
ATOM 5951 C CA . ILE A 1 751 ? 11.240 35.537 -87.655 1.00 63.44 751 ILE A CA 1
ATOM 5952 C C . ILE A 1 751 ? 12.494 36.368 -87.965 1.00 63.44 751 ILE A C 1
ATOM 5954 O O . ILE A 1 751 ? 12.747 36.674 -89.130 1.00 63.44 751 ILE A O 1
ATOM 5958 N N . THR A 1 752 ? 13.291 36.715 -86.952 1.00 63.53 752 THR A N 1
ATOM 5959 C CA . THR A 1 752 ? 14.578 37.425 -87.083 1.00 63.53 752 THR A CA 1
ATOM 5960 C C . THR A 1 752 ? 15.725 36.567 -86.537 1.00 63.53 752 THR A C 1
ATOM 5962 O O . THR A 1 752 ? 15.644 36.016 -85.445 1.00 63.53 752 THR A O 1
ATOM 5965 N N . THR A 1 753 ? 16.814 36.406 -87.294 1.00 61.78 753 THR A N 1
ATOM 5966 C CA . THR A 1 753 ? 17.969 35.584 -86.881 1.00 61.78 753 THR A CA 1
ATOM 5967 C C . THR A 1 753 ? 18.925 36.381 -85.989 1.00 61.78 753 THR A C 1
ATOM 5969 O O . THR A 1 753 ? 19.328 37.481 -86.360 1.00 61.78 753 THR A O 1
ATOM 5972 N N . VAL A 1 754 ? 19.335 35.815 -84.850 1.00 62.50 754 VAL A N 1
ATOM 5973 C CA . VAL A 1 754 ? 20.265 36.430 -83.874 1.00 62.50 754 VAL A CA 1
ATOM 5974 C C . VAL A 1 754 ? 21.679 35.816 -83.970 1.00 62.50 754 VAL A C 1
ATOM 5976 O O . VAL A 1 754 ? 22.608 36.268 -83.306 1.00 62.50 754 VAL A O 1
ATOM 5979 N N . ALA A 1 755 ? 21.868 34.805 -84.826 1.00 61.03 755 ALA A N 1
ATOM 5980 C CA . ALA A 1 755 ? 23.146 34.155 -85.123 1.00 61.03 755 ALA A CA 1
ATOM 5981 C C . ALA A 1 755 ? 23.254 33.784 -86.619 1.00 61.03 755 ALA A C 1
ATOM 5983 O O . ALA A 1 755 ? 22.234 33.679 -87.302 1.00 61.03 755 ALA A O 1
ATOM 5984 N N . ASP A 1 756 ? 24.475 33.543 -87.115 1.00 56.72 756 ASP A N 1
ATOM 5985 C CA . ASP A 1 756 ? 24.733 33.057 -88.483 1.00 56.72 756 ASP A CA 1
ATOM 5986 C C . ASP A 1 756 ? 24.162 31.634 -88.658 1.00 56.72 756 ASP A C 1
ATOM 5988 O O . ASP A 1 756 ? 24.774 30.652 -88.229 1.00 56.72 756 ASP A O 1
ATOM 5992 N N . VAL A 1 757 ? 22.975 31.501 -89.260 1.00 56.50 757 VAL A N 1
ATOM 5993 C CA . VAL A 1 757 ? 22.279 30.211 -89.433 1.00 56.50 757 VAL A CA 1
ATOM 5994 C C . VAL A 1 757 ? 21.647 30.112 -90.826 1.00 56.50 757 VAL A C 1
ATOM 5996 O O . VAL A 1 757 ? 21.120 31.093 -91.344 1.00 56.50 757 VAL A O 1
ATOM 5999 N N . VAL A 1 758 ? 21.657 28.910 -91.418 1.00 52.66 758 VAL A N 1
ATOM 6000 C CA . VAL A 1 758 ? 20.938 28.578 -92.663 1.00 52.66 758 VAL A CA 1
ATOM 6001 C C . VAL A 1 758 ? 19.677 27.776 -92.319 1.00 52.66 758 VAL A C 1
ATOM 6003 O O . VAL A 1 758 ? 19.766 26.735 -91.669 1.00 52.66 758 VAL A O 1
ATOM 6006 N N . ILE A 1 759 ? 18.505 28.264 -92.738 1.00 55.94 759 ILE A N 1
ATOM 6007 C CA . ILE A 1 759 ? 17.202 27.608 -92.528 1.00 55.94 759 ILE A CA 1
ATOM 6008 C C . ILE A 1 759 ? 16.924 26.688 -93.719 1.00 55.94 759 ILE A C 1
ATOM 6010 O O . ILE A 1 759 ? 16.874 27.164 -94.850 1.00 55.94 759 ILE A O 1
ATOM 6014 N N . SER A 1 760 ? 16.756 25.386 -93.472 1.00 52.84 760 SER A N 1
ATOM 6015 C CA . SER A 1 760 ? 16.608 24.392 -94.547 1.00 52.84 760 SER A CA 1
ATOM 6016 C C . SER A 1 760 ? 15.160 23.983 -94.855 1.00 52.84 760 SER A C 1
ATOM 6018 O O . SER A 1 760 ? 14.861 23.719 -96.015 1.00 52.84 760 SER A O 1
ATOM 6020 N N . ASP A 1 761 ? 14.260 23.956 -93.864 1.00 51.06 761 ASP A N 1
ATOM 6021 C CA . ASP A 1 761 ? 12.845 23.587 -94.042 1.00 51.06 761 ASP A CA 1
ATOM 6022 C C . ASP A 1 761 ? 11.958 24.169 -92.918 1.00 51.06 761 ASP A C 1
ATOM 6024 O O . ASP A 1 761 ? 12.457 24.411 -91.814 1.00 51.06 761 ASP A O 1
ATOM 6028 N N . ILE A 1 762 ? 10.664 24.399 -93.200 1.00 55.03 762 ILE A N 1
ATOM 6029 C CA . ILE A 1 762 ? 9.638 24.876 -92.248 1.00 55.03 762 ILE A CA 1
ATOM 6030 C C . ILE A 1 762 ? 8.321 24.115 -92.490 1.00 55.03 762 ILE A C 1
ATOM 6032 O O . ILE A 1 762 ? 7.729 24.217 -93.563 1.00 55.03 762 ILE A O 1
ATOM 6036 N N . SER A 1 763 ? 7.802 23.419 -91.472 1.00 46.84 763 SER A N 1
ATOM 6037 C CA . SER A 1 763 ? 6.509 22.702 -91.532 1.00 46.84 763 SER A CA 1
ATOM 6038 C C . SER A 1 763 ? 5.536 23.112 -90.416 1.00 46.84 763 SER A C 1
ATOM 6040 O O . SER A 1 763 ? 5.974 23.590 -89.371 1.00 46.84 763 SER A O 1
ATOM 6042 N N . TRP A 1 764 ? 4.224 22.925 -90.641 1.00 49.19 764 TRP A N 1
ATOM 6043 C CA . TRP A 1 764 ? 3.131 23.346 -89.744 1.00 49.19 764 TRP A CA 1
ATOM 6044 C C . TRP A 1 764 ? 2.321 22.149 -89.226 1.00 49.19 764 TRP A C 1
ATOM 6046 O O . TRP A 1 764 ? 1.911 21.300 -90.021 1.00 49.19 764 TRP A O 1
ATOM 6056 N N . LYS A 1 765 ? 2.020 22.101 -87.919 1.00 46.31 765 LYS A N 1
ATOM 6057 C CA . LYS A 1 765 ? 1.088 21.119 -87.324 1.00 46.31 765 LYS A CA 1
ATOM 6058 C C . LYS A 1 765 ? 0.151 21.765 -86.288 1.00 46.31 765 LYS A C 1
ATOM 6060 O O . LYS A 1 765 ? 0.655 22.495 -85.435 1.00 46.31 765 LYS A O 1
ATOM 6065 N N . PRO A 1 766 ? -1.172 21.500 -86.323 1.00 46.25 766 PRO A N 1
ATOM 6066 C CA . PRO A 1 766 ? -2.096 21.933 -85.275 1.00 46.25 766 PRO A CA 1
ATOM 6067 C C . PRO A 1 766 ? -2.006 21.018 -84.042 1.00 46.25 766 PRO A C 1
ATOM 6069 O O . PRO A 1 766 ? -2.036 19.795 -84.179 1.00 46.25 766 PRO A O 1
ATOM 6072 N N . GLY A 1 767 ? -1.929 21.605 -82.846 1.00 46.75 767 GLY A N 1
ATOM 6073 C CA . GLY A 1 767 ? -1.952 20.898 -81.562 1.00 46.75 767 GLY A CA 1
ATOM 6074 C C . GLY A 1 767 ? -2.864 21.581 -80.538 1.00 46.75 767 GLY A C 1
ATOM 6075 O O . GLY A 1 767 ? -3.004 22.805 -80.543 1.00 46.75 767 GLY A O 1
ATOM 6076 N N . ILE A 1 768 ? -3.491 20.781 -79.671 1.00 46.44 768 ILE A N 1
ATOM 6077 C CA . ILE A 1 768 ? -4.317 21.241 -78.545 1.00 46.44 768 ILE A CA 1
ATOM 6078 C C . ILE A 1 768 ? -3.516 20.971 -77.274 1.00 46.44 768 ILE A C 1
ATOM 6080 O O . ILE A 1 768 ? -3.345 19.814 -76.896 1.00 46.44 768 ILE A O 1
ATOM 6084 N N . GLU A 1 769 ? -3.033 22.022 -76.621 1.00 45.62 769 GLU A N 1
ATOM 6085 C CA . GLU A 1 769 ? -2.446 21.926 -75.283 1.00 45.62 769 GLU A CA 1
ATOM 6086 C C . GLU A 1 769 ? -3.216 22.857 -74.341 1.00 45.62 769 GLU A C 1
ATOM 6088 O O . GLU A 1 769 ? -3.652 23.941 -74.726 1.00 45.62 769 GLU A O 1
ATOM 6093 N N . ILE A 1 770 ? -3.442 22.413 -73.108 1.00 43.44 770 ILE A N 1
ATOM 6094 C CA . ILE A 1 770 ? -4.118 23.192 -72.068 1.00 43.44 770 ILE A CA 1
ATOM 6095 C C . ILE A 1 770 ? -3.070 23.462 -70.997 1.00 43.44 770 ILE A C 1
ATOM 6097 O O . ILE A 1 770 ? -2.529 22.524 -70.417 1.00 43.44 770 ILE A O 1
ATOM 6101 N N . GLU A 1 771 ? -2.790 24.734 -70.738 1.00 41.47 771 GLU A N 1
ATOM 6102 C CA . GLU A 1 771 ? -1.947 25.158 -69.622 1.00 41.47 771 GLU A CA 1
ATOM 6103 C C . GLU A 1 771 ? -2.744 26.089 -68.706 1.00 41.47 771 GLU A C 1
ATOM 6105 O O . GLU A 1 771 ? -3.606 26.850 -69.149 1.00 41.47 771 GLU A O 1
ATOM 6110 N N . THR A 1 772 ? -2.450 26.018 -67.414 1.00 38.88 772 THR A N 1
ATOM 6111 C CA . THR A 1 772 ? -2.963 26.931 -66.391 1.00 38.88 772 THR A CA 1
ATOM 6112 C C . THR A 1 772 ? -1.859 27.909 -66.012 1.00 38.88 772 THR A C 1
ATOM 6114 O O . THR A 1 772 ? -0.741 27.481 -65.717 1.00 38.88 772 THR A O 1
ATOM 6117 N N . ASP A 1 773 ? -2.152 29.211 -66.024 1.00 38.81 773 ASP A N 1
ATOM 6118 C CA . ASP A 1 773 ? -1.197 30.227 -65.555 1.00 38.81 773 ASP A CA 1
ATOM 6119 C C . ASP A 1 773 ? -1.076 30.207 -64.016 1.00 38.81 773 ASP A C 1
ATOM 6121 O O . ASP A 1 773 ? -1.845 29.539 -63.325 1.00 38.81 773 ASP A O 1
ATOM 6125 N N . LYS A 1 774 ? -0.125 30.969 -63.466 1.00 41.72 774 LYS A N 1
ATOM 6126 C CA . LYS A 1 774 ? 0.173 31.109 -62.029 1.00 41.72 774 LYS A CA 1
ATOM 6127 C C . LYS A 1 774 ? -1.010 31.571 -61.167 1.00 41.72 774 LYS A C 1
ATOM 6129 O O . LYS A 1 774 ? -0.952 31.382 -59.957 1.00 41.72 774 LYS A O 1
ATOM 6134 N N . ASP A 1 775 ? -2.057 32.109 -61.788 1.00 39.00 775 ASP A N 1
ATOM 6135 C CA . ASP A 1 775 ? -3.317 32.512 -61.149 1.00 39.00 775 ASP A CA 1
ATOM 6136 C C . ASP A 1 775 ? -4.473 31.508 -61.403 1.00 39.00 775 ASP A C 1
ATOM 6138 O O . ASP A 1 775 ? -5.639 31.864 -61.279 1.00 39.00 775 ASP A O 1
ATOM 6142 N N . GLU A 1 776 ? -4.171 30.264 -61.806 1.00 37.69 776 GLU A N 1
ATOM 6143 C CA . GLU A 1 776 ? -5.120 29.150 -62.038 1.00 37.69 776 GLU A CA 1
ATOM 6144 C C . GLU A 1 776 ? -6.199 29.374 -63.123 1.00 37.69 776 GLU A C 1
ATOM 6146 O O . GLU A 1 776 ? -7.157 28.608 -63.236 1.00 37.69 776 GLU A O 1
ATOM 6151 N N . ASN A 1 777 ? -6.035 30.363 -64.004 1.00 36.12 777 ASN A N 1
ATOM 6152 C CA . ASN A 1 777 ? -6.934 30.530 -65.148 1.00 36.12 777 ASN A CA 1
ATOM 6153 C C . ASN A 1 777 ? -6.647 29.484 -66.243 1.00 36.12 777 ASN A C 1
ATOM 6155 O O . ASN A 1 777 ? -5.507 29.330 -66.687 1.00 36.12 777 ASN A O 1
ATOM 6159 N N . MET A 1 778 ? -7.692 28.784 -66.702 1.00 35.78 778 MET A N 1
ATOM 6160 C CA . MET A 1 778 ? -7.624 27.826 -67.814 1.00 35.78 778 MET A CA 1
ATOM 6161 C C . MET A 1 778 ? -7.401 28.563 -69.142 1.00 35.78 778 MET A C 1
ATOM 6163 O O . MET A 1 778 ? -8.257 29.339 -69.572 1.00 35.78 778 MET A O 1
ATOM 6167 N N . LEU A 1 779 ? -6.275 28.303 -69.812 1.00 39.25 779 LEU A N 1
ATOM 6168 C CA . LEU A 1 779 ? -5.941 28.914 -71.097 1.00 39.25 779 LEU A CA 1
ATOM 6169 C C . LEU A 1 779 ? -6.072 27.880 -72.221 1.00 39.25 779 LEU A C 1
ATOM 6171 O O . LEU A 1 779 ? -5.443 26.822 -72.200 1.00 39.25 779 LEU A O 1
ATOM 6175 N N . LEU A 1 780 ? -6.876 28.199 -73.236 1.00 38.22 780 LEU A N 1
ATOM 6176 C CA . LEU A 1 780 ? -6.910 27.447 -74.492 1.00 38.22 780 LEU A CA 1
ATOM 6177 C C . LEU A 1 780 ? -5.703 27.861 -75.339 1.00 38.22 780 LEU A C 1
ATOM 6179 O O . LEU A 1 780 ? -5.674 28.960 -75.896 1.00 38.22 780 LEU A O 1
ATOM 6183 N N . LYS A 1 781 ? -4.702 26.982 -75.421 1.00 40.22 781 LYS A N 1
ATOM 6184 C CA . LYS A 1 781 ? -3.486 27.181 -76.210 1.00 40.22 781 LYS A CA 1
ATOM 6185 C C . LYS A 1 781 ? -3.672 26.467 -77.552 1.00 40.22 781 LYS A C 1
ATOM 6187 O O . LYS A 1 781 ? -3.689 25.239 -77.627 1.00 40.22 781 LYS A O 1
ATOM 6192 N N . VAL A 1 782 ? -3.842 27.232 -78.631 1.00 40.59 782 VAL A N 1
ATOM 6193 C CA . VAL A 1 782 ? -3.758 26.672 -79.990 1.00 40.59 782 VAL A CA 1
ATOM 6194 C C . VAL A 1 782 ? -2.289 26.727 -80.396 1.00 40.59 782 VAL A C 1
ATOM 6196 O O . VAL A 1 782 ? -1.756 27.795 -80.711 1.00 40.59 782 VAL A O 1
ATOM 6199 N N . CYS A 1 783 ? -1.609 25.585 -80.311 1.00 41.94 783 CYS A N 1
ATOM 6200 C CA . CYS A 1 783 ? -0.194 25.467 -80.645 1.00 41.94 783 CYS A CA 1
ATOM 6201 C C . CYS A 1 783 ? -0.051 25.169 -82.142 1.00 41.94 783 CYS A C 1
ATOM 6203 O O . CYS A 1 783 ? -0.531 24.145 -82.629 1.00 41.94 783 CYS A O 1
ATOM 6205 N N . PHE A 1 784 ? 0.636 26.048 -82.873 1.00 42.88 784 PHE A N 1
ATOM 6206 C CA . PHE A 1 784 ? 1.140 25.740 -84.210 1.00 42.88 784 PHE A CA 1
ATOM 6207 C C . PHE A 1 784 ? 2.608 25.369 -84.060 1.00 42.88 784 PHE A C 1
ATOM 6209 O O . PHE A 1 784 ? 3.449 26.224 -83.786 1.00 42.88 784 PHE A O 1
ATOM 6216 N N . GLN A 1 785 ? 2.918 24.080 -84.170 1.00 42.03 785 GLN A N 1
ATOM 6217 C CA . GLN A 1 785 ? 4.293 23.622 -84.029 1.00 42.03 785 GLN A CA 1
ATOM 6218 C C . GLN A 1 785 ? 5.036 23.858 -85.344 1.00 42.03 785 GLN A C 1
ATOM 6220 O O . GLN A 1 785 ? 4.597 23.400 -86.402 1.00 42.03 785 GLN A O 1
ATOM 6225 N N . PHE A 1 786 ? 6.162 24.558 -85.252 1.00 46.34 786 PHE A N 1
ATOM 6226 C CA . PHE A 1 786 ? 7.106 24.739 -86.345 1.00 46.34 786 PHE A CA 1
ATOM 6227 C C . PHE A 1 786 ? 8.250 23.739 -86.164 1.00 46.34 786 PHE A C 1
ATOM 6229 O O . PHE A 1 786 ? 8.638 23.452 -85.035 1.00 46.34 786 PHE A O 1
ATOM 6236 N N . ILE A 1 787 ? 8.788 23.187 -87.249 1.00 45.00 787 ILE A N 1
ATOM 6237 C CA . ILE A 1 787 ? 9.993 22.344 -87.213 1.00 45.00 787 ILE A CA 1
ATOM 6238 C C . ILE A 1 787 ? 11.020 22.980 -88.137 1.00 45.00 787 ILE A C 1
ATOM 6240 O O . ILE A 1 787 ? 10.700 23.256 -89.291 1.00 45.00 787 ILE A O 1
ATOM 6244 N N . LEU A 1 788 ? 12.225 23.219 -87.618 1.00 46.53 788 LEU A N 1
ATOM 6245 C CA . LEU A 1 788 ? 13.288 23.946 -88.301 1.00 46.53 788 LEU A CA 1
ATOM 6246 C C . LEU A 1 788 ? 14.573 23.119 -88.229 1.00 46.53 788 LEU A C 1
ATOM 6248 O O . LEU A 1 788 ? 15.158 22.979 -87.159 1.00 46.53 788 LEU A O 1
ATOM 6252 N N . ASN A 1 789 ? 14.995 22.547 -89.356 1.00 47.47 789 ASN A N 1
ATOM 6253 C CA . ASN A 1 789 ? 16.188 21.700 -89.413 1.00 47.47 789 ASN A CA 1
ATOM 6254 C C . ASN A 1 789 ? 17.450 22.566 -89.585 1.00 47.47 789 ASN A C 1
ATOM 6256 O O . ASN A 1 789 ? 17.569 23.325 -90.553 1.00 47.47 789 ASN A O 1
ATOM 6260 N N . LYS A 1 790 ? 18.402 22.456 -88.648 1.00 51.03 790 LYS A N 1
ATOM 6261 C CA . LYS A 1 790 ? 19.682 23.190 -88.654 1.00 51.03 790 LYS A CA 1
ATOM 6262 C C . LYS A 1 790 ? 20.824 22.320 -89.195 1.00 51.03 790 LYS A C 1
ATOM 6264 O O . LYS A 1 790 ? 20.973 21.174 -88.789 1.00 51.03 790 LYS A O 1
ATOM 6269 N N . GLN A 1 791 ? 21.691 22.910 -90.020 1.00 47.97 791 GLN A N 1
ATOM 6270 C CA . GLN A 1 791 ? 23.067 22.449 -90.250 1.00 47.97 791 GLN A CA 1
ATOM 6271 C C . GLN A 1 791 ? 24.025 23.551 -89.782 1.00 47.97 791 GLN A C 1
ATOM 6273 O O . GLN A 1 791 ? 23.864 24.711 -90.158 1.00 47.97 791 GLN A O 1
ATOM 6278 N N . CYS A 1 792 ? 24.995 23.219 -88.927 1.00 43.72 792 CYS A N 1
ATOM 6279 C CA . CYS A 1 792 ? 26.006 24.170 -88.463 1.00 43.72 792 CYS A CA 1
ATOM 6280 C C . CYS A 1 792 ? 27.359 23.804 -89.082 1.00 43.72 792 CYS A C 1
ATOM 6282 O O . CYS A 1 792 ? 27.902 22.751 -88.766 1.00 43.72 792 CYS A O 1
ATOM 6284 N N . CYS A 1 793 ? 27.915 24.669 -89.930 1.00 42.09 793 CYS A N 1
ATOM 6285 C CA . CYS A 1 793 ? 29.308 24.570 -90.365 1.00 42.09 793 CYS A CA 1
ATOM 6286 C C . CYS A 1 793 ? 30.077 25.795 -89.871 1.00 42.09 793 CYS A C 1
ATOM 6288 O O . CYS A 1 793 ? 29.837 26.905 -90.342 1.00 42.09 793 CYS A O 1
ATOM 6290 N N . ARG A 1 794 ? 31.057 25.593 -88.983 1.00 37.47 794 ARG A N 1
ATOM 6291 C CA . ARG A 1 794 ? 32.188 26.520 -88.840 1.00 37.47 794 ARG A CA 1
ATOM 6292 C C . ARG A 1 794 ? 33.489 25.758 -88.550 1.00 37.47 794 ARG A C 1
ATOM 6294 O O . ARG A 1 794 ? 33.652 25.163 -87.492 1.00 37.47 794 ARG A O 1
ATOM 6301 N N . SER A 1 795 ? 34.433 25.913 -89.481 1.00 38.56 795 SER A N 1
ATOM 6302 C CA . SER A 1 795 ? 35.857 25.525 -89.460 1.00 38.56 795 SER A CA 1
ATOM 6303 C C . SER A 1 795 ? 36.217 24.055 -89.758 1.00 38.56 795 SER A C 1
ATOM 6305 O O . SER A 1 795 ? 35.533 23.119 -89.370 1.00 38.56 795 SER A O 1
ATOM 6307 N N . ASN A 1 796 ? 37.309 23.898 -90.515 1.00 45.09 796 ASN A N 1
ATOM 6308 C CA . ASN A 1 796 ? 37.686 22.764 -91.374 1.00 45.09 796 ASN A CA 1
ATOM 6309 C C . ASN A 1 796 ? 38.112 21.448 -90.693 1.00 45.09 796 ASN A C 1
ATOM 6311 O O . ASN A 1 796 ? 38.785 20.652 -91.335 1.00 45.09 796 ASN A O 1
ATOM 6315 N N . LEU A 1 797 ? 37.742 21.169 -89.447 1.00 44.94 797 LEU A N 1
ATOM 6316 C CA . LEU A 1 797 ? 38.008 19.870 -88.815 1.00 44.94 797 LEU A CA 1
ATOM 6317 C C . LEU A 1 797 ? 36.922 19.596 -87.775 1.00 44.94 797 LEU A C 1
ATOM 6319 O O . LEU A 1 797 ? 37.047 20.094 -86.665 1.00 44.94 797 LEU A O 1
ATOM 6323 N N . LEU A 1 798 ? 35.873 18.857 -88.161 1.00 41.50 798 LEU A N 1
ATOM 6324 C CA . LEU A 1 798 ? 34.993 18.005 -87.333 1.00 41.50 798 LEU A CA 1
ATOM 6325 C C . LEU A 1 798 ? 33.703 17.708 -88.123 1.00 41.50 798 LEU A C 1
ATOM 6327 O O . LEU A 1 798 ? 32.853 18.578 -88.299 1.00 41.50 798 LEU A O 1
ATOM 6331 N N . GLU A 1 799 ? 33.541 16.468 -88.591 1.00 37.84 799 GLU A N 1
ATOM 6332 C CA . GLU A 1 799 ? 32.272 15.948 -89.121 1.00 37.84 799 GLU A CA 1
ATOM 6333 C C . GLU A 1 799 ? 31.362 15.546 -87.950 1.00 37.84 799 GLU A C 1
ATOM 6335 O O . GLU A 1 799 ? 31.246 14.379 -87.588 1.00 37.84 799 GLU A O 1
ATOM 6340 N N . GLY A 1 800 ? 30.743 16.533 -87.305 1.00 43.25 800 GLY A N 1
ATOM 6341 C CA . GLY A 1 800 ? 29.706 16.315 -86.299 1.00 43.25 800 GLY A CA 1
ATOM 6342 C C . GLY A 1 800 ? 28.483 17.151 -86.643 1.00 43.25 800 GLY A C 1
ATOM 6343 O O . GLY A 1 800 ? 28.579 18.372 -86.736 1.00 43.25 800 GLY A O 1
ATOM 6344 N N . TRP A 1 801 ? 27.335 16.509 -86.851 1.00 41.72 801 TRP A N 1
ATOM 6345 C CA . TRP A 1 801 ? 26.068 17.183 -87.129 1.00 41.72 801 TRP A CA 1
ATOM 6346 C C . TRP A 1 801 ? 25.107 16.989 -85.956 1.00 41.72 801 TRP A C 1
ATOM 6348 O O . TRP A 1 801 ? 25.032 15.912 -85.371 1.00 41.72 801 TRP A O 1
ATOM 6358 N N . VAL A 1 802 ? 24.378 18.051 -85.607 1.00 42.66 802 VAL A N 1
ATOM 6359 C CA . VAL A 1 802 ? 23.344 18.038 -84.566 1.00 42.66 802 VAL A CA 1
ATOM 6360 C C . VAL A 1 802 ? 22.028 18.434 -85.222 1.00 42.66 802 VAL A C 1
ATOM 6362 O O . VAL A 1 802 ? 21.899 19.553 -85.722 1.00 42.66 802 VAL A O 1
ATOM 6365 N N . LEU A 1 803 ? 21.067 17.510 -85.240 1.00 42.06 803 LEU A N 1
ATOM 6366 C CA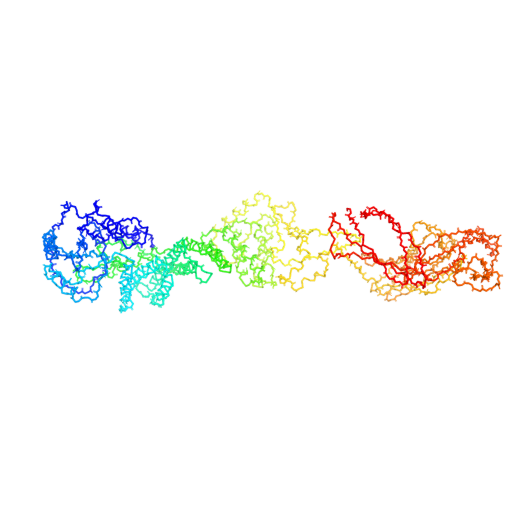 . LEU A 1 803 ? 19.698 17.785 -85.663 1.00 42.06 803 LEU A CA 1
ATOM 6367 C C . LEU A 1 803 ? 18.924 18.329 -84.454 1.00 42.06 803 LEU A C 1
ATOM 6369 O O . LEU A 1 803 ? 18.700 17.605 -83.489 1.00 42.06 803 LEU A O 1
ATOM 6373 N N . SER A 1 804 ? 18.521 19.596 -84.501 1.00 46.88 804 SER A N 1
ATOM 6374 C CA . SER A 1 804 ? 17.732 20.233 -83.439 1.00 46.88 804 SER A CA 1
ATOM 6375 C C . SER A 1 804 ? 16.317 20.519 -83.931 1.00 46.88 804 SER A C 1
ATOM 6377 O O . SER A 1 804 ? 16.154 21.163 -84.962 1.00 46.88 804 SER A O 1
ATOM 6379 N N . GLN A 1 805 ? 15.302 20.087 -83.182 1.00 48.12 805 GLN A N 1
ATOM 6380 C CA . GLN A 1 805 ? 13.896 20.421 -83.426 1.00 48.12 805 GLN A CA 1
ATOM 6381 C C . GLN A 1 805 ? 13.474 21.555 -82.480 1.00 48.12 805 GLN A C 1
ATOM 6383 O O . GLN A 1 805 ? 13.655 21.450 -81.268 1.00 48.12 805 GLN A O 1
ATOM 6388 N N . LEU A 1 806 ? 12.917 22.645 -83.018 1.00 49.38 806 LEU A N 1
ATOM 6389 C CA . LEU A 1 806 ? 12.566 23.844 -82.247 1.00 49.38 806 LEU A CA 1
ATOM 6390 C C . LEU A 1 806 ? 11.077 24.184 -82.394 1.00 49.38 806 LEU A C 1
ATOM 6392 O O . LEU A 1 806 ? 10.654 24.533 -83.488 1.00 49.38 806 LEU A O 1
ATOM 6396 N N . SER A 1 807 ? 10.308 24.147 -81.298 1.00 49.34 807 SER A N 1
ATOM 6397 C CA . SER A 1 807 ? 8.932 24.673 -81.258 1.00 49.34 807 SER A CA 1
ATOM 6398 C C . SER A 1 807 ? 8.953 26.193 -81.073 1.00 49.34 807 SER A C 1
ATOM 6400 O O . SER A 1 807 ? 9.643 26.699 -80.192 1.00 49.34 807 SER A O 1
ATOM 6402 N N . ILE A 1 808 ? 8.221 26.926 -81.911 1.00 48.22 808 ILE A N 1
ATOM 6403 C CA . ILE A 1 808 ? 8.379 28.381 -82.094 1.00 48.22 808 ILE A CA 1
ATOM 6404 C C . ILE A 1 808 ? 7.261 29.218 -81.415 1.00 48.22 808 ILE A C 1
ATOM 6406 O O . ILE A 1 808 ? 7.257 30.444 -81.487 1.00 48.22 808 ILE A O 1
ATOM 6410 N N . GLY A 1 809 ? 6.356 28.588 -80.657 1.00 46.16 809 GLY A N 1
ATOM 6411 C CA . GLY A 1 809 ? 5.449 29.280 -79.724 1.00 46.16 809 GLY A CA 1
ATOM 6412 C C . GLY A 1 809 ? 3.951 29.063 -79.969 1.00 46.16 809 GLY A C 1
ATOM 6413 O O . GLY A 1 809 ? 3.539 28.298 -80.837 1.00 46.16 809 GLY A O 1
ATOM 6414 N N . SER A 1 810 ? 3.132 29.740 -79.160 1.00 45.91 810 SER A N 1
ATOM 6415 C CA . SER A 1 810 ? 1.673 29.573 -79.051 1.00 45.91 810 SER A CA 1
ATOM 6416 C C . SER A 1 810 ? 0.955 30.909 -78.829 1.00 45.91 810 SER A C 1
ATOM 6418 O O . SER A 1 810 ? 1.556 31.820 -78.259 1.00 45.91 810 SER A O 1
ATOM 6420 N N . VAL A 1 811 ? -0.334 31.015 -79.176 1.00 42.56 811 VAL A N 1
ATOM 6421 C CA . VAL A 1 811 ? -1.151 32.216 -78.897 1.00 42.56 811 VAL A CA 1
ATOM 6422 C C . VAL A 1 811 ? -2.066 32.010 -77.677 1.00 42.56 811 VAL A C 1
ATOM 6424 O O . VAL A 1 811 ? -2.668 30.949 -77.535 1.00 42.56 811 VAL A O 1
ATOM 6427 N N . LEU A 1 812 ? -2.151 33.019 -76.798 1.00 42.03 812 LEU A N 1
ATOM 6428 C CA . LEU A 1 812 ? -2.884 33.021 -75.519 1.00 42.03 812 LEU A CA 1
ATOM 6429 C C . LEU A 1 812 ? -4.248 33.731 -75.625 1.00 42.03 812 LEU A C 1
ATOM 6431 O O . LEU A 1 812 ? -4.316 34.826 -76.179 1.00 42.03 812 LEU A O 1
ATOM 6435 N N . VAL A 1 813 ? -5.301 33.170 -75.013 1.00 48.28 813 VAL A N 1
ATOM 6436 C CA . VAL A 1 813 ? -6.638 33.797 -74.875 1.00 48.28 813 VAL A CA 1
ATOM 6437 C C . VAL A 1 813 ? -6.945 34.011 -73.393 1.00 48.28 813 VAL A C 1
ATOM 6439 O O . VAL A 1 813 ? -6.909 33.054 -72.630 1.00 48.28 813 VAL A O 1
ATOM 6442 N N . LYS A 1 814 ? -7.215 35.252 -72.962 1.00 41.59 814 LYS A N 1
ATOM 6443 C CA . LYS A 1 814 ? -7.045 35.636 -71.546 1.00 41.59 814 LYS A CA 1
ATOM 6444 C C . LYS A 1 814 ? -8.182 35.334 -70.557 1.00 41.59 814 LYS A C 1
ATOM 6446 O O . LYS A 1 814 ? -7.851 35.163 -69.394 1.00 41.59 814 LYS A O 1
ATOM 6451 N N . ASN A 1 815 ? -9.466 35.249 -70.933 1.00 47.59 815 ASN A N 1
ATOM 6452 C CA . ASN A 1 815 ? -10.552 35.177 -69.929 1.00 47.59 815 ASN A CA 1
ATOM 6453 C C . ASN A 1 815 ? -11.626 34.114 -70.242 1.00 47.59 815 ASN A C 1
ATOM 6455 O O . ASN A 1 815 ? -12.208 34.132 -71.328 1.00 47.59 815 ASN A O 1
ATOM 6459 N N . SER A 1 816 ? -11.938 33.248 -69.264 1.00 53.97 816 SER A N 1
ATOM 6460 C CA . SER A 1 816 ? -13.082 32.316 -69.306 1.00 53.97 816 SER A CA 1
ATOM 6461 C C . SER A 1 816 ? -14.392 33.039 -68.939 1.00 53.97 816 SER A C 1
ATOM 6463 O O . SER A 1 816 ? -14.420 33.752 -67.936 1.00 53.97 816 SER A O 1
ATOM 6465 N N . PRO A 1 817 ? -15.493 32.869 -69.697 1.00 56.12 817 PRO A N 1
ATOM 6466 C CA . PRO A 1 817 ? -16.767 33.549 -69.433 1.00 56.12 817 PRO A CA 1
ATOM 6467 C C . PRO A 1 817 ? -17.593 32.944 -68.277 1.00 56.12 817 PRO A C 1
ATOM 6469 O O . PRO A 1 817 ? -18.620 33.509 -67.902 1.00 56.12 817 PRO A O 1
ATOM 6472 N N . LEU A 1 818 ? -17.175 31.806 -67.710 1.00 58.56 818 LEU A N 1
ATOM 6473 C CA . LEU A 1 818 ? -17.915 31.061 -66.684 1.00 58.56 818 LEU A CA 1
ATOM 6474 C C . LEU A 1 818 ? -17.018 30.723 -65.490 1.00 58.56 818 LEU A C 1
ATOM 6476 O O . LEU A 1 818 ? -15.862 30.337 -65.673 1.00 58.56 818 LEU A O 1
ATOM 6480 N N . SER A 1 819 ? -17.583 30.811 -64.284 1.00 61.75 819 SER A N 1
ATOM 6481 C CA . SER A 1 819 ? -16.958 30.375 -63.030 1.00 61.75 819 SER A CA 1
ATOM 6482 C C . SER A 1 819 ? -17.794 29.270 -62.381 1.00 61.75 819 SER A C 1
ATOM 6484 O O . SER A 1 819 ? -19.023 29.350 -62.360 1.00 61.75 819 SER A O 1
ATOM 6486 N N . VAL A 1 820 ? -17.132 28.221 -61.885 1.00 62.47 820 VAL A N 1
ATOM 6487 C CA . VAL A 1 820 ? -17.764 27.076 -61.216 1.00 62.47 820 VAL A CA 1
ATOM 6488 C C . VAL A 1 820 ? -17.022 26.797 -59.915 1.00 62.47 820 VAL A C 1
ATOM 6490 O O . VAL A 1 820 ? -15.816 26.567 -59.931 1.00 62.47 820 VAL A O 1
ATOM 6493 N N . GLU A 1 821 ? -17.746 26.773 -58.802 1.00 63.44 821 GLU A N 1
ATOM 6494 C CA . GLU A 1 821 ? -17.222 26.490 -57.465 1.00 63.44 821 GLU A CA 1
ATOM 6495 C C . GLU A 1 821 ? -17.947 25.270 -56.875 1.00 63.44 821 GLU A C 1
ATOM 6497 O O . GLU A 1 821 ? -19.146 25.102 -57.081 1.00 63.44 821 GLU A O 1
ATOM 6502 N N . ALA A 1 822 ? -17.236 24.379 -56.180 1.00 64.25 822 ALA A N 1
ATOM 6503 C CA . ALA A 1 822 ? -17.800 23.139 -55.642 1.00 64.25 822 ALA A CA 1
ATOM 6504 C C . ALA A 1 822 ? -17.455 22.983 -54.161 1.00 64.25 822 ALA A C 1
ATOM 6506 O O . ALA A 1 822 ? -16.280 22.992 -53.797 1.00 64.25 822 ALA A O 1
ATOM 6507 N N . GLN A 1 823 ? -18.463 22.788 -53.306 1.00 66.31 823 GLN A N 1
ATOM 6508 C CA . GLN A 1 823 ? -18.259 22.719 -51.860 1.00 66.31 823 GLN A CA 1
ATOM 6509 C C . GLN A 1 823 ? -19.008 21.540 -51.207 1.00 66.31 823 GLN A C 1
ATOM 6511 O O . GLN A 1 823 ? -20.234 21.429 -51.337 1.00 66.31 823 GLN A O 1
ATOM 6516 N N . PRO A 1 824 ? -18.312 20.641 -50.480 1.00 64.19 824 PRO A N 1
ATOM 6517 C CA . PRO A 1 824 ? -18.954 19.597 -49.686 1.00 64.19 824 PRO A CA 1
ATOM 6518 C C . PRO A 1 824 ? -19.574 20.191 -48.413 1.00 64.19 824 PRO A C 1
ATOM 6520 O O . PRO A 1 824 ? -18.968 21.018 -47.736 1.00 64.19 824 PRO A O 1
ATOM 6523 N N . ARG A 1 825 ? -20.793 19.763 -48.058 1.00 56.28 825 ARG A N 1
ATOM 6524 C CA . ARG A 1 825 ? -21.560 20.384 -46.959 1.00 56.28 825 ARG A CA 1
ATOM 6525 C C . ARG A 1 825 ? -21.200 19.892 -45.546 1.00 56.28 825 ARG A C 1
ATOM 6527 O O . ARG A 1 825 ? -21.742 20.428 -44.582 1.00 56.28 825 ARG A O 1
ATOM 6534 N N . SER A 1 826 ? -20.327 18.891 -45.398 1.00 57.81 826 SER A N 1
ATOM 6535 C CA . SER A 1 826 ? -19.877 18.369 -44.095 1.00 57.81 826 SER A CA 1
ATOM 6536 C C . SER A 1 826 ? -18.358 18.451 -43.933 1.00 57.81 826 SER A C 1
ATOM 6538 O O . SER A 1 826 ? -17.606 18.195 -44.868 1.00 57.81 826 SER A O 1
ATOM 6540 N N . SER A 1 827 ? -17.903 18.781 -42.720 1.00 52.41 827 SER A N 1
ATOM 6541 C CA . SER A 1 827 ? -16.483 18.952 -42.370 1.00 52.41 827 SER A CA 1
ATOM 6542 C C . SER A 1 827 ? -15.741 17.645 -42.064 1.00 52.41 827 SER A C 1
ATOM 6544 O O . SER A 1 827 ? -14.523 17.651 -41.918 1.00 52.41 827 SER A O 1
ATOM 6546 N N . TYR A 1 828 ? -16.452 16.520 -41.975 1.00 53.16 828 TYR A N 1
ATOM 6547 C CA . TYR A 1 828 ? -15.880 15.186 -41.804 1.00 53.16 828 TYR A CA 1
ATOM 6548 C C . TYR A 1 828 ? -16.556 14.205 -42.767 1.00 53.16 828 TYR A C 1
ATOM 6550 O O . TYR A 1 828 ? -17.766 14.278 -42.998 1.00 53.16 828 TYR A O 1
ATOM 6558 N N . LEU A 1 829 ? -15.757 13.312 -43.355 1.00 56.19 829 LEU A N 1
ATOM 6559 C CA . LEU A 1 829 ? -16.190 12.332 -44.350 1.00 56.19 829 LEU A CA 1
ATOM 6560 C C . LEU A 1 829 ? -15.972 10.925 -43.789 1.00 56.19 829 LEU A C 1
ATOM 6562 O O . LEU A 1 829 ? -14.894 10.618 -43.283 1.00 56.19 829 LEU A O 1
ATOM 6566 N N . ILE A 1 830 ? -16.998 10.076 -43.868 1.00 56.56 830 ILE A N 1
ATOM 6567 C CA . ILE A 1 830 ? -16.938 8.678 -43.429 1.00 56.56 830 ILE A CA 1
ATOM 6568 C C . ILE A 1 830 ? -17.072 7.786 -44.666 1.00 56.56 830 ILE A C 1
ATOM 6570 O O . ILE A 1 830 ? -17.982 7.964 -45.478 1.00 56.56 830 ILE A O 1
ATOM 6574 N N . VAL A 1 831 ? -16.161 6.823 -44.817 1.00 55.00 831 VAL A N 1
ATOM 6575 C CA . VAL A 1 831 ? -16.129 5.887 -45.954 1.00 55.00 831 VAL A CA 1
ATOM 6576 C C . VAL A 1 831 ? -17.481 5.163 -46.082 1.00 55.00 831 VAL A C 1
ATOM 6578 O O . VAL A 1 831 ? -18.028 4.702 -45.079 1.00 55.00 831 VAL A O 1
ATOM 6581 N N . ARG A 1 832 ? -18.021 5.072 -47.310 1.00 56.31 832 ARG A N 1
ATOM 6582 C CA . ARG A 1 832 ? -19.346 4.496 -47.653 1.00 56.31 832 ARG A CA 1
ATOM 6583 C C . ARG A 1 832 ? -20.583 5.252 -47.143 1.00 56.31 832 ARG A C 1
ATOM 6585 O O . ARG A 1 832 ? -21.665 4.669 -47.076 1.00 56.31 832 ARG A O 1
ATOM 6592 N N . THR A 1 833 ? -20.472 6.545 -46.835 1.00 59.66 833 THR A N 1
ATOM 6593 C CA . THR A 1 833 ? -21.640 7.408 -46.563 1.00 59.66 833 THR A CA 1
ATOM 6594 C C . THR A 1 833 ? -21.889 8.407 -47.696 1.00 59.66 833 THR A C 1
ATOM 6596 O O . THR A 1 833 ? -20.961 8.790 -48.405 1.00 59.66 833 THR A O 1
ATOM 6599 N N . ALA A 1 834 ? -23.157 8.779 -47.913 1.00 59.72 834 ALA A N 1
ATOM 6600 C CA . ALA A 1 834 ? -23.544 9.726 -48.959 1.00 59.72 834 ALA A CA 1
ATOM 6601 C C . ALA A 1 834 ? -23.105 11.149 -48.587 1.00 59.72 834 ALA A C 1
ATOM 6603 O O . ALA A 1 834 ? -23.450 11.644 -47.514 1.00 59.72 834 ALA A O 1
ATOM 6604 N N . ILE A 1 835 ? -22.390 11.815 -49.491 1.00 63.91 835 ILE A N 1
ATOM 6605 C CA . ILE A 1 835 ? -21.824 13.150 -49.292 1.00 63.91 835 ILE A CA 1
ATOM 6606 C C . ILE A 1 835 ? -22.540 14.134 -50.226 1.00 63.91 835 ILE A C 1
ATOM 6608 O O . ILE A 1 835 ? -22.464 13.972 -51.447 1.00 63.91 835 ILE A O 1
ATOM 6612 N N . PRO A 1 836 ? -23.236 15.155 -49.693 1.00 65.25 836 PRO A N 1
ATOM 6613 C CA . PRO A 1 836 ? -23.793 16.233 -50.502 1.00 65.25 836 PRO A CA 1
ATOM 6614 C C . PRO A 1 836 ? -22.705 17.241 -50.893 1.00 65.25 836 PRO A C 1
ATOM 6616 O O . PRO A 1 836 ? -22.091 17.868 -50.025 1.00 65.25 836 PRO A O 1
ATOM 6619 N N . VAL A 1 837 ? -22.515 17.432 -52.197 1.00 65.38 837 VAL A N 1
ATOM 6620 C CA . VAL A 1 837 ? -21.652 18.467 -52.783 1.00 65.38 837 VAL A CA 1
ATOM 6621 C C . VAL A 1 837 ? -22.533 19.481 -53.507 1.00 65.38 837 VAL A C 1
ATOM 6623 O O . VAL A 1 837 ? -23.380 19.105 -54.320 1.00 65.38 837 VAL A O 1
ATOM 6626 N N . VAL A 1 838 ? -22.365 20.764 -53.191 1.00 71.31 838 VAL A N 1
ATOM 6627 C CA . VAL A 1 838 ? -23.079 21.865 -53.848 1.00 71.31 838 VAL A CA 1
ATOM 6628 C C . VAL A 1 838 ? -22.145 22.509 -54.865 1.00 71.31 838 VAL A C 1
ATOM 6630 O O . VAL A 1 838 ? -21.045 22.918 -54.507 1.00 71.31 838 VAL A O 1
ATOM 6633 N N . PHE A 1 839 ? -22.581 22.576 -56.119 1.00 67.88 839 PHE A N 1
ATOM 6634 C CA . PHE A 1 839 ? -21.916 23.290 -57.201 1.00 67.88 839 PHE A CA 1
ATOM 6635 C C . PHE A 1 839 ? -22.601 24.637 -57.425 1.00 67.88 839 PHE A C 1
ATOM 6637 O O . PHE A 1 839 ? -23.814 24.693 -57.630 1.00 67.88 839 PHE A O 1
ATOM 6644 N N . THR A 1 840 ? -21.811 25.697 -57.423 1.00 70.19 840 THR A N 1
ATOM 6645 C CA . THR A 1 840 ? -22.206 27.081 -57.650 1.00 70.19 840 THR A CA 1
ATOM 6646 C C . THR A 1 840 ? -21.650 27.522 -58.994 1.00 70.19 840 THR A C 1
ATOM 6648 O O . THR A 1 840 ? -20.438 27.603 -59.166 1.00 70.19 840 THR A O 1
ATOM 6651 N N . ILE A 1 841 ? -22.519 27.780 -59.970 1.00 71.31 841 ILE A N 1
ATOM 6652 C CA . ILE A 1 841 ? -22.118 28.204 -61.315 1.00 71.31 841 ILE A CA 1
ATOM 6653 C C . ILE A 1 841 ? -22.515 29.666 -61.497 1.00 71.31 841 ILE A C 1
ATOM 6655 O O . ILE A 1 841 ? -23.680 30.024 -61.316 1.00 71.31 841 ILE A O 1
ATOM 6659 N N . ARG A 1 842 ? -21.550 30.507 -61.877 1.00 65.31 842 ARG A N 1
ATOM 6660 C CA . ARG A 1 842 ? -21.747 31.933 -62.152 1.00 65.31 842 ARG A CA 1
ATOM 6661 C C . ARG A 1 842 ? -21.422 32.251 -63.604 1.00 65.31 842 ARG A C 1
ATOM 6663 O O . ARG A 1 842 ? -20.328 31.953 -64.092 1.00 65.31 842 ARG A O 1
ATOM 6670 N N . ASN A 1 843 ? -22.365 32.907 -64.271 1.00 69.44 843 ASN A N 1
ATOM 6671 C CA . ASN A 1 843 ? -22.133 33.521 -65.567 1.00 69.44 843 ASN A CA 1
ATOM 6672 C C . ASN A 1 843 ? -21.479 34.892 -65.368 1.00 69.44 843 ASN A C 1
ATOM 6674 O O . ASN A 1 843 ? -22.095 35.809 -64.832 1.00 69.44 843 ASN A O 1
ATOM 6678 N N . LEU A 1 844 ? -20.213 35.018 -65.770 1.00 61.00 844 LEU A N 1
ATOM 6679 C CA . LEU A 1 844 ? -19.462 36.274 -65.671 1.00 61.00 844 LEU A CA 1
ATOM 6680 C C . LEU A 1 844 ? -19.648 37.151 -66.917 1.00 61.00 844 LEU A C 1
ATOM 6682 O O . LEU A 1 844 ? -19.090 38.246 -67.004 1.00 61.00 844 LEU A O 1
ATOM 6686 N N . TYR A 1 845 ? -20.430 36.674 -67.887 1.00 62.72 845 TYR A N 1
ATOM 6687 C CA . TYR A 1 845 ? -20.801 37.396 -69.088 1.00 62.72 845 TYR A CA 1
ATOM 6688 C C . TYR A 1 845 ? -22.200 38.010 -68.954 1.00 62.72 845 TYR A C 1
ATOM 6690 O O . TYR A 1 845 ? -23.091 37.478 -68.299 1.00 62.72 845 TYR A O 1
ATOM 6698 N N . ASN A 1 846 ? -22.420 39.151 -69.606 1.00 55.41 846 ASN A N 1
ATOM 6699 C CA . ASN A 1 846 ? -23.645 39.944 -69.462 1.00 55.41 846 ASN A CA 1
ATOM 6700 C C . ASN A 1 846 ? -24.812 39.486 -70.362 1.00 55.41 846 ASN A C 1
ATOM 6702 O O . ASN A 1 846 ? -25.762 40.243 -70.566 1.00 55.41 846 ASN A O 1
ATOM 6706 N N . LYS A 1 847 ? -24.742 38.278 -70.933 1.00 59.81 847 LYS A N 1
ATOM 6707 C CA . LYS A 1 847 ? -25.796 37.679 -71.768 1.00 59.81 847 LYS A CA 1
ATOM 6708 C C . LYS A 1 847 ? -26.029 36.222 -71.376 1.00 59.81 847 LYS A C 1
ATOM 6710 O O . LYS A 1 847 ? -25.114 35.577 -70.871 1.00 59.81 847 LYS A O 1
ATOM 6715 N N . MET A 1 848 ? -27.239 35.720 -71.642 1.00 59.06 848 MET A N 1
ATOM 6716 C CA . MET A 1 848 ? -27.626 34.331 -71.364 1.00 59.06 848 MET A CA 1
ATOM 6717 C C . MET A 1 848 ? -26.704 33.331 -72.060 1.00 59.06 848 MET A C 1
ATOM 6719 O O . MET A 1 848 ? -26.404 33.482 -73.246 1.00 59.06 848 MET A O 1
ATOM 6723 N N . ILE A 1 849 ? -26.297 32.306 -71.312 1.00 66.94 849 ILE A N 1
ATOM 6724 C CA . ILE A 1 849 ? -25.522 31.179 -71.826 1.00 66.94 849 ILE A CA 1
ATOM 6725 C C . ILE A 1 849 ? -26.309 29.894 -71.559 1.00 66.94 849 ILE A C 1
ATOM 6727 O O . ILE A 1 849 ? -26.623 29.571 -70.409 1.00 66.94 849 ILE A O 1
ATOM 6731 N N . ASP A 1 850 ? -26.598 29.158 -72.632 1.00 66.06 850 ASP A N 1
ATOM 6732 C CA . ASP A 1 850 ? -27.191 27.824 -72.566 1.00 66.06 850 ASP A CA 1
ATOM 6733 C C . ASP A 1 850 ? -26.087 26.787 -72.350 1.00 66.06 850 ASP A C 1
ATOM 6735 O O . ASP A 1 850 ? -25.145 26.680 -73.141 1.00 66.06 850 ASP A O 1
ATOM 6739 N N . LEU A 1 851 ? -26.196 26.010 -71.272 1.00 66.81 851 LEU A N 1
ATOM 6740 C CA . LEU A 1 851 ? -25.183 25.042 -70.865 1.00 66.81 851 LEU A CA 1
ATOM 6741 C C . LEU A 1 851 ? -25.790 23.660 -70.651 1.00 66.81 851 LEU A C 1
ATOM 6743 O O . LEU A 1 851 ? -26.860 23.491 -70.068 1.00 66.81 851 LEU A O 1
ATOM 6747 N N . GLN A 1 852 ? -25.061 22.633 -71.080 1.00 65.12 852 GLN A N 1
ATOM 6748 C CA . GLN A 1 852 ? -25.385 21.244 -70.785 1.00 65.12 852 GLN A CA 1
ATOM 6749 C C . GLN A 1 852 ? -24.222 20.611 -70.031 1.00 65.12 852 GLN A C 1
ATOM 6751 O O . GLN A 1 852 ? -23.161 20.351 -70.594 1.00 65.12 852 GLN A O 1
ATOM 6756 N N . MET A 1 853 ? -24.428 20.354 -68.745 1.00 63.94 853 MET A N 1
ATOM 6757 C CA . MET A 1 853 ? -23.434 19.736 -67.881 1.00 63.94 853 MET A CA 1
ATOM 6758 C C . MET A 1 853 ? -23.601 18.215 -67.895 1.00 63.94 853 MET A C 1
ATOM 6760 O O . MET A 1 853 ? -24.711 17.698 -67.753 1.00 63.94 853 MET A O 1
ATOM 6764 N N . THR A 1 854 ? -22.492 17.494 -68.053 1.00 59.66 854 THR A N 1
ATOM 6765 C CA . THR A 1 854 ? -22.435 16.029 -67.967 1.00 59.66 854 THR A CA 1
ATOM 6766 C C . THR A 1 854 ? -21.437 15.642 -66.882 1.00 59.66 854 THR A C 1
ATOM 6768 O O . THR A 1 854 ? -20.318 16.142 -66.881 1.00 59.66 854 THR A O 1
ATOM 6771 N N . LEU A 1 855 ? -21.843 14.779 -65.954 1.00 63.25 855 LEU A N 1
ATOM 6772 C CA . LEU A 1 855 ? -21.026 14.320 -64.831 1.00 63.25 855 LEU A CA 1
ATOM 6773 C C . LEU A 1 855 ? -20.545 12.895 -65.096 1.00 63.25 855 LEU A C 1
ATOM 6775 O O . LEU A 1 855 ? -21.353 11.962 -65.185 1.00 63.25 855 LEU A O 1
ATOM 6779 N N . GLU A 1 856 ? -19.228 12.730 -65.198 1.00 55.81 856 GLU A N 1
ATOM 6780 C CA . GLU A 1 856 ? -18.585 11.432 -65.390 1.00 55.81 856 GLU A CA 1
ATOM 6781 C C . GLU A 1 856 ? -17.979 10.923 -64.073 1.00 55.81 856 GLU A C 1
ATOM 6783 O O . GLU A 1 856 ? -17.333 11.687 -63.353 1.00 55.81 856 GLU A O 1
ATOM 6788 N N . PRO A 1 857 ? -18.218 9.652 -63.701 1.00 57.56 857 PRO A N 1
ATOM 6789 C CA . PRO A 1 857 ? -17.623 9.076 -62.502 1.00 57.56 857 PRO A CA 1
ATOM 6790 C C . PRO A 1 857 ? -16.122 8.835 -62.700 1.00 57.56 857 PRO A C 1
ATOM 6792 O O . PRO A 1 857 ? -15.684 8.498 -63.797 1.00 57.56 857 PRO A O 1
ATOM 6795 N N . THR A 1 858 ? -15.357 8.926 -61.615 1.00 56.44 858 THR A N 1
ATOM 6796 C CA . THR A 1 858 ? -13.946 8.514 -61.565 1.00 56.44 858 THR A CA 1
ATOM 6797 C C . THR A 1 858 ? -13.789 7.318 -60.628 1.00 56.44 858 THR A C 1
ATOM 6799 O O . THR A 1 858 ? -14.683 7.026 -59.830 1.00 56.44 858 THR A O 1
ATOM 6802 N N . ASP A 1 859 ? -12.655 6.616 -60.690 1.00 54.38 859 ASP A N 1
ATOM 6803 C CA . ASP A 1 859 ? -12.427 5.378 -59.920 1.00 54.38 859 ASP A CA 1
ATOM 6804 C C . ASP A 1 859 ? -12.568 5.548 -58.395 1.00 54.38 859 ASP A C 1
ATOM 6806 O O . ASP A 1 859 ? -12.822 4.581 -57.673 1.00 54.38 859 ASP A O 1
ATOM 6810 N N . ILE A 1 860 ? -12.451 6.789 -57.915 1.00 48.09 860 ILE A N 1
ATOM 6811 C CA . ILE A 1 860 ? -12.422 7.164 -56.498 1.00 48.09 860 ILE A CA 1
ATOM 6812 C C . ILE A 1 860 ? -13.780 7.736 -56.037 1.00 48.09 860 ILE A C 1
ATOM 6814 O O . ILE A 1 860 ? -14.106 7.674 -54.850 1.00 48.09 860 ILE A O 1
ATOM 6818 N N . PHE A 1 861 ? -14.603 8.260 -56.957 1.00 55.44 861 PHE A N 1
ATOM 6819 C CA . PHE A 1 861 ? -15.834 8.985 -56.626 1.00 55.44 861 PHE A CA 1
ATOM 6820 C C . PHE A 1 861 ? -17.015 8.552 -57.505 1.00 55.44 861 PHE A C 1
ATOM 6822 O O . PHE A 1 861 ? -17.030 8.765 -58.720 1.00 55.44 861 PHE A O 1
ATOM 6829 N N . VAL A 1 862 ? -18.039 7.959 -56.880 1.00 58.06 862 VAL A N 1
ATOM 6830 C CA . VAL A 1 862 ? -19.221 7.434 -57.580 1.00 58.06 862 VAL A CA 1
ATOM 6831 C C . VAL A 1 862 ? -20.440 8.293 -57.251 1.00 58.06 862 VAL A C 1
ATOM 6833 O O . VAL A 1 862 ? -20.921 8.313 -56.119 1.00 58.06 862 VAL A O 1
ATOM 6836 N N . PHE A 1 863 ? -20.961 9.008 -58.247 1.00 61.00 863 PHE A N 1
ATOM 6837 C CA . PHE A 1 863 ? -22.161 9.839 -58.107 1.00 61.00 863 PHE A CA 1
ATOM 6838 C C . PHE A 1 863 ? -23.450 9.006 -58.159 1.00 61.00 863 PHE A C 1
ATOM 6840 O O . PHE A 1 863 ? -23.538 8.044 -58.927 1.00 61.00 863 PHE A O 1
ATOM 6847 N N . ALA A 1 864 ? -24.479 9.416 -57.411 1.00 55.62 864 ALA A N 1
ATOM 6848 C CA . ALA A 1 864 ? -25.832 8.873 -57.533 1.00 55.62 864 ALA A CA 1
ATOM 6849 C C . ALA A 1 864 ? -26.822 9.990 -57.903 1.00 55.62 864 ALA A C 1
ATOM 6851 O O . ALA A 1 864 ? -27.099 10.880 -57.103 1.00 55.62 864 ALA A O 1
ATOM 6852 N N . GLY A 1 865 ? -27.345 9.953 -59.134 1.00 60.00 865 GLY A N 1
ATOM 6853 C CA . GLY A 1 865 ? -28.273 10.958 -59.662 1.00 60.00 865 GLY A CA 1
ATOM 6854 C C . GLY A 1 865 ? -28.249 11.063 -61.192 1.00 60.00 865 GLY A C 1
ATOM 6855 O O . GLY A 1 865 ? -27.625 10.245 -61.874 1.00 60.00 865 GLY A O 1
ATOM 6856 N N . ASN A 1 866 ? -28.929 12.075 -61.740 1.00 56.81 866 ASN A N 1
ATOM 6857 C CA . ASN A 1 866 ? -28.965 12.328 -63.184 1.00 56.81 866 ASN A CA 1
ATOM 6858 C C . ASN A 1 866 ? -27.587 12.783 -63.690 1.00 56.81 866 ASN A C 1
ATOM 6860 O O . ASN A 1 866 ? -27.104 13.848 -63.322 1.00 56.81 866 ASN A O 1
ATOM 6864 N N . LYS A 1 867 ? -26.971 11.990 -64.576 1.00 58.31 867 LYS A N 1
ATOM 6865 C CA . LYS A 1 867 ? -25.627 12.253 -65.129 1.00 58.31 867 LYS A CA 1
ATOM 6866 C C . LYS A 1 867 ? -25.557 13.441 -66.091 1.00 58.31 867 LYS A C 1
ATOM 6868 O O . LYS A 1 867 ? -24.462 13.857 -66.446 1.00 58.31 867 LYS A O 1
ATOM 6873 N N . LYS A 1 868 ? -26.696 13.959 -66.553 1.00 63.09 868 LYS A N 1
ATOM 6874 C CA . LYS A 1 868 ? -26.775 15.108 -67.460 1.00 63.09 868 LYS A CA 1
ATOM 6875 C C . LYS A 1 868 ? -27.811 16.097 -66.958 1.00 63.09 868 LYS A C 1
ATOM 6877 O O . LYS A 1 868 ? -28.930 15.695 -66.643 1.00 63.09 868 LYS A O 1
ATOM 6882 N N . VAL A 1 869 ? -27.432 17.370 -66.914 1.00 62.72 869 VAL A N 1
ATOM 6883 C CA . VAL A 1 869 ? -28.278 18.475 -66.460 1.00 62.72 869 VAL A CA 1
ATOM 6884 C C . VAL A 1 869 ? -28.121 19.634 -67.439 1.00 62.72 869 VAL A C 1
ATOM 6886 O O . VAL A 1 869 ? -27.015 20.120 -67.661 1.00 62.72 869 VAL A O 1
ATOM 6889 N N . SER A 1 870 ? -29.225 20.058 -68.046 1.00 69.94 870 SER A N 1
ATOM 6890 C CA . SER A 1 870 ? -29.270 21.248 -68.899 1.00 69.94 870 SER A CA 1
ATOM 6891 C C . SER A 1 870 ? -29.706 22.449 -68.069 1.00 69.94 870 SER A C 1
ATOM 6893 O O . SER A 1 870 ? -30.660 22.347 -67.298 1.00 69.94 870 SER A O 1
ATOM 6895 N N . LEU A 1 871 ? -28.992 23.562 -68.212 1.00 67.12 871 LEU A N 1
ATOM 6896 C CA . LEU A 1 871 ? -29.144 24.772 -67.412 1.00 67.12 871 LEU A CA 1
ATOM 6897 C C . LEU A 1 871 ? -29.063 25.988 -68.331 1.00 67.12 871 LEU A C 1
ATOM 6899 O O . LEU A 1 871 ? -28.222 26.041 -69.225 1.00 67.12 871 LEU A O 1
ATOM 6903 N N . ILE A 1 872 ? -29.915 26.972 -68.075 1.00 70.62 872 ILE A N 1
ATOM 6904 C CA . ILE A 1 872 ? -29.855 28.284 -68.717 1.00 70.62 872 ILE A CA 1
ATOM 6905 C C . ILE A 1 872 ? -29.481 29.265 -67.616 1.00 70.62 872 ILE A C 1
ATOM 6907 O O . ILE A 1 872 ? -30.184 29.341 -66.607 1.00 70.62 872 ILE A O 1
ATOM 6911 N N . ILE A 1 873 ? -28.346 29.946 -67.774 1.00 66.19 873 ILE A N 1
ATOM 6912 C CA . ILE A 1 873 ? -27.790 30.817 -66.734 1.00 66.19 873 ILE A CA 1
ATOM 6913 C C . ILE A 1 873 ? -27.833 32.263 -67.236 1.00 66.19 873 ILE A C 1
ATOM 6915 O O . ILE A 1 873 ? -27.096 32.653 -68.149 1.00 66.19 873 ILE A O 1
ATOM 6919 N N . GLU A 1 874 ? -28.734 33.051 -66.648 1.00 65.81 874 GLU A N 1
ATOM 6920 C CA . GLU A 1 874 ? -28.762 34.513 -66.783 1.00 65.81 874 GLU A CA 1
ATOM 6921 C C . GLU A 1 874 ? -27.593 35.154 -66.010 1.00 65.81 874 GLU A C 1
ATOM 6923 O O . GLU A 1 874 ? -26.716 34.460 -65.510 1.00 65.81 874 GLU A O 1
ATOM 6928 N N . SER A 1 875 ? -27.527 36.483 -65.932 1.00 55.69 875 SER A N 1
ATOM 6929 C CA . SER A 1 875 ? -26.447 37.241 -65.276 1.00 55.69 875 SER A CA 1
ATOM 6930 C C . SER A 1 875 ? -26.412 37.131 -63.732 1.00 55.69 875 SER A C 1
ATOM 6932 O O . SER A 1 875 ? -26.047 38.095 -63.067 1.00 55.69 875 SER A O 1
ATOM 6934 N N . ASP A 1 876 ? -26.779 35.972 -63.171 1.00 57.19 876 ASP A N 1
ATOM 6935 C CA . ASP A 1 876 ? -26.792 35.659 -61.735 1.00 57.19 876 ASP A CA 1
ATOM 6936 C C . ASP A 1 876 ? -26.359 34.201 -61.436 1.00 57.19 876 ASP A C 1
ATOM 6938 O O . ASP A 1 876 ? -26.156 33.375 -62.328 1.00 57.19 876 ASP A O 1
ATOM 6942 N N . GLU A 1 877 ? -26.165 33.899 -60.148 1.00 61.00 877 GLU A N 1
ATOM 6943 C CA . GLU A 1 877 ? -25.622 32.640 -59.615 1.00 61.00 877 GLU A CA 1
ATOM 6944 C C . GLU A 1 877 ? -26.662 31.510 -59.505 1.00 61.00 877 GLU A C 1
ATOM 6946 O O . GLU A 1 877 ? -27.747 31.694 -58.950 1.00 61.00 877 GLU A O 1
ATOM 6951 N N . VAL A 1 878 ? -26.302 30.299 -59.952 1.00 66.81 878 VAL A N 1
ATOM 6952 C CA . VAL A 1 878 ? -27.145 29.095 -59.837 1.00 66.81 878 VAL A CA 1
ATOM 6953 C C . VAL A 1 878 ? -26.456 28.025 -58.987 1.00 66.81 878 VAL A C 1
ATOM 6955 O O . VAL A 1 878 ? -25.328 27.623 -59.271 1.00 66.81 878 VAL A O 1
ATOM 6958 N N . ASN A 1 879 ? -27.169 27.520 -57.972 1.00 61.03 879 ASN A N 1
ATOM 6959 C CA . ASN A 1 879 ? -26.682 26.505 -57.033 1.00 61.03 879 ASN A CA 1
ATOM 6960 C C . ASN A 1 879 ? -27.357 25.144 -57.257 1.00 61.03 879 ASN A C 1
ATOM 6962 O O . ASN A 1 879 ? -28.579 25.021 -57.179 1.00 61.03 879 ASN A O 1
ATOM 6966 N N . LEU A 1 880 ? -26.555 24.100 -57.471 1.00 62.41 880 LEU A N 1
ATOM 6967 C CA . LEU A 1 880 ? -26.988 22.720 -57.707 1.00 62.41 880 LEU A CA 1
ATOM 6968 C C . LEU A 1 880 ? -26.403 21.786 -56.653 1.00 62.41 880 LEU A C 1
ATOM 6970 O O . LEU A 1 880 ? -25.194 21.715 -56.481 1.00 62.41 880 LEU A O 1
ATOM 6974 N N . THR A 1 881 ? -27.251 21.028 -55.958 1.00 59.22 881 THR A N 1
ATOM 6975 C CA . THR A 1 881 ? -26.795 20.040 -54.963 1.00 59.22 881 THR A CA 1
ATOM 6976 C C . THR A 1 881 ? -26.830 18.633 -55.546 1.00 59.22 881 THR A C 1
ATOM 6978 O O . THR A 1 881 ? -27.869 18.195 -56.039 1.00 59.22 881 THR A O 1
ATOM 6981 N N . ILE A 1 882 ? -25.709 17.915 -55.459 1.00 61.91 882 ILE A N 1
ATOM 6982 C CA . ILE A 1 882 ? -25.534 16.558 -55.989 1.00 61.91 882 ILE A CA 1
ATOM 6983 C C . ILE A 1 882 ? -24.968 15.653 -54.890 1.00 61.91 882 ILE A C 1
ATOM 6985 O O . ILE A 1 882 ? -24.084 16.052 -54.135 1.00 61.91 882 ILE A O 1
ATOM 6989 N N . TYR A 1 883 ? -25.476 14.424 -54.792 1.00 55.16 883 TYR A N 1
ATOM 6990 C CA . TYR A 1 883 ? -25.039 13.446 -53.795 1.00 55.16 883 TYR A CA 1
ATOM 6991 C C . TYR A 1 883 ? -24.065 12.433 -54.417 1.00 55.16 883 TYR A C 1
ATOM 6993 O O . TYR A 1 883 ? -24.359 11.814 -55.444 1.00 55.16 883 TYR A O 1
ATOM 7001 N N . GLY A 1 884 ? -22.899 12.259 -53.793 1.00 57.09 884 GLY A N 1
ATOM 7002 C CA . GLY A 1 884 ? -21.875 11.296 -54.204 1.00 57.09 884 GLY A CA 1
ATOM 7003 C C . GLY A 1 884 ? -21.467 10.344 -53.083 1.00 57.09 884 GLY A C 1
ATOM 7004 O O . GLY A 1 884 ? -21.735 10.600 -51.911 1.00 57.09 884 GLY A O 1
ATOM 7005 N N . PHE A 1 885 ? -20.818 9.240 -53.440 1.00 55.81 885 PHE A N 1
ATOM 7006 C CA . PHE A 1 885 ? -20.267 8.261 -52.506 1.00 55.81 885 PHE A CA 1
ATOM 7007 C C . PHE A 1 885 ? -18.758 8.117 -52.727 1.00 55.81 885 PHE A C 1
ATOM 7009 O O . PHE A 1 885 ? -18.305 7.917 -53.857 1.00 55.81 885 PHE A O 1
ATOM 7016 N N . LEU A 1 886 ? -17.994 8.173 -51.633 1.00 54.22 886 LEU A N 1
ATOM 7017 C CA . LEU A 1 886 ? -16.592 7.747 -51.606 1.00 54.22 886 LEU A CA 1
ATOM 7018 C C . LEU A 1 886 ? -16.546 6.226 -51.430 1.00 54.22 886 LEU A C 1
ATOM 7020 O O . LEU A 1 886 ? -17.177 5.694 -50.507 1.00 54.22 886 LEU A O 1
ATOM 7024 N N . ARG A 1 887 ? -15.860 5.551 -52.357 1.00 50.78 887 ARG A N 1
ATOM 7025 C CA . ARG A 1 887 ? -15.856 4.088 -52.483 1.00 50.78 887 ARG A CA 1
ATOM 7026 C C . ARG A 1 887 ? -15.072 3.389 -51.375 1.00 50.78 887 ARG A C 1
ATOM 7028 O O . ARG A 1 887 ? -13.997 3.907 -51.007 1.00 50.78 887 ARG A O 1
#

pLDDT: mean 72.55, std 18.11, range [27.64, 98.0]

Sequence (887 aa):
MDSDDIPEVLVASRQNQLIFLTGLDVINNRSHAAVFSAFTVNRELDRPPINFVMLNGTQTFCESKLREKTKSSFSRGFIRVDWFKKYVNELPSVIVLFADLSWDHPSWNEKATECESKISSLRTSIGNHATRICIVLLQQTQPMDNPLVTERTTKLCQLCQLPAKQLFVLPIGERMFTSILRHYKLAYQHCTECEIIDSELFELRAVAGLLNYKICQLSFLHSAALEALAQQRRHSTAFFYLPPGSYPSAAIASIEHLLWKGKQCSLFANLFERAVMGGLVAVSTQHPGMYLQAAAYYYRQANEAIAALNVSPQLSGSIYSNPDPLIPTADIFYGQRPWRTSTENGSLSDPETEKNALIALESRCSPNHDRCIALLSSAMSQFKKYKCLRMQRYMMLLLSDEYLVTGQYVKALQFASHLIWEFRREGFIQPIAMLLLRALICAFRVADVKEFMSLSIQILNLRTFPTFASITEQIVANIALIRQGCPPHVPVPHANMSSAEVEACHHLWMTAFAERVFFSISAPRIDAFIRARVAFLNNATETVNGLSLEMGSVHSSVYGTIDWDAQSLSYGTYDNSYMNSILDACVGWTTLKIEPREAHFRLEGSDQSEALLGEIATLPLSFICEESSPVESIRLDWCLDLKEELVGTLVFVNEENQFVANDTKVLKYNSPQIPPFKVQLNIRYCTQIVCSANLSVVVSIPLDDITAQKRFLISLRSRPPFDISSKILTINNDIVDNPLAEINFFIRTNITTVADVVISDISWKPGIEIETDKDENMLLKVCFQFILNKQCCRSNLLEGWVLSQLSIGSVLVKNSPLSVEAQPRSSYLIVRTAIPVVFTIRNLYNKMIDLQMTLEPTDIFVFAGNKKVSLIIESDEVNLTIYGFLR

Secondary structure (DSSP, 8-state):
--GGGS-HHHHSS---EEEEEES--TTT-HHHHHHHHHHHS---S-S--EEEEE--S-PPPPP----------S---SSBHHHHHHHHHTS-SEEEEEE---TT-TTHHHHHHHHHHHHHHHHHHHTTS-PEEEEEEEESS---S-HHHHHHHHHHHHHTT--GGGEEEEESSTTHHHHHHHHHHHHHHHHHHS---GGGHHHHHHHHHHHHHHHHHHHHHTT-HHHHHHHHHHHIIIIISS---SSS-HHHHHHHHHHHHHHHHHHHHHHHHHHHHTT---BTTBSHHHHHHHHHHHHHHHHHHHHHHHTSGGGTTPPPPSS-TTS-SS-PBTT--GGGPPPTT-PPPPHHHHHHHHHHHHHH----HHHHHHHHHHHHHHHHHTT-HHHHHHHHHHHHHHHHHTT-HHHHHHHHHHHHHHHHHTT--TTHHHHHHHHHHHHHHHT-HHHHHHHHHHHT-TTT-GGGGGGHHHHHHHHHHHHTTPPPPPSSTT----HHHHHHHHHHHHHHTSS-EEEEEEGGGS--S-------SS-------EEEEEES-TTSSEEEEEEEEHHHHH---TTSS-TT----S-SS-SS--PPPP---EEEEE-S--EEETT-EEEEEEEEEE--SS-EEEEEEEEEE---GGGTTSEEEE-TTS-EESEEEEEEEEEEEEPSSEEEEEEEEEEESS--EEEEEEEEEEEETTEEEEEEEEEEEEEE-SEEEEEEEEETTS-B-S-TTS-S-EEEEEEEEESSS-EEEEEEEEEEEEEEE-TT--EEEEEEEEEEEEEE---SSS------------EE-----SEEEEEEES-SS--TTSEEEEEEEEEE-SSS-EEEEEE---BTTEEEES-SEEEEEE-SSEEEEEEEEEE-

Organism: NCBI:txid387005

Radius of gyration: 53.69 Å; chains: 1; bounding box: 112×72×153 Å